Protein AF-A0A7C4PRU4-F1 (afdb_monomer)

Sequence (873 aa):
MTDSPHAFSIAVPGTLKGLVVADFNALNFTGILENNEESPAVEVLPSNFGEVMGILNDPQRPEWQARPDFAWIWTLPECVAPPFRDVLANLPCDTAAVLAAVDAYAQAITAAASRAKWMFVPSWVVAWPTGILPAWQAARGAGRLLAQMNLRLAEALEGQPNVFLLDSTPWITAAGKDAFQDKLWFQGKIPFGHAVFQAAARDLKAALRGLLGQSRKLIVVDLDDTLWGGIVGEVGWEKLQVGGHDALGEAYADFQRTLKMLSRQGILLGIVSKNDEATALTALREHPEMQLRPQDFAGWRINWGDKAQNLADLASELRLGLQSVVFIDDQPTERARIREALPEVLVPEWPENPMLFSRSLLSLKCFEIPHLSEEDRSRVASYEAERRRTELRREVPSLEDWLRRLELQVKVEKLSPANLPRATQLLNKTNQMNLTTRRMSETELSAWASVPGQAVWVFRVKDKLGDAGLTGLASLQIQGTQARIVDFLLSCRVLGRKVEQTMLHWLVQQALAAGAHEVVAEYQPTPKNKLCLEFWKKSGFQSSDDRRFLWNTGLKYPMPDYVQLVTGSGQTTVRPVIEVGQSAEINLVISGETMRQFIALTGDASALHSDPEFARRTTYGGLLVHGMCPIMFLSLLDLVQQPGRRAMFRQLKANFNRPIYPDDPLILQARITEYIREVREVEIEFQIRHRTTGQDLTDGLAAYVLEKTSQDTTLLMAPKGGTPALVTDTLESRPLTLDQIPRGMEAGFNFVITDASLLAAYELLAGAVDSMPVDYETWRWRCDTASLLATTLASTFVGQCIPGRYGTCRNVELTFHQPLEKYQPYHFHGRVNYTSASTMSVISQVAITHPQAAAGVALVAGRIHAGVLSVPS

Structure (mmCIF, N/CA/C/O backbone):
data_AF-A0A7C4PRU4-F1
#
_entry.id   AF-A0A7C4PRU4-F1
#
loop_
_atom_site.group_PDB
_atom_site.id
_atom_site.type_symbol
_atom_site.label_atom_id
_atom_site.label_alt_id
_atom_site.label_comp_id
_atom_site.label_asym_id
_atom_site.label_entity_id
_atom_site.label_seq_id
_atom_site.pdbx_PDB_ins_code
_atom_site.Cartn_x
_atom_site.Cartn_y
_atom_site.Cartn_z
_atom_site.occupancy
_atom_site.B_iso_or_equiv
_atom_site.auth_seq_id
_atom_site.auth_comp_id
_atom_site.auth_asym_id
_atom_site.auth_atom_id
_atom_site.pdbx_PDB_model_num
ATOM 1 N N . MET A 1 1 ? 12.761 3.424 -46.338 1.00 26.36 1 MET A N 1
ATOM 2 C CA . MET A 1 1 ? 11.698 4.397 -46.648 1.00 26.36 1 MET A CA 1
ATOM 3 C C . MET A 1 1 ? 11.405 5.144 -45.372 1.00 26.36 1 MET A C 1
ATOM 5 O O . MET A 1 1 ? 11.181 4.528 -44.341 1.00 26.36 1 MET A O 1
ATOM 9 N N . THR A 1 2 ? 11.634 6.441 -45.449 1.00 34.31 2 THR A N 1
ATOM 10 C CA . THR A 1 2 ? 11.807 7.398 -44.366 1.00 34.31 2 THR A CA 1
ATOM 11 C C . THR A 1 2 ? 10.584 8.293 -44.339 1.00 34.31 2 THR A C 1
ATOM 13 O O . THR A 1 2 ? 10.433 9.083 -45.258 1.00 34.31 2 THR A O 1
ATOM 16 N N . ASP A 1 3 ? 9.750 8.147 -43.318 1.00 25.44 3 ASP A N 1
ATOM 17 C CA . ASP A 1 3 ? 8.877 9.192 -42.785 1.00 25.44 3 ASP A CA 1
ATOM 18 C C . ASP A 1 3 ? 8.518 8.765 -41.359 1.00 25.44 3 ASP A C 1
ATOM 20 O O . ASP A 1 3 ? 8.124 7.626 -41.123 1.00 25.44 3 ASP A O 1
ATOM 24 N N . SER A 1 4 ? 8.758 9.640 -40.385 1.00 31.03 4 SER A N 1
ATOM 25 C CA . SER A 1 4 ? 8.462 9.411 -38.967 1.00 31.03 4 SER A CA 1
ATOM 26 C C . SER A 1 4 ? 7.229 10.247 -38.611 1.00 31.03 4 SER A C 1
ATOM 28 O O . SER A 1 4 ? 7.395 11.442 -38.375 1.00 31.03 4 SER A O 1
ATOM 30 N N . PRO A 1 5 ? 5.998 9.696 -38.579 1.00 31.03 5 PRO A N 1
ATOM 31 C CA . PRO A 1 5 ? 4.780 10.505 -38.504 1.00 31.03 5 PRO A CA 1
ATOM 32 C C . PRO A 1 5 ? 4.286 10.750 -37.064 1.00 31.03 5 PRO A C 1
ATOM 34 O O . PRO A 1 5 ? 3.088 10.877 -36.828 1.00 31.03 5 PRO A O 1
ATOM 37 N N . HIS A 1 6 ? 5.172 10.809 -36.065 1.00 40.47 6 HIS A N 1
ATOM 38 C CA . HIS A 1 6 ? 4.776 10.932 -34.651 1.00 40.47 6 HIS A CA 1
ATOM 39 C C . HIS A 1 6 ? 5.377 12.169 -33.972 1.00 40.47 6 HIS A C 1
ATOM 41 O O . HIS A 1 6 ? 5.960 12.083 -32.895 1.00 40.47 6 HIS A O 1
ATOM 47 N N . ALA A 1 7 ? 5.237 13.341 -34.597 1.00 36.19 7 ALA A N 1
ATOM 48 C CA . ALA A 1 7 ? 5.586 14.606 -33.958 1.00 36.19 7 ALA A CA 1
ATOM 49 C C . ALA A 1 7 ? 4.509 14.990 -32.925 1.00 36.19 7 ALA A C 1
ATOM 51 O O . ALA A 1 7 ? 3.416 15.443 -33.264 1.00 36.19 7 ALA A O 1
ATOM 52 N N . PHE A 1 8 ? 4.816 14.788 -31.641 1.00 40.22 8 PHE A N 1
ATOM 53 C CA . PHE A 1 8 ? 3.992 15.259 -30.529 1.00 40.22 8 PHE A CA 1
ATOM 54 C C . PHE A 1 8 ? 4.267 16.727 -30.217 1.00 40.22 8 PHE A C 1
ATOM 56 O O . PHE A 1 8 ? 5.277 17.054 -29.590 1.00 40.22 8 PHE A O 1
ATOM 63 N N . SER A 1 9 ? 3.321 17.595 -30.572 1.00 35.84 9 SER A N 1
ATOM 64 C CA . SER A 1 9 ? 3.258 18.978 -30.096 1.00 35.84 9 SER A CA 1
ATOM 65 C C . SER A 1 9 ? 2.251 19.076 -28.949 1.00 35.84 9 SER A C 1
ATOM 67 O O . SER A 1 9 ? 1.057 19.276 -29.150 1.00 35.84 9 SER A O 1
ATOM 69 N N . ILE A 1 10 ? 2.729 18.892 -27.717 1.00 40.75 10 ILE A N 1
ATOM 70 C CA . ILE A 1 10 ? 2.038 19.403 -26.529 1.00 40.75 10 ILE A CA 1
ATOM 71 C C . ILE A 1 10 ? 2.759 20.701 -26.179 1.00 40.75 10 ILE A C 1
ATOM 73 O O . ILE A 1 10 ? 3.950 20.669 -25.862 1.00 40.75 10 ILE A O 1
ATOM 77 N N . ALA A 1 11 ? 2.061 21.834 -26.262 1.00 35.03 11 ALA A N 1
ATOM 78 C CA . ALA A 1 11 ? 2.619 23.136 -25.916 1.00 35.03 11 ALA A CA 1
ATOM 79 C C . ALA A 1 11 ? 3.051 23.154 -24.437 1.00 35.03 11 ALA A C 1
ATOM 81 O O . ALA A 1 11 ? 2.226 23.029 -23.530 1.00 35.03 11 ALA A O 1
ATOM 82 N N . VAL A 1 12 ? 4.355 23.306 -24.198 1.00 46.50 12 VAL A N 1
ATOM 83 C CA . VAL A 1 12 ? 4.952 23.512 -22.870 1.00 46.50 12 VAL A CA 1
ATOM 84 C C . VAL A 1 12 ? 5.348 24.982 -22.752 1.00 46.50 12 VAL A C 1
ATOM 86 O O . VAL A 1 12 ? 5.871 25.540 -23.719 1.00 46.50 12 VAL A O 1
ATOM 89 N N . PRO A 1 13 ? 5.150 25.639 -21.598 1.00 45.81 13 PRO A N 1
ATOM 90 C CA . PRO A 1 13 ? 5.725 26.952 -21.378 1.00 45.81 13 PRO A CA 1
ATOM 91 C C . PRO A 1 13 ? 7.232 26.803 -21.105 1.00 45.81 13 PRO A C 1
ATOM 93 O O . PRO A 1 13 ? 7.629 26.508 -19.981 1.00 45.81 13 PRO A O 1
ATOM 96 N N . GLY A 1 14 ? 8.053 27.012 -22.139 1.00 66.81 14 GLY A N 1
ATOM 97 C CA . GLY A 1 14 ? 9.505 27.230 -22.044 1.00 66.81 14 GLY A CA 1
ATOM 98 C C . GLY A 1 14 ? 10.387 26.164 -22.711 1.00 66.81 14 GLY A C 1
ATOM 99 O O . GLY A 1 14 ? 10.124 24.968 -22.608 1.00 66.81 14 GLY A O 1
ATOM 100 N N . THR A 1 15 ? 11.452 26.620 -23.376 1.00 87.06 15 THR A N 1
ATOM 101 C CA . THR A 1 15 ? 12.563 25.802 -23.894 1.00 87.06 15 THR A CA 1
ATOM 102 C C . THR A 1 15 ? 13.459 25.349 -22.738 1.00 87.06 15 THR A C 1
ATOM 104 O O . THR A 1 15 ? 13.836 26.177 -21.907 1.00 87.06 15 THR A O 1
ATOM 107 N N . LEU A 1 16 ? 13.799 24.057 -22.668 1.00 92.25 16 LEU A N 1
ATOM 108 C CA . LEU A 1 16 ? 14.710 23.519 -21.650 1.00 92.25 16 LEU A CA 1
ATOM 109 C C . LEU A 1 16 ? 16.167 23.781 -22.023 1.00 92.25 16 LEU A C 1
ATOM 111 O O . LEU A 1 16 ? 16.574 23.487 -23.145 1.00 92.25 16 LEU A O 1
ATOM 115 N N . LYS A 1 17 ? 16.972 24.239 -21.064 1.00 94.31 17 LYS A N 1
ATOM 116 C CA . LYS A 1 17 ? 18.411 24.450 -21.259 1.00 94.31 17 LYS A CA 1
ATOM 117 C C . LYS A 1 17 ? 19.200 23.201 -20.886 1.00 94.31 17 LYS A C 1
ATOM 119 O O . LYS A 1 17 ? 19.193 22.784 -19.728 1.00 94.31 17 LYS A O 1
ATOM 124 N N . GLY A 1 18 ? 19.888 22.611 -21.854 1.00 95.62 18 GLY A N 1
ATOM 125 C CA . GLY A 1 18 ? 20.695 21.407 -21.683 1.00 95.62 18 GLY A CA 1
ATOM 126 C C . GLY A 1 18 ? 22.188 21.690 -21.718 1.00 95.62 18 GLY A C 1
ATOM 127 O O . GLY A 1 18 ? 22.647 22.423 -22.582 1.00 95.62 18 GLY A O 1
ATOM 128 N N . LEU A 1 19 ? 22.970 21.071 -20.839 1.00 96.19 19 LEU A N 1
ATOM 129 C CA . LEU A 1 19 ? 24.430 21.041 -20.943 1.00 96.19 19 LEU A CA 1
ATOM 130 C C . LEU A 1 19 ? 24.879 19.680 -21.483 1.00 96.19 19 LEU A C 1
ATOM 132 O O . LEU A 1 19 ? 24.571 18.656 -20.881 1.00 96.19 19 LEU A O 1
ATOM 136 N N . VAL A 1 20 ? 25.633 19.651 -22.582 1.00 96.62 20 VAL A N 1
ATOM 137 C CA . VAL A 1 20 ? 26.230 18.414 -23.113 1.00 96.62 20 VAL A CA 1
ATOM 138 C C . VAL A 1 20 ? 27.717 18.400 -22.785 1.00 96.62 20 VAL A C 1
ATOM 140 O O . VAL A 1 20 ? 28.463 19.250 -23.256 1.00 96.62 20 VAL A O 1
ATOM 143 N N . VAL A 1 21 ? 28.143 17.423 -21.986 1.00 95.88 21 VAL A N 1
ATOM 144 C CA . VAL A 1 21 ? 29.535 17.227 -21.570 1.00 95.88 21 VAL A CA 1
ATOM 145 C C . VAL A 1 21 ? 30.020 15.907 -22.153 1.00 95.88 21 VAL A C 1
ATOM 147 O O . VAL A 1 21 ? 29.537 14.842 -21.773 1.00 95.88 21 VAL A O 1
ATOM 150 N N . ALA A 1 22 ? 30.970 15.965 -23.082 1.00 96.19 22 ALA A N 1
ATOM 151 C CA . ALA A 1 22 ? 31.497 14.777 -23.744 1.00 96.19 22 ALA A CA 1
ATOM 152 C C . ALA A 1 22 ? 33.019 14.827 -23.894 1.00 96.19 22 ALA A C 1
ATOM 154 O O . ALA A 1 22 ? 33.614 15.902 -23.966 1.00 96.19 22 ALA A O 1
ATOM 155 N N . ASP A 1 23 ? 33.663 13.662 -23.956 1.00 94.56 23 ASP A N 1
ATOM 156 C CA . ASP A 1 23 ? 35.099 13.545 -24.265 1.00 94.56 23 ASP A CA 1
ATOM 157 C C . ASP A 1 23 ? 35.389 13.467 -25.776 1.00 94.56 23 ASP A C 1
ATOM 159 O O . ASP A 1 23 ? 36.543 13.411 -26.204 1.00 94.56 23 ASP A O 1
ATOM 163 N N . PHE A 1 24 ? 34.335 13.546 -26.585 1.00 94.56 24 PHE A N 1
ATOM 164 C CA . PHE A 1 24 ? 34.363 13.560 -28.037 1.00 94.56 24 PHE A CA 1
ATOM 165 C C . PHE A 1 24 ? 33.505 14.706 -28.590 1.00 94.56 24 PHE A C 1
ATOM 167 O O . PHE A 1 24 ? 32.707 15.320 -27.880 1.00 94.56 24 PHE A O 1
ATOM 174 N N . ASN A 1 25 ? 33.643 15.001 -29.881 1.00 94.25 25 ASN A N 1
ATOM 175 C CA . ASN A 1 25 ? 32.878 16.060 -30.526 1.00 94.25 25 ASN A CA 1
ATOM 176 C C . ASN A 1 25 ? 31.398 15.663 -30.680 1.00 94.25 25 ASN A C 1
ATOM 178 O O . ASN A 1 25 ? 31.041 14.842 -31.529 1.00 94.25 25 ASN A O 1
ATOM 182 N N . ALA A 1 26 ? 30.539 16.276 -29.865 1.00 92.94 26 ALA A N 1
ATOM 183 C CA . ALA A 1 26 ? 29.103 16.017 -29.826 1.00 92.94 26 ALA A CA 1
ATOM 184 C C . ALA A 1 26 ? 28.257 17.041 -30.613 1.00 92.94 26 ALA A C 1
ATOM 186 O O . ALA A 1 26 ? 27.035 17.013 -30.500 1.00 92.94 26 ALA A O 1
ATOM 187 N N . LEU A 1 27 ? 28.849 17.917 -31.439 1.00 92.00 27 LEU A N 1
ATOM 188 C CA . LEU A 1 27 ? 28.108 18.983 -32.144 1.00 92.00 27 LEU A CA 1
ATOM 189 C C . LEU A 1 27 ? 26.981 18.457 -33.050 1.00 92.00 27 LEU A C 1
ATOM 191 O O . LEU A 1 27 ? 25.921 19.068 -33.167 1.00 92.00 27 LEU A O 1
ATOM 195 N N . ASN A 1 28 ? 27.175 17.291 -33.670 1.00 92.00 28 ASN A N 1
ATOM 196 C CA . ASN A 1 28 ? 26.115 16.657 -34.457 1.00 92.00 28 ASN A CA 1
ATOM 197 C C . ASN A 1 28 ? 24.930 16.244 -33.574 1.00 92.00 28 ASN A C 1
ATOM 199 O O . ASN A 1 28 ? 23.782 16.385 -33.984 1.00 92.00 28 ASN A O 1
ATOM 203 N N . PHE A 1 29 ? 25.200 15.743 -32.367 1.00 94.88 29 PHE A N 1
ATOM 204 C CA . PHE A 1 29 ? 24.164 15.379 -31.406 1.00 94.88 29 PHE A CA 1
ATOM 205 C C . PHE A 1 29 ? 23.415 16.611 -30.899 1.00 94.88 29 PHE A C 1
ATOM 207 O O . PHE A 1 29 ? 22.187 16.593 -30.891 1.00 94.88 29 PHE A O 1
ATOM 214 N N . THR A 1 30 ? 24.127 17.688 -30.545 1.00 94.62 30 THR A N 1
ATOM 215 C CA . THR A 1 30 ? 23.493 18.934 -30.085 1.00 94.62 30 THR A CA 1
ATOM 216 C C . THR A 1 30 ? 22.582 19.511 -31.166 1.00 94.62 30 THR A C 1
ATOM 218 O O . THR A 1 30 ? 21.416 19.778 -30.895 1.00 94.62 30 THR A O 1
ATOM 221 N N . GLY A 1 31 ? 23.054 19.574 -32.417 1.00 93.75 31 GLY A N 1
ATOM 222 C CA . GLY A 1 31 ? 22.247 20.046 -33.542 1.00 93.75 31 GLY A CA 1
ATOM 223 C C . GLY A 1 31 ? 21.021 19.171 -33.822 1.00 93.75 31 GLY A C 1
ATOM 224 O O . GLY A 1 31 ? 19.954 19.693 -34.132 1.00 93.75 31 GLY A O 1
ATOM 225 N N . ILE A 1 32 ? 21.126 17.844 -33.693 1.00 94.50 32 ILE A N 1
ATOM 226 C CA . ILE A 1 32 ? 19.963 16.945 -33.820 1.00 94.50 32 ILE A CA 1
ATOM 227 C C . ILE A 1 32 ? 18.968 17.176 -32.679 1.00 94.50 32 ILE A C 1
ATOM 229 O O . ILE A 1 32 ? 17.763 17.161 -32.914 1.00 94.50 32 ILE A O 1
ATOM 233 N N . LEU A 1 33 ? 19.456 17.378 -31.454 1.00 93.06 33 LEU A N 1
ATOM 234 C CA . LEU A 1 33 ? 18.618 17.567 -30.275 1.00 93.06 33 LEU A CA 1
ATOM 235 C C . LEU A 1 33 ? 17.795 18.864 -30.355 1.00 93.06 33 LEU A C 1
ATOM 237 O O . LEU A 1 33 ? 16.600 18.832 -30.059 1.00 93.06 33 LEU A O 1
ATOM 241 N N . GLU A 1 34 ? 18.413 19.961 -30.800 1.00 92.25 34 GLU A N 1
ATOM 242 C CA . GLU A 1 34 ? 17.774 21.278 -30.962 1.00 92.25 34 GLU A CA 1
ATOM 243 C C . GLU A 1 34 ? 16.789 21.321 -32.138 1.00 92.25 34 GLU A C 1
ATOM 245 O O . GLU A 1 34 ? 15.698 21.869 -32.005 1.00 92.25 34 GLU A O 1
ATOM 250 N N . ASN A 1 35 ? 17.139 20.710 -33.277 1.00 90.62 35 ASN A N 1
ATOM 251 C CA . ASN A 1 35 ? 16.299 20.728 -34.485 1.00 90.62 35 ASN A CA 1
ATOM 252 C C . ASN A 1 35 ? 15.189 19.669 -34.487 1.00 90.62 35 ASN A C 1
ATOM 254 O O . ASN A 1 35 ? 14.367 19.627 -35.400 1.00 90.62 35 ASN A O 1
ATOM 258 N N . ASN A 1 36 ? 15.171 18.766 -33.509 1.00 85.81 36 ASN A N 1
ATOM 259 C CA . ASN A 1 36 ? 14.104 17.788 -33.395 1.00 85.81 36 ASN A CA 1
ATOM 260 C C . ASN A 1 36 ? 12.808 18.499 -32.952 1.00 85.81 36 ASN A C 1
ATOM 262 O O . ASN A 1 36 ? 12.784 19.154 -31.913 1.00 85.81 36 ASN A O 1
ATOM 266 N N . GLU A 1 37 ? 11.723 18.346 -33.711 1.00 81.62 37 GLU A N 1
ATOM 267 C CA . GLU A 1 37 ? 10.448 19.037 -33.450 1.00 81.62 37 GLU A CA 1
ATOM 268 C C . GLU A 1 37 ? 9.602 18.398 -32.333 1.00 81.62 37 GLU A C 1
ATOM 270 O O . GLU A 1 37 ? 8.617 18.984 -31.886 1.00 81.62 37 GLU A O 1
ATOM 275 N N . GLU A 1 38 ? 9.961 17.202 -31.849 1.00 80.44 38 GLU A N 1
ATOM 276 C CA . GLU A 1 38 ? 9.229 16.568 -30.751 1.00 80.44 38 GLU A CA 1
ATOM 277 C C . GLU A 1 38 ? 9.384 17.366 -29.452 1.00 80.44 38 GLU A C 1
ATOM 279 O O . GLU A 1 38 ? 10.475 17.810 -29.091 1.00 80.44 38 GLU A O 1
ATOM 284 N N . SER A 1 39 ? 8.306 17.486 -28.685 1.00 78.94 39 SER A N 1
ATOM 285 C CA . SER A 1 39 ? 8.363 18.075 -27.346 1.00 78.94 39 SER A CA 1
ATOM 286 C C . SER A 1 39 ? 9.234 17.234 -26.382 1.00 78.94 39 SER A C 1
ATOM 288 O O . SER A 1 39 ? 9.217 15.997 -26.475 1.00 78.94 39 SER A O 1
ATOM 290 N N . PRO A 1 40 ? 9.966 17.851 -25.428 1.00 87.94 40 PRO A N 1
ATOM 291 C CA . PRO A 1 40 ? 10.107 19.295 -25.219 1.00 87.94 40 PRO A CA 1
ATOM 292 C C . PRO A 1 40 ? 11.123 19.947 -26.171 1.00 87.94 40 PRO A C 1
ATOM 294 O O . PRO A 1 40 ? 12.057 19.302 -26.651 1.00 87.94 40 PRO A O 1
ATOM 297 N N . ALA A 1 41 ? 10.960 21.254 -26.395 1.00 90.31 41 ALA A N 1
ATOM 298 C CA . ALA A 1 41 ? 11.976 22.072 -27.050 1.00 90.31 41 ALA A CA 1
ATOM 299 C C . ALA A 1 41 ? 13.217 22.186 -26.151 1.00 90.31 41 ALA A C 1
ATOM 301 O O . ALA A 1 41 ? 13.094 22.391 -24.939 1.00 90.31 41 ALA A O 1
ATOM 302 N N . VAL A 1 42 ? 14.400 22.065 -26.750 1.00 92.88 42 VAL A N 1
ATOM 303 C CA . VAL A 1 42 ? 15.691 22.071 -26.054 1.00 92.88 42 VAL A CA 1
ATOM 304 C C . VAL A 1 42 ? 16.613 23.101 -26.696 1.00 92.88 42 VAL A C 1
ATOM 306 O O . VAL A 1 42 ? 16.688 23.184 -27.916 1.00 92.88 42 VAL A O 1
ATOM 309 N N . GLU A 1 43 ? 17.323 23.849 -25.859 1.00 94.12 43 GLU A N 1
ATOM 310 C CA . GLU A 1 43 ? 18.442 24.725 -26.209 1.00 94.12 43 GLU A CA 1
ATOM 311 C C . GLU A 1 43 ? 19.699 24.146 -25.554 1.00 94.12 43 GLU A C 1
ATOM 313 O O . GLU A 1 43 ? 19.713 23.931 -24.337 1.00 94.12 43 GLU A O 1
ATOM 318 N N . VAL A 1 44 ? 20.747 23.868 -26.330 1.00 94.19 44 VAL A N 1
ATOM 319 C CA . VAL A 1 44 ? 21.990 23.312 -25.789 1.00 94.19 44 VAL A CA 1
ATOM 320 C C . VAL A 1 44 ? 22.982 24.433 -25.496 1.00 94.19 44 VAL A C 1
ATOM 322 O O . VAL A 1 44 ? 23.349 25.229 -26.355 1.00 94.19 44 VAL A O 1
ATOM 325 N N . LEU A 1 45 ? 23.452 24.480 -24.253 1.00 91.25 45 LEU A N 1
ATOM 326 C CA . LEU A 1 45 ? 24.450 25.433 -23.799 1.00 91.25 45 LEU A CA 1
ATOM 327 C C . LEU A 1 45 ? 25.829 25.106 -24.398 1.00 91.25 45 LEU A C 1
ATOM 329 O O . LEU A 1 45 ? 26.199 23.929 -24.475 1.00 91.25 45 LEU A O 1
ATOM 333 N N . PRO A 1 46 ? 26.629 26.125 -24.761 1.00 83.19 46 PRO A N 1
ATOM 334 C CA . PRO A 1 46 ? 27.982 25.912 -25.263 1.00 83.19 46 PRO A CA 1
ATOM 335 C C . PRO A 1 46 ? 28.862 25.177 -24.244 1.00 83.19 46 PRO A C 1
ATOM 337 O O . PRO A 1 46 ? 28.923 25.560 -23.076 1.00 83.19 46 PRO A O 1
ATOM 340 N N . SER A 1 47 ? 29.586 24.153 -24.699 1.00 83.75 47 SER A N 1
ATOM 341 C CA . SER A 1 47 ? 30.577 23.430 -23.898 1.00 83.75 47 SER A CA 1
ATOM 342 C C . SER A 1 47 ? 31.726 22.938 -24.777 1.00 83.75 47 SER A C 1
ATOM 344 O O . SER A 1 47 ? 31.525 22.588 -25.943 1.00 83.75 47 SER A O 1
ATOM 346 N N . ASN A 1 48 ? 32.935 22.913 -24.216 1.00 80.94 48 ASN A N 1
ATOM 347 C CA . ASN A 1 48 ? 34.100 22.329 -24.872 1.00 80.94 48 ASN A CA 1
ATOM 348 C C . ASN A 1 48 ? 34.122 20.815 -24.634 1.00 80.94 48 ASN A C 1
ATOM 350 O O . ASN A 1 48 ? 33.923 20.351 -23.510 1.00 80.94 48 ASN A O 1
ATOM 354 N N . PHE A 1 49 ? 34.417 20.035 -25.675 1.00 84.50 49 PHE A N 1
ATOM 355 C CA . PHE A 1 49 ? 34.630 18.598 -25.513 1.00 84.50 49 PHE A CA 1
ATOM 356 C C . PHE A 1 49 ? 36.032 18.298 -24.959 1.00 84.50 49 PHE A C 1
ATOM 358 O O . PHE A 1 49 ? 36.970 19.069 -25.153 1.00 84.50 49 PHE A O 1
ATOM 365 N N . GLY A 1 50 ? 36.183 17.154 -24.288 1.00 83.06 50 GLY A N 1
ATOM 366 C CA . GLY A 1 50 ? 37.472 16.659 -23.784 1.00 83.06 50 GLY A CA 1
ATOM 367 C C . GLY A 1 50 ? 37.825 17.070 -22.348 1.00 83.06 50 GLY A C 1
ATOM 368 O O . GLY A 1 50 ? 38.766 16.518 -21.786 1.00 83.06 50 GLY A O 1
ATOM 369 N N . GLU A 1 51 ? 37.061 17.967 -21.715 1.00 87.38 51 GLU A N 1
ATOM 370 C CA . GLU A 1 51 ? 37.304 18.448 -20.339 1.00 87.38 51 GLU A CA 1
ATOM 371 C C . GLU A 1 51 ? 36.322 17.866 -19.304 1.00 87.38 51 GLU A C 1
ATOM 373 O O . GLU A 1 51 ? 36.030 18.502 -18.293 1.00 87.38 51 GLU A O 1
ATOM 378 N N . VAL A 1 52 ? 35.802 16.653 -19.522 1.00 93.94 52 VAL A N 1
ATOM 379 C CA . VAL A 1 52 ? 34.691 16.083 -18.729 1.00 93.94 52 VAL A CA 1
ATOM 380 C C . VAL A 1 52 ? 34.941 16.140 -17.218 1.00 93.94 52 VAL A C 1
ATOM 382 O O . VAL A 1 52 ? 34.137 16.711 -16.486 1.00 93.94 52 VAL A O 1
ATOM 385 N N . MET A 1 53 ? 36.073 15.612 -16.739 1.00 94.00 53 MET A N 1
ATOM 386 C CA . MET A 1 53 ? 36.400 15.628 -15.305 1.00 94.00 53 MET A CA 1
ATOM 387 C C . MET A 1 53 ? 36.648 17.043 -14.770 1.00 94.00 53 MET A C 1
ATOM 389 O O . MET A 1 53 ? 36.328 17.317 -13.617 1.00 94.00 53 MET A O 1
ATOM 393 N N . GLY A 1 54 ? 37.189 17.948 -15.590 1.00 92.62 54 GLY A N 1
ATOM 394 C CA . GLY A 1 54 ? 37.380 19.350 -15.213 1.00 92.62 54 GLY A CA 1
ATOM 395 C C . GLY A 1 54 ? 36.043 20.058 -15.005 1.00 92.62 54 GLY A C 1
ATOM 396 O O . GLY A 1 54 ? 35.832 20.683 -13.969 1.00 92.62 54 GLY A O 1
ATOM 397 N N . ILE A 1 55 ? 35.110 19.873 -15.941 1.00 93.81 55 ILE A N 1
ATOM 398 C CA . ILE A 1 55 ? 33.750 20.411 -15.856 1.00 93.81 55 ILE A CA 1
ATOM 399 C C . ILE A 1 55 ? 33.013 19.811 -14.652 1.00 93.81 55 ILE A C 1
ATOM 401 O O . ILE A 1 55 ? 32.416 20.550 -13.875 1.00 93.81 55 ILE A O 1
ATOM 405 N N . LEU A 1 56 ? 33.063 18.492 -14.440 1.00 95.12 56 LEU A N 1
ATOM 406 C CA . LEU A 1 56 ? 32.375 17.854 -13.309 1.00 95.12 56 LEU A CA 1
ATOM 407 C C . LEU A 1 56 ? 32.946 18.283 -11.946 1.00 95.12 56 LEU A C 1
ATOM 409 O O . LEU A 1 56 ? 32.183 18.511 -11.006 1.00 95.12 56 LEU A O 1
ATOM 413 N N . ASN A 1 57 ? 34.261 18.457 -11.818 1.00 94.44 57 ASN A N 1
ATOM 414 C CA . ASN A 1 57 ? 34.882 18.768 -10.528 1.00 94.44 57 ASN A CA 1
ATOM 415 C C . ASN A 1 57 ? 34.853 20.254 -10.159 1.00 94.44 57 ASN A C 1
ATOM 417 O O . ASN A 1 57 ? 34.842 20.566 -8.969 1.00 94.44 57 ASN A O 1
ATOM 421 N N . ASP A 1 58 ? 34.802 21.166 -11.131 1.00 93.50 58 ASP A N 1
ATOM 422 C CA . ASP A 1 58 ? 34.834 22.605 -10.866 1.00 93.50 58 ASP A CA 1
ATOM 423 C C . ASP A 1 58 ? 33.426 23.241 -10.924 1.00 93.50 58 ASP A C 1
ATOM 425 O O . ASP A 1 58 ? 32.874 23.453 -12.009 1.00 93.50 58 ASP A O 1
ATOM 429 N N . PRO A 1 59 ? 32.817 23.590 -9.772 1.00 88.75 59 PRO A N 1
ATOM 430 C CA . PRO A 1 59 ? 31.504 24.232 -9.734 1.00 88.75 59 PRO A CA 1
ATOM 431 C C . PRO A 1 59 ? 31.510 25.683 -10.242 1.00 88.75 59 PRO A C 1
ATOM 433 O O . PRO A 1 59 ? 30.435 26.232 -10.473 1.00 88.75 59 PRO A O 1
ATOM 436 N N . GLN A 1 60 ? 32.677 26.321 -10.396 1.00 90.56 60 GLN A N 1
ATOM 437 C CA . GLN A 1 60 ? 32.792 27.718 -10.838 1.00 90.56 60 GLN A CA 1
ATOM 438 C C . GLN A 1 60 ? 32.799 27.872 -12.360 1.00 90.56 60 GLN A C 1
ATOM 440 O O . GLN A 1 60 ? 32.748 28.998 -12.861 1.00 90.56 60 GLN A O 1
ATOM 445 N N . ARG A 1 61 ? 32.828 26.761 -13.100 1.00 90.50 61 ARG A N 1
ATOM 446 C CA . ARG A 1 61 ? 32.805 26.743 -14.563 1.00 90.50 61 ARG A CA 1
ATOM 447 C C . ARG A 1 61 ? 31.588 27.494 -15.137 1.00 90.50 61 ARG A C 1
ATOM 449 O O . ARG A 1 61 ? 30.475 27.298 -14.637 1.00 90.50 61 ARG A O 1
ATOM 456 N N . PRO A 1 62 ? 31.761 28.331 -16.185 1.00 87.88 62 PRO A N 1
ATOM 457 C CA . PRO A 1 62 ? 30.666 29.071 -16.827 1.00 87.88 62 PRO A CA 1
ATOM 458 C C . PRO A 1 62 ? 29.476 28.190 -17.230 1.00 87.88 62 PRO A C 1
ATOM 460 O O . PRO A 1 62 ? 28.325 28.614 -17.127 1.00 87.88 62 PRO A O 1
ATOM 463 N N . GLU A 1 63 ? 29.756 26.945 -17.618 1.00 90.75 63 GLU A N 1
ATOM 464 C CA . GLU A 1 63 ? 28.773 25.922 -17.972 1.00 90.75 63 GLU A CA 1
ATOM 465 C C . GLU A 1 63 ? 27.751 25.674 -16.846 1.00 90.75 63 GLU A C 1
ATOM 467 O O . GLU A 1 63 ? 26.553 25.559 -17.109 1.00 90.75 63 GLU A O 1
ATOM 472 N N . TRP A 1 64 ? 28.191 25.657 -15.581 1.00 91.50 64 TRP A N 1
ATOM 473 C CA . TRP A 1 64 ? 27.309 25.483 -14.419 1.00 91.50 64 TRP A CA 1
ATOM 474 C C . TRP A 1 64 ? 26.673 26.791 -13.948 1.00 91.50 64 TRP A C 1
ATOM 476 O O . TRP A 1 64 ? 25.553 26.779 -13.430 1.00 91.50 64 TRP A O 1
ATOM 486 N N . GLN A 1 65 ? 27.334 27.934 -14.161 1.00 88.69 65 GLN A N 1
ATOM 487 C CA . GLN A 1 65 ? 26.769 29.250 -13.829 1.00 88.69 65 GLN A CA 1
ATOM 488 C C . GLN A 1 65 ? 25.500 29.559 -14.635 1.00 88.69 65 GLN A C 1
ATOM 490 O O . GLN A 1 65 ? 24.605 30.244 -14.137 1.00 88.69 65 GLN A O 1
ATOM 495 N N . ALA A 1 66 ? 25.388 29.001 -15.844 1.00 85.31 66 ALA A N 1
ATOM 496 C CA . ALA A 1 66 ? 24.202 29.091 -16.691 1.00 85.31 66 ALA A CA 1
ATOM 497 C C . ALA A 1 66 ? 22.972 28.333 -16.143 1.00 85.31 66 ALA A C 1
ATOM 499 O O . ALA A 1 66 ? 21.873 28.525 -16.665 1.00 85.31 66 ALA A O 1
ATOM 500 N N . ARG A 1 67 ? 23.137 27.524 -15.080 1.00 88.44 67 ARG A N 1
ATOM 501 C CA . ARG A 1 67 ? 22.085 26.743 -14.398 1.00 88.44 67 ARG A CA 1
ATOM 502 C C . ARG A 1 67 ? 21.248 25.894 -15.369 1.00 88.44 67 ARG A C 1
ATOM 504 O O . ARG A 1 67 ? 20.054 26.164 -15.528 1.00 88.44 67 ARG A O 1
ATOM 511 N N . PRO A 1 68 ? 21.854 24.886 -16.019 1.00 93.50 68 PRO A N 1
ATOM 512 C CA . PRO A 1 68 ? 21.132 24.016 -16.940 1.00 93.50 68 PRO A CA 1
ATOM 513 C C . PRO A 1 68 ? 19.961 23.299 -16.254 1.00 93.50 68 PRO A C 1
ATOM 515 O O . PRO A 1 68 ? 20.051 22.865 -15.103 1.00 93.50 68 PRO A O 1
ATOM 518 N N . ASP A 1 69 ? 18.865 23.123 -16.990 1.00 93.88 69 ASP A N 1
ATOM 519 C CA . ASP A 1 69 ? 17.764 22.260 -16.572 1.00 93.88 69 ASP A CA 1
ATOM 520 C C . ASP A 1 69 ? 18.214 20.799 -16.548 1.00 93.88 69 ASP A C 1
ATOM 522 O O . ASP A 1 69 ? 17.914 20.081 -15.596 1.00 93.88 69 ASP A O 1
ATOM 526 N N . PHE A 1 70 ? 18.985 20.364 -17.548 1.00 96.38 70 PHE A N 1
ATOM 527 C CA . PHE A 1 70 ? 19.565 19.025 -17.564 1.00 96.38 70 PHE A CA 1
ATOM 528 C C . PHE A 1 70 ? 21.021 19.003 -18.027 1.00 96.38 70 PHE A C 1
ATOM 530 O O . PHE A 1 70 ? 21.461 19.879 -18.766 1.00 96.38 70 PHE A O 1
ATOM 537 N N . ALA A 1 71 ? 21.755 17.966 -17.632 1.00 97.00 71 ALA A N 1
ATOM 538 C CA . ALA A 1 71 ? 23.095 17.675 -18.123 1.00 97.00 71 ALA A CA 1
ATOM 539 C C . ALA A 1 71 ? 23.151 16.285 -18.776 1.00 97.00 71 ALA A C 1
ATOM 541 O O . ALA A 1 71 ? 22.576 15.332 -18.259 1.00 97.00 71 ALA A O 1
ATOM 542 N N . TRP A 1 72 ? 23.850 16.163 -19.900 1.00 97.31 72 TRP A N 1
ATOM 543 C CA . TRP A 1 72 ? 24.094 14.918 -20.627 1.00 97.31 72 TRP A CA 1
ATOM 544 C C . TRP A 1 72 ? 25.594 14.637 -20.635 1.00 97.31 72 TRP A C 1
ATOM 546 O O . TRP A 1 72 ? 26.348 15.359 -21.288 1.00 97.31 72 TRP A O 1
ATOM 556 N N . ILE A 1 73 ? 26.032 13.620 -19.892 1.00 97.38 73 ILE A N 1
ATOM 557 C CA . ILE A 1 73 ? 27.448 13.297 -19.701 1.00 97.38 73 ILE A CA 1
ATOM 558 C C . ILE A 1 73 ? 27.785 12.049 -20.515 1.00 97.38 73 ILE A C 1
ATOM 560 O O . ILE A 1 73 ? 27.493 10.938 -20.083 1.00 97.38 73 ILE A O 1
ATOM 564 N N . TRP A 1 74 ? 28.396 12.215 -21.688 1.00 96.56 74 TRP A N 1
ATOM 565 C CA . TRP A 1 74 ? 28.635 11.116 -22.627 1.00 96.56 74 TRP A CA 1
ATOM 566 C C . TRP A 1 74 ? 30.120 10.894 -22.873 1.00 96.56 74 TRP A C 1
ATOM 568 O O . TRP A 1 74 ? 30.789 11.710 -23.502 1.00 96.56 74 TRP A O 1
ATOM 578 N N . THR A 1 75 ? 30.634 9.775 -22.376 1.00 96.06 75 THR A N 1
ATOM 579 C CA . THR A 1 75 ? 32.063 9.461 -22.414 1.00 96.06 75 THR A CA 1
ATOM 580 C C . THR A 1 75 ? 32.357 8.153 -23.139 1.00 96.06 75 THR A C 1
ATOM 582 O O . THR A 1 75 ? 31.476 7.307 -23.308 1.00 96.06 75 THR A O 1
ATOM 585 N N . LEU A 1 76 ? 33.607 7.989 -23.561 1.00 93.94 76 LEU A N 1
ATOM 586 C CA . LEU A 1 76 ? 34.182 6.733 -24.030 1.00 93.94 76 LEU A CA 1
ATOM 587 C C . LEU A 1 76 ? 34.917 6.032 -22.870 1.00 93.94 76 LEU A C 1
ATOM 589 O O . LEU A 1 76 ? 35.574 6.703 -22.063 1.00 93.94 76 LEU A O 1
ATOM 593 N N . PRO A 1 77 ? 34.856 4.691 -22.771 1.00 94.00 77 PRO A N 1
ATOM 594 C CA . PRO A 1 77 ? 35.439 3.969 -21.639 1.00 94.00 77 PRO A CA 1
ATOM 595 C C . PRO A 1 77 ? 36.954 4.195 -21.511 1.00 94.00 77 PRO A C 1
ATOM 597 O O . PRO A 1 77 ? 37.463 4.362 -20.405 1.00 94.00 77 PRO A O 1
ATOM 600 N N . GLU A 1 78 ? 37.677 4.295 -22.627 1.00 91.75 78 GLU A N 1
ATOM 601 C CA . GLU A 1 78 ? 39.119 4.563 -22.674 1.00 91.75 78 GLU A CA 1
ATOM 602 C C . GLU A 1 78 ? 39.533 5.999 -22.325 1.00 91.75 78 GLU A C 1
ATOM 604 O O . GLU A 1 78 ? 40.726 6.271 -22.156 1.00 91.75 78 GLU A O 1
ATOM 609 N N . CYS A 1 79 ? 38.584 6.931 -22.277 1.00 92.31 79 CYS A N 1
ATOM 610 C CA . CYS A 1 79 ? 38.820 8.310 -21.859 1.00 92.31 79 CYS A CA 1
ATOM 611 C C . CYS A 1 79 ? 38.616 8.460 -20.348 1.00 92.31 79 CYS A C 1
ATOM 613 O O . CYS A 1 79 ? 39.372 9.181 -19.701 1.00 92.31 79 CYS A O 1
ATOM 615 N N . VAL A 1 80 ? 37.645 7.736 -19.784 1.00 94.19 80 VAL A N 1
ATOM 616 C CA . VAL A 1 80 ? 37.407 7.677 -18.333 1.00 94.19 80 VAL A CA 1
ATOM 617 C C . VAL A 1 80 ? 38.463 6.826 -17.635 1.00 94.19 80 VAL A C 1
ATOM 619 O O . VAL A 1 80 ? 39.008 7.229 -16.611 1.00 94.19 80 VAL A O 1
ATOM 622 N N . ALA A 1 81 ? 38.794 5.670 -18.209 1.00 94.06 81 ALA A N 1
ATOM 623 C CA . ALA A 1 81 ? 39.794 4.753 -17.688 1.00 94.06 81 ALA A CA 1
ATOM 624 C C . ALA A 1 81 ? 40.880 4.503 -18.749 1.00 94.06 81 ALA A C 1
ATOM 626 O O . ALA A 1 81 ? 40.780 3.541 -19.511 1.00 94.06 81 ALA A O 1
ATOM 627 N N . PRO A 1 82 ? 41.955 5.315 -18.803 1.00 92.00 82 PRO A N 1
ATOM 628 C CA . PRO A 1 82 ? 43.035 5.139 -19.776 1.00 92.00 82 PRO A CA 1
ATOM 629 C C . PRO A 1 82 ? 43.620 3.715 -19.875 1.00 92.00 82 PRO A C 1
ATOM 631 O O . PRO A 1 82 ? 43.869 3.284 -21.005 1.00 92.00 82 PRO A O 1
ATOM 634 N N . PRO A 1 83 ? 43.771 2.936 -18.775 1.00 90.88 83 PRO A N 1
ATOM 635 C CA . PRO A 1 83 ? 44.230 1.544 -18.861 1.00 90.88 83 PRO A CA 1
ATOM 636 C C . PRO A 1 83 ? 43.304 0.618 -19.669 1.00 90.88 83 PRO A C 1
ATOM 638 O O . PRO A 1 83 ? 43.732 -0.442 -20.116 1.00 90.88 83 PRO A O 1
ATOM 641 N N . PHE A 1 84 ? 42.050 1.001 -19.929 1.00 91.12 84 PHE A N 1
ATOM 642 C CA . PHE A 1 84 ? 41.143 0.239 -20.793 1.00 91.12 84 PHE A CA 1
ATOM 643 C C . PHE A 1 84 ? 41.684 0.085 -22.229 1.00 91.12 84 PHE A C 1
ATOM 645 O O . PHE A 1 84 ? 41.407 -0.914 -22.896 1.00 91.12 84 PHE A O 1
ATOM 652 N N . ARG A 1 85 ? 42.523 1.027 -22.692 1.00 89.12 85 ARG A N 1
ATOM 653 C CA . ARG A 1 85 ? 43.193 0.957 -24.006 1.00 89.12 85 ARG A CA 1
ATOM 654 C C . ARG A 1 85 ? 44.083 -0.270 -24.149 1.00 89.12 85 ARG A C 1
ATOM 656 O O . ARG A 1 85 ? 44.186 -0.804 -25.251 1.00 89.12 85 ARG A O 1
ATOM 663 N N . ASP A 1 86 ? 44.676 -0.736 -23.053 1.00 88.31 86 ASP A N 1
ATOM 664 C CA . ASP A 1 86 ? 45.528 -1.923 -23.061 1.00 88.31 86 ASP A CA 1
ATOM 665 C C . ASP A 1 86 ? 44.714 -3.148 -23.492 1.00 88.31 86 ASP A C 1
ATOM 667 O O . ASP A 1 86 ? 45.141 -3.912 -24.354 1.00 88.31 86 ASP A O 1
ATOM 671 N N . VAL A 1 87 ? 43.474 -3.272 -23.011 1.00 86.62 87 VAL A N 1
ATOM 672 C CA . VAL A 1 87 ? 42.575 -4.375 -23.383 1.00 86.62 87 VAL A CA 1
ATOM 673 C C . VAL A 1 87 ? 42.114 -4.280 -24.838 1.00 86.62 87 VAL A C 1
ATOM 675 O O . VAL A 1 87 ? 42.036 -5.302 -25.524 1.00 86.62 87 VAL A O 1
ATOM 678 N N . LEU A 1 88 ? 41.871 -3.068 -25.347 1.00 85.56 88 LEU A N 1
ATOM 679 C CA . LEU A 1 88 ? 41.580 -2.846 -26.772 1.00 85.56 88 LEU A CA 1
ATOM 680 C C . LEU A 1 88 ? 42.768 -3.230 -27.670 1.00 85.56 88 LEU A C 1
ATOM 682 O O . LEU A 1 88 ? 42.569 -3.688 -28.792 1.00 85.56 88 LEU A O 1
ATOM 686 N N . ALA A 1 89 ? 43.996 -3.112 -27.162 1.00 85.62 89 ALA A N 1
ATOM 687 C CA . ALA A 1 89 ? 45.215 -3.581 -27.817 1.00 85.62 89 ALA A CA 1
ATOM 688 C C . ALA A 1 89 ? 45.533 -5.069 -27.545 1.00 85.62 89 ALA A C 1
ATOM 690 O O . ALA A 1 89 ? 46.590 -5.554 -27.950 1.00 85.62 89 ALA A O 1
ATOM 691 N N . ASN A 1 90 ? 44.633 -5.807 -26.877 1.00 81.50 90 ASN A N 1
ATOM 692 C CA . ASN A 1 90 ? 44.823 -7.199 -26.445 1.00 81.50 90 ASN A CA 1
ATOM 693 C C . ASN A 1 90 ? 46.033 -7.406 -25.501 1.00 81.50 90 ASN A C 1
ATOM 695 O O . ASN A 1 90 ? 46.656 -8.476 -25.460 1.00 81.50 90 ASN A O 1
ATOM 699 N N . LEU A 1 91 ? 46.367 -6.376 -24.725 1.00 85.69 91 LEU A N 1
ATOM 700 C CA . LEU A 1 91 ? 47.363 -6.397 -23.661 1.00 85.69 91 LEU A CA 1
ATOM 701 C C . LEU A 1 91 ? 46.689 -6.673 -22.302 1.00 85.69 91 LEU A C 1
ATOM 703 O O . LEU A 1 91 ? 45.505 -6.377 -22.121 1.00 85.69 91 LEU A O 1
ATOM 707 N N . PRO A 1 92 ? 47.412 -7.266 -21.331 1.00 84.44 92 PRO A N 1
ATOM 708 C CA . PRO A 1 92 ? 46.931 -7.366 -19.957 1.00 84.44 92 PRO A CA 1
ATOM 709 C C . PRO A 1 92 ? 46.655 -5.982 -19.368 1.00 84.44 92 PRO A C 1
ATOM 711 O O . PRO A 1 92 ? 47.478 -5.083 -19.516 1.00 84.44 92 PRO A O 1
ATOM 714 N N . CYS A 1 93 ? 45.544 -5.843 -18.652 1.00 86.31 93 CYS A N 1
ATOM 715 C CA . CYS A 1 93 ? 45.165 -4.604 -17.980 1.00 86.31 93 CYS A CA 1
ATOM 716 C C . CYS A 1 93 ? 44.946 -4.830 -16.482 1.00 86.31 93 CYS A C 1
ATOM 718 O O . CYS A 1 93 ? 44.386 -5.854 -16.070 1.00 86.31 93 CYS A O 1
ATOM 720 N N . ASP A 1 94 ? 45.348 -3.851 -15.670 1.00 89.69 94 ASP A N 1
ATOM 721 C CA . ASP A 1 94 ? 44.986 -3.800 -14.258 1.00 89.69 94 ASP A CA 1
ATOM 722 C C . ASP A 1 94 ? 43.500 -3.436 -14.107 1.00 89.69 94 ASP A C 1
ATOM 724 O O . ASP A 1 94 ? 43.092 -2.273 -14.150 1.00 89.69 94 ASP A O 1
ATOM 728 N N . THR A 1 95 ? 42.678 -4.468 -13.916 1.00 91.31 95 THR A N 1
ATOM 729 C CA . THR A 1 95 ? 41.231 -4.323 -13.716 1.00 91.31 95 THR A CA 1
ATOM 730 C C . THR A 1 95 ? 40.905 -3.464 -12.493 1.00 91.31 95 THR A C 1
ATOM 732 O O . THR A 1 95 ? 39.928 -2.720 -12.527 1.00 91.31 95 THR A O 1
ATOM 735 N N . ALA A 1 96 ? 41.710 -3.519 -11.427 1.00 92.56 96 ALA A N 1
ATOM 736 C CA . ALA A 1 96 ? 41.453 -2.731 -10.225 1.00 92.56 96 ALA A CA 1
ATOM 737 C C . ALA A 1 96 ? 41.651 -1.234 -10.494 1.00 92.56 96 ALA A C 1
ATOM 739 O O . ALA A 1 96 ? 40.816 -0.428 -10.088 1.00 92.56 96 ALA A O 1
ATOM 740 N N . ALA A 1 97 ? 42.694 -0.868 -11.245 1.00 93.75 97 ALA A N 1
ATOM 741 C CA . ALA A 1 97 ? 42.922 0.514 -11.662 1.00 93.75 97 ALA A CA 1
ATOM 742 C C . ALA A 1 97 ? 41.786 1.053 -12.549 1.00 93.75 97 ALA A C 1
ATOM 744 O O . ALA A 1 97 ? 41.363 2.197 -12.386 1.00 93.75 97 ALA A O 1
ATOM 745 N N . VAL A 1 98 ? 41.250 0.226 -13.455 1.00 95.12 98 VAL A N 1
ATOM 746 C CA . VAL A 1 98 ? 40.099 0.603 -14.294 1.00 95.12 98 VAL A CA 1
ATOM 747 C C . VAL A 1 98 ? 38.851 0.848 -13.450 1.00 95.12 98 VAL A C 1
ATOM 749 O O . VAL A 1 98 ? 38.199 1.877 -13.613 1.00 95.12 98 VAL A O 1
ATOM 752 N N . LEU A 1 99 ? 38.531 -0.052 -12.518 1.00 96.31 99 LEU A N 1
ATOM 753 C CA . LEU A 1 99 ? 37.363 0.111 -11.647 1.00 96.31 99 LEU A CA 1
ATOM 754 C C . LEU A 1 99 ? 37.514 1.299 -10.685 1.00 96.31 99 LEU A C 1
ATOM 756 O O . LEU A 1 99 ? 36.542 2.008 -10.447 1.00 96.31 99 LEU A O 1
ATOM 760 N N . ALA A 1 100 ? 38.728 1.588 -10.210 1.00 96.69 100 ALA A N 1
ATOM 761 C CA . ALA A 1 100 ? 38.998 2.787 -9.417 1.00 96.69 100 ALA A CA 1
ATOM 762 C C . ALA A 1 100 ? 38.765 4.085 -10.215 1.00 96.69 100 ALA A C 1
ATOM 764 O O . ALA A 1 100 ? 38.268 5.069 -9.667 1.00 96.69 100 ALA A O 1
ATOM 765 N N . ALA A 1 101 ? 39.078 4.094 -11.516 1.00 96.94 101 ALA A N 1
ATOM 766 C CA . ALA A 1 101 ? 38.766 5.226 -12.388 1.00 96.94 101 ALA A CA 1
ATOM 767 C C . ALA A 1 101 ? 37.248 5.395 -12.595 1.00 96.94 101 ALA A C 1
ATOM 769 O O . ALA A 1 101 ? 36.754 6.524 -12.589 1.00 96.94 101 ALA A O 1
ATOM 770 N N . VAL A 1 102 ? 36.500 4.289 -12.706 1.00 98.06 102 VAL A N 1
ATOM 771 C CA . VAL A 1 102 ? 35.025 4.315 -12.733 1.00 98.06 102 VAL A CA 1
ATOM 772 C C . VAL A 1 102 ? 34.465 4.906 -11.437 1.00 98.06 102 VAL A C 1
ATOM 774 O O . VAL A 1 102 ? 33.589 5.767 -11.497 1.00 98.06 102 VAL A O 1
ATOM 777 N N . ASP A 1 103 ? 35.007 4.519 -10.280 1.00 97.88 103 ASP A N 1
ATOM 778 C CA . ASP A 1 103 ? 34.594 5.063 -8.981 1.00 97.88 103 ASP A CA 1
ATOM 779 C C . ASP A 1 103 ? 34.852 6.575 -8.892 1.00 97.88 103 ASP A C 1
ATOM 781 O O . ASP A 1 103 ? 33.975 7.333 -8.476 1.00 97.88 103 ASP A O 1
ATOM 785 N N . ALA A 1 104 ? 36.024 7.039 -9.335 1.00 97.56 104 ALA A N 1
ATOM 786 C CA . ALA A 1 104 ? 36.348 8.465 -9.368 1.00 97.56 104 ALA A CA 1
ATOM 787 C C . ALA A 1 104 ? 35.406 9.255 -10.297 1.00 97.56 104 ALA A C 1
ATOM 789 O O . ALA A 1 104 ? 34.976 10.362 -9.963 1.00 97.56 104 ALA A O 1
ATOM 790 N N . TYR A 1 105 ? 35.047 8.683 -11.448 1.00 97.94 105 TYR A N 1
ATOM 791 C CA . TYR A 1 105 ? 34.086 9.276 -12.376 1.00 97.94 105 TYR A CA 1
ATOM 792 C C . TYR A 1 105 ? 32.673 9.356 -11.781 1.00 97.94 105 TYR A C 1
ATOM 794 O O . TYR A 1 105 ? 32.041 10.413 -11.829 1.00 97.94 105 TYR A O 1
ATOM 802 N N . ALA A 1 106 ? 32.198 8.281 -11.145 1.00 98.00 106 ALA A N 1
ATOM 803 C CA . ALA A 1 106 ? 30.901 8.255 -10.472 1.00 98.00 106 ALA A CA 1
ATOM 804 C C . ALA A 1 106 ? 30.831 9.253 -9.302 1.00 98.00 106 ALA A C 1
ATOM 806 O O . ALA A 1 106 ? 29.813 9.926 -9.112 1.00 98.00 106 ALA A O 1
ATOM 807 N N . GLN A 1 107 ? 31.926 9.416 -8.551 1.00 97.25 107 GLN A N 1
ATOM 808 C CA . GLN A 1 107 ? 32.036 10.430 -7.498 1.00 97.25 107 GLN A CA 1
ATOM 809 C C . GLN A 1 107 ? 31.948 11.851 -8.064 1.00 97.25 107 GLN A C 1
ATOM 811 O O . GLN A 1 107 ? 31.241 12.686 -7.500 1.00 97.25 107 GLN A O 1
ATOM 816 N N . ALA A 1 108 ? 32.608 12.125 -9.193 1.00 97.56 108 ALA A N 1
ATOM 817 C CA . ALA A 1 108 ? 32.541 13.428 -9.853 1.00 97.56 108 ALA A CA 1
ATOM 818 C C . ALA A 1 108 ? 31.124 13.744 -10.368 1.00 97.56 108 ALA A C 1
ATOM 820 O O . ALA A 1 108 ? 30.631 14.854 -10.164 1.00 97.56 108 ALA A O 1
ATOM 821 N N . ILE A 1 109 ? 30.435 12.760 -10.962 1.00 97.69 109 ILE A N 1
ATOM 822 C CA . ILE A 1 109 ? 29.013 12.869 -11.335 1.00 97.69 109 ILE A CA 1
ATOM 823 C C . ILE A 1 109 ? 28.161 13.190 -10.104 1.00 97.69 109 ILE A C 1
ATOM 825 O O . ILE A 1 109 ? 27.396 14.152 -10.111 1.00 97.69 109 ILE A O 1
ATOM 829 N N . THR A 1 110 ? 28.332 12.428 -9.024 1.00 96.19 110 THR A N 1
ATOM 830 C CA . THR A 1 110 ? 27.576 12.610 -7.777 1.00 96.19 110 THR A CA 1
ATOM 831 C C . THR A 1 110 ? 27.800 14.001 -7.176 1.00 96.19 110 THR A C 1
ATOM 833 O O . THR A 1 110 ? 26.847 14.675 -6.789 1.00 96.19 110 THR A O 1
ATOM 836 N N . ALA A 1 111 ? 29.042 14.492 -7.168 1.00 95.00 111 ALA A N 1
ATOM 837 C CA . ALA A 1 111 ? 29.379 15.834 -6.693 1.00 95.00 111 ALA A CA 1
ATOM 838 C C . ALA A 1 111 ? 28.813 16.961 -7.582 1.00 95.00 111 ALA A C 1
ATOM 840 O O . ALA A 1 111 ? 28.642 18.096 -7.122 1.00 95.00 111 ALA A O 1
ATOM 841 N N . ALA A 1 112 ? 28.534 16.671 -8.855 1.00 95.00 112 ALA A N 1
ATOM 842 C CA . ALA A 1 112 ? 27.920 17.596 -9.801 1.00 95.00 112 ALA A CA 1
ATOM 843 C C . ALA A 1 112 ? 26.388 17.471 -9.880 1.00 95.00 112 ALA A C 1
ATOM 845 O O . ALA A 1 112 ? 25.746 18.354 -10.448 1.00 95.00 112 ALA A O 1
ATOM 846 N N . ALA A 1 113 ? 25.786 16.429 -9.297 1.00 92.69 113 ALA A N 1
ATOM 847 C CA . ALA A 1 113 ? 24.369 16.103 -9.462 1.00 92.69 113 ALA A CA 1
ATOM 848 C C . ALA A 1 113 ? 23.427 17.258 -9.085 1.00 92.69 113 ALA A C 1
ATOM 850 O O . ALA A 1 113 ? 22.440 17.492 -9.771 1.00 92.69 113 ALA A O 1
ATOM 851 N N . SER A 1 114 ? 23.743 18.038 -8.047 1.00 89.81 114 SER A N 1
ATOM 852 C CA . SER A 1 114 ? 22.923 19.179 -7.602 1.00 89.81 114 SER A CA 1
ATOM 853 C C . SER A 1 114 ? 22.981 20.411 -8.520 1.00 89.81 114 SER A C 1
ATOM 855 O O . SER A 1 114 ? 22.244 21.373 -8.300 1.00 89.81 114 SER A O 1
ATOM 857 N N . ARG A 1 115 ? 23.854 20.411 -9.538 1.00 92.81 115 ARG A N 1
ATOM 858 C CA . ARG A 1 115 ? 24.104 21.562 -10.426 1.00 92.81 115 ARG A CA 1
ATOM 859 C C . ARG A 1 115 ? 23.167 21.618 -11.635 1.00 92.81 115 ARG A C 1
ATOM 861 O O . ARG A 1 115 ? 23.108 22.648 -12.300 1.00 92.81 115 ARG A O 1
ATOM 868 N N . ALA A 1 116 ? 22.429 20.542 -11.896 1.00 92.00 116 ALA A N 1
ATOM 869 C CA . ALA A 1 116 ? 21.352 20.474 -12.879 1.00 92.00 116 ALA A CA 1
ATOM 870 C C . ALA A 1 116 ? 20.115 19.831 -12.237 1.00 92.00 116 ALA A C 1
ATOM 872 O O . ALA A 1 116 ? 20.231 19.090 -11.260 1.00 92.00 116 ALA A O 1
ATOM 873 N N . LYS A 1 117 ? 18.916 20.078 -12.780 1.00 90.62 117 LYS A N 1
ATOM 874 C CA . LYS A 1 117 ? 17.708 19.413 -12.257 1.00 90.62 117 LYS A CA 1
ATOM 875 C C . LYS A 1 117 ? 17.742 17.919 -12.553 1.00 90.62 117 LYS A C 1
ATOM 877 O O . LYS A 1 117 ? 17.321 17.143 -11.702 1.00 90.62 117 LYS A O 1
ATOM 882 N N . TRP A 1 118 ? 18.262 17.534 -13.719 1.00 95.19 118 TRP A N 1
ATOM 883 C CA . TRP A 1 118 ? 18.402 16.143 -14.155 1.00 95.19 118 TRP A CA 1
ATOM 884 C C . TRP A 1 118 ? 19.761 15.904 -14.809 1.00 95.19 118 TRP A C 1
ATOM 886 O O . TRP A 1 118 ? 20.257 16.756 -15.541 1.00 95.19 118 TRP A O 1
ATOM 896 N N . MET A 1 119 ? 20.354 14.739 -14.585 1.00 96.69 119 MET A N 1
ATOM 897 C CA . MET A 1 119 ? 21.611 14.344 -15.211 1.00 96.69 119 MET A CA 1
ATOM 898 C C . MET A 1 119 ? 21.456 12.982 -15.874 1.00 96.69 119 MET A C 1
ATOM 900 O O . MET A 1 119 ? 20.951 12.051 -15.259 1.00 96.69 119 MET A O 1
ATOM 904 N N . PHE A 1 120 ? 21.897 12.866 -17.119 1.00 97.50 120 PHE A N 1
ATOM 905 C CA . PHE A 1 120 ? 21.816 11.648 -17.914 1.00 97.50 120 PHE A CA 1
ATOM 906 C C . PHE A 1 120 ? 23.215 11.172 -18.267 1.00 97.50 120 PHE A C 1
ATOM 908 O O . PHE A 1 120 ? 24.039 11.958 -18.740 1.00 97.50 120 PHE A O 1
ATOM 915 N N . VAL A 1 121 ? 23.468 9.887 -18.055 1.00 97.69 121 VAL A N 1
ATOM 916 C CA . VAL A 1 121 ? 24.765 9.258 -18.295 1.00 97.69 121 VAL A CA 1
ATOM 917 C C . VAL A 1 121 ? 24.533 8.042 -19.187 1.00 97.69 121 VAL A C 1
ATOM 919 O O . VAL A 1 121 ? 23.970 7.054 -18.725 1.00 97.69 121 VAL A O 1
ATOM 922 N N . PRO A 1 122 ? 24.890 8.078 -20.478 1.00 97.25 122 PRO A N 1
ATOM 923 C CA . PRO A 1 122 ? 24.860 6.881 -21.308 1.00 97.25 122 PRO A CA 1
ATOM 924 C C . PRO A 1 122 ? 25.891 5.852 -20.840 1.00 97.25 122 PRO A C 1
ATOM 926 O O . PRO A 1 122 ? 27.029 6.206 -20.532 1.00 97.25 122 PRO A O 1
ATOM 929 N N . SER A 1 123 ? 25.516 4.574 -20.831 1.00 96.44 123 SER A N 1
ATOM 930 C CA . SER A 1 123 ? 26.430 3.465 -20.569 1.00 96.44 123 SER A CA 1
ATOM 931 C C . SER A 1 123 ? 27.520 3.397 -21.636 1.00 96.44 123 SER A C 1
ATOM 933 O O . SER A 1 123 ? 27.316 3.792 -22.791 1.00 96.44 123 SER A O 1
ATOM 935 N N . TRP A 1 124 ? 28.676 2.846 -21.282 1.00 95.94 124 TRP A N 1
ATOM 936 C CA . TRP A 1 124 ? 29.775 2.695 -22.224 1.00 95.94 124 TRP A CA 1
ATOM 937 C C . TRP A 1 124 ? 29.526 1.558 -23.211 1.00 95.94 124 TRP A C 1
ATOM 939 O O . TRP A 1 124 ? 29.068 0.472 -22.848 1.00 95.94 124 TRP A O 1
ATOM 949 N N . VAL A 1 125 ? 29.914 1.807 -24.458 1.00 92.81 125 VAL A N 1
ATOM 950 C CA . VAL A 1 125 ? 29.931 0.853 -25.571 1.00 92.81 125 VAL A CA 1
ATOM 951 C C . VAL A 1 125 ? 31.290 0.919 -26.253 1.00 92.81 125 VAL A C 1
ATOM 953 O O . VAL A 1 125 ? 31.968 1.942 -26.195 1.00 92.81 125 VAL A O 1
ATOM 956 N N . VAL A 1 126 ? 31.684 -0.164 -26.918 1.00 86.06 126 VAL A N 1
ATOM 957 C CA . VAL A 1 126 ? 32.944 -0.236 -27.670 1.00 86.06 126 VAL A CA 1
ATOM 958 C C . VAL A 1 126 ? 32.694 -0.689 -29.097 1.00 86.06 126 VAL A C 1
ATOM 960 O O . VAL A 1 126 ? 31.834 -1.537 -29.351 1.00 86.06 126 VAL A O 1
ATOM 963 N N . ALA A 1 127 ? 33.475 -0.148 -30.028 1.00 73.75 127 ALA A N 1
ATOM 964 C CA . ALA A 1 127 ? 33.535 -0.659 -31.386 1.00 73.75 127 ALA A CA 1
ATOM 965 C C . ALA A 1 127 ? 34.281 -2.002 -31.367 1.00 73.75 127 ALA A C 1
ATOM 967 O O . ALA A 1 127 ? 35.474 -2.023 -31.094 1.00 73.75 127 ALA A O 1
ATOM 968 N N . TRP A 1 128 ? 33.554 -3.097 -31.619 1.00 65.25 128 TRP A N 1
ATOM 969 C CA . TRP A 1 128 ? 34.037 -4.470 -31.861 1.00 65.25 128 TRP A CA 1
ATOM 970 C C . TRP A 1 128 ? 35.156 -4.993 -30.926 1.00 65.25 128 TRP A C 1
ATOM 972 O O . TRP A 1 128 ? 36.325 -4.662 -31.111 1.00 65.25 128 TRP A O 1
ATOM 982 N N . PRO A 1 129 ? 34.869 -5.904 -29.972 1.00 61.22 129 PRO A N 1
ATOM 983 C CA . PRO A 1 129 ? 35.929 -6.529 -29.180 1.00 61.22 129 PRO A CA 1
ATOM 984 C C . PRO A 1 129 ? 36.882 -7.357 -30.067 1.00 61.22 129 PRO A C 1
ATOM 986 O O . PRO A 1 129 ? 36.482 -7.876 -31.108 1.00 61.22 129 PRO A O 1
ATOM 989 N N . THR A 1 130 ? 38.131 -7.506 -29.613 1.00 60.84 130 THR A N 1
ATOM 990 C CA . THR A 1 130 ? 39.333 -8.086 -30.263 1.00 60.84 130 THR A CA 1
ATOM 991 C C . THR A 1 130 ? 39.254 -9.577 -30.671 1.00 60.84 130 THR A C 1
ATOM 993 O O . THR A 1 130 ? 40.268 -10.265 -30.788 1.00 60.84 130 THR A O 1
ATOM 996 N N . GLY A 1 131 ? 38.050 -10.093 -30.928 1.00 65.94 131 GLY A N 1
ATOM 997 C CA . GLY A 1 131 ? 37.731 -11.469 -31.311 1.00 65.94 131 GLY A CA 1
ATOM 998 C C . GLY A 1 131 ? 36.600 -12.054 -30.455 1.00 65.94 131 GLY A C 1
ATOM 999 O O . GLY A 1 131 ? 36.419 -11.668 -29.303 1.00 65.94 131 GLY A O 1
ATOM 1000 N N . ILE A 1 132 ? 35.853 -13.026 -30.994 1.00 73.56 132 ILE A N 1
ATOM 1001 C CA . ILE A 1 132 ? 34.692 -13.640 -30.311 1.00 73.56 132 ILE A CA 1
ATOM 1002 C C . ILE A 1 132 ? 35.116 -14.399 -29.039 1.00 73.56 132 ILE A C 1
ATOM 1004 O O . ILE A 1 132 ? 34.489 -14.259 -27.992 1.00 73.56 132 ILE A O 1
ATOM 1008 N N . LEU A 1 133 ? 36.194 -15.188 -29.113 1.00 78.00 133 LEU A N 1
ATOM 1009 C CA . LEU A 1 133 ? 36.663 -16.027 -27.999 1.00 78.00 133 LEU A CA 1
ATOM 1010 C C . LEU A 1 133 ? 37.403 -15.244 -26.891 1.00 78.00 133 LEU A C 1
ATOM 1012 O O . LEU A 1 133 ? 37.176 -15.540 -25.717 1.00 78.00 133 LEU A O 1
ATOM 1016 N N . PRO A 1 134 ? 38.267 -14.253 -27.197 1.00 79.94 134 PRO A N 1
ATOM 1017 C CA . PRO A 1 134 ? 38.994 -13.516 -26.162 1.00 79.94 134 PRO A CA 1
ATOM 1018 C C . PRO A 1 134 ? 38.143 -12.497 -25.393 1.00 79.94 134 PRO A C 1
ATOM 1020 O O . PRO A 1 134 ? 38.502 -12.145 -24.272 1.00 79.94 134 PRO A O 1
ATOM 1023 N N . ALA A 1 135 ? 37.009 -12.047 -25.949 1.00 81.81 135 ALA A N 1
ATOM 1024 C CA . ALA A 1 135 ? 36.207 -10.943 -25.408 1.00 81.81 135 ALA A CA 1
ATOM 1025 C C . ALA A 1 135 ? 35.790 -11.104 -23.932 1.00 81.81 135 ALA A C 1
ATOM 1027 O O . ALA A 1 135 ? 35.615 -10.100 -23.240 1.00 81.81 135 ALA A O 1
ATOM 1028 N N . TRP A 1 136 ? 35.663 -12.343 -23.445 1.00 85.31 136 TRP A N 1
ATOM 1029 C CA . TRP A 1 136 ? 35.233 -12.662 -22.078 1.00 85.31 136 TRP A CA 1
ATOM 1030 C C . TRP A 1 136 ? 36.343 -13.223 -21.172 1.00 85.31 136 TRP A C 1
ATOM 1032 O O . TRP A 1 136 ? 36.084 -13.593 -20.022 1.00 85.31 136 TRP A O 1
ATOM 1042 N N . GLN A 1 137 ? 37.587 -13.276 -21.655 1.00 83.31 137 GLN A N 1
ATOM 1043 C CA . GLN A 1 137 ? 38.719 -13.778 -20.875 1.00 83.31 137 GLN A CA 1
ATOM 1044 C C . GLN A 1 137 ? 39.122 -12.808 -19.756 1.00 83.31 137 GLN A C 1
ATOM 1046 O O . GLN A 1 137 ? 39.014 -11.587 -19.878 1.00 83.31 137 GLN A O 1
ATOM 1051 N N . ALA A 1 138 ? 39.614 -13.355 -18.642 1.00 73.94 138 ALA A N 1
ATOM 1052 C CA . ALA A 1 138 ? 40.137 -12.553 -17.540 1.00 73.94 138 ALA A CA 1
ATOM 1053 C C . ALA A 1 138 ? 41.392 -11.767 -17.975 1.00 73.94 138 ALA A C 1
ATOM 1055 O O . ALA A 1 138 ? 42.187 -12.256 -18.775 1.00 73.94 138 ALA A O 1
ATOM 1056 N N . ALA A 1 139 ? 41.559 -10.550 -17.448 1.00 69.25 139 ALA A N 1
ATOM 1057 C CA . ALA A 1 139 ? 42.680 -9.629 -17.693 1.00 69.25 139 ALA A CA 1
ATOM 1058 C C . ALA A 1 139 ? 42.876 -9.096 -19.133 1.00 69.25 139 ALA A C 1
ATOM 1060 O O . ALA A 1 139 ? 43.653 -8.160 -19.303 1.00 69.25 139 ALA A O 1
ATOM 1061 N N . ARG A 1 140 ? 42.201 -9.652 -20.155 1.00 76.88 140 ARG A N 1
ATOM 1062 C CA . ARG A 1 140 ? 42.340 -9.249 -21.578 1.00 76.88 140 ARG A CA 1
ATOM 1063 C C . ARG A 1 140 ? 41.024 -9.150 -22.362 1.00 76.88 140 ARG A C 1
ATOM 1065 O O . ARG A 1 140 ? 41.028 -8.748 -23.521 1.00 76.88 140 ARG A O 1
ATOM 1072 N N . GLY A 1 141 ? 39.897 -9.529 -21.764 1.00 85.81 141 GLY A N 1
ATOM 1073 C CA . GLY A 1 141 ? 38.597 -9.490 -22.426 1.00 85.81 141 GLY A CA 1
ATOM 1074 C C . GLY A 1 141 ? 37.942 -8.114 -22.347 1.00 85.81 141 GLY A C 1
ATOM 1075 O O . GLY A 1 141 ? 37.431 -7.740 -21.291 1.00 85.81 141 GLY A O 1
ATOM 1076 N N . ALA A 1 142 ? 37.900 -7.391 -23.472 1.00 87.69 142 ALA A N 1
ATOM 1077 C CA . ALA A 1 142 ? 37.258 -6.073 -23.558 1.00 87.69 142 ALA A CA 1
ATOM 1078 C C . ALA A 1 142 ? 35.764 -6.125 -23.203 1.00 87.69 142 ALA A C 1
ATOM 1080 O O . ALA A 1 142 ? 35.271 -5.245 -22.506 1.00 87.69 142 ALA A O 1
ATOM 1081 N N . GLY A 1 143 ? 35.058 -7.183 -23.621 1.00 89.38 143 GLY A N 1
ATOM 1082 C CA . GLY A 1 143 ? 33.642 -7.380 -23.302 1.00 89.38 143 GLY A CA 1
ATOM 1083 C C . GLY A 1 143 ? 33.407 -7.596 -21.807 1.00 89.38 143 GLY A C 1
ATOM 1084 O O . GLY A 1 143 ? 32.545 -6.948 -21.218 1.00 89.38 143 GLY A O 1
ATOM 1085 N N . ARG A 1 144 ? 34.228 -8.443 -21.168 1.00 89.88 144 ARG A N 1
ATOM 1086 C CA . ARG A 1 144 ? 34.169 -8.664 -19.715 1.00 89.88 144 ARG A CA 1
ATOM 1087 C C . ARG A 1 144 ? 34.448 -7.381 -18.937 1.00 89.88 144 ARG A C 1
ATOM 1089 O O . ARG A 1 144 ? 33.693 -7.064 -18.023 1.00 89.88 144 ARG A O 1
ATOM 1096 N N . LEU A 1 145 ? 35.523 -6.669 -19.273 1.00 91.50 145 LEU A N 1
ATOM 1097 C CA . LEU A 1 145 ? 35.915 -5.470 -18.536 1.00 91.50 145 LEU A CA 1
ATOM 1098 C C . LEU A 1 145 ? 34.892 -4.341 -18.714 1.00 91.50 145 LEU A C 1
ATOM 1100 O O . LEU A 1 145 ? 34.519 -3.711 -17.732 1.00 91.50 145 LEU A O 1
ATOM 1104 N N . LEU A 1 146 ? 34.367 -4.144 -19.927 1.00 93.00 146 LEU A N 1
ATOM 1105 C CA . LEU A 1 146 ? 33.299 -3.175 -20.184 1.00 93.00 146 LEU A CA 1
ATOM 1106 C C . LEU A 1 146 ? 32.033 -3.490 -19.374 1.00 93.00 146 LEU A C 1
ATOM 1108 O O . LEU A 1 146 ? 31.444 -2.589 -18.780 1.00 93.00 146 LEU A O 1
ATOM 1112 N N . ALA A 1 147 ? 31.634 -4.765 -19.305 1.00 93.50 147 ALA A N 1
ATOM 1113 C CA . ALA A 1 147 ? 30.499 -5.188 -18.485 1.00 93.50 147 ALA A CA 1
ATOM 1114 C C . ALA A 1 147 ? 30.729 -4.882 -16.994 1.00 93.50 147 ALA A C 1
ATOM 1116 O O . ALA A 1 147 ? 29.823 -4.394 -16.324 1.00 93.50 147 ALA A O 1
ATOM 1117 N N . GLN A 1 148 ? 31.949 -5.102 -16.488 1.00 95.06 148 GLN A N 1
ATOM 1118 C CA . GLN A 1 148 ? 32.318 -4.744 -15.115 1.00 95.06 148 GLN A CA 1
ATOM 1119 C C . GLN A 1 148 ? 32.288 -3.228 -14.882 1.00 95.06 148 GLN A C 1
ATOM 1121 O O . GLN A 1 148 ? 31.785 -2.794 -13.851 1.00 95.06 148 GLN A O 1
ATOM 1126 N N . MET A 1 149 ? 32.778 -2.424 -15.831 1.00 96.50 149 MET A N 1
ATOM 1127 C CA . MET A 1 149 ? 32.737 -0.961 -15.742 1.00 96.50 149 MET A CA 1
ATOM 1128 C C . MET A 1 149 ? 31.297 -0.435 -15.694 1.00 96.50 149 MET A C 1
ATOM 1130 O O . MET A 1 149 ? 30.971 0.354 -14.812 1.00 96.50 149 MET A O 1
ATOM 1134 N N . ASN A 1 150 ? 30.427 -0.894 -16.600 1.00 97.50 150 ASN A N 1
ATOM 1135 C CA . ASN A 1 150 ? 29.025 -0.469 -16.641 1.00 97.50 150 ASN A CA 1
ATOM 1136 C C . ASN A 1 150 ? 28.256 -0.887 -15.380 1.00 97.50 150 ASN A C 1
ATOM 1138 O O . ASN A 1 150 ? 27.506 -0.078 -14.837 1.00 97.50 150 ASN A O 1
ATOM 1142 N N . LEU A 1 151 ? 28.469 -2.113 -14.885 1.00 97.38 151 LEU A N 1
ATOM 1143 C CA . LEU A 1 151 ? 27.866 -2.565 -13.628 1.00 97.38 151 LEU A CA 1
ATOM 1144 C C . LEU A 1 151 ? 28.340 -1.708 -12.449 1.00 97.38 151 LEU A C 1
ATOM 1146 O O . LEU A 1 151 ? 27.520 -1.220 -11.678 1.00 97.38 151 LEU A O 1
ATOM 1150 N N . ARG A 1 152 ? 29.651 -1.464 -12.351 1.00 97.75 152 ARG A N 1
ATOM 1151 C CA . ARG A 1 152 ? 30.231 -0.658 -11.275 1.00 97.75 152 ARG A CA 1
ATOM 1152 C C . ARG A 1 152 ? 29.714 0.781 -11.286 1.00 97.75 152 ARG A C 1
ATOM 1154 O O . ARG A 1 152 ? 29.431 1.329 -10.227 1.00 97.75 152 ARG A O 1
ATOM 1161 N N . LEU A 1 153 ? 29.557 1.376 -12.470 1.00 97.69 153 LEU A N 1
ATOM 1162 C CA . LEU A 1 153 ? 28.962 2.703 -12.625 1.00 97.69 153 LEU A CA 1
ATOM 1163 C C . LEU A 1 153 ? 27.496 2.721 -12.172 1.00 97.69 153 LEU A C 1
ATOM 1165 O O . LEU A 1 153 ? 27.095 3.645 -11.470 1.00 97.69 153 LEU A O 1
ATOM 1169 N N . ALA A 1 154 ? 26.708 1.710 -12.548 1.00 96.81 154 ALA A N 1
ATOM 1170 C CA . ALA A 1 154 ? 25.309 1.600 -12.140 1.00 96.81 154 ALA A CA 1
ATOM 1171 C C . ALA A 1 154 ? 25.164 1.505 -10.614 1.00 96.81 154 ALA A C 1
ATOM 1173 O O . ALA A 1 154 ? 24.386 2.257 -10.035 1.00 96.81 154 ALA A O 1
ATOM 1174 N N . GLU A 1 155 ? 25.958 0.646 -9.969 1.00 96.81 155 GLU A N 1
ATOM 1175 C CA . GLU A 1 155 ? 25.993 0.505 -8.507 1.00 96.81 155 GLU A CA 1
ATOM 1176 C C . GLU A 1 155 ? 26.425 1.808 -7.818 1.00 96.81 155 GLU A C 1
ATOM 1178 O O . GLU A 1 155 ? 25.838 2.217 -6.821 1.00 96.81 155 GLU A O 1
ATOM 1183 N N . ALA A 1 156 ? 27.438 2.497 -8.354 1.00 96.06 156 ALA A N 1
ATOM 1184 C CA . ALA A 1 156 ? 27.962 3.721 -7.751 1.00 96.06 156 ALA A CA 1
ATOM 1185 C C . ALA A 1 156 ? 27.006 4.924 -7.864 1.00 96.06 156 ALA A C 1
ATOM 1187 O O . ALA A 1 156 ? 27.079 5.839 -7.044 1.00 96.06 156 ALA A O 1
ATOM 1188 N N . LEU A 1 157 ? 26.129 4.939 -8.873 1.00 94.69 157 LEU A N 1
ATOM 1189 C CA . LEU A 1 157 ? 25.119 5.984 -9.069 1.00 94.69 157 LEU A CA 1
ATOM 1190 C C . LEU A 1 157 ? 23.754 5.625 -8.455 1.00 94.69 157 LEU A C 1
ATOM 1192 O O . LEU A 1 157 ? 22.833 6.446 -8.492 1.00 94.69 157 LEU A O 1
ATOM 1196 N N . GLU A 1 158 ? 23.609 4.429 -7.879 1.00 89.50 158 GLU A N 1
ATOM 1197 C CA . GLU A 1 158 ? 22.369 3.985 -7.247 1.00 89.50 158 GLU A CA 1
ATOM 1198 C C . GLU A 1 158 ? 21.972 4.914 -6.082 1.00 89.50 158 GLU A C 1
ATOM 1200 O O . GLU A 1 158 ? 22.798 5.374 -5.294 1.00 89.50 158 GLU A O 1
ATOM 1205 N N . GLY A 1 159 ? 20.678 5.231 -5.978 1.00 80.62 159 GLY A N 1
ATOM 1206 C CA . GLY A 1 159 ? 20.138 6.102 -4.928 1.00 80.62 159 GLY A CA 1
ATOM 1207 C C . GLY A 1 159 ? 20.232 7.607 -5.205 1.00 80.62 159 GLY A C 1
ATOM 1208 O O . GLY A 1 159 ? 19.643 8.385 -4.453 1.00 80.62 159 GLY A O 1
ATOM 1209 N N . GLN A 1 160 ? 20.890 8.042 -6.288 1.00 87.19 160 GLN A N 1
ATOM 1210 C CA . GLN A 1 160 ? 20.861 9.446 -6.711 1.00 87.19 160 GLN A CA 1
ATOM 1211 C C . GLN A 1 160 ? 19.514 9.777 -7.383 1.00 87.19 160 GLN A C 1
ATOM 1213 O O . GLN A 1 160 ? 19.214 9.252 -8.455 1.00 87.19 160 GLN A O 1
ATOM 1218 N N . PRO A 1 161 ? 18.673 10.659 -6.807 1.00 83.06 161 PRO A N 1
ATOM 1219 C CA . PRO A 1 161 ? 17.289 10.828 -7.261 1.00 83.06 161 PRO A CA 1
ATOM 1220 C C . PRO A 1 161 ? 17.164 11.513 -8.629 1.00 83.06 161 PRO A C 1
ATOM 1222 O O . PRO A 1 161 ? 16.118 11.404 -9.276 1.00 83.06 161 PRO A O 1
ATOM 1225 N N . ASN A 1 162 ? 18.203 12.233 -9.061 1.00 90.50 162 ASN A N 1
ATOM 1226 C CA . ASN A 1 162 ? 18.210 13.039 -10.276 1.00 90.50 162 ASN A CA 1
ATOM 1227 C C . ASN A 1 162 ? 19.310 12.665 -11.285 1.00 90.50 162 ASN A C 1
ATOM 1229 O O . ASN A 1 162 ? 19.521 13.418 -12.237 1.00 90.50 162 ASN A O 1
ATOM 1233 N N . VAL A 1 163 ? 19.984 11.526 -11.098 1.00 95.06 163 VAL A N 1
ATOM 1234 C CA . VAL A 1 163 ? 20.973 10.982 -12.040 1.00 95.06 163 VAL A CA 1
ATOM 1235 C C . VAL A 1 163 ? 20.404 9.712 -12.673 1.00 95.06 163 VAL A C 1
ATOM 1237 O O . VAL A 1 163 ? 19.961 8.811 -11.969 1.00 95.06 163 VAL A O 1
ATOM 1240 N N . PHE A 1 164 ? 20.416 9.639 -14.002 1.00 94.00 164 PHE A N 1
ATOM 1241 C CA . PHE A 1 164 ? 19.809 8.565 -14.784 1.00 94.00 164 PHE A CA 1
ATOM 1242 C C . PHE A 1 164 ? 20.855 7.924 -15.699 1.00 94.00 164 PHE A C 1
ATOM 1244 O O . PHE A 1 164 ? 21.354 8.566 -16.626 1.00 94.00 164 PHE A O 1
ATOM 1251 N N . LEU A 1 165 ? 21.175 6.652 -15.451 1.00 94.31 165 LEU A N 1
ATOM 1252 C CA . LEU A 1 165 ? 22.006 5.848 -16.347 1.00 94.31 165 LEU A CA 1
ATOM 1253 C C . LEU A 1 165 ? 21.143 5.319 -17.505 1.00 94.31 165 LEU A C 1
ATOM 1255 O O . LEU A 1 165 ? 20.089 4.730 -17.268 1.00 94.31 165 LEU A O 1
ATOM 1259 N N . LEU A 1 166 ? 21.580 5.523 -18.748 1.00 92.94 166 LEU A N 1
ATOM 1260 C CA . LEU A 1 166 ? 20.857 5.117 -19.958 1.00 92.94 166 LEU A CA 1
ATOM 1261 C C . LEU A 1 166 ? 21.598 3.987 -20.673 1.00 92.94 166 LEU A C 1
ATOM 1263 O O . LEU A 1 166 ? 22.786 4.123 -20.949 1.00 92.94 166 LEU A O 1
ATOM 1267 N N . ASP A 1 167 ? 20.904 2.906 -21.031 1.00 91.50 167 ASP A N 1
ATOM 1268 C CA . ASP A 1 167 ? 21.498 1.845 -21.851 1.00 91.50 167 ASP A CA 1
ATOM 1269 C C . ASP A 1 167 ? 21.651 2.317 -23.303 1.00 91.50 167 ASP A C 1
ATOM 1271 O O . ASP A 1 167 ? 20.669 2.552 -24.010 1.00 91.50 167 ASP A O 1
ATOM 1275 N N . SER A 1 168 ? 22.898 2.456 -23.745 1.00 94.00 168 SER A N 1
ATOM 1276 C CA . SER A 1 168 ? 23.255 2.896 -25.096 1.00 94.00 168 SER A CA 1
ATOM 1277 C C . SER A 1 168 ? 23.375 1.742 -26.104 1.00 94.00 168 SER A C 1
ATOM 1279 O O . SER A 1 168 ? 23.445 1.976 -27.316 1.00 94.00 168 SER A O 1
ATOM 1281 N N . THR A 1 169 ? 23.341 0.484 -25.647 1.00 92.44 169 THR A N 1
ATOM 1282 C CA . THR A 1 169 ? 23.422 -0.720 -26.497 1.00 92.44 169 THR A CA 1
ATOM 1283 C C . THR A 1 169 ? 22.323 -0.779 -27.571 1.00 92.44 169 THR A C 1
ATOM 1285 O O . THR A 1 169 ? 22.627 -1.125 -28.724 1.00 92.44 169 THR A O 1
ATOM 1288 N N . PRO A 1 170 ? 21.057 -0.409 -27.278 1.00 90.88 170 PRO A N 1
ATOM 1289 C CA . PRO A 1 170 ? 20.002 -0.361 -28.284 1.00 90.88 170 PRO A CA 1
ATOM 1290 C C . PRO A 1 170 ? 20.298 0.622 -29.420 1.00 90.88 170 PRO A C 1
ATOM 1292 O O . PRO A 1 170 ? 19.943 0.341 -30.563 1.00 90.88 170 PRO A O 1
ATOM 1295 N N . TRP A 1 171 ? 20.982 1.740 -29.150 1.00 93.50 171 TRP A N 1
ATOM 1296 C CA . TRP A 1 171 ? 21.328 2.726 -30.183 1.00 93.50 171 TRP A CA 1
ATOM 1297 C C . TRP A 1 171 ? 22.325 2.148 -31.186 1.00 93.50 171 TRP A C 1
ATOM 1299 O O . TRP A 1 171 ? 22.157 2.309 -32.395 1.00 93.50 171 TRP A O 1
ATOM 1309 N N . ILE A 1 172 ? 23.325 1.419 -30.685 1.00 92.94 172 ILE A N 1
ATOM 1310 C CA . ILE A 1 172 ? 24.316 0.723 -31.512 1.00 92.94 172 ILE A CA 1
ATOM 1311 C C . ILE A 1 172 ? 23.644 -0.381 -32.330 1.00 92.94 172 ILE A C 1
ATOM 1313 O O . ILE A 1 172 ? 23.855 -0.476 -33.537 1.00 92.94 172 ILE A O 1
ATOM 1317 N N . THR A 1 173 ? 22.773 -1.168 -31.696 1.00 89.56 173 THR A N 1
ATOM 1318 C CA . THR A 1 173 ? 22.037 -2.254 -32.360 1.00 89.56 173 THR A CA 1
ATOM 1319 C C . THR A 1 173 ? 21.130 -1.725 -33.473 1.00 89.56 173 THR A C 1
ATOM 1321 O O . THR A 1 173 ? 21.096 -2.295 -34.562 1.00 89.56 173 THR A O 1
ATOM 1324 N N . ALA A 1 174 ? 20.428 -0.612 -33.233 1.00 87.00 174 ALA A N 1
ATOM 1325 C CA . ALA A 1 174 ? 19.541 0.004 -34.216 1.00 87.00 174 ALA A CA 1
ATOM 1326 C C . ALA A 1 174 ? 20.303 0.615 -35.403 1.00 87.00 174 ALA A C 1
ATOM 1328 O O . ALA A 1 174 ? 19.831 0.543 -36.537 1.00 87.00 174 ALA A O 1
ATOM 1329 N N . ALA A 1 175 ? 21.479 1.200 -35.156 1.00 91.06 175 ALA A N 1
ATOM 1330 C CA . ALA A 1 175 ? 22.337 1.765 -36.197 1.00 91.06 175 ALA A CA 1
ATOM 1331 C C . ALA A 1 175 ? 23.127 0.695 -36.979 1.00 91.06 175 ALA A C 1
ATOM 1333 O O . ALA A 1 175 ? 23.555 0.937 -38.110 1.00 91.06 175 ALA A O 1
ATOM 1334 N N . GLY A 1 176 ? 23.311 -0.496 -36.402 1.00 89.44 176 GLY A N 1
ATOM 1335 C CA . GLY A 1 176 ? 23.979 -1.624 -37.042 1.00 89.44 176 GLY A CA 1
ATOM 1336 C C . GLY A 1 176 ? 25.430 -1.312 -37.415 1.00 89.44 176 GLY A C 1
ATOM 1337 O O . GLY A 1 176 ? 26.192 -0.760 -36.625 1.00 89.44 176 GLY A O 1
ATOM 1338 N N . LYS A 1 177 ? 25.828 -1.665 -38.643 1.00 86.31 177 LYS A N 1
ATOM 1339 C CA . LYS A 1 177 ? 27.209 -1.487 -39.133 1.00 86.31 177 LYS A CA 1
ATOM 1340 C C . LYS A 1 177 ? 27.676 -0.027 -39.170 1.00 86.31 177 LYS A C 1
ATOM 1342 O O . LYS A 1 177 ? 28.874 0.217 -39.125 1.00 86.31 177 LYS A O 1
ATOM 1347 N N . ASP A 1 178 ? 26.741 0.919 -39.244 1.00 87.00 178 ASP A N 1
ATOM 1348 C CA . ASP A 1 178 ? 27.029 2.348 -39.370 1.00 87.00 178 ASP A CA 1
ATOM 1349 C C . ASP A 1 178 ? 27.074 3.055 -38.002 1.00 87.00 178 ASP A C 1
ATOM 1351 O O . ASP A 1 178 ? 27.183 4.284 -37.944 1.00 87.00 178 ASP A O 1
ATOM 1355 N N . ALA A 1 179 ? 26.993 2.289 -36.904 1.00 92.25 179 ALA A N 1
ATOM 1356 C CA . ALA A 1 179 ? 26.983 2.806 -35.541 1.00 92.25 179 ALA A CA 1
ATOM 1357 C C . ALA A 1 179 ? 28.264 3.564 -35.172 1.00 92.25 179 ALA A C 1
ATOM 1359 O O . ALA A 1 179 ? 28.175 4.633 -34.572 1.00 92.25 179 ALA A O 1
ATOM 1360 N N . PHE A 1 180 ? 29.432 3.050 -35.566 1.00 92.44 180 PHE A N 1
ATOM 1361 C CA . PHE A 1 180 ? 30.736 3.685 -35.358 1.00 92.44 180 PHE A CA 1
ATOM 1362 C C . PHE A 1 180 ? 31.299 4.195 -36.691 1.00 92.44 180 PHE A C 1
ATOM 1364 O O . PHE A 1 180 ? 31.142 3.535 -37.717 1.00 92.44 180 PHE A O 1
ATOM 1371 N N . GLN A 1 181 ? 31.925 5.377 -36.695 1.00 89.25 181 GLN A N 1
ATOM 1372 C CA . GLN A 1 181 ? 32.367 6.056 -37.923 1.00 89.25 181 GLN A CA 1
ATOM 1373 C C . GLN A 1 181 ? 33.837 6.492 -37.857 1.00 89.25 181 GLN A C 1
ATOM 1375 O O . GLN A 1 181 ? 34.143 7.651 -37.575 1.00 89.25 181 GLN A O 1
ATOM 1380 N N . ASP A 1 182 ? 34.755 5.592 -38.216 1.00 88.44 182 ASP A N 1
ATOM 1381 C CA . ASP A 1 182 ? 36.208 5.836 -38.199 1.00 88.44 182 ASP A CA 1
ATOM 1382 C C . ASP A 1 182 ? 36.615 7.105 -38.958 1.00 88.44 182 ASP A C 1
ATOM 1384 O O . ASP A 1 182 ? 37.430 7.902 -38.490 1.00 88.44 182 ASP A O 1
ATOM 1388 N N . LYS A 1 183 ? 36.005 7.345 -40.126 1.00 90.56 183 LYS A N 1
ATOM 1389 C CA . LYS A 1 183 ? 36.272 8.547 -40.926 1.00 90.56 183 LYS A CA 1
ATOM 1390 C C . LYS A 1 183 ? 35.970 9.824 -40.137 1.00 90.56 183 LYS A C 1
ATOM 1392 O O . LYS A 1 183 ? 36.790 10.740 -40.125 1.00 90.56 183 LYS A O 1
ATOM 1397 N N . LEU A 1 184 ? 34.810 9.885 -39.483 1.00 91.25 184 LEU A N 1
ATOM 1398 C CA . LEU A 1 184 ? 34.404 11.049 -38.695 1.00 91.25 184 LEU A CA 1
ATOM 1399 C C . LEU A 1 184 ? 35.233 11.168 -37.409 1.00 91.25 184 LEU A C 1
ATOM 1401 O O . LEU A 1 184 ? 35.568 12.279 -36.989 1.00 91.25 184 LEU A O 1
ATOM 1405 N N . TRP A 1 185 ? 35.647 10.039 -36.830 1.00 91.19 185 TRP A N 1
ATOM 1406 C CA . TRP A 1 185 ? 36.563 10.011 -35.697 1.00 91.19 185 TRP A CA 1
ATOM 1407 C C . TRP A 1 185 ? 37.917 10.643 -36.037 1.00 91.19 185 TRP A C 1
ATOM 1409 O O . TRP A 1 185 ? 38.385 11.532 -35.322 1.00 91.19 185 TRP A O 1
ATOM 1419 N N . PHE A 1 186 ? 38.543 10.252 -37.149 1.00 91.12 186 PHE A N 1
ATOM 1420 C CA . PHE A 1 186 ? 39.844 10.801 -37.538 1.00 91.12 186 PHE A CA 1
ATOM 1421 C C . PHE A 1 186 ? 39.769 12.262 -37.991 1.00 91.12 186 PHE A C 1
ATOM 1423 O O . PHE A 1 186 ? 40.700 13.019 -37.723 1.00 91.12 186 PHE A O 1
ATOM 1430 N N . GLN A 1 187 ? 38.672 12.670 -38.634 1.00 92.00 187 GLN A N 1
ATOM 1431 C CA . GLN A 1 187 ? 38.501 14.037 -39.136 1.00 92.00 187 GLN A CA 1
ATOM 1432 C C . GLN A 1 187 ? 38.088 15.040 -38.055 1.00 92.00 187 GLN A C 1
ATOM 1434 O O . GLN A 1 187 ? 38.474 16.202 -38.134 1.00 92.00 187 GLN A O 1
ATOM 1439 N N . GLY A 1 188 ? 37.305 14.615 -37.061 1.00 91.12 188 GLY A N 1
ATOM 1440 C CA . GLY A 1 188 ? 36.671 15.550 -36.129 1.00 91.12 188 GLY A CA 1
ATOM 1441 C C . GLY A 1 188 ? 36.382 15.005 -34.738 1.00 91.12 188 GLY A C 1
ATOM 1442 O O . GLY A 1 188 ? 35.667 15.673 -33.998 1.00 91.12 188 GLY A O 1
ATOM 1443 N N . LYS A 1 189 ? 36.915 13.828 -34.375 1.00 93.75 189 LYS A N 1
ATOM 1444 C CA . LYS A 1 189 ? 36.677 13.156 -33.083 1.00 93.75 189 LYS A CA 1
ATOM 1445 C C . LYS A 1 189 ? 35.199 12.870 -32.820 1.00 93.75 189 LYS A C 1
ATOM 1447 O O . LYS A 1 189 ? 34.722 13.050 -31.709 1.00 93.75 189 LYS A O 1
ATOM 1452 N N . ILE A 1 190 ? 34.476 12.425 -33.846 1.00 94.44 190 ILE A N 1
ATOM 1453 C CA . ILE A 1 190 ? 33.064 12.031 -33.757 1.00 94.44 190 ILE A CA 1
ATOM 1454 C C . ILE A 1 190 ? 32.993 10.495 -33.846 1.00 94.44 190 ILE A C 1
ATOM 1456 O O . ILE A 1 190 ? 33.231 9.957 -34.927 1.00 94.44 190 ILE A O 1
ATOM 1460 N N . PRO A 1 191 ? 32.716 9.774 -32.744 1.00 92.38 191 PRO A N 1
ATOM 1461 C CA . PRO A 1 191 ? 32.817 8.314 -32.709 1.00 92.38 191 PRO A CA 1
ATOM 1462 C C . PRO A 1 191 ? 31.609 7.612 -33.339 1.00 92.38 191 PRO A C 1
ATOM 1464 O O . PRO A 1 191 ? 31.756 6.526 -33.897 1.00 92.38 191 PRO A O 1
ATOM 1467 N N . PHE A 1 192 ? 30.426 8.231 -33.276 1.00 95.19 192 PHE A N 1
ATOM 1468 C CA . PHE A 1 192 ? 29.167 7.603 -33.669 1.00 95.19 192 PHE A CA 1
ATOM 1469 C C . PHE A 1 192 ? 28.609 8.123 -34.997 1.00 95.19 192 PHE A C 1
ATOM 1471 O O . PHE A 1 192 ? 28.795 9.282 -35.377 1.00 95.19 192 PHE A O 1
ATOM 1478 N N . GLY A 1 193 ? 27.873 7.256 -35.692 1.00 93.81 193 GLY A N 1
ATOM 1479 C CA . GLY A 1 193 ? 27.089 7.611 -36.869 1.00 93.81 193 GLY A CA 1
ATOM 1480 C C . GLY A 1 193 ? 25.807 8.375 -36.538 1.00 93.81 193 GLY A C 1
ATOM 1481 O O . GLY A 1 193 ? 25.316 8.381 -35.409 1.00 93.81 193 GLY A O 1
ATOM 1482 N N . HIS A 1 194 ? 25.221 8.996 -37.563 1.00 92.81 194 HIS A N 1
ATOM 1483 C CA . HIS A 1 194 ? 24.029 9.841 -37.428 1.00 92.81 194 HIS A CA 1
ATOM 1484 C C . HIS A 1 194 ? 22.841 9.119 -36.767 1.00 92.81 194 HIS A C 1
ATOM 1486 O O . HIS A 1 194 ? 22.156 9.701 -35.930 1.00 92.81 194 HIS A O 1
ATOM 1492 N N . ALA A 1 195 ? 22.629 7.838 -37.090 1.00 93.44 195 ALA A N 1
ATOM 1493 C CA . ALA A 1 195 ? 21.536 7.037 -36.538 1.00 93.44 195 ALA A CA 1
ATOM 1494 C C . ALA A 1 195 ? 21.635 6.845 -35.012 1.00 93.44 195 ALA A C 1
ATOM 1496 O O . ALA A 1 195 ? 20.610 6.861 -34.332 1.00 93.44 195 ALA A O 1
ATOM 1497 N N . VAL A 1 196 ? 22.851 6.730 -34.462 1.00 95.62 196 VAL A N 1
ATOM 1498 C CA . VAL A 1 196 ? 23.068 6.625 -33.008 1.00 95.62 196 VAL A CA 1
ATOM 1499 C C . VAL A 1 196 ? 22.674 7.930 -32.325 1.00 95.62 196 VAL A C 1
ATOM 1501 O O . VAL A 1 196 ? 21.935 7.909 -31.346 1.00 95.62 196 VAL A O 1
ATOM 1504 N N . PHE A 1 197 ? 23.100 9.075 -32.870 1.00 95.56 197 PHE A N 1
ATOM 1505 C CA . PHE A 1 197 ? 22.731 10.380 -32.318 1.00 95.56 197 PHE A CA 1
ATOM 1506 C C . PHE A 1 197 ? 21.227 10.658 -32.409 1.00 95.56 197 PHE A C 1
ATOM 1508 O O . PHE A 1 197 ? 20.658 11.197 -31.464 1.00 95.56 197 PHE A O 1
ATOM 1515 N N . GLN A 1 198 ? 20.565 10.252 -33.498 1.00 93.00 198 GLN A N 1
ATOM 1516 C CA . GLN A 1 198 ? 19.106 10.344 -33.610 1.00 93.00 198 GLN A CA 1
ATOM 1517 C C . GLN A 1 198 ? 18.391 9.490 -32.556 1.00 93.00 198 GLN A C 1
ATOM 1519 O O . GLN A 1 198 ? 17.449 9.969 -31.925 1.00 93.00 198 GLN A O 1
ATOM 1524 N N . ALA A 1 199 ? 18.829 8.244 -32.353 1.00 91.56 199 ALA A N 1
ATOM 1525 C CA . ALA A 1 199 ? 18.251 7.358 -31.345 1.00 91.56 199 ALA A CA 1
ATOM 1526 C C . ALA A 1 199 ? 18.452 7.913 -29.924 1.00 91.56 199 ALA A C 1
ATOM 1528 O O . ALA A 1 199 ? 17.487 8.018 -29.171 1.00 91.56 199 ALA A O 1
ATOM 1529 N N . ALA A 1 200 ? 19.669 8.363 -29.602 1.00 94.31 200 ALA A N 1
ATOM 1530 C CA . ALA A 1 200 ? 19.987 8.981 -28.318 1.00 94.31 200 ALA A CA 1
ATOM 1531 C C . ALA A 1 200 ? 19.158 10.251 -28.061 1.00 94.31 200 ALA A C 1
ATOM 1533 O O . ALA A 1 200 ? 18.641 10.441 -26.963 1.00 94.31 200 ALA A O 1
ATOM 1534 N N . ALA A 1 201 ? 18.978 11.107 -29.075 1.00 93.69 201 ALA A N 1
ATOM 1535 C CA . ALA A 1 201 ? 18.184 12.329 -28.942 1.00 93.69 201 ALA A CA 1
ATOM 1536 C C . ALA A 1 201 ? 16.700 12.022 -28.687 1.00 93.69 201 ALA A C 1
ATOM 1538 O O . ALA A 1 201 ? 16.074 12.673 -27.849 1.00 93.69 201 ALA A O 1
ATOM 1539 N N . ARG A 1 202 ? 16.142 11.008 -29.364 1.00 90.38 202 ARG A N 1
ATOM 1540 C CA . ARG A 1 202 ? 14.764 10.547 -29.124 1.00 90.38 202 ARG A CA 1
ATOM 1541 C C . ARG A 1 202 ? 14.586 10.005 -27.708 1.00 90.38 202 ARG A C 1
ATOM 1543 O O . ARG A 1 202 ? 13.624 10.383 -27.044 1.00 90.38 202 ARG A O 1
ATOM 1550 N N . ASP A 1 203 ? 15.514 9.175 -27.235 1.00 90.88 203 ASP A N 1
ATOM 1551 C CA . ASP A 1 203 ? 15.449 8.603 -25.885 1.00 90.88 203 ASP A CA 1
ATOM 1552 C C . ASP A 1 203 ? 15.629 9.678 -24.800 1.00 90.88 203 ASP A C 1
ATOM 1554 O O . ASP A 1 203 ? 14.888 9.684 -23.817 1.00 90.88 203 ASP A O 1
ATOM 1558 N N . LEU A 1 204 ? 16.518 10.659 -25.005 1.00 92.94 204 LEU A N 1
ATOM 1559 C CA . LEU A 1 204 ? 16.640 11.814 -24.109 1.00 92.94 204 LEU A CA 1
ATOM 1560 C C . LEU A 1 204 ? 15.329 12.606 -24.033 1.00 92.94 204 LEU A C 1
ATOM 1562 O O . LEU A 1 204 ? 14.852 12.916 -22.941 1.00 92.94 204 LEU A O 1
ATOM 1566 N N . LYS A 1 205 ? 14.706 12.916 -25.175 1.00 90.88 205 LYS A N 1
ATOM 1567 C CA . LYS A 1 205 ? 13.419 13.624 -25.182 1.00 90.88 205 LYS A CA 1
ATOM 1568 C C . LYS A 1 205 ? 12.312 12.811 -24.522 1.00 90.88 205 LYS A C 1
ATOM 1570 O O . LYS A 1 205 ? 11.522 13.377 -23.769 1.00 90.88 205 LYS A O 1
ATOM 1575 N N . ALA A 1 206 ? 12.273 11.500 -24.741 1.00 89.00 206 ALA A N 1
ATOM 1576 C CA . ALA A 1 206 ? 11.341 10.607 -24.064 1.00 89.00 206 ALA A CA 1
ATOM 1577 C C . ALA A 1 206 ? 11.520 10.646 -22.537 1.00 89.00 206 ALA A C 1
ATOM 1579 O O . ALA A 1 206 ? 10.539 10.840 -21.813 1.00 89.00 206 ALA A O 1
ATOM 1580 N N . ALA A 1 207 ? 12.762 10.574 -22.054 1.00 89.88 207 ALA A N 1
ATOM 1581 C CA . ALA A 1 207 ? 13.079 10.677 -20.634 1.00 89.88 207 ALA A CA 1
ATOM 1582 C C . ALA A 1 207 ? 12.679 12.045 -20.049 1.00 89.88 207 ALA A C 1
ATOM 1584 O O . ALA A 1 207 ? 12.037 12.112 -18.998 1.00 89.88 207 ALA A O 1
ATOM 1585 N N . LEU A 1 208 ? 12.972 13.142 -20.757 1.00 89.94 208 LEU A N 1
ATOM 1586 C CA . LEU A 1 208 ? 12.567 14.495 -20.359 1.00 89.94 208 LEU A CA 1
ATOM 1587 C C . LEU A 1 208 ? 11.040 14.645 -20.296 1.00 89.94 208 LEU A C 1
ATOM 1589 O O . LEU A 1 208 ? 10.528 15.202 -19.325 1.00 89.94 208 LEU A O 1
ATOM 1593 N N . ARG A 1 209 ? 10.286 14.104 -21.265 1.00 87.50 209 ARG A N 1
ATOM 1594 C CA . ARG A 1 209 ? 8.810 14.064 -21.207 1.00 87.50 209 ARG A CA 1
ATOM 1595 C C . ARG A 1 209 ? 8.325 13.319 -19.963 1.00 87.50 209 ARG A C 1
ATOM 1597 O O . ARG A 1 209 ? 7.420 13.799 -19.277 1.00 87.50 209 ARG A O 1
ATOM 1604 N N . GLY A 1 210 ? 8.942 12.180 -19.643 1.00 84.75 210 GLY A N 1
ATOM 1605 C CA . GLY A 1 210 ? 8.662 11.426 -18.420 1.00 84.75 210 GLY A CA 1
ATOM 1606 C C . GLY A 1 210 ? 8.864 12.269 -17.155 1.00 84.75 210 GLY A C 1
ATOM 1607 O O . GLY A 1 210 ? 7.971 12.347 -16.308 1.00 84.75 210 GLY A O 1
ATOM 1608 N N . LEU A 1 211 ? 9.991 12.979 -17.063 1.00 84.31 211 LEU A N 1
ATOM 1609 C CA . LEU A 1 211 ? 10.347 13.851 -15.933 1.00 84.31 211 LEU A CA 1
ATOM 1610 C C . LEU A 1 211 ? 9.457 15.093 -15.807 1.00 84.31 211 LEU A C 1
ATOM 1612 O O . LEU A 1 211 ? 9.141 15.518 -14.695 1.00 84.31 211 LEU A O 1
ATOM 1616 N N . LEU A 1 212 ? 8.986 15.636 -16.930 1.00 83.50 212 LEU A N 1
ATOM 1617 C CA . LEU A 1 212 ? 7.998 16.717 -16.977 1.00 83.50 212 LEU A CA 1
ATOM 1618 C C . LEU A 1 212 ? 6.569 16.243 -16.650 1.00 83.50 212 LEU A C 1
ATOM 1620 O O . LEU A 1 212 ? 5.639 17.050 -16.614 1.00 83.50 212 LEU A O 1
ATOM 1624 N N . GLY A 1 213 ? 6.369 14.943 -16.403 1.00 78.38 213 GLY A N 1
ATOM 1625 C CA . GLY A 1 213 ? 5.066 14.357 -16.090 1.00 78.38 213 GLY A CA 1
ATOM 1626 C C . GLY A 1 213 ? 4.135 14.221 -17.298 1.00 78.38 213 GLY A C 1
ATOM 1627 O O . GLY A 1 213 ? 2.922 14.090 -17.115 1.00 78.38 213 GLY A O 1
ATOM 1628 N N . GLN A 1 214 ? 4.700 14.249 -18.506 1.00 81.38 214 GLN A N 1
ATOM 1629 C CA . GLN A 1 214 ? 4.005 14.170 -19.794 1.00 81.38 214 GLN A CA 1
ATOM 1630 C C . GLN A 1 214 ? 3.980 12.750 -20.375 1.00 81.38 214 GLN A C 1
ATOM 1632 O O . GLN A 1 214 ? 3.595 12.561 -21.528 1.00 81.38 214 GLN A O 1
ATOM 1637 N N . SER A 1 215 ? 4.387 11.744 -19.600 1.00 84.88 215 SER A N 1
ATOM 1638 C CA . SER A 1 215 ? 4.254 10.351 -20.009 1.00 84.88 215 SER A CA 1
ATOM 1639 C C . SER A 1 215 ? 2.789 9.949 -20.170 1.00 84.88 215 SER A C 1
ATOM 1641 O O . SER A 1 215 ? 1.893 10.408 -19.445 1.00 84.88 215 SER A O 1
ATOM 1643 N N . ARG A 1 216 ? 2.552 9.068 -21.143 1.00 89.31 216 ARG A N 1
ATOM 1644 C CA . ARG A 1 216 ? 1.266 8.408 -21.348 1.00 89.31 216 ARG A CA 1
ATOM 1645 C C . ARG A 1 216 ? 1.055 7.394 -20.230 1.00 89.31 216 ARG A C 1
ATOM 1647 O O . ARG A 1 216 ? 1.998 6.773 -19.748 1.00 89.31 216 ARG A O 1
ATOM 1654 N N . LYS A 1 217 ? -0.189 7.268 -19.782 1.00 89.94 217 LYS A N 1
ATOM 1655 C CA . LYS A 1 217 ? -0.568 6.517 -18.575 1.00 89.94 217 LYS A CA 1
ATOM 1656 C C . LYS A 1 217 ? -1.658 5.491 -18.832 1.00 89.94 217 LYS A C 1
ATOM 1658 O O . LYS A 1 217 ? -1.895 4.674 -17.950 1.00 89.94 217 LYS A O 1
ATOM 1663 N N . LEU A 1 218 ? -2.312 5.549 -19.989 1.00 94.06 218 LEU A N 1
ATOM 1664 C CA . LEU A 1 218 ? -3.382 4.644 -20.382 1.00 94.06 218 LEU A CA 1
ATOM 1665 C C . LEU A 1 218 ? -3.174 4.215 -21.834 1.00 94.06 218 LEU A C 1
ATOM 1667 O O . LEU A 1 218 ? -3.031 5.068 -22.709 1.00 94.06 218 LEU A O 1
ATOM 1671 N N . ILE A 1 219 ? -3.186 2.909 -22.073 1.00 97.94 219 ILE A N 1
ATOM 1672 C CA . ILE A 1 219 ? -3.299 2.311 -23.401 1.00 97.94 219 ILE A CA 1
ATOM 1673 C C . ILE A 1 219 ? -4.718 1.773 -23.521 1.00 97.94 219 ILE A C 1
ATOM 1675 O O . ILE A 1 219 ? -5.138 0.947 -22.716 1.00 97.94 219 ILE A O 1
ATOM 1679 N N . VAL A 1 220 ? -5.455 2.247 -24.513 1.00 98.44 220 VAL A N 1
ATOM 1680 C CA . VAL A 1 220 ? -6.775 1.738 -24.862 1.00 98.44 220 VAL A CA 1
ATOM 1681 C C . VAL A 1 220 ? -6.662 0.960 -26.158 1.00 98.44 220 VAL A C 1
ATOM 1683 O O . VAL A 1 220 ? -6.103 1.466 -27.128 1.00 98.44 220 VAL A O 1
ATOM 1686 N N . VAL A 1 221 ? -7.166 -0.266 -26.152 1.00 98.38 221 VAL A N 1
ATOM 1687 C CA . VAL A 1 221 ? -7.099 -1.182 -27.292 1.00 98.38 221 VAL A CA 1
ATOM 1688 C C . VAL A 1 221 ? -8.497 -1.520 -27.798 1.00 98.38 221 VAL A C 1
ATOM 1690 O O . VAL A 1 221 ? -9.450 -1.575 -27.010 1.00 98.38 221 VAL A O 1
ATOM 1693 N N . ASP A 1 222 ? -8.604 -1.759 -29.100 1.00 98.00 222 ASP A N 1
ATOM 1694 C CA . ASP A 1 222 ? -9.696 -2.546 -29.669 1.00 98.00 222 ASP A CA 1
ATOM 1695 C C . ASP A 1 222 ? -9.538 -4.046 -29.340 1.00 98.00 222 ASP A C 1
ATOM 1697 O O . ASP A 1 222 ? -8.553 -4.450 -28.716 1.00 98.00 222 ASP A O 1
ATOM 1701 N N . LEU A 1 223 ? -10.520 -4.870 -29.714 1.00 97.44 223 LEU A N 1
ATOM 1702 C CA . LEU A 1 223 ? -10.538 -6.311 -29.451 1.00 97.44 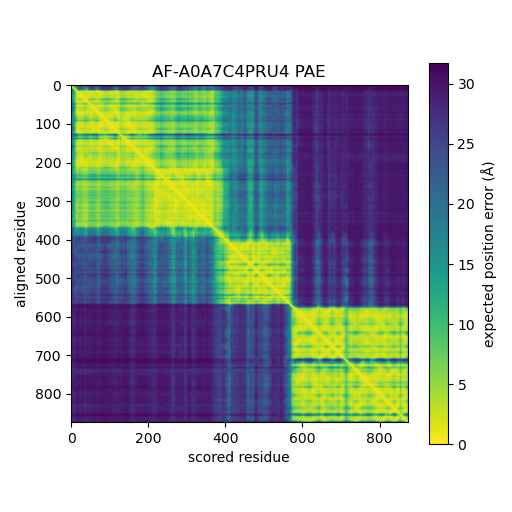223 LEU A CA 1
ATOM 1703 C C . LEU A 1 223 ? -10.283 -7.150 -30.704 1.00 97.44 223 LEU A C 1
ATOM 1705 O O . LEU A 1 223 ? -9.197 -7.719 -30.825 1.00 97.44 223 LEU A O 1
ATOM 1709 N N . ASP A 1 224 ? -11.271 -7.238 -31.595 1.00 96.06 224 ASP A N 1
ATOM 1710 C CA . ASP A 1 224 ? -11.185 -8.036 -32.820 1.00 96.06 224 ASP A CA 1
ATOM 1711 C C . ASP A 1 224 ? -10.043 -7.523 -33.707 1.00 96.06 224 ASP A C 1
ATOM 1713 O O . ASP A 1 224 ? -9.806 -6.323 -33.786 1.00 96.06 224 ASP A O 1
ATOM 1717 N N . ASP A 1 225 ? -9.268 -8.449 -34.269 1.00 95.75 225 ASP A N 1
ATOM 1718 C CA . ASP A 1 225 ? -8.045 -8.225 -35.060 1.00 95.75 225 ASP A CA 1
ATOM 1719 C C . ASP A 1 225 ? -6.946 -7.357 -34.403 1.00 95.75 225 ASP A C 1
ATOM 1721 O O . ASP A 1 225 ? -5.875 -7.148 -34.983 1.00 95.75 225 ASP A O 1
ATOM 1725 N N . THR A 1 226 ? -7.129 -6.974 -33.135 1.00 96.44 226 THR A N 1
ATOM 1726 C CA . THR A 1 226 ? -6.184 -6.190 -32.331 1.00 96.44 226 THR A CA 1
ATOM 1727 C C . THR A 1 226 ? -5.601 -6.996 -31.161 1.00 96.44 226 THR A C 1
ATOM 1729 O O . THR A 1 226 ? -4.378 -7.108 -31.040 1.00 96.44 226 THR A O 1
ATOM 1732 N N . LEU A 1 227 ? -6.436 -7.574 -30.288 1.00 96.81 227 LEU A N 1
ATOM 1733 C CA . LEU A 1 227 ? -5.993 -8.450 -29.190 1.00 96.81 227 LEU A CA 1
ATOM 1734 C C . LEU A 1 227 ? -5.985 -9.933 -29.564 1.00 96.81 227 LEU A C 1
ATOM 1736 O O . LEU A 1 227 ? -5.237 -10.699 -28.954 1.00 96.81 227 LEU A O 1
ATOM 1740 N N . TRP A 1 228 ? -6.799 -10.328 -30.532 1.00 96.44 228 TRP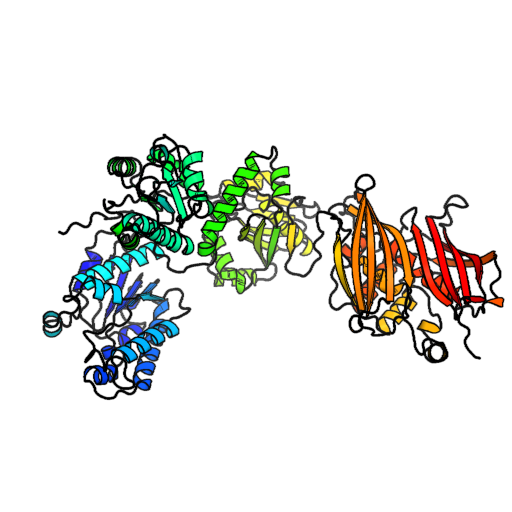 A N 1
ATOM 1741 C CA . TRP A 1 228 ? -6.884 -11.672 -31.100 1.00 96.44 228 TRP A CA 1
ATOM 1742 C C . TRP A 1 228 ? -7.222 -11.562 -32.585 1.00 96.44 228 TRP A C 1
ATOM 1744 O O . TRP A 1 228 ? -7.714 -10.525 -33.015 1.00 96.44 228 TRP A O 1
ATOM 1754 N N . GLY A 1 229 ? -6.996 -12.623 -33.356 1.00 95.00 229 GLY A N 1
ATOM 1755 C CA . GLY A 1 229 ? -7.434 -12.677 -34.751 1.00 95.00 229 GLY A CA 1
ATOM 1756 C C . GLY A 1 229 ? -8.859 -13.213 -34.887 1.00 95.00 229 GLY A C 1
ATOM 1757 O O . GLY A 1 229 ? -9.213 -14.225 -34.268 1.00 95.00 229 GLY A O 1
ATOM 1758 N N . GLY A 1 230 ? -9.653 -12.556 -35.731 1.00 91.69 230 GLY A N 1
ATOM 1759 C CA . GLY A 1 230 ? -11.037 -12.905 -36.038 1.00 91.69 230 GLY A CA 1
ATOM 1760 C C . GLY A 1 230 ? -12.080 -12.122 -35.237 1.00 91.69 230 GLY A C 1
ATOM 1761 O O . GLY A 1 230 ? -11.793 -11.534 -34.196 1.00 91.69 230 GLY A O 1
ATOM 1762 N N . ILE A 1 231 ? -13.319 -12.153 -35.737 1.00 93.19 231 ILE A N 1
ATOM 1763 C CA . ILE A 1 231 ? -14.461 -11.412 -35.188 1.00 93.19 231 ILE A CA 1
ATOM 1764 C C . ILE A 1 231 ? -15.233 -12.306 -34.218 1.00 93.19 231 ILE A C 1
ATOM 1766 O O . ILE A 1 231 ? -15.922 -13.242 -34.639 1.00 93.19 231 ILE A O 1
ATOM 1770 N N . VAL A 1 232 ? -15.170 -12.015 -32.915 1.00 89.19 232 VAL A N 1
ATOM 1771 C CA . VAL A 1 232 ? -15.735 -12.895 -31.871 1.00 89.19 232 VAL A CA 1
ATOM 1772 C C . VAL A 1 232 ? -17.236 -13.164 -32.041 1.00 89.19 232 VAL A C 1
ATOM 1774 O O . VAL A 1 232 ? -17.706 -14.264 -31.750 1.00 89.19 232 VAL A O 1
ATOM 1777 N N . GLY A 1 233 ? -17.990 -12.189 -32.560 1.00 81.06 233 GLY A N 1
ATOM 1778 C CA . GLY A 1 233 ? -19.429 -12.326 -32.812 1.00 81.06 233 GLY A CA 1
ATOM 1779 C C . GLY A 1 233 ? -19.785 -13.291 -33.950 1.00 81.06 233 GLY A C 1
ATOM 1780 O O . GLY A 1 233 ? -20.916 -13.767 -34.003 1.00 81.06 233 GLY A O 1
ATOM 1781 N N . GLU A 1 234 ? -18.839 -13.596 -34.842 1.00 86.81 234 GLU A N 1
ATOM 1782 C CA . GLU A 1 234 ? -19.054 -14.471 -36.000 1.00 86.81 234 GLU A CA 1
ATOM 1783 C C . GLU A 1 234 ? -18.514 -15.881 -35.764 1.00 86.81 234 GLU A C 1
ATOM 1785 O O . GLU A 1 234 ? -19.192 -16.870 -36.053 1.00 86.81 234 GLU A O 1
ATOM 1790 N N . VAL A 1 235 ? -17.287 -15.986 -35.243 1.00 84.44 235 VAL A N 1
ATOM 1791 C CA . VAL A 1 235 ? -16.596 -17.279 -35.116 1.00 84.44 235 VAL A CA 1
ATOM 1792 C C . VAL A 1 235 ? -16.824 -17.962 -33.766 1.00 84.44 235 VAL A C 1
ATOM 1794 O O . VAL A 1 235 ? -16.639 -19.179 -33.673 1.00 84.44 235 VAL A O 1
ATOM 1797 N N . GLY A 1 236 ? -17.276 -17.216 -32.754 1.00 79.69 236 GLY A N 1
ATOM 1798 C CA . GLY A 1 236 ? -17.344 -17.669 -31.364 1.00 79.69 236 GLY A CA 1
ATOM 1799 C C . GLY A 1 236 ? -15.990 -17.569 -30.659 1.00 79.69 236 GLY A C 1
ATOM 1800 O O . GLY A 1 236 ? -14.934 -17.572 -31.294 1.00 79.69 236 GLY A O 1
ATOM 1801 N N . TRP A 1 237 ? -16.005 -17.470 -29.330 1.00 89.69 237 TRP A N 1
ATOM 1802 C CA . TRP A 1 237 ? -14.785 -17.222 -28.561 1.00 89.69 237 TRP A CA 1
ATOM 1803 C C . TRP A 1 237 ? -13.788 -18.384 -28.633 1.00 89.69 237 TRP A C 1
ATOM 1805 O O . TRP A 1 237 ? -12.589 -18.144 -28.573 1.00 89.69 237 TRP A O 1
ATOM 1815 N N . GLU A 1 238 ? -14.256 -19.621 -28.817 1.00 85.88 238 GLU A N 1
ATOM 1816 C CA . GLU A 1 238 ? -13.440 -20.841 -28.864 1.00 85.88 238 GLU A CA 1
ATOM 1817 C C . GLU A 1 238 ? -12.548 -20.935 -30.108 1.00 85.88 238 GLU A C 1
ATOM 1819 O O . GLU A 1 238 ? -11.617 -21.739 -30.139 1.00 85.88 238 GLU A O 1
ATOM 1824 N N . LYS A 1 239 ? -12.867 -20.171 -31.160 1.00 85.75 239 LYS A N 1
ATOM 1825 C CA . LYS A 1 239 ? -12.188 -20.228 -32.465 1.00 85.75 239 LYS A CA 1
ATOM 1826 C C . LYS A 1 239 ? -11.339 -18.997 -32.765 1.00 85.75 239 LYS A C 1
ATOM 1828 O O . LYS A 1 239 ? -10.836 -18.875 -33.881 1.00 85.75 239 LYS A O 1
ATOM 1833 N N . LEU A 1 240 ? -11.202 -18.087 -31.804 1.00 90.31 240 LEU A N 1
ATOM 1834 C CA . LEU A 1 240 ? -10.346 -16.917 -31.947 1.00 90.31 240 LEU A CA 1
ATOM 1835 C C . LEU A 1 240 ? -8.883 -17.334 -32.113 1.00 90.31 240 LEU A C 1
ATOM 1837 O O . LEU A 1 240 ? -8.406 -18.277 -31.483 1.00 90.31 240 LEU A O 1
ATOM 1841 N N . GLN A 1 241 ? -8.152 -16.607 -32.953 1.00 90.69 241 GLN A N 1
ATOM 1842 C CA . GLN A 1 241 ? -6.730 -16.852 -33.166 1.00 90.69 241 GLN A CA 1
ATOM 1843 C C . GLN A 1 241 ? -5.917 -16.143 -32.084 1.00 90.69 241 GLN A C 1
ATOM 1845 O O . GLN A 1 241 ? -5.628 -14.949 -32.173 1.00 90.69 241 GLN A O 1
ATOM 1850 N N . VAL A 1 242 ? -5.547 -16.883 -31.041 1.00 91.19 242 VAL A N 1
ATOM 1851 C CA . VAL A 1 242 ? -4.638 -16.417 -29.989 1.00 91.19 242 VAL A CA 1
ATOM 1852 C C . VAL A 1 242 ? -3.913 -17.610 -29.361 1.00 91.19 242 VAL A C 1
ATOM 1854 O O . VAL A 1 242 ? -4.538 -18.596 -28.983 1.00 91.19 242 VAL A O 1
ATOM 1857 N N . GLY A 1 243 ? -2.586 -17.510 -29.257 1.00 86.56 243 GLY A N 1
ATOM 1858 C CA . GLY A 1 243 ? -1.682 -18.568 -28.793 1.00 86.56 243 GLY A CA 1
ATOM 1859 C C . GLY A 1 243 ? -1.689 -19.842 -29.645 1.00 86.56 243 GLY A C 1
ATOM 1860 O O . GLY A 1 243 ? -1.944 -19.801 -30.849 1.00 86.56 243 GLY A O 1
ATOM 1861 N N . GLY A 1 244 ? -1.379 -20.976 -29.008 1.00 76.62 244 GLY A N 1
ATOM 1862 C CA . GLY A 1 244 ? -1.304 -22.287 -29.665 1.00 76.62 244 GLY A CA 1
ATOM 1863 C C . GLY A 1 244 ? -0.134 -22.454 -30.651 1.00 76.62 244 GLY A C 1
ATOM 1864 O O . GLY A 1 244 ? 0.854 -21.736 -30.588 1.00 76.62 244 GLY A O 1
ATOM 1865 N N . HIS A 1 245 ? -0.241 -23.436 -31.558 1.00 75.62 245 HIS A N 1
ATOM 1866 C CA . HIS A 1 245 ? 0.752 -23.735 -32.609 1.00 75.62 245 HIS A CA 1
ATOM 1867 C C . HIS A 1 245 ? 0.477 -22.978 -33.924 1.00 75.62 245 HIS A C 1
ATOM 1869 O O . HIS A 1 245 ? 0.635 -23.537 -35.012 1.00 75.62 245 HIS A O 1
ATOM 1875 N N . ASP A 1 246 ? 0.011 -21.733 -33.830 1.00 83.88 246 ASP A N 1
ATOM 1876 C CA . ASP A 1 246 ? -0.272 -20.861 -34.970 1.00 83.88 246 ASP A CA 1
ATOM 1877 C C . ASP A 1 246 ? 0.556 -19.575 -34.873 1.00 83.88 246 ASP A C 1
ATOM 1879 O O . ASP A 1 246 ? 0.563 -18.907 -33.843 1.00 83.88 246 ASP A O 1
ATOM 1883 N N . ALA A 1 247 ? 1.239 -19.202 -35.956 1.00 87.38 247 ALA A N 1
ATOM 1884 C CA . ALA A 1 247 ? 2.160 -18.066 -35.952 1.00 87.38 247 ALA A CA 1
ATOM 1885 C C . ALA A 1 247 ? 1.446 -16.722 -35.720 1.00 87.38 247 ALA A C 1
ATOM 1887 O O . ALA A 1 247 ? 2.017 -15.820 -35.102 1.00 87.38 247 ALA A O 1
ATOM 1888 N N . LEU A 1 248 ? 0.208 -16.578 -36.209 1.00 90.62 248 LEU A N 1
ATOM 1889 C CA . LEU A 1 248 ? -0.596 -15.376 -35.979 1.00 90.62 248 LEU A CA 1
ATOM 1890 C C . LEU A 1 248 ? -1.147 -15.355 -34.550 1.00 90.62 248 LEU A C 1
ATOM 1892 O O . LEU A 1 248 ? -1.007 -14.344 -33.861 1.00 90.62 248 LEU A O 1
ATOM 1896 N N . GLY A 1 249 ? -1.682 -16.479 -34.067 1.00 89.62 249 GLY A N 1
ATOM 1897 C CA . GLY A 1 249 ? -2.086 -16.634 -32.671 1.00 89.62 249 GLY A CA 1
ATOM 1898 C C . GLY A 1 249 ? -0.959 -16.313 -31.679 1.00 89.62 249 GLY A C 1
ATOM 1899 O O . GLY A 1 249 ? -1.168 -15.550 -30.730 1.00 89.62 249 GLY A O 1
ATOM 1900 N N . GLU A 1 250 ? 0.253 -16.829 -31.906 1.00 92.62 250 GLU A N 1
ATOM 1901 C CA . GLU A 1 250 ? 1.439 -16.528 -31.093 1.00 92.62 250 GLU A CA 1
ATOM 1902 C C . GLU A 1 250 ? 1.789 -15.031 -31.100 1.00 92.62 250 GLU A C 1
ATOM 1904 O O . GLU A 1 250 ? 2.159 -14.486 -30.056 1.00 92.62 250 GLU A O 1
ATOM 1909 N N . ALA A 1 251 ? 1.632 -14.348 -32.238 1.00 95.62 251 ALA A N 1
ATOM 1910 C CA . ALA A 1 251 ? 1.876 -12.911 -32.347 1.00 95.62 251 ALA A CA 1
ATOM 1911 C C . ALA A 1 251 ? 0.892 -12.081 -31.503 1.00 95.62 251 ALA A C 1
ATOM 1913 O O . ALA A 1 251 ? 1.317 -11.183 -30.772 1.00 95.62 251 ALA A O 1
ATOM 1914 N N . TYR A 1 252 ? -0.403 -12.412 -31.529 1.00 96.94 252 TYR A N 1
ATOM 1915 C CA . TYR A 1 252 ? -1.399 -11.773 -30.659 1.00 96.94 252 TYR A CA 1
ATOM 1916 C C . TYR A 1 252 ? -1.114 -12.031 -29.175 1.00 96.94 252 TYR A C 1
ATOM 1918 O O . TYR A 1 252 ? -1.160 -11.109 -28.354 1.00 96.94 252 TYR A O 1
ATOM 1926 N N . ALA A 1 253 ? -0.741 -13.263 -28.814 1.00 94.31 253 ALA A N 1
ATOM 1927 C CA . ALA A 1 253 ? -0.342 -13.587 -27.447 1.00 94.31 253 ALA A CA 1
ATOM 1928 C C . ALA A 1 253 ? 0.907 -12.796 -27.011 1.00 94.31 253 ALA A C 1
ATOM 1930 O O . ALA A 1 253 ? 0.977 -12.319 -25.875 1.00 94.31 253 ALA A O 1
ATOM 1931 N N . ASP A 1 254 ? 1.878 -12.602 -27.905 1.00 96.19 254 ASP A N 1
ATOM 1932 C CA . ASP A 1 254 ? 3.064 -11.789 -27.639 1.00 96.19 254 ASP A CA 1
ATOM 1933 C C . ASP A 1 254 ? 2.733 -10.306 -27.417 1.00 96.19 254 ASP A C 1
ATOM 1935 O O . ASP A 1 254 ? 3.220 -9.687 -26.461 1.00 96.19 254 ASP A O 1
ATOM 1939 N N . PHE A 1 255 ? 1.826 -9.758 -28.226 1.00 97.88 255 PHE A N 1
ATOM 1940 C CA . PHE A 1 255 ? 1.327 -8.399 -28.046 1.00 97.88 255 PHE A CA 1
ATOM 1941 C C . PHE A 1 255 ? 0.648 -8.224 -26.682 1.00 97.88 255 PHE A C 1
ATOM 1943 O O . PHE A 1 255 ? 0.959 -7.288 -25.939 1.00 97.88 255 PHE A O 1
ATOM 1950 N N . GLN A 1 256 ? -0.196 -9.179 -26.285 1.00 98.12 256 GLN A N 1
ATOM 1951 C CA . GLN A 1 256 ? -0.819 -9.184 -24.963 1.00 98.12 256 GLN A CA 1
ATOM 1952 C C . GLN A 1 256 ? 0.204 -9.287 -23.820 1.00 98.12 256 GLN A C 1
ATOM 1954 O O . GLN A 1 256 ? 0.058 -8.598 -22.807 1.00 98.12 256 GLN A O 1
ATOM 1959 N N . ARG A 1 257 ? 1.265 -10.099 -23.958 1.00 97.50 257 ARG A N 1
ATOM 1960 C CA . ARG A 1 257 ? 2.359 -10.150 -22.965 1.00 97.50 257 ARG A CA 1
ATOM 1961 C C . ARG A 1 257 ? 3.071 -8.807 -22.845 1.00 97.50 257 ARG A C 1
ATOM 1963 O O . ARG A 1 257 ? 3.387 -8.393 -21.730 1.00 97.50 257 ARG A O 1
ATOM 1970 N N . THR A 1 258 ? 3.272 -8.112 -23.962 1.00 97.06 258 THR A N 1
ATOM 1971 C CA . THR A 1 258 ? 3.889 -6.780 -23.993 1.00 97.06 258 THR A CA 1
ATOM 1972 C C . THR A 1 258 ? 3.009 -5.740 -23.291 1.00 97.06 258 THR A C 1
ATOM 1974 O O . THR A 1 258 ? 3.491 -5.008 -22.426 1.00 97.06 258 THR A O 1
ATOM 1977 N N . LEU A 1 259 ? 1.700 -5.728 -23.564 1.00 96.94 259 LEU A N 1
ATOM 1978 C CA . LEU A 1 259 ? 0.730 -4.897 -22.836 1.00 96.94 259 LEU A CA 1
ATOM 1979 C C . LEU A 1 259 ? 0.730 -5.208 -21.333 1.00 96.94 259 LEU A C 1
ATOM 1981 O O . LEU A 1 259 ? 0.762 -4.299 -20.503 1.00 96.94 259 LEU A O 1
ATOM 1985 N N . LYS A 1 260 ? 0.766 -6.493 -20.963 1.00 95.25 260 LYS A N 1
ATOM 1986 C CA . LYS A 1 260 ? 0.823 -6.934 -19.563 1.00 95.25 260 LYS A CA 1
ATOM 1987 C C . LYS A 1 260 ? 2.116 -6.511 -18.863 1.00 95.25 260 LYS A C 1
ATOM 1989 O O . LYS A 1 260 ? 2.091 -6.149 -17.688 1.00 95.25 260 LYS A O 1
ATOM 1994 N N . MET A 1 261 ? 3.246 -6.536 -19.567 1.00 93.94 261 MET A N 1
ATOM 1995 C CA . MET A 1 261 ? 4.524 -6.029 -19.065 1.00 93.94 261 MET A CA 1
ATOM 1996 C C . MET A 1 261 ? 4.441 -4.527 -18.759 1.00 93.94 261 MET A C 1
ATOM 1998 O O . MET A 1 261 ? 4.801 -4.128 -17.652 1.00 93.94 261 MET A O 1
ATOM 2002 N N . LEU A 1 262 ? 3.916 -3.714 -19.684 1.00 91.62 262 LEU A N 1
ATOM 2003 C CA . LEU A 1 262 ? 3.704 -2.276 -19.454 1.00 91.62 262 LEU A CA 1
ATOM 2004 C C . LEU A 1 262 ? 2.713 -2.029 -18.305 1.00 91.62 262 LEU A C 1
ATOM 2006 O O . LEU A 1 262 ? 2.912 -1.133 -17.485 1.00 91.62 262 LEU A O 1
ATOM 2010 N N . SER A 1 263 ? 1.691 -2.877 -18.184 1.00 90.75 263 SER A N 1
ATOM 2011 C CA . SER A 1 263 ? 0.729 -2.827 -17.082 1.00 90.75 263 SER A CA 1
ATOM 2012 C C . SER A 1 263 ? 1.383 -3.019 -15.712 1.00 90.75 263 SER A C 1
ATOM 2014 O O . SER A 1 263 ? 1.167 -2.234 -14.788 1.00 90.75 263 SER A O 1
ATOM 2016 N N . ARG A 1 264 ? 2.322 -3.966 -15.600 1.00 85.75 264 ARG A N 1
ATOM 2017 C CA . ARG A 1 264 ? 3.139 -4.175 -14.387 1.00 85.75 264 ARG A CA 1
ATOM 2018 C C . ARG A 1 264 ? 4.085 -3.011 -14.066 1.00 85.75 264 ARG A C 1
ATOM 2020 O O . ARG A 1 264 ? 4.538 -2.901 -12.928 1.00 85.75 264 ARG A O 1
ATOM 2027 N N . GLN A 1 265 ? 4.368 -2.145 -15.037 1.00 82.56 265 GLN A N 1
ATOM 2028 C CA . GLN A 1 265 ? 5.111 -0.892 -14.856 1.00 82.56 265 GLN A CA 1
ATOM 2029 C C . GLN A 1 265 ? 4.193 0.295 -14.495 1.00 82.56 265 GLN A C 1
ATOM 2031 O O . GLN A 1 265 ? 4.662 1.422 -14.366 1.00 82.56 265 GLN A O 1
ATOM 2036 N N . GLY A 1 266 ? 2.890 0.062 -14.297 1.00 82.06 266 GLY A N 1
ATOM 2037 C CA . GLY A 1 266 ? 1.924 1.076 -13.865 1.00 82.06 266 GLY A CA 1
ATOM 2038 C C . GLY A 1 266 ? 1.207 1.821 -14.992 1.00 82.06 266 GLY A C 1
ATOM 2039 O O . GLY A 1 266 ? 0.531 2.826 -14.725 1.00 82.06 266 GLY A O 1
ATOM 2040 N N . ILE A 1 267 ? 1.331 1.345 -16.236 1.00 90.00 267 ILE A N 1
ATOM 2041 C CA . ILE A 1 267 ? 0.525 1.810 -17.370 1.00 90.00 267 ILE A CA 1
ATOM 2042 C C . ILE A 1 267 ? -0.844 1.136 -17.316 1.00 90.00 267 ILE A C 1
ATOM 2044 O O . ILE A 1 267 ? -0.961 -0.075 -17.226 1.00 90.00 267 ILE A O 1
ATOM 2048 N N . LEU A 1 268 ? -1.916 1.910 -17.356 1.00 92.06 268 LEU A N 1
ATOM 2049 C CA . LEU A 1 268 ? -3.262 1.351 -17.322 1.00 92.06 268 LEU A CA 1
ATOM 2050 C C . LEU A 1 268 ? -3.632 0.794 -18.692 1.00 92.06 268 LEU A C 1
ATOM 2052 O O . LEU A 1 268 ? -3.229 1.348 -19.714 1.00 92.06 268 LEU A O 1
ATOM 2056 N N . LEU A 1 269 ? -4.439 -0.262 -18.701 1.00 96.56 269 LEU A N 1
ATOM 2057 C CA . LEU A 1 269 ? -5.052 -0.794 -19.913 1.00 96.56 269 LEU A CA 1
ATOM 2058 C C . LEU A 1 269 ? -6.551 -0.489 -19.897 1.00 96.56 269 LEU A C 1
ATOM 2060 O O . LEU A 1 269 ? -7.190 -0.583 -18.851 1.00 96.56 269 LEU A O 1
ATOM 2064 N N . GLY A 1 270 ? -7.118 -0.139 -21.042 1.00 97.00 270 GLY A N 1
ATOM 2065 C CA . GLY A 1 270 ? -8.558 -0.000 -21.239 1.00 97.00 270 GLY A CA 1
ATOM 2066 C C . GLY A 1 270 ? -8.997 -0.639 -22.550 1.00 97.00 270 GLY A C 1
ATOM 2067 O O . GLY A 1 270 ? -8.166 -0.888 -23.419 1.00 97.00 270 GLY A O 1
ATOM 2068 N N . ILE A 1 271 ? -10.295 -0.897 -22.698 1.00 98.31 271 ILE A N 1
ATOM 2069 C CA . ILE A 1 271 ? -10.864 -1.429 -23.946 1.00 98.31 271 ILE A CA 1
ATOM 2070 C C . ILE A 1 271 ? -11.895 -0.444 -24.482 1.00 98.31 271 ILE A C 1
ATOM 2072 O O . ILE A 1 271 ? -12.782 -0.018 -23.741 1.00 98.31 271 ILE A O 1
ATOM 2076 N N . VAL A 1 272 ? -11.813 -0.109 -25.765 1.00 98.38 272 VAL A N 1
ATOM 2077 C CA . VAL A 1 272 ? -12.893 0.570 -26.488 1.00 98.38 272 VAL A CA 1
ATOM 2078 C C . VAL A 1 272 ? -13.114 -0.191 -27.781 1.00 98.38 272 VAL A C 1
ATOM 2080 O O . VAL A 1 272 ? -12.269 -0.157 -28.668 1.00 98.38 272 VAL A O 1
ATOM 2083 N N . SER A 1 273 ? -14.244 -0.888 -27.862 1.00 97.44 273 SER A N 1
ATOM 2084 C CA . SER A 1 273 ? -14.486 -1.855 -28.927 1.00 97.44 273 SER A CA 1
ATOM 2085 C C . SER A 1 273 ? -15.961 -1.973 -29.300 1.00 97.44 273 SER A C 1
ATOM 2087 O O . SER A 1 273 ? -16.845 -1.697 -28.483 1.00 97.44 273 SER A O 1
ATOM 2089 N N . LYS A 1 274 ? -16.226 -2.375 -30.548 1.00 95.44 274 LYS A N 1
ATOM 2090 C CA . LYS A 1 274 ? -17.571 -2.534 -31.115 1.00 95.44 274 LYS A CA 1
ATOM 2091 C C . LYS A 1 274 ? -17.986 -4.004 -31.112 1.00 95.44 274 LYS A C 1
ATOM 2093 O O . LYS A 1 274 ? -17.989 -4.660 -32.146 1.00 95.44 274 LYS A O 1
ATOM 2098 N N . ASN A 1 275 ? -18.382 -4.500 -29.943 1.00 94.88 275 ASN A N 1
ATOM 2099 C CA . ASN A 1 275 ? -18.879 -5.865 -29.767 1.00 94.88 275 ASN A CA 1
ATOM 2100 C C . ASN A 1 275 ? -20.083 -5.916 -28.820 1.00 94.88 275 ASN A C 1
ATOM 2102 O O . ASN A 1 275 ? -20.427 -4.936 -28.155 1.00 94.88 275 ASN A O 1
ATOM 2106 N N . ASP A 1 276 ? -20.688 -7.101 -28.724 1.00 92.38 276 ASP A N 1
ATOM 2107 C CA . ASP A 1 276 ? -21.497 -7.470 -27.565 1.00 92.38 276 ASP A CA 1
ATOM 2108 C C . ASP A 1 276 ? -20.598 -7.653 -26.329 1.00 92.38 276 ASP A C 1
ATOM 2110 O O . ASP A 1 276 ? -19.641 -8.434 -26.344 1.00 92.38 276 ASP A O 1
ATOM 2114 N N . GLU A 1 277 ? -20.907 -6.926 -25.253 1.00 93.50 277 GLU A N 1
ATOM 2115 C CA . GLU A 1 277 ? -20.083 -6.888 -24.041 1.00 93.50 277 GLU A CA 1
ATOM 2116 C C . GLU A 1 277 ? -19.959 -8.264 -23.378 1.00 93.50 277 GLU A C 1
ATOM 2118 O O . GLU A 1 277 ? -18.862 -8.668 -22.981 1.00 93.50 277 GLU A O 1
ATOM 2123 N N . ALA A 1 278 ? -21.063 -9.008 -23.266 1.00 90.31 278 ALA A N 1
ATOM 2124 C CA . ALA A 1 278 ? -21.060 -10.307 -22.602 1.00 90.31 278 ALA A CA 1
ATOM 2125 C C . ALA A 1 278 ? -20.180 -11.311 -23.357 1.00 90.31 278 ALA A C 1
ATOM 2127 O O . ALA A 1 278 ? -19.394 -12.034 -22.737 1.00 90.31 278 ALA A O 1
ATOM 2128 N N . THR A 1 279 ? -20.268 -11.309 -24.685 1.00 89.44 279 THR A N 1
ATOM 2129 C CA . THR A 1 279 ? -19.498 -12.183 -25.574 1.00 89.44 279 THR A CA 1
ATOM 2130 C C . THR A 1 279 ? -18.001 -11.873 -25.505 1.00 89.44 279 THR A C 1
ATOM 2132 O O . THR A 1 279 ? -17.198 -12.761 -25.209 1.00 89.44 279 THR A O 1
ATOM 2135 N N . ALA A 1 280 ? -17.619 -10.605 -25.673 1.00 93.25 280 ALA A N 1
ATOM 2136 C CA . ALA A 1 280 ? -16.225 -10.167 -25.607 1.00 93.25 280 ALA A CA 1
ATOM 2137 C C . ALA A 1 280 ? -15.570 -10.464 -24.245 1.00 93.25 280 ALA A C 1
ATOM 2139 O O . ALA A 1 280 ? -14.439 -10.950 -24.169 1.00 93.25 280 ALA A O 1
ATOM 2140 N N . LEU A 1 281 ? -16.290 -10.218 -23.144 1.00 94.44 281 LEU A N 1
ATOM 2141 C CA . LEU A 1 281 ? -15.785 -10.516 -21.802 1.00 94.44 281 LEU A CA 1
ATOM 2142 C C . LEU A 1 281 ? -15.689 -12.015 -21.523 1.00 94.44 281 LEU A C 1
ATOM 2144 O O . LEU A 1 281 ? -14.851 -12.427 -20.723 1.00 94.44 281 LEU A O 1
ATOM 2148 N N . THR A 1 282 ? -16.532 -12.829 -22.154 1.00 92.81 282 THR A N 1
ATOM 2149 C CA . THR A 1 282 ? -16.449 -14.290 -22.053 1.00 92.81 282 THR A CA 1
ATOM 2150 C C . THR A 1 282 ? -15.193 -14.797 -22.750 1.00 92.81 282 THR A C 1
ATOM 2152 O O . THR A 1 282 ? -14.430 -15.522 -22.119 1.00 92.81 282 THR A O 1
ATOM 2155 N N . ALA A 1 283 ? -14.875 -14.295 -23.948 1.00 92.94 283 ALA A N 1
ATOM 2156 C CA . ALA A 1 283 ? -13.609 -14.597 -24.621 1.00 92.94 283 ALA A CA 1
ATOM 2157 C C . ALA A 1 283 ? -12.384 -14.256 -23.753 1.00 92.94 283 ALA A C 1
ATOM 2159 O O . ALA A 1 283 ? -11.506 -15.094 -23.551 1.00 92.94 283 ALA A O 1
ATOM 2160 N N . LEU A 1 284 ? -12.369 -13.063 -23.147 1.00 95.31 284 LEU A N 1
ATOM 2161 C CA . LEU A 1 284 ? -11.304 -12.634 -22.229 1.00 95.31 284 LEU A CA 1
ATOM 2162 C C . LEU A 1 284 ? -11.172 -13.515 -20.975 1.00 95.31 284 LEU A C 1
ATOM 2164 O O . LEU A 1 284 ? -10.086 -13.587 -20.398 1.00 95.31 284 LEU A O 1
ATOM 2168 N N . ARG A 1 285 ? -12.261 -14.132 -20.499 1.00 94.00 285 ARG A N 1
ATOM 2169 C CA . ARG A 1 285 ? -12.266 -14.973 -19.288 1.00 94.00 285 ARG A CA 1
ATOM 2170 C C . ARG A 1 285 ? -11.914 -16.425 -19.576 1.00 94.00 285 ARG A C 1
ATOM 2172 O O . ARG A 1 285 ? -11.139 -17.009 -18.821 1.00 94.00 285 ARG A O 1
ATOM 2179 N N . GLU A 1 286 ? -12.533 -16.992 -20.602 1.00 91.94 286 GLU A N 1
ATOM 2180 C CA . GLU A 1 286 ? -12.613 -18.438 -20.805 1.00 91.94 286 GLU A CA 1
ATOM 2181 C C . GLU A 1 286 ? -11.566 -18.957 -21.787 1.00 91.94 286 GLU A C 1
ATOM 2183 O O . GLU A 1 286 ? -11.134 -20.101 -21.653 1.00 91.94 286 GLU A O 1
ATOM 2188 N N . HIS A 1 287 ? -11.092 -18.129 -22.726 1.00 91.88 287 HIS A N 1
ATOM 2189 C CA . HIS A 1 287 ? -10.117 -18.592 -23.704 1.00 91.88 287 HIS A CA 1
ATOM 2190 C C . HIS A 1 287 ? -8.754 -18.881 -23.038 1.00 91.88 287 HIS A C 1
ATOM 2192 O O . HIS A 1 287 ? -8.136 -17.974 -22.464 1.00 91.88 287 HIS A O 1
ATOM 2198 N N . PRO A 1 288 ? -8.245 -20.127 -23.103 1.00 86.62 288 PRO A N 1
ATOM 2199 C CA . PRO A 1 288 ? -7.104 -20.566 -22.295 1.00 86.62 288 PRO A CA 1
ATOM 2200 C C . PRO A 1 288 ? -5.801 -19.849 -22.664 1.00 86.62 288 PRO A C 1
ATOM 2202 O O . PRO A 1 288 ? -5.018 -19.498 -21.782 1.00 86.62 288 PRO A O 1
ATOM 2205 N N . GLU A 1 289 ? -5.612 -19.564 -23.952 1.00 91.69 289 GLU A N 1
ATOM 2206 C CA . GLU A 1 289 ? -4.400 -18.937 -24.491 1.00 91.69 289 GLU A CA 1
ATOM 2207 C C . GLU A 1 289 ? -4.352 -17.413 -24.304 1.00 91.69 289 GLU A C 1
ATOM 2209 O O . GLU A 1 289 ? -3.328 -16.780 -24.579 1.00 91.69 289 GLU A O 1
ATOM 2214 N N . MET A 1 290 ? -5.437 -16.796 -23.817 1.00 94.75 290 MET A N 1
ATOM 2215 C CA . MET A 1 290 ? -5.418 -15.370 -23.500 1.00 94.75 290 MET A CA 1
ATOM 2216 C C . MET A 1 290 ? -4.360 -15.098 -22.432 1.00 94.75 290 MET A C 1
ATOM 2218 O O . MET A 1 290 ? -4.259 -15.821 -21.438 1.00 94.75 290 MET A O 1
ATOM 2222 N N . GLN A 1 291 ? -3.604 -14.018 -22.591 1.00 96.12 291 GLN A N 1
ATOM 2223 C CA . GLN A 1 291 ? -2.584 -13.597 -21.625 1.00 96.12 291 GLN A CA 1
ATOM 2224 C C . GLN A 1 291 ? -3.113 -12.484 -20.716 1.00 96.12 291 GLN A C 1
ATOM 2226 O O . GLN A 1 291 ? -2.716 -12.387 -19.549 1.00 96.12 291 GLN A O 1
ATOM 2231 N N . LEU A 1 292 ? -4.032 -11.669 -21.237 1.00 96.12 292 LEU A N 1
ATOM 2232 C CA . LEU A 1 292 ? -4.790 -10.678 -20.480 1.00 96.12 292 LEU A CA 1
ATOM 2233 C C . LEU A 1 292 ? -6.108 -11.277 -19.967 1.00 96.12 292 LEU A C 1
ATOM 2235 O O . LEU A 1 292 ? -6.703 -12.161 -20.582 1.00 96.12 292 LEU A O 1
ATOM 2239 N N . ARG A 1 293 ? -6.554 -10.809 -18.806 1.00 93.69 293 ARG A N 1
ATOM 2240 C CA . ARG A 1 293 ? -7.856 -11.106 -18.193 1.00 93.69 293 ARG A CA 1
ATOM 2241 C C . ARG A 1 293 ? -8.602 -9.795 -17.945 1.00 93.69 293 ARG A C 1
ATOM 2243 O O . ARG A 1 293 ? -7.958 -8.751 -17.893 1.00 93.69 293 ARG A O 1
ATOM 2250 N N . PRO A 1 294 ? -9.929 -9.809 -17.714 1.00 91.38 294 PRO A N 1
ATOM 2251 C CA . PRO A 1 294 ? -10.680 -8.577 -17.456 1.00 91.38 294 PRO A CA 1
ATOM 2252 C C . PRO A 1 294 ? -10.096 -7.712 -16.326 1.00 91.38 294 PRO A C 1
ATOM 2254 O O . PRO A 1 294 ? -10.105 -6.492 -16.420 1.00 91.38 294 PRO A O 1
ATOM 2257 N N . GLN A 1 295 ? -9.527 -8.339 -15.294 1.00 86.44 295 GLN A N 1
ATOM 2258 C CA . GLN A 1 295 ? -8.858 -7.669 -14.170 1.00 86.44 295 GLN A CA 1
ATOM 2259 C C . GLN A 1 295 ? -7.566 -6.914 -14.546 1.00 86.44 295 GLN A C 1
ATOM 2261 O O . GLN A 1 295 ? -7.137 -6.037 -13.804 1.00 86.44 295 GLN A O 1
ATOM 2266 N N . ASP A 1 296 ? -6.950 -7.215 -15.695 1.00 90.94 296 ASP A N 1
ATOM 2267 C CA . ASP A 1 296 ? -5.779 -6.479 -16.187 1.00 90.94 296 ASP A CA 1
ATOM 2268 C C . ASP A 1 296 ? -6.170 -5.101 -16.781 1.00 90.94 296 ASP A C 1
ATOM 2270 O O . ASP A 1 296 ? -5.291 -4.273 -17.037 1.00 90.94 296 ASP A O 1
ATOM 2274 N N . PHE A 1 297 ? -7.471 -4.833 -16.984 1.00 93.06 297 PHE A N 1
ATOM 2275 C CA . PHE A 1 297 ? -8.001 -3.587 -17.547 1.00 93.06 297 PHE A CA 1
ATOM 2276 C C . PHE A 1 297 ? -8.653 -2.704 -16.475 1.00 93.06 297 PHE A C 1
ATOM 2278 O O . PHE A 1 297 ? -9.512 -3.136 -15.710 1.00 93.06 297 PHE A O 1
ATOM 2285 N N . ALA A 1 298 ? -8.302 -1.418 -16.473 1.00 89.38 298 ALA A N 1
ATOM 2286 C CA . ALA A 1 298 ? -8.848 -0.410 -15.566 1.00 89.38 298 ALA A CA 1
ATOM 2287 C C . ALA A 1 298 ? -10.322 -0.073 -15.857 1.00 89.38 298 ALA A C 1
ATOM 2289 O O . ALA A 1 298 ? -11.039 0.386 -14.971 1.00 89.38 298 ALA A O 1
ATOM 2290 N N . GLY A 1 299 ? -10.781 -0.303 -17.087 1.00 90.94 299 GLY A N 1
ATOM 2291 C CA . GLY A 1 299 ? -12.162 -0.094 -17.506 1.00 90.94 299 GLY A CA 1
ATOM 2292 C C . GLY A 1 299 ? -12.348 -0.374 -18.995 1.00 90.94 299 GLY A C 1
ATOM 2293 O O . GLY A 1 299 ? -11.374 -0.547 -19.731 1.00 90.94 299 GLY A O 1
ATOM 2294 N N . TRP A 1 300 ? -13.600 -0.426 -19.443 1.00 95.56 300 TRP A N 1
ATOM 2295 C CA . TRP A 1 300 ? -13.917 -0.667 -20.847 1.00 95.56 300 TRP A CA 1
ATOM 2296 C C . TRP A 1 300 ? -15.215 -0.004 -21.306 1.00 95.56 300 TRP A C 1
ATOM 2298 O O . TRP A 1 300 ? -16.083 0.353 -20.504 1.00 95.56 300 TRP A O 1
ATOM 2308 N N . ARG A 1 301 ? -15.339 0.147 -22.624 1.00 96.94 301 ARG A N 1
ATOM 2309 C CA . ARG A 1 301 ? -16.564 0.466 -23.355 1.00 96.94 301 ARG A CA 1
ATOM 2310 C C . ARG A 1 301 ? -16.679 -0.504 -24.521 1.00 96.94 301 ARG A C 1
ATOM 2312 O O . ARG A 1 301 ? -16.015 -0.334 -25.538 1.00 96.94 301 ARG A O 1
ATOM 2319 N N . ILE A 1 302 ? -17.491 -1.537 -24.330 1.00 96.81 302 ILE A N 1
ATOM 2320 C CA . ILE A 1 302 ? -17.752 -2.553 -25.347 1.00 96.81 302 ILE A CA 1
ATOM 2321 C C . ILE A 1 302 ? -19.211 -2.397 -25.751 1.00 96.81 302 ILE A C 1
ATOM 2323 O O . ILE A 1 302 ? -20.108 -2.805 -25.019 1.00 96.81 302 ILE A O 1
ATOM 2327 N N . ASN A 1 303 ? -19.448 -1.664 -26.835 1.00 95.25 303 ASN A N 1
ATOM 2328 C CA . ASN A 1 303 ? -20.784 -1.364 -27.340 1.00 95.25 303 ASN A CA 1
ATOM 2329 C C . ASN A 1 303 ? -20.705 -0.824 -28.777 1.00 95.25 303 ASN A C 1
ATOM 2331 O O . ASN A 1 303 ? -19.636 -0.498 -29.279 1.00 95.25 303 ASN A O 1
ATOM 2335 N N . TRP A 1 304 ? -21.856 -0.660 -29.424 1.00 93.12 304 TRP A N 1
ATOM 2336 C CA . TRP A 1 304 ? -21.956 -0.176 -30.807 1.00 93.12 304 TRP A CA 1
ATOM 2337 C C . TRP A 1 304 ? -21.921 1.358 -30.956 1.00 93.12 304 TRP A C 1
ATOM 2339 O O . TRP A 1 304 ? -22.249 1.884 -32.019 1.00 93.12 304 TRP A O 1
ATOM 2349 N N . GLY A 1 305 ? -21.567 2.088 -29.895 1.00 93.12 305 GLY A N 1
ATOM 2350 C CA . GLY A 1 305 ? -21.433 3.544 -29.901 1.00 93.12 305 GLY A CA 1
ATOM 2351 C C . GLY A 1 305 ? -20.173 4.042 -30.619 1.00 93.12 305 GLY A C 1
ATOM 2352 O O . GLY A 1 305 ? -19.317 3.269 -31.053 1.00 93.12 305 GLY A O 1
ATOM 2353 N N . ASP A 1 306 ? -20.050 5.364 -30.741 1.00 94.50 306 ASP A N 1
ATOM 2354 C CA . ASP A 1 306 ? -18.871 6.014 -31.324 1.00 94.50 306 ASP A CA 1
ATOM 2355 C C . ASP A 1 306 ? -17.633 5.815 -30.427 1.00 94.50 306 ASP A C 1
ATOM 2357 O O . ASP A 1 306 ? -17.663 6.127 -29.231 1.00 94.50 306 ASP A O 1
ATOM 2361 N N . LYS A 1 307 ? -16.533 5.292 -30.996 1.00 97.12 307 LYS A N 1
ATOM 2362 C CA . LYS A 1 307 ? -15.316 4.978 -30.229 1.00 97.12 307 LYS A CA 1
ATOM 2363 C C . LYS A 1 307 ? -14.671 6.234 -29.631 1.00 97.12 307 LYS A C 1
ATOM 2365 O O . LYS A 1 307 ? -14.137 6.153 -28.528 1.00 97.12 307 LYS A O 1
ATOM 2370 N N . ALA A 1 308 ? -14.766 7.400 -30.281 1.00 96.62 308 ALA A N 1
ATOM 2371 C CA . ALA A 1 308 ? -14.215 8.638 -29.729 1.00 96.62 308 ALA A CA 1
ATOM 2372 C C . ALA A 1 308 ? -14.978 9.086 -28.473 1.00 96.62 308 ALA A C 1
ATOM 2374 O O . ALA A 1 308 ? -14.353 9.362 -27.448 1.00 96.62 308 ALA A O 1
ATOM 2375 N N . GLN A 1 309 ? -16.315 9.071 -28.496 1.00 96.31 309 GLN A N 1
ATOM 2376 C CA . GLN A 1 309 ? -17.102 9.356 -27.290 1.00 96.31 309 GLN A CA 1
ATOM 2377 C C . GLN A 1 309 ? -16.820 8.338 -26.174 1.00 96.31 309 GLN A C 1
ATOM 2379 O O . GLN A 1 309 ? -16.550 8.725 -25.038 1.00 96.31 309 GLN A O 1
ATOM 2384 N N . ASN A 1 310 ? -16.801 7.043 -26.503 1.00 97.31 310 ASN A N 1
ATOM 2385 C CA . ASN A 1 310 ? -16.482 5.979 -25.550 1.00 97.31 310 ASN A CA 1
ATOM 2386 C C . ASN A 1 310 ? -15.093 6.166 -24.909 1.00 97.31 310 ASN A C 1
ATOM 2388 O O . ASN A 1 310 ? -14.933 5.976 -23.702 1.00 97.31 310 ASN A O 1
ATOM 2392 N N . LEU A 1 311 ? -14.094 6.567 -25.699 1.00 97.38 311 LEU A N 1
ATOM 2393 C CA . LEU A 1 311 ? -12.744 6.846 -25.218 1.00 97.38 311 LEU A CA 1
ATOM 2394 C C . LEU A 1 311 ? -12.714 8.046 -24.265 1.00 97.38 311 LEU A C 1
ATOM 2396 O O . LEU A 1 311 ? -12.078 7.975 -23.212 1.00 97.38 311 LEU A O 1
ATOM 2400 N N . ALA A 1 312 ? -13.417 9.127 -24.610 1.00 94.06 312 ALA A N 1
ATOM 2401 C CA . ALA A 1 312 ? -13.528 10.311 -23.764 1.00 94.06 312 ALA A CA 1
ATOM 2402 C C . ALA A 1 312 ? -14.229 9.997 -22.433 1.00 94.06 312 ALA A C 1
ATOM 2404 O O . ALA A 1 312 ? -13.754 10.401 -21.368 1.00 94.06 312 ALA A O 1
ATOM 2405 N N . ASP A 1 313 ? -15.307 9.214 -22.479 1.00 92.56 313 ASP A N 1
ATOM 2406 C CA . ASP A 1 313 ? -16.045 8.781 -21.295 1.00 92.56 313 ASP A CA 1
ATOM 2407 C C . ASP A 1 313 ? -15.189 7.889 -20.393 1.00 92.56 313 ASP A C 1
ATOM 2409 O O . ASP A 1 313 ? -15.190 8.065 -19.173 1.00 92.56 313 ASP A O 1
ATOM 2413 N N . LEU A 1 314 ? -14.434 6.954 -20.978 1.00 92.69 314 LEU A N 1
ATOM 2414 C CA . LEU A 1 314 ? -13.521 6.085 -20.238 1.00 92.69 314 LEU A CA 1
ATOM 2415 C C . LEU A 1 314 ? -12.388 6.891 -19.588 1.00 92.69 314 LEU A C 1
ATOM 2417 O O . LEU A 1 314 ? -12.098 6.709 -18.407 1.00 92.69 314 LEU A O 1
ATOM 2421 N N . ALA A 1 315 ? -11.766 7.818 -20.320 1.00 88.44 315 ALA A N 1
ATOM 2422 C CA . ALA A 1 315 ? -10.720 8.678 -19.769 1.00 88.44 315 ALA A CA 1
ATOM 2423 C C . ALA A 1 315 ? -11.247 9.555 -18.616 1.00 88.44 315 ALA A C 1
ATOM 2425 O O . ALA A 1 315 ? -10.587 9.679 -17.580 1.00 88.44 315 ALA A O 1
ATOM 2426 N N . SER A 1 316 ? -12.459 10.103 -18.761 1.00 86.38 316 SER A N 1
ATOM 2427 C CA . SER A 1 316 ? -13.148 10.883 -17.727 1.00 86.38 316 SER A CA 1
ATOM 2428 C C . SER A 1 316 ? -13.457 10.049 -16.478 1.00 86.38 316 SER A C 1
ATOM 2430 O O . SER A 1 316 ? -13.147 10.477 -15.362 1.00 86.38 316 SER A O 1
ATOM 2432 N N . GLU A 1 317 ? -13.982 8.829 -16.650 1.00 84.00 317 GLU A N 1
ATOM 2433 C CA . GLU A 1 317 ? -14.225 7.874 -15.559 1.00 84.00 317 GLU A CA 1
ATOM 2434 C C . GLU A 1 317 ? -12.939 7.587 -14.773 1.00 84.00 317 GLU A C 1
ATOM 2436 O O . GLU A 1 317 ? -12.925 7.652 -13.540 1.00 84.00 317 GLU A O 1
ATOM 2441 N N . LEU A 1 318 ? -11.835 7.364 -15.488 1.00 81.62 318 LEU A N 1
ATOM 2442 C CA . LEU A 1 318 ? -10.515 7.122 -14.906 1.00 81.62 318 LEU A CA 1
ATOM 2443 C C . LEU A 1 318 ? -9.837 8.402 -14.382 1.00 81.62 318 LEU A C 1
ATOM 2445 O O . LEU A 1 318 ? -8.754 8.332 -13.802 1.00 81.62 318 LEU A O 1
ATOM 2449 N N . ARG A 1 319 ? -10.463 9.577 -14.541 1.00 81.31 319 ARG A N 1
ATOM 2450 C CA . ARG A 1 319 ? -9.929 10.900 -14.164 1.00 81.31 319 ARG A CA 1
ATOM 2451 C C . ARG A 1 319 ? -8.565 11.193 -14.797 1.00 81.31 319 ARG A C 1
ATOM 2453 O O . ARG A 1 319 ? -7.691 11.802 -14.170 1.00 81.31 319 ARG A O 1
ATOM 2460 N N . LEU A 1 320 ? -8.385 10.762 -16.040 1.00 83.62 320 LEU A N 1
ATOM 2461 C CA . LEU A 1 320 ? -7.189 10.988 -16.840 1.00 83.62 320 LEU A CA 1
ATOM 2462 C C . LEU A 1 320 ? -7.473 12.012 -17.935 1.00 83.62 320 LEU A C 1
ATOM 2464 O O . LEU A 1 320 ? -8.527 12.003 -18.561 1.00 83.62 320 LEU A O 1
ATOM 2468 N N . GLY A 1 321 ? -6.507 12.896 -18.177 1.00 85.19 321 GLY A N 1
ATOM 2469 C CA . GLY A 1 321 ? -6.552 13.769 -19.347 1.00 85.19 321 GLY A CA 1
ATOM 2470 C C . GLY A 1 321 ? -6.250 12.985 -20.626 1.00 85.19 321 GLY A C 1
ATOM 2471 O O . GLY A 1 321 ? -5.429 12.060 -20.606 1.00 85.19 321 GLY A O 1
ATOM 2472 N N . LEU A 1 322 ? -6.874 13.370 -21.738 1.00 90.75 322 LEU A N 1
ATOM 2473 C CA . LEU A 1 322 ? -6.746 12.706 -23.042 1.00 90.75 322 LEU A CA 1
ATOM 2474 C C . LEU A 1 322 ? -5.302 12.686 -23.567 1.00 90.75 322 LEU A C 1
ATOM 2476 O O . LEU A 1 322 ? -4.870 11.705 -24.167 1.00 90.75 322 LEU A O 1
ATOM 2480 N N . GLN A 1 323 ? -4.502 13.697 -23.223 1.00 87.62 323 GLN A N 1
ATOM 2481 C CA . GLN A 1 323 ? -3.067 13.768 -23.513 1.00 87.62 323 GLN A CA 1
ATOM 2482 C C . GLN A 1 323 ? -2.237 12.651 -22.868 1.00 87.62 323 GLN A C 1
ATOM 2484 O O . GLN A 1 323 ? -1.063 12.493 -23.185 1.00 87.62 323 GLN A O 1
ATOM 2489 N N . SER A 1 324 ? -2.814 11.885 -21.938 1.00 89.75 324 SER A N 1
ATOM 2490 C CA . SER A 1 324 ? -2.163 10.727 -21.320 1.00 89.75 324 SER A CA 1
ATOM 2491 C C . SER A 1 324 ? -2.566 9.391 -21.954 1.00 89.75 324 SER A C 1
ATOM 2493 O O . SER A 1 324 ? -2.075 8.350 -21.520 1.00 89.75 324 SER A O 1
ATOM 2495 N N . VAL A 1 325 ? -3.428 9.409 -22.974 1.00 95.56 325 VAL A N 1
ATOM 2496 C CA . VAL A 1 325 ? -4.030 8.213 -23.575 1.00 95.56 325 VAL A CA 1
ATOM 2497 C C . VAL A 1 325 ? -3.339 7.853 -24.889 1.00 95.56 325 VAL A C 1
ATOM 2499 O O . VAL A 1 325 ? -3.017 8.735 -25.687 1.00 95.56 325 VAL A O 1
ATOM 2502 N N . VAL A 1 326 ? -3.114 6.561 -25.104 1.00 97.75 326 VAL A N 1
ATOM 2503 C CA . VAL A 1 326 ? -2.746 5.953 -26.388 1.00 97.75 326 VAL A CA 1
ATOM 2504 C C . VAL A 1 326 ? -3.911 5.081 -26.829 1.00 97.75 326 VAL A C 1
ATOM 2506 O O . VAL A 1 326 ? -4.407 4.312 -26.013 1.00 97.75 326 VAL A O 1
ATOM 2509 N N . PHE A 1 327 ? -4.350 5.194 -28.077 1.00 98.31 327 PHE A N 1
ATOM 2510 C CA . PHE A 1 327 ? -5.418 4.366 -28.632 1.00 98.31 327 PHE A CA 1
ATOM 2511 C C . PHE A 1 327 ? -4.883 3.499 -29.775 1.00 98.31 327 PHE A C 1
ATOM 2513 O O . PHE A 1 327 ? -4.266 4.030 -30.695 1.00 98.31 327 PHE A O 1
ATOM 2520 N N . ILE A 1 328 ? -5.097 2.186 -29.699 1.00 98.12 328 ILE A N 1
ATOM 2521 C CA . ILE A 1 328 ? -4.601 1.188 -30.653 1.00 98.12 328 ILE A CA 1
ATOM 2522 C C . ILE A 1 328 ? -5.786 0.423 -31.235 1.00 98.12 328 ILE A C 1
ATOM 2524 O O . ILE A 1 328 ? -6.601 -0.114 -30.488 1.00 98.12 328 ILE A O 1
ATOM 2528 N N . ASP A 1 329 ? -5.841 0.371 -32.561 1.00 97.12 329 ASP A N 1
ATOM 2529 C CA . ASP A 1 329 ? -6.933 -0.214 -33.336 1.00 97.12 329 ASP A CA 1
ATOM 2530 C C . ASP A 1 329 ? -6.393 -0.573 -34.726 1.00 97.12 329 ASP A C 1
ATOM 2532 O O . ASP A 1 329 ? -5.666 0.228 -35.337 1.00 97.12 329 ASP A O 1
ATOM 2536 N N . ASP A 1 330 ? -6.691 -1.774 -35.212 1.00 94.12 330 ASP A N 1
ATOM 2537 C CA . ASP A 1 330 ? -6.264 -2.250 -36.528 1.00 94.12 330 ASP A CA 1
ATOM 2538 C C . ASP A 1 330 ? -6.944 -1.465 -37.662 1.00 94.12 330 ASP A C 1
ATOM 2540 O O . ASP A 1 330 ? -6.329 -1.230 -38.710 1.00 94.12 330 ASP A O 1
ATOM 2544 N N . GLN A 1 331 ? -8.147 -0.934 -37.426 1.00 94.44 331 GLN A N 1
ATOM 2545 C CA . GLN A 1 331 ? -8.975 -0.331 -38.454 1.00 94.44 331 GLN A CA 1
ATOM 2546 C C . GLN A 1 331 ? -8.611 1.150 -38.707 1.00 94.44 331 GLN A C 1
ATOM 2548 O O . GLN A 1 331 ? -8.821 2.023 -37.853 1.00 94.44 331 GLN A O 1
ATOM 2553 N N . PRO A 1 332 ? -8.121 1.512 -39.915 1.00 94.94 332 PRO A N 1
ATOM 2554 C CA . PRO A 1 332 ? -7.662 2.876 -40.201 1.00 94.94 332 PRO A CA 1
ATOM 2555 C C . PRO A 1 332 ? -8.747 3.953 -40.062 1.00 94.94 332 PRO A C 1
ATOM 2557 O O . PRO A 1 332 ? -8.447 5.095 -39.710 1.00 94.94 332 PRO A O 1
ATOM 2560 N N . THR A 1 333 ? -10.009 3.604 -40.325 1.00 94.88 333 THR A N 1
ATOM 2561 C CA . THR A 1 333 ? -11.150 4.525 -40.229 1.00 94.88 333 THR A CA 1
ATOM 2562 C C . THR A 1 333 ? -11.451 4.930 -38.789 1.00 94.88 333 THR A C 1
ATOM 2564 O O . THR A 1 333 ? -11.678 6.112 -38.532 1.00 94.88 333 THR A O 1
ATOM 2567 N N . GLU A 1 334 ? -11.390 3.993 -37.839 1.00 95.25 334 GLU A N 1
ATOM 2568 C CA . GLU A 1 334 ? -11.585 4.279 -36.410 1.00 95.25 334 GLU A CA 1
ATOM 2569 C C . GLU A 1 334 ? -10.426 5.124 -35.862 1.00 95.25 334 GLU A C 1
ATOM 2571 O O . GLU A 1 334 ? -10.648 6.128 -35.175 1.00 95.25 334 GLU A O 1
ATOM 2576 N N . ARG A 1 335 ? -9.184 4.808 -36.265 1.00 96.81 335 ARG A N 1
ATOM 2577 C CA . ARG A 1 335 ? -8.005 5.628 -35.936 1.00 96.81 335 ARG A CA 1
ATOM 2578 C C . ARG A 1 335 ? -8.142 7.068 -36.433 1.00 96.81 335 ARG A C 1
ATOM 2580 O O . ARG A 1 335 ? -7.902 8.012 -35.676 1.00 96.81 335 ARG A O 1
ATOM 2587 N N . ALA A 1 336 ? -8.539 7.254 -37.693 1.00 95.12 336 ALA A N 1
ATOM 2588 C CA . ALA A 1 336 ? -8.736 8.580 -38.274 1.00 95.12 336 ALA A CA 1
ATOM 2589 C C . ALA A 1 336 ? -9.830 9.365 -37.537 1.00 95.12 336 ALA A C 1
ATOM 2591 O O . ALA A 1 336 ? -9.637 10.543 -37.224 1.00 95.12 336 ALA A O 1
ATOM 2592 N N . ARG A 1 337 ? -10.939 8.699 -37.192 1.00 95.69 337 ARG A N 1
ATOM 2593 C CA . ARG A 1 337 ? -12.057 9.311 -36.472 1.00 95.69 337 ARG A CA 1
ATOM 2594 C C . ARG A 1 337 ? -11.654 9.817 -35.087 1.00 95.69 337 ARG A C 1
ATOM 2596 O O . ARG A 1 337 ? -11.999 10.943 -34.729 1.00 95.69 337 ARG A O 1
ATOM 2603 N N . ILE A 1 338 ? -10.902 9.026 -34.319 1.00 96.06 338 ILE A N 1
ATOM 2604 C CA . ILE A 1 338 ? -10.420 9.442 -32.991 1.00 96.06 338 ILE A CA 1
ATOM 2605 C C . ILE A 1 338 ? -9.406 10.576 -33.102 1.00 96.06 338 ILE A C 1
ATOM 2607 O O . ILE A 1 338 ? -9.463 11.506 -32.304 1.00 96.06 338 ILE A O 1
ATOM 2611 N N . ARG A 1 339 ? -8.520 10.549 -34.102 1.00 95.81 339 ARG A N 1
ATOM 2612 C CA . ARG A 1 339 ? -7.536 11.619 -34.318 1.00 95.81 339 ARG A CA 1
ATOM 2613 C C . ARG A 1 339 ? -8.192 12.968 -34.619 1.00 95.81 339 ARG A C 1
ATOM 2615 O O . ARG A 1 339 ? -7.713 13.993 -34.145 1.00 95.81 339 ARG A O 1
ATOM 2622 N N . GLU A 1 340 ? -9.278 12.961 -35.388 1.00 94.88 340 GLU A N 1
ATOM 2623 C CA . GLU A 1 340 ? -10.067 14.160 -35.683 1.00 94.88 340 GLU A CA 1
ATOM 2624 C C . GLU A 1 340 ? -10.836 14.653 -34.448 1.00 94.88 340 GLU A C 1
ATOM 2626 O O . GLU A 1 340 ? -10.800 15.838 -34.122 1.00 94.88 340 GLU A O 1
ATOM 2631 N N . ALA A 1 341 ? -11.529 13.748 -33.750 1.00 95.56 341 ALA A N 1
ATOM 2632 C CA . ALA A 1 341 ? -12.400 14.107 -32.634 1.00 95.56 341 ALA A CA 1
ATOM 2633 C C . ALA A 1 341 ? -11.634 14.453 -31.344 1.00 95.56 341 ALA A C 1
ATOM 2635 O O . ALA A 1 341 ? -12.077 15.314 -30.585 1.00 95.56 341 ALA A O 1
ATOM 2636 N N . LEU A 1 342 ? -10.501 13.789 -31.087 1.00 95.69 342 LEU A N 1
ATOM 2637 C CA . LEU A 1 342 ? -9.702 13.902 -29.862 1.00 95.69 342 LEU A CA 1
ATOM 2638 C C . LEU A 1 342 ? -8.201 14.085 -30.183 1.00 95.69 342 LEU A C 1
ATOM 2640 O O . LEU A 1 342 ? -7.405 13.176 -29.930 1.00 95.69 342 LEU A O 1
ATOM 2644 N N . PRO A 1 343 ? -7.768 15.265 -30.673 1.00 92.06 343 PRO A N 1
ATOM 2645 C CA . PRO A 1 343 ? -6.384 15.502 -31.118 1.00 92.06 343 PRO A CA 1
ATOM 2646 C C . PRO A 1 343 ? -5.295 15.290 -30.049 1.00 92.06 343 PRO A C 1
ATOM 2648 O O . PRO A 1 343 ? -4.116 15.152 -30.361 1.00 92.06 343 PRO A O 1
ATOM 2651 N N . GLU A 1 344 ? -5.672 15.292 -28.771 1.00 90.25 344 GLU A N 1
ATOM 2652 C CA . GLU A 1 344 ? -4.771 15.104 -27.629 1.00 90.25 344 GLU A CA 1
ATOM 2653 C C . GLU A 1 344 ? -4.364 13.626 -27.432 1.00 90.25 344 GLU A C 1
ATOM 2655 O O . GLU A 1 344 ? -3.293 13.319 -26.884 1.00 90.25 344 GLU A O 1
ATOM 2660 N N . VAL A 1 345 ? -5.203 12.692 -27.894 1.00 94.50 345 VAL A N 1
ATOM 2661 C CA . VAL A 1 345 ? -4.954 11.247 -27.815 1.00 94.50 345 VAL A CA 1
ATOM 2662 C C . VAL A 1 345 ? -3.864 10.858 -28.813 1.00 94.50 345 VAL A C 1
ATOM 2664 O O . VAL A 1 345 ? -3.890 11.250 -29.977 1.00 94.50 345 VAL A O 1
ATOM 2667 N N . LEU A 1 346 ? -2.900 10.044 -28.375 1.00 94.31 346 LEU A N 1
ATOM 2668 C CA . LEU A 1 346 ? -1.934 9.444 -29.290 1.00 94.31 346 LEU A CA 1
ATOM 2669 C C . LEU A 1 346 ? -2.611 8.292 -30.027 1.00 94.31 346 LEU A C 1
ATOM 2671 O O . LEU A 1 346 ? -2.867 7.247 -29.437 1.00 94.31 346 LEU A O 1
ATOM 2675 N N . VAL A 1 347 ? -2.841 8.484 -31.321 1.00 96.62 347 VAL A N 1
ATOM 2676 C CA . VAL A 1 347 ? -3.288 7.435 -32.239 1.00 96.62 347 VAL A CA 1
ATOM 2677 C C . VAL A 1 347 ? -2.146 7.119 -33.213 1.00 96.62 347 VAL A C 1
ATOM 2679 O O . VAL A 1 347 ? -2.003 7.830 -34.219 1.00 96.62 347 VAL A O 1
ATOM 2682 N N . PRO A 1 348 ? -1.280 6.131 -32.909 1.00 94.31 348 PRO A N 1
ATOM 2683 C CA . PRO A 1 348 ? -0.193 5.749 -33.799 1.00 94.31 348 PRO A CA 1
ATOM 2684 C C . PRO A 1 348 ? -0.750 5.135 -35.083 1.00 94.31 348 PRO A C 1
ATOM 2686 O O . PRO A 1 348 ? -1.860 4.603 -35.103 1.00 94.31 348 PRO A O 1
ATOM 2689 N N . GLU A 1 349 ? 0.035 5.183 -36.156 1.00 92.94 349 GLU A N 1
ATOM 2690 C CA . GLU A 1 349 ? -0.254 4.308 -37.286 1.00 92.94 349 GLU A CA 1
ATOM 2691 C C . GLU A 1 349 ? 0.103 2.888 -36.880 1.00 92.94 349 GLU A C 1
ATOM 2693 O O . GLU A 1 349 ? 1.188 2.632 -36.352 1.00 92.94 349 GLU A O 1
ATOM 2698 N N . TRP A 1 350 ? -0.849 1.983 -37.074 1.00 94.88 350 TRP A N 1
ATOM 2699 C CA . TRP A 1 350 ? -0.725 0.611 -36.621 1.00 94.88 350 TRP A CA 1
ATOM 2700 C C . TRP A 1 350 ? -0.423 -0.299 -37.813 1.00 94.88 350 TRP A C 1
ATOM 2702 O O . TRP A 1 350 ? -1.057 -0.137 -38.859 1.00 94.88 350 TRP A O 1
ATOM 2712 N N . PRO A 1 351 ? 0.572 -1.201 -37.716 1.00 94.62 351 PRO A N 1
ATOM 2713 C CA . PRO A 1 351 ? 0.890 -2.103 -38.816 1.00 94.62 351 PRO A CA 1
ATOM 2714 C C . PRO A 1 351 ? -0.276 -3.063 -39.074 1.00 94.62 351 PRO A C 1
ATOM 2716 O O . PRO A 1 351 ? -0.981 -3.438 -38.149 1.00 94.62 351 PRO A O 1
ATOM 2719 N N . GLU A 1 352 ? -0.433 -3.519 -40.316 1.00 92.12 352 GLU A N 1
ATOM 2720 C CA . GLU A 1 352 ? -1.439 -4.539 -40.657 1.00 92.12 352 GLU A CA 1
ATOM 2721 C C . GLU A 1 352 ? -1.036 -5.940 -40.171 1.00 92.12 352 GLU A C 1
ATOM 2723 O O . GLU A 1 352 ? -1.885 -6.793 -39.959 1.00 92.12 352 GLU A O 1
ATOM 2728 N N . ASN A 1 353 ? 0.267 -6.198 -39.999 1.00 94.75 353 ASN A N 1
ATOM 2729 C CA . ASN A 1 353 ? 0.778 -7.504 -39.585 1.00 94.75 353 ASN A CA 1
ATOM 2730 C C . ASN A 1 353 ? 0.901 -7.601 -38.045 1.00 94.75 353 ASN A C 1
ATOM 2732 O O . ASN A 1 353 ? 1.772 -6.916 -37.483 1.00 94.75 353 ASN A O 1
ATOM 2736 N N . PRO A 1 354 ? 0.148 -8.504 -37.375 1.00 93.88 354 PRO A N 1
ATOM 2737 C CA . PRO A 1 354 ? 0.204 -8.721 -35.924 1.00 93.88 354 PRO A CA 1
ATOM 2738 C C . PRO A 1 354 ? 1.599 -9.037 -35.381 1.00 93.88 354 PRO A C 1
ATOM 2740 O O . PRO A 1 354 ? 1.945 -8.640 -34.270 1.00 93.88 354 PRO A O 1
ATOM 2743 N N . MET A 1 355 ? 2.461 -9.668 -36.186 1.00 95.00 355 MET A N 1
ATOM 2744 C CA . MET A 1 355 ? 3.839 -10.011 -35.802 1.00 95.00 355 MET A CA 1
ATOM 2745 C C . MET A 1 355 ? 4.706 -8.782 -35.485 1.00 95.00 355 MET A C 1
ATOM 2747 O O . MET A 1 355 ? 5.782 -8.908 -34.901 1.00 95.00 355 MET A O 1
ATOM 2751 N N . LEU A 1 356 ? 4.266 -7.584 -35.882 1.00 95.62 356 LEU A N 1
ATOM 2752 C CA . LEU A 1 356 ? 4.963 -6.328 -35.618 1.00 95.62 356 LEU A CA 1
ATOM 2753 C C . LEU A 1 356 ? 4.390 -5.556 -34.421 1.00 95.62 356 LEU A C 1
ATOM 2755 O O . LEU A 1 356 ? 5.010 -4.578 -34.006 1.00 95.62 356 LEU A O 1
ATOM 2759 N N . PHE A 1 357 ? 3.260 -5.973 -33.839 1.00 96.50 357 PHE A N 1
ATOM 2760 C CA . PHE A 1 357 ? 2.528 -5.191 -32.831 1.00 96.50 357 PHE A CA 1
ATOM 2761 C C . PHE A 1 357 ? 3.370 -4.904 -31.585 1.00 96.50 357 PHE A C 1
ATOM 2763 O O . PHE A 1 357 ? 3.520 -3.741 -31.202 1.00 96.50 357 PHE A O 1
ATOM 2770 N N . SER A 1 358 ? 3.990 -5.930 -30.990 1.00 94.88 358 SER A N 1
ATOM 2771 C CA . SER A 1 358 ? 4.857 -5.776 -29.809 1.00 94.88 358 SER A CA 1
ATOM 2772 C C . SER A 1 358 ? 5.999 -4.791 -30.066 1.00 94.88 358 SER A C 1
ATOM 2774 O O . SER A 1 358 ? 6.259 -3.891 -29.265 1.00 94.88 358 SER A O 1
ATOM 2776 N N . ARG A 1 359 ? 6.663 -4.913 -31.223 1.00 91.69 359 ARG A N 1
ATOM 2777 C CA . ARG A 1 359 ? 7.772 -4.032 -31.607 1.00 91.69 359 ARG A CA 1
ATOM 2778 C C . ARG A 1 359 ? 7.300 -2.594 -31.822 1.00 91.69 359 ARG A C 1
ATOM 2780 O O . ARG A 1 359 ? 7.961 -1.670 -31.348 1.00 91.69 359 ARG A O 1
ATOM 2787 N N . SER A 1 360 ? 6.178 -2.406 -32.514 1.00 94.44 360 SER A N 1
ATOM 2788 C CA . SER A 1 360 ? 5.586 -1.090 -32.758 1.00 94.44 360 SER A CA 1
ATOM 2789 C C . SER A 1 360 ? 5.200 -0.406 -31.450 1.00 94.44 360 SER A C 1
ATOM 2791 O O . SER A 1 360 ? 5.575 0.747 -31.244 1.00 94.44 360 SER A O 1
ATOM 2793 N N . LEU A 1 361 ? 4.574 -1.133 -30.517 1.00 94.81 361 LEU A N 1
ATOM 2794 C CA . LEU A 1 361 ? 4.213 -0.621 -29.194 1.00 94.81 361 LEU A CA 1
ATOM 2795 C C . LEU A 1 361 ? 5.430 -0.099 -28.416 1.00 94.81 361 LEU A C 1
ATOM 2797 O O . LEU A 1 361 ? 5.415 1.027 -27.916 1.00 94.81 361 LEU A O 1
ATOM 2801 N N . LEU A 1 362 ? 6.503 -0.892 -28.343 1.00 90.00 362 LEU A N 1
ATOM 2802 C CA . LEU A 1 362 ? 7.727 -0.517 -27.624 1.00 90.00 362 LEU A CA 1
ATOM 2803 C C . LEU A 1 362 ? 8.486 0.638 -28.299 1.00 90.00 362 LEU A C 1
ATOM 2805 O O . LEU A 1 362 ? 9.241 1.356 -27.641 1.00 90.00 362 LEU A O 1
ATOM 2809 N N . SER A 1 363 ? 8.270 0.856 -29.599 1.00 88.38 363 SER A N 1
ATOM 2810 C CA . SER A 1 363 ? 8.899 1.949 -30.348 1.00 88.38 363 SER A CA 1
ATOM 2811 C C . SER A 1 363 ? 8.271 3.327 -30.108 1.00 88.38 363 SER A C 1
ATOM 2813 O O . SER A 1 363 ? 8.890 4.330 -30.455 1.00 88.38 363 SER A O 1
ATOM 2815 N N . LEU A 1 364 ? 7.087 3.404 -29.481 1.00 88.62 364 LEU A N 1
ATOM 2816 C CA . LEU A 1 364 ? 6.372 4.672 -29.273 1.00 88.62 364 LEU A CA 1
ATOM 2817 C C . LEU A 1 364 ? 7.074 5.631 -28.297 1.00 88.62 364 LEU A C 1
ATOM 2819 O O . LEU A 1 364 ? 6.803 6.830 -28.336 1.00 88.62 364 LEU A O 1
ATOM 2823 N N . LYS A 1 365 ? 7.950 5.126 -27.410 1.00 84.19 365 LYS A N 1
ATOM 2824 C CA . LYS A 1 365 ? 8.791 5.929 -26.489 1.00 84.19 365 LYS A CA 1
ATOM 2825 C C . LYS A 1 365 ? 8.019 7.029 -25.739 1.00 84.19 365 LYS A C 1
ATOM 2827 O O . LYS A 1 365 ? 8.486 8.155 -25.543 1.00 84.19 365 LYS A O 1
ATOM 2832 N N . CYS A 1 366 ? 6.796 6.696 -25.330 1.00 87.31 366 CYS A N 1
ATOM 2833 C CA . CYS A 1 366 ? 5.862 7.612 -24.676 1.00 87.31 366 CYS A CA 1
ATOM 2834 C C . CYS A 1 366 ? 5.465 7.173 -23.257 1.00 87.31 366 CYS A C 1
ATOM 2836 O O . CYS A 1 366 ? 4.656 7.845 -22.618 1.00 87.31 366 CYS A O 1
ATOM 2838 N N . PHE A 1 367 ? 6.033 6.071 -22.762 1.00 87.69 367 PHE A N 1
ATOM 2839 C CA . PHE A 1 367 ? 5.724 5.469 -21.459 1.00 87.69 367 PHE A CA 1
ATOM 2840 C C . PHE A 1 367 ? 6.872 5.592 -20.449 1.00 87.69 367 PHE A C 1
ATOM 2842 O O . PHE A 1 367 ? 6.855 4.905 -19.437 1.00 87.69 367 PHE A O 1
ATOM 2849 N N . GLU A 1 368 ? 7.866 6.447 -20.709 1.00 81.50 368 GLU A N 1
ATOM 2850 C CA . GLU A 1 368 ? 9.012 6.624 -19.810 1.00 81.50 368 GLU A CA 1
ATOM 2851 C C . GLU A 1 368 ? 8.564 7.140 -18.435 1.00 81.50 368 GLU A C 1
ATOM 2853 O O . GLU A 1 368 ? 7.839 8.137 -18.323 1.00 81.50 368 GLU A O 1
ATOM 2858 N N . ILE A 1 369 ? 9.006 6.462 -17.375 1.00 73.56 369 ILE A N 1
ATOM 2859 C CA . ILE A 1 369 ? 8.738 6.833 -15.983 1.00 73.56 369 ILE A CA 1
ATOM 2860 C C . ILE A 1 369 ? 10.093 6.946 -15.276 1.00 73.56 369 ILE A C 1
ATOM 2862 O O . ILE A 1 369 ? 10.850 5.980 -15.284 1.00 73.56 369 ILE A O 1
ATOM 2866 N N . PRO A 1 370 ? 10.413 8.092 -14.649 1.00 64.44 370 PRO A N 1
ATOM 2867 C CA . PRO A 1 370 ? 11.742 8.324 -14.085 1.00 64.44 370 PRO A CA 1
ATOM 2868 C C . PRO A 1 370 ? 12.076 7.423 -12.892 1.00 64.44 370 PRO A C 1
ATOM 2870 O O . PRO A 1 370 ? 13.231 7.068 -12.714 1.00 64.44 370 PRO A O 1
ATOM 2873 N N . HIS A 1 371 ? 11.074 7.040 -12.096 1.00 63.91 371 HIS A N 1
ATOM 2874 C CA . HIS A 1 371 ? 11.209 6.082 -10.998 1.00 63.91 371 HIS A CA 1
ATOM 2875 C C . HIS A 1 371 ? 9.916 5.278 -10.879 1.00 63.91 371 HIS A C 1
ATOM 2877 O O . HIS A 1 371 ? 8.841 5.869 -10.765 1.00 63.91 371 HIS A O 1
ATOM 2883 N N . LEU A 1 372 ? 10.006 3.946 -10.894 1.00 59.50 372 LEU A N 1
ATOM 2884 C CA . LEU A 1 372 ? 8.847 3.074 -10.694 1.00 59.50 372 LEU A CA 1
ATOM 2885 C C . LEU A 1 372 ? 8.507 3.015 -9.201 1.00 59.50 372 LEU A C 1
ATOM 2887 O O . LEU A 1 372 ? 9.135 2.273 -8.445 1.00 59.50 372 LEU A O 1
ATOM 2891 N N . SER A 1 373 ? 7.511 3.787 -8.770 1.00 56.50 373 SER A N 1
ATOM 2892 C CA . SER A 1 373 ? 7.074 3.767 -7.373 1.00 56.50 373 SER A CA 1
ATOM 2893 C C . SER A 1 373 ? 6.206 2.540 -7.059 1.00 56.50 373 SER A C 1
ATOM 2895 O O . SER A 1 373 ? 5.576 1.956 -7.943 1.00 56.50 373 SE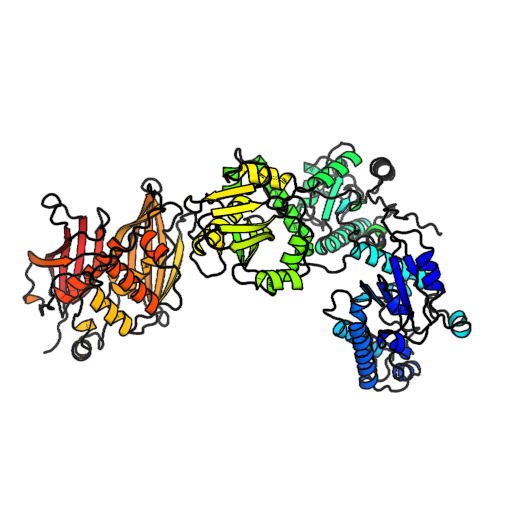R A O 1
ATOM 2897 N N . GLU A 1 374 ? 6.106 2.157 -5.781 1.00 53.47 374 GLU A N 1
ATOM 2898 C CA . GLU A 1 374 ? 5.121 1.153 -5.337 1.00 53.47 374 GLU A CA 1
ATOM 2899 C C . GLU A 1 374 ? 3.678 1.558 -5.689 1.00 53.47 374 GLU A C 1
ATOM 2901 O O . GLU A 1 374 ? 2.832 0.703 -5.952 1.00 53.47 374 GLU A O 1
ATOM 2906 N N . GLU A 1 375 ? 3.395 2.862 -5.755 1.00 54.19 375 GLU A N 1
ATOM 2907 C CA . GLU A 1 375 ? 2.100 3.397 -6.188 1.00 54.19 375 GLU A CA 1
ATOM 2908 C C . GLU A 1 375 ? 1.840 3.134 -7.678 1.00 54.19 375 GLU A C 1
ATOM 2910 O O . GLU A 1 375 ? 0.709 2.850 -8.065 1.00 54.19 375 GLU A O 1
ATOM 2915 N N . ASP A 1 376 ? 2.876 3.189 -8.517 1.00 59.81 376 ASP A N 1
ATOM 2916 C CA . ASP A 1 376 ? 2.762 2.851 -9.937 1.00 59.81 376 ASP A CA 1
ATOM 2917 C C . ASP A 1 376 ? 2.527 1.347 -10.113 1.00 59.81 376 ASP A C 1
ATOM 2919 O O . ASP A 1 376 ? 1.626 0.953 -10.852 1.00 59.81 376 ASP A O 1
ATOM 2923 N N . ARG A 1 377 ? 3.232 0.505 -9.343 1.00 62.25 377 ARG A N 1
ATOM 2924 C CA . ARG A 1 377 ? 3.029 -0.959 -9.340 1.00 62.25 377 ARG A CA 1
ATOM 2925 C C . ARG A 1 377 ? 1.638 -1.375 -8.853 1.00 62.25 377 ARG A C 1
ATOM 2927 O O . ARG A 1 377 ? 1.088 -2.359 -9.337 1.00 62.25 377 ARG A O 1
ATOM 2934 N N . SER A 1 378 ? 1.061 -0.634 -7.908 1.00 62.31 378 SER A N 1
ATOM 2935 C CA . SER A 1 378 ? -0.270 -0.901 -7.338 1.00 62.31 378 SER A CA 1
ATOM 2936 C C . SER A 1 378 ? -1.408 -0.163 -8.055 1.00 62.31 378 SER A C 1
ATOM 2938 O O . SER A 1 378 ? -2.577 -0.300 -7.676 1.00 62.31 378 SER A O 1
ATOM 2940 N N . ARG A 1 379 ? -1.104 0.604 -9.113 1.00 68.69 379 ARG A N 1
ATOM 2941 C CA . ARG A 1 379 ? -2.082 1.454 -9.802 1.00 68.69 379 ARG A CA 1
ATOM 2942 C C . ARG A 1 379 ? -3.195 0.637 -10.453 1.00 68.69 379 ARG A C 1
ATOM 2944 O O . ARG A 1 379 ? -4.359 0.973 -10.274 1.00 68.69 379 ARG A O 1
ATOM 2951 N N . VAL A 1 380 ? -2.852 -0.447 -11.146 1.00 64.56 380 VAL A N 1
ATOM 2952 C CA . VAL A 1 380 ? -3.821 -1.335 -11.819 1.00 64.56 380 VAL A CA 1
ATOM 2953 C C . VAL A 1 380 ? -4.783 -1.957 -10.802 1.00 64.56 380 VAL A C 1
ATOM 2955 O O . VAL A 1 380 ? -5.994 -1.791 -10.927 1.00 64.56 380 VAL A O 1
ATOM 2958 N N . ALA A 1 381 ? -4.248 -2.541 -9.722 1.00 65.44 381 ALA A N 1
ATOM 2959 C CA . ALA A 1 381 ? -5.042 -3.099 -8.623 1.00 65.44 381 ALA A CA 1
ATOM 2960 C C . ALA A 1 381 ? -5.948 -2.048 -7.953 1.00 65.44 381 ALA A C 1
ATOM 2962 O O . ALA A 1 381 ? -7.067 -2.347 -7.545 1.00 65.44 381 ALA A O 1
ATOM 2963 N N . SER A 1 382 ? -5.499 -0.790 -7.877 1.00 65.00 382 SER A N 1
ATOM 2964 C CA . SER A 1 382 ? -6.304 0.309 -7.333 1.00 65.00 382 SER A CA 1
ATOM 2965 C C . SER A 1 382 ? -7.525 0.640 -8.199 1.00 65.00 382 SER A C 1
ATOM 2967 O O . SER A 1 382 ? -8.579 0.957 -7.645 1.00 65.00 382 SER A O 1
ATOM 2969 N N . TYR A 1 383 ? -7.408 0.574 -9.532 1.00 66.56 383 TYR A N 1
ATOM 2970 C CA . TYR A 1 383 ? -8.540 0.790 -10.444 1.00 66.56 383 TYR A CA 1
ATOM 2971 C C . TYR A 1 383 ? -9.488 -0.405 -10.477 1.00 66.56 383 TYR A C 1
ATOM 2973 O O . TYR A 1 383 ? -10.699 -0.197 -10.446 1.00 66.56 383 TYR A O 1
ATOM 2981 N N . GLU A 1 384 ? -8.967 -1.635 -10.444 1.00 66.81 384 GLU A N 1
ATOM 2982 C CA . GLU A 1 384 ? -9.796 -2.834 -10.268 1.00 66.81 384 GLU A CA 1
ATOM 2983 C C . GLU A 1 384 ? -10.626 -2.721 -8.979 1.00 66.81 384 GLU A C 1
ATOM 2985 O O . GLU A 1 384 ? -11.850 -2.872 -8.999 1.00 66.81 384 GLU A O 1
ATOM 2990 N N . ALA A 1 385 ? -9.977 -2.358 -7.867 1.00 65.94 385 ALA A N 1
ATOM 2991 C CA . ALA A 1 385 ? -10.642 -2.128 -6.594 1.00 65.94 385 ALA A CA 1
ATOM 2992 C C . ALA A 1 385 ? -11.706 -1.026 -6.697 1.00 65.94 385 ALA A C 1
ATOM 2994 O O . ALA A 1 385 ? -12.828 -1.221 -6.236 1.00 65.94 385 ALA A O 1
ATOM 2995 N N . GLU A 1 386 ? -11.402 0.119 -7.318 1.00 68.81 386 GLU A N 1
ATOM 2996 C CA . GLU A 1 386 ? -12.356 1.228 -7.467 1.00 68.81 386 GLU A CA 1
ATOM 2997 C C . GLU A 1 386 ? -13.567 0.866 -8.326 1.00 68.81 386 GLU A C 1
ATOM 2999 O O . GLU A 1 386 ? -14.705 1.250 -8.031 1.00 68.81 386 GLU A O 1
ATOM 3004 N N . ARG A 1 387 ? -13.345 0.075 -9.366 1.00 69.62 387 ARG A N 1
ATOM 3005 C CA . ARG A 1 387 ? -14.423 -0.414 -10.201 1.00 69.62 387 ARG A CA 1
ATOM 3006 C C . ARG A 1 387 ? -15.320 -1.381 -9.433 1.00 69.62 387 ARG A C 1
ATOM 3008 O O . ARG A 1 387 ? -16.535 -1.192 -9.411 1.00 69.62 387 ARG A O 1
ATOM 3015 N N . ARG A 1 388 ? -14.731 -2.334 -8.710 1.00 67.00 388 ARG A N 1
ATOM 3016 C CA . ARG A 1 388 ? -15.463 -3.263 -7.836 1.00 67.00 388 ARG A CA 1
ATOM 3017 C C . ARG A 1 388 ? -16.221 -2.513 -6.733 1.00 67.00 388 ARG A C 1
ATOM 3019 O O . ARG A 1 388 ? -17.354 -2.866 -6.414 1.00 67.00 388 ARG A O 1
ATOM 3026 N N . ARG A 1 389 ? -15.654 -1.414 -6.205 1.00 69.56 389 ARG A N 1
ATOM 3027 C CA . ARG A 1 389 ? -16.336 -0.482 -5.279 1.00 69.56 389 ARG A CA 1
ATOM 3028 C C . ARG A 1 389 ? -17.557 0.174 -5.922 1.00 69.56 389 ARG A C 1
ATOM 3030 O O . ARG A 1 389 ? -18.566 0.348 -5.242 1.00 69.56 389 ARG A O 1
ATOM 3037 N N . THR A 1 390 ? -17.463 0.554 -7.195 1.00 64.50 390 THR A N 1
ATOM 3038 C CA . THR A 1 390 ? -18.548 1.200 -7.950 1.00 64.50 390 THR A CA 1
ATOM 3039 C C . THR A 1 390 ? -19.665 0.214 -8.289 1.00 64.50 390 THR A C 1
ATOM 3041 O O . THR A 1 390 ? -20.836 0.560 -8.146 1.00 64.50 390 THR A O 1
ATOM 3044 N N . GLU A 1 391 ? -19.327 -1.022 -8.658 1.00 68.31 391 GLU A N 1
ATOM 3045 C CA . GLU A 1 391 ? -20.287 -2.115 -8.866 1.00 68.31 391 GLU A CA 1
ATOM 3046 C C . GLU A 1 391 ? -21.044 -2.425 -7.564 1.00 68.31 391 GLU A C 1
ATOM 3048 O O . GLU A 1 391 ? -22.269 -2.317 -7.526 1.00 68.31 391 GLU A O 1
ATOM 3053 N N . LEU A 1 392 ? -20.326 -2.630 -6.454 1.00 64.62 392 LEU A N 1
ATOM 3054 C CA . LEU A 1 392 ? -20.933 -2.816 -5.128 1.00 64.62 392 LEU A CA 1
ATOM 3055 C C . LEU A 1 392 ? -21.758 -1.609 -4.663 1.00 64.62 392 LEU A C 1
ATOM 3057 O O . LEU A 1 392 ? -22.702 -1.774 -3.896 1.00 64.62 392 LEU A O 1
ATOM 3061 N N . ARG A 1 393 ? -21.421 -0.385 -5.094 1.00 63.41 393 ARG A N 1
ATOM 3062 C CA . ARG A 1 393 ? -22.224 0.811 -4.794 1.00 63.41 393 ARG A CA 1
ATOM 3063 C C . ARG A 1 393 ? -23.578 0.779 -5.498 1.00 63.41 393 ARG A C 1
ATOM 3065 O O . ARG A 1 393 ? -24.547 1.253 -4.920 1.00 63.41 393 ARG A O 1
ATOM 3072 N N . ARG A 1 394 ? -23.659 0.244 -6.721 1.00 65.44 394 ARG A N 1
ATOM 3073 C CA . ARG A 1 394 ? -24.929 0.131 -7.464 1.00 65.44 394 ARG A CA 1
ATOM 3074 C C . ARG A 1 394 ? -25.901 -0.852 -6.806 1.00 65.44 394 ARG A C 1
ATOM 3076 O O . ARG A 1 394 ? -27.105 -0.693 -6.954 1.00 65.44 394 ARG A O 1
ATOM 3083 N N . GLU A 1 395 ? -25.386 -1.818 -6.049 1.00 61.19 395 GLU A N 1
ATOM 3084 C CA . GLU A 1 395 ? -26.178 -2.827 -5.333 1.00 61.19 395 GLU A CA 1
ATOM 3085 C C . GLU A 1 395 ? -26.738 -2.347 -3.982 1.00 61.19 395 GLU A C 1
ATOM 3087 O O . GLU A 1 395 ? -27.504 -3.071 -3.345 1.00 61.19 395 GLU A O 1
ATOM 3092 N N . VAL A 1 396 ? -26.349 -1.157 -3.504 1.00 60.16 396 VAL A N 1
ATOM 3093 C CA . VAL A 1 396 ? -26.667 -0.688 -2.147 1.00 60.16 396 VAL A CA 1
ATOM 3094 C C . VAL A 1 396 ? -27.444 0.639 -2.192 1.00 60.16 396 VAL A C 1
ATOM 3096 O O . VAL A 1 396 ? -26.988 1.592 -2.823 1.00 60.16 396 VAL A O 1
ATOM 3099 N N . PRO A 1 397 ? -28.598 0.750 -1.503 1.00 57.88 397 PRO A N 1
ATOM 3100 C CA . PRO A 1 397 ? -29.482 1.913 -1.615 1.00 57.88 397 PRO A CA 1
ATOM 3101 C C . PRO A 1 397 ? -29.008 3.166 -0.857 1.00 57.88 397 PRO A C 1
ATOM 3103 O O . PRO A 1 397 ? -29.461 4.264 -1.180 1.00 57.88 397 PRO A O 1
ATOM 3106 N N . SER A 1 398 ? -28.111 3.048 0.135 1.00 74.44 398 SER A N 1
ATOM 3107 C CA . SER A 1 398 ? -27.632 4.184 0.940 1.00 74.44 398 SER A CA 1
ATOM 3108 C C . SER A 1 398 ? -26.099 4.279 1.006 1.00 74.44 398 SER A C 1
ATOM 3110 O O . SER A 1 398 ? -25.383 3.277 0.956 1.00 74.44 398 SER A O 1
ATOM 3112 N N . LEU A 1 399 ? -25.576 5.508 1.140 1.00 67.81 399 LEU A N 1
ATOM 3113 C CA . LEU A 1 399 ? -24.135 5.767 1.294 1.00 67.81 399 LEU A CA 1
ATOM 3114 C C . LEU A 1 399 ? -23.573 5.122 2.570 1.00 67.81 399 LEU A C 1
ATOM 3116 O O . LEU A 1 399 ? -22.435 4.663 2.576 1.00 67.81 399 LEU A O 1
ATOM 3120 N N . GLU A 1 400 ? -24.360 5.086 3.644 1.00 69.81 400 GLU A N 1
ATOM 3121 C CA . GLU A 1 400 ? -23.936 4.542 4.936 1.00 69.81 400 GLU A CA 1
ATOM 3122 C C . GLU A 1 400 ? -23.838 3.016 4.904 1.00 69.81 400 GLU A C 1
ATOM 3124 O O . GLU A 1 400 ? -22.853 2.463 5.391 1.00 69.81 400 GLU A O 1
ATOM 3129 N N . ASP A 1 401 ? -24.790 2.335 4.264 1.00 70.69 401 ASP A N 1
ATOM 3130 C CA . ASP A 1 401 ? -24.735 0.881 4.070 1.00 70.69 401 ASP A CA 1
ATOM 3131 C C . ASP A 1 401 ? -23.561 0.479 3.169 1.00 70.69 401 ASP A C 1
ATOM 3133 O O . ASP A 1 401 ? -22.913 -0.548 3.387 1.00 70.69 401 ASP A O 1
ATOM 3137 N N . TRP A 1 402 ? -23.242 1.318 2.178 1.00 68.56 402 TRP A N 1
ATOM 3138 C CA . TRP A 1 402 ? -22.078 1.122 1.318 1.00 68.56 402 TRP A CA 1
ATOM 3139 C C . TRP A 1 402 ? -20.767 1.279 2.099 1.00 68.56 402 TRP A C 1
ATOM 3141 O O . TRP A 1 402 ? -19.902 0.408 2.011 1.00 68.56 402 TRP A O 1
ATOM 3151 N N . LEU A 1 403 ? -20.631 2.329 2.918 1.00 70.12 403 LEU A N 1
ATOM 3152 C CA . LEU A 1 403 ? -19.437 2.538 3.747 1.00 70.12 403 LEU A CA 1
ATOM 3153 C C . LEU A 1 403 ? -19.266 1.442 4.810 1.00 70.12 403 LEU A C 1
ATOM 3155 O O . LEU A 1 403 ? -18.144 0.981 5.011 1.00 70.12 403 LEU A O 1
ATOM 3159 N N . ARG A 1 404 ? -20.360 0.948 5.412 1.00 75.19 404 ARG A N 1
ATOM 3160 C CA . ARG A 1 404 ? -20.337 -0.216 6.323 1.00 75.19 404 ARG A CA 1
ATOM 3161 C C . ARG A 1 404 ? -19.786 -1.464 5.640 1.00 75.19 404 ARG A C 1
ATOM 3163 O O . ARG A 1 404 ? -18.983 -2.176 6.229 1.00 75.19 404 ARG A O 1
ATOM 3170 N N . ARG A 1 405 ? -20.186 -1.716 4.390 1.00 74.62 405 ARG A N 1
ATOM 3171 C CA . ARG A 1 405 ? -19.702 -2.860 3.605 1.00 74.62 405 ARG A CA 1
ATOM 3172 C C . ARG A 1 405 ? -18.254 -2.723 3.156 1.00 74.62 405 ARG A C 1
ATOM 3174 O O . ARG A 1 405 ? -17.671 -3.748 2.822 1.00 74.62 405 ARG A O 1
ATOM 3181 N N . LEU A 1 406 ? -17.700 -1.515 3.059 1.00 74.75 406 LEU A N 1
ATOM 3182 C CA . LEU A 1 406 ? -16.319 -1.312 2.612 1.00 74.75 406 LEU A CA 1
ATOM 3183 C C . LEU A 1 406 ? -15.278 -1.644 3.681 1.00 74.75 406 LEU A C 1
ATOM 3185 O O . LEU A 1 406 ? -14.142 -1.922 3.308 1.00 74.75 406 LEU A O 1
ATOM 3189 N N . GLU A 1 407 ? -15.658 -1.642 4.962 1.00 80.75 407 GLU A N 1
ATOM 3190 C CA . GLU A 1 407 ? -14.745 -1.888 6.090 1.00 80.75 407 GLU A CA 1
ATOM 3191 C C . GLU A 1 407 ? -13.545 -0.926 6.058 1.00 80.75 407 GLU A C 1
ATOM 3193 O O . GLU A 1 407 ? -12.380 -1.320 6.004 1.00 80.75 407 GLU A O 1
ATOM 3198 N N . LEU A 1 408 ? -13.846 0.375 6.018 1.00 82.12 408 LEU A N 1
ATOM 3199 C CA . LEU A 1 408 ? -12.838 1.415 5.845 1.00 82.12 408 LEU A CA 1
ATOM 3200 C C . LEU A 1 408 ? -11.951 1.535 7.097 1.00 82.12 408 LEU A C 1
ATOM 3202 O O . LEU A 1 408 ? -12.436 1.831 8.186 1.00 82.12 408 LEU A O 1
ATOM 3206 N N . GLN A 1 409 ? -10.643 1.382 6.925 1.00 86.62 409 GLN A N 1
ATOM 3207 C CA . GLN A 1 409 ? -9.611 1.601 7.932 1.00 86.62 409 GLN A CA 1
ATOM 3208 C C . GLN A 1 409 ? -8.839 2.886 7.625 1.00 86.62 409 GLN A C 1
ATOM 3210 O O . GLN A 1 409 ? -8.295 3.056 6.535 1.00 86.62 409 GLN A O 1
ATOM 3215 N N . VAL A 1 410 ? -8.748 3.787 8.597 1.00 90.75 410 VAL A N 1
ATOM 3216 C CA . VAL A 1 410 ? -7.944 5.010 8.531 1.00 90.75 410 VAL A CA 1
ATOM 3217 C C . VAL A 1 410 ? -6.846 4.898 9.577 1.00 90.75 410 VAL A C 1
ATOM 3219 O O . VAL A 1 410 ? -7.107 5.019 10.767 1.00 90.75 410 VAL A O 1
ATOM 3222 N N . LYS A 1 411 ? -5.604 4.670 9.157 1.00 90.38 411 LYS A N 1
ATOM 3223 C CA . LYS A 1 411 ? -4.443 4.689 10.048 1.00 90.38 411 LYS A CA 1
ATOM 3224 C C . LYS A 1 411 ? -3.868 6.098 10.125 1.00 90.38 411 LYS A C 1
ATOM 3226 O O . LYS A 1 411 ? -3.581 6.697 9.091 1.00 90.38 411 LYS A O 1
ATOM 3231 N N . VAL A 1 412 ? -3.656 6.611 11.331 1.00 91.44 412 VAL A N 1
ATOM 3232 C CA . VAL A 1 412 ? -3.016 7.908 11.572 1.00 91.44 412 VAL A CA 1
ATOM 3233 C C . VAL A 1 412 ? -1.615 7.725 12.152 1.00 91.44 412 VAL A C 1
ATOM 3235 O O . VAL A 1 412 ? -1.396 6.957 13.090 1.00 91.44 412 VAL A O 1
ATOM 3238 N N . GLU A 1 413 ? -0.648 8.440 11.582 1.00 90.56 413 GLU A N 1
ATOM 3239 C CA . GLU A 1 413 ? 0.762 8.404 11.976 1.00 90.56 413 GLU A CA 1
ATOM 3240 C C . GLU A 1 413 ? 1.285 9.839 12.121 1.00 90.56 413 GLU A C 1
ATOM 3242 O O . GLU A 1 413 ? 0.885 10.729 11.368 1.00 90.56 413 GLU A O 1
ATOM 3247 N N . LYS A 1 414 ? 2.188 10.091 13.076 1.00 91.12 414 LYS A N 1
ATOM 3248 C CA . LYS A 1 414 ? 2.919 11.369 13.115 1.00 91.12 414 LYS A CA 1
ATOM 3249 C C . LYS A 1 414 ? 3.899 11.449 11.939 1.00 91.12 414 LYS A C 1
ATOM 3251 O O . LYS A 1 414 ? 4.360 10.423 11.426 1.00 91.12 414 LYS A O 1
ATOM 3256 N N . LEU A 1 415 ? 4.223 12.669 11.514 1.00 90.62 415 LEU A N 1
ATOM 3257 C CA . LEU A 1 415 ? 5.284 12.894 10.536 1.00 90.62 415 LEU A CA 1
ATOM 3258 C C . LEU A 1 415 ? 6.609 12.326 11.069 1.00 90.62 415 LEU A C 1
ATOM 3260 O O . LEU A 1 415 ? 6.974 12.542 12.222 1.00 90.62 415 LEU A O 1
ATOM 3264 N N . SER A 1 416 ? 7.303 11.571 10.229 1.00 84.94 416 SER A N 1
ATOM 3265 C CA . SER A 1 416 ? 8.563 10.898 10.534 1.00 84.94 416 SER A CA 1
ATOM 3266 C C . SER A 1 416 ? 9.450 10.884 9.286 1.00 84.94 416 SER A C 1
ATOM 3268 O O . SER A 1 416 ? 8.929 11.037 8.177 1.00 84.94 416 SER A O 1
ATOM 3270 N N . PRO A 1 417 ? 10.766 10.633 9.412 1.00 78.00 417 PRO A N 1
ATOM 3271 C CA . PRO A 1 417 ? 11.648 10.524 8.248 1.00 78.00 417 PRO A CA 1
ATOM 3272 C C . PRO A 1 417 ? 11.153 9.508 7.204 1.00 78.00 417 PRO A C 1
ATOM 3274 O O . PRO A 1 417 ? 11.261 9.751 6.008 1.00 78.00 417 PRO A O 1
ATOM 3277 N N . ALA A 1 418 ? 10.521 8.414 7.645 1.00 73.12 418 ALA A N 1
ATOM 3278 C CA . ALA A 1 418 ? 10.013 7.362 6.765 1.00 73.12 418 ALA A CA 1
ATOM 3279 C C . ALA A 1 418 ? 8.817 7.792 5.893 1.00 73.12 418 ALA A C 1
ATOM 3281 O O . ALA A 1 418 ? 8.602 7.231 4.821 1.00 73.12 418 ALA A O 1
ATOM 3282 N N . ASN A 1 419 ? 8.008 8.761 6.339 1.00 82.81 419 ASN A N 1
ATOM 3283 C CA . ASN A 1 419 ? 6.817 9.215 5.607 1.00 82.81 419 ASN A CA 1
ATOM 3284 C C . ASN A 1 419 ? 6.943 10.645 5.043 1.00 82.81 419 ASN A C 1
ATOM 3286 O O . ASN A 1 419 ? 6.062 11.079 4.295 1.00 82.81 419 ASN A O 1
ATOM 3290 N N . LEU A 1 420 ? 8.050 11.341 5.331 1.00 80.88 420 LEU A N 1
ATOM 3291 C CA . LEU A 1 420 ? 8.316 12.724 4.931 1.00 80.88 420 LEU A CA 1
ATOM 3292 C C . LEU A 1 420 ? 8.290 12.965 3.408 1.00 80.88 420 LEU A C 1
ATOM 3294 O O . LEU A 1 420 ? 7.608 13.913 2.997 1.00 80.88 420 LEU A O 1
ATOM 3298 N N . PRO A 1 421 ? 8.913 12.130 2.547 1.00 75.50 421 PRO A N 1
ATOM 3299 C CA . PRO A 1 421 ? 8.894 12.378 1.102 1.00 75.50 421 PRO A CA 1
ATOM 3300 C C . PRO A 1 421 ? 7.471 12.354 0.537 1.00 75.50 421 PRO A C 1
ATOM 3302 O O . PRO A 1 421 ? 7.049 13.235 -0.218 1.00 75.50 421 PRO A O 1
ATOM 3305 N N . ARG A 1 422 ? 6.663 11.378 0.977 1.00 79.81 422 ARG A N 1
ATOM 3306 C CA . ARG A 1 422 ? 5.273 11.234 0.532 1.00 79.81 422 ARG A CA 1
ATOM 3307 C C . ARG A 1 422 ? 4.364 12.325 1.097 1.00 79.81 422 ARG A C 1
ATOM 3309 O O . ARG A 1 422 ? 3.523 12.841 0.363 1.00 79.81 422 ARG A O 1
ATOM 3316 N N . ALA A 1 423 ? 4.537 12.695 2.364 1.00 85.31 423 ALA A N 1
ATOM 3317 C CA . ALA A 1 423 ? 3.817 13.801 2.993 1.00 85.31 423 ALA A CA 1
ATOM 3318 C C . ALA A 1 423 ? 4.043 15.120 2.234 1.00 85.31 423 ALA A C 1
ATOM 3320 O O . ALA A 1 423 ? 3.087 15.810 1.873 1.00 85.31 423 ALA A O 1
ATOM 3321 N N . THR A 1 424 ? 5.303 15.414 1.910 1.00 79.88 424 THR A N 1
ATOM 3322 C CA . THR A 1 424 ? 5.716 16.605 1.155 1.00 79.88 424 THR A CA 1
ATOM 3323 C C . THR A 1 424 ? 5.157 16.587 -0.267 1.00 79.88 424 THR A C 1
ATOM 3325 O O . THR A 1 424 ? 4.598 17.577 -0.745 1.00 79.88 424 THR A O 1
ATOM 3328 N N . GLN A 1 425 ? 5.222 15.437 -0.943 1.00 77.25 425 GLN A N 1
ATOM 3329 C CA . GLN A 1 425 ? 4.623 15.269 -2.264 1.00 77.25 425 GLN A CA 1
ATOM 3330 C C . GLN A 1 425 ? 3.107 15.532 -2.241 1.00 77.25 425 GLN A C 1
ATOM 3332 O O . GLN A 1 425 ? 2.590 16.222 -3.124 1.00 77.25 425 GLN A O 1
ATOM 3337 N N . LEU A 1 426 ? 2.395 15.008 -1.237 1.00 83.12 426 LEU A N 1
ATOM 3338 C CA . LEU A 1 426 ? 0.952 15.185 -1.088 1.00 83.12 426 LEU A CA 1
ATOM 3339 C C . LEU A 1 426 ? 0.589 16.655 -0.812 1.00 83.12 426 LEU A C 1
ATOM 3341 O O . LEU A 1 426 ? -0.323 17.180 -1.458 1.00 83.12 426 LEU A O 1
ATOM 3345 N N . LEU A 1 427 ? 1.337 17.333 0.067 1.00 85.50 427 LEU A N 1
ATOM 3346 C CA . LEU A 1 427 ? 1.205 18.768 0.349 1.00 85.50 427 LEU A CA 1
ATOM 3347 C C . LEU A 1 427 ? 1.376 19.620 -0.918 1.00 85.50 427 LEU A C 1
ATOM 3349 O O . LEU A 1 427 ? 0.627 20.576 -1.147 1.00 85.50 427 LEU A O 1
ATOM 3353 N N . ASN A 1 428 ? 2.323 19.242 -1.780 1.00 77.00 428 ASN A N 1
ATOM 3354 C CA . ASN A 1 428 ? 2.666 20.020 -2.966 1.00 77.00 428 ASN A CA 1
ATOM 3355 C C . ASN A 1 428 ? 1.785 19.739 -4.191 1.00 77.00 428 ASN A C 1
ATOM 3357 O O . ASN A 1 428 ? 1.589 20.630 -5.021 1.00 77.00 428 ASN A O 1
ATOM 3361 N N . LYS A 1 429 ? 1.226 18.529 -4.317 1.00 78.75 429 LYS A N 1
ATOM 3362 C CA . LYS A 1 429 ? 0.403 18.137 -5.477 1.00 78.75 429 LYS A CA 1
ATOM 3363 C C . LYS A 1 429 ? -1.106 18.303 -5.259 1.00 78.75 429 LYS A C 1
ATOM 3365 O O . LYS A 1 429 ? -1.850 18.397 -6.238 1.00 78.75 429 LYS A O 1
ATOM 3370 N N . THR A 1 430 ? -1.580 18.371 -4.014 1.00 77.31 430 THR A N 1
ATOM 3371 C CA . THR A 1 430 ? -3.022 18.436 -3.718 1.00 77.31 430 THR A CA 1
ATOM 3372 C C . THR A 1 430 ? -3.550 19.868 -3.791 1.00 77.31 430 THR A C 1
ATOM 3374 O O . THR A 1 430 ? -3.153 20.730 -3.008 1.00 77.31 430 THR A O 1
ATOM 3377 N N . ASN A 1 431 ? -4.480 20.117 -4.721 1.00 76.38 431 ASN A N 1
ATOM 3378 C CA . ASN A 1 431 ? -5.048 21.450 -4.965 1.00 76.38 431 ASN A CA 1
ATOM 3379 C C . ASN A 1 431 ? -6.555 21.569 -4.673 1.00 76.38 431 ASN A C 1
ATOM 3381 O O . ASN A 1 431 ? -7.011 22.664 -4.383 1.00 76.38 431 ASN A O 1
ATOM 3385 N N . GLN A 1 432 ? -7.340 20.489 -4.779 1.00 76.56 432 GLN A N 1
ATOM 3386 C CA . GLN A 1 432 ? -8.810 20.573 -4.682 1.00 76.56 432 GLN A CA 1
ATOM 3387 C C . GLN A 1 432 ? -9.321 20.512 -3.239 1.00 76.56 432 GLN A C 1
ATOM 3389 O O . GLN A 1 432 ? -10.130 21.336 -2.820 1.00 76.56 432 GLN A O 1
ATOM 3394 N N . MET A 1 433 ? -8.820 19.549 -2.468 1.00 89.75 433 MET A N 1
ATOM 3395 C CA . MET A 1 433 ? -9.143 19.372 -1.057 1.00 89.75 433 MET A CA 1
ATOM 3396 C C . MET A 1 433 ? -7.926 19.802 -0.238 1.00 89.75 433 MET A C 1
ATOM 3398 O O . MET A 1 433 ? -7.146 18.963 0.196 1.00 89.75 433 MET A O 1
ATOM 3402 N N . ASN A 1 434 ? -7.696 21.116 -0.152 1.00 91.12 434 ASN A N 1
ATOM 3403 C CA . ASN A 1 434 ? -6.565 21.721 0.555 1.00 91.12 434 ASN A CA 1
ATOM 3404 C C . ASN A 1 434 ? -6.985 23.064 1.184 1.00 91.12 434 ASN A C 1
ATOM 3406 O O . ASN A 1 434 ? -7.506 23.938 0.486 1.00 91.12 434 ASN A O 1
ATOM 3410 N N . LEU A 1 435 ? -6.792 23.204 2.498 1.00 94.44 435 LEU A N 1
ATOM 3411 C CA . LEU A 1 435 ? -7.220 24.362 3.294 1.00 94.44 435 LEU A CA 1
ATOM 3412 C C . LEU A 1 435 ? -6.445 25.653 2.983 1.00 94.44 435 LEU A C 1
ATOM 3414 O O . LEU A 1 435 ? -7.060 26.712 2.871 1.00 94.44 435 LEU A O 1
ATOM 3418 N N . THR A 1 436 ? -5.120 25.567 2.828 1.00 89.50 436 THR A N 1
ATOM 3419 C CA . THR A 1 436 ? -4.231 26.741 2.697 1.00 89.50 436 THR A CA 1
ATOM 3420 C C . THR A 1 436 ? -3.372 26.728 1.435 1.00 89.50 436 THR A C 1
ATOM 3422 O O . THR A 1 436 ? -2.843 27.759 1.036 1.00 89.50 436 THR A O 1
ATOM 3425 N N . THR A 1 437 ? -3.233 25.582 0.760 1.00 87.06 437 THR A N 1
ATOM 3426 C CA . THR A 1 437 ? -2.432 25.400 -0.468 1.00 87.06 437 THR A CA 1
ATOM 3427 C C . THR A 1 437 ? -0.957 25.803 -0.369 1.00 87.06 437 THR A C 1
ATOM 3429 O O . THR A 1 437 ? -0.284 25.914 -1.398 1.00 87.06 437 THR A O 1
ATOM 3432 N N . ARG A 1 438 ? -0.396 25.923 0.840 1.00 88.44 438 ARG A N 1
ATOM 3433 C CA . ARG A 1 438 ? 1.037 26.199 1.016 1.00 88.44 438 ARG A CA 1
ATOM 3434 C C . ARG A 1 438 ? 1.910 25.091 0.415 1.00 88.44 438 ARG A C 1
ATOM 3436 O O . ARG A 1 438 ? 1.478 23.945 0.276 1.00 88.44 438 ARG A O 1
ATOM 3443 N N . ARG A 1 439 ? 3.121 25.459 0.001 1.00 85.69 439 ARG A N 1
ATOM 3444 C CA . ARG A 1 439 ? 4.110 24.569 -0.619 1.00 85.69 439 ARG A CA 1
ATOM 3445 C C . ARG A 1 439 ? 5.382 24.602 0.205 1.00 85.69 439 ARG A C 1
ATOM 3447 O O . ARG A 1 439 ? 5.796 25.681 0.613 1.00 85.69 439 ARG A O 1
ATOM 3454 N N . MET A 1 440 ? 5.946 23.432 0.471 1.00 84.69 440 MET A N 1
ATOM 3455 C CA . MET A 1 440 ? 7.143 23.281 1.298 1.00 84.69 440 MET A CA 1
ATOM 3456 C C . MET A 1 440 ? 8.030 22.188 0.714 1.00 84.69 440 MET A C 1
ATOM 3458 O O . MET A 1 440 ? 7.534 21.193 0.185 1.00 84.69 440 MET A O 1
ATOM 3462 N N . SER A 1 441 ? 9.337 22.367 0.813 1.00 83.31 441 SER A N 1
ATOM 3463 C CA . SER A 1 441 ? 10.325 21.299 0.684 1.00 83.31 441 SER A CA 1
ATOM 3464 C C . SER A 1 441 ? 10.270 20.354 1.891 1.00 83.31 441 SER A C 1
ATOM 3466 O O . SER A 1 441 ? 9.675 20.671 2.925 1.00 83.31 441 SER A O 1
ATOM 3468 N N . GLU A 1 442 ? 10.916 19.191 1.776 1.00 82.69 442 GLU A N 1
ATOM 3469 C CA . GLU A 1 442 ? 11.009 18.219 2.876 1.00 82.69 442 GLU A CA 1
ATOM 3470 C C . GLU A 1 442 ? 11.665 18.843 4.116 1.00 82.69 442 GLU A C 1
ATOM 3472 O O . GLU A 1 442 ? 11.169 18.692 5.235 1.00 82.69 442 GLU A O 1
ATOM 3477 N N . THR A 1 443 ? 12.727 19.626 3.905 1.00 83.50 443 THR A N 1
ATOM 3478 C CA . THR A 1 443 ? 13.451 20.340 4.961 1.00 83.50 443 THR A CA 1
ATOM 3479 C C . THR A 1 443 ? 12.563 21.360 5.669 1.00 83.50 443 THR A C 1
ATOM 3481 O O . THR A 1 443 ? 12.543 21.414 6.896 1.00 83.50 443 THR A O 1
ATOM 3484 N N . GLU A 1 444 ? 11.786 22.147 4.920 1.00 87.69 444 GLU A N 1
ATOM 3485 C CA . GLU A 1 444 ? 10.882 23.150 5.493 1.00 87.69 444 GLU A CA 1
ATOM 3486 C C . GLU A 1 444 ? 9.738 22.503 6.284 1.00 87.69 444 GLU A C 1
ATOM 3488 O O . GLU A 1 444 ? 9.414 22.966 7.380 1.00 87.69 444 GLU A O 1
ATOM 3493 N N . LEU A 1 445 ? 9.135 21.425 5.767 1.00 91.12 445 LEU A N 1
ATOM 3494 C CA . LEU A 1 445 ? 8.052 20.718 6.456 1.00 91.12 445 LEU A CA 1
ATOM 3495 C C . LEU A 1 445 ? 8.550 20.052 7.748 1.00 91.12 445 LEU A C 1
ATOM 3497 O O . LEU A 1 445 ? 7.887 20.141 8.783 1.00 91.12 445 LEU A O 1
ATOM 3501 N N . SER A 1 446 ? 9.735 19.435 7.711 1.00 90.88 446 SER A N 1
ATOM 3502 C CA . SER A 1 446 ? 10.365 18.842 8.895 1.00 90.88 446 SER A CA 1
ATOM 3503 C C . SER A 1 446 ? 10.766 19.892 9.935 1.00 90.88 446 SER A C 1
ATOM 3505 O O . SER A 1 446 ? 10.620 19.650 11.136 1.00 90.88 446 SER A O 1
ATOM 3507 N N . ALA A 1 447 ? 11.254 21.058 9.500 1.00 89.12 447 ALA A N 1
ATOM 3508 C CA . ALA A 1 447 ? 11.587 22.162 10.396 1.00 89.12 447 ALA A CA 1
ATOM 3509 C C . ALA A 1 447 ? 10.328 22.727 11.071 1.00 89.12 447 ALA A C 1
ATOM 3511 O O . ALA A 1 447 ? 10.327 22.949 12.279 1.00 89.12 447 ALA A O 1
ATOM 3512 N N . TRP A 1 448 ? 9.236 22.883 10.316 1.00 93.25 448 TRP A N 1
ATOM 3513 C CA . TRP A 1 448 ? 7.942 23.324 10.841 1.00 93.25 448 TRP A CA 1
ATOM 3514 C C . TRP A 1 448 ? 7.397 22.344 11.890 1.00 93.25 448 TRP A C 1
ATOM 3516 O O . TRP A 1 448 ? 7.067 22.739 13.003 1.00 93.25 448 TRP A O 1
ATOM 3526 N N . ALA A 1 449 ? 7.395 21.043 11.585 1.00 91.19 449 ALA A N 1
ATOM 3527 C CA . ALA A 1 449 ? 6.904 20.012 12.503 1.00 91.19 449 ALA A CA 1
ATOM 3528 C C . ALA A 1 449 ? 7.727 19.880 13.801 1.00 91.19 449 ALA A C 1
ATOM 3530 O O . ALA A 1 449 ? 7.227 19.329 14.777 1.00 91.19 449 ALA A O 1
ATOM 3531 N N . SER A 1 450 ? 8.970 20.373 13.818 1.00 88.88 450 SER A N 1
ATOM 3532 C CA . SER A 1 450 ? 9.848 20.351 14.996 1.00 88.88 450 SER A CA 1
ATOM 3533 C C . SER A 1 450 ? 9.582 21.491 15.989 1.00 88.88 450 SER A C 1
ATOM 3535 O O . SER A 1 450 ? 10.125 21.473 17.094 1.00 88.88 450 SER A O 1
ATOM 3537 N N . VAL A 1 451 ? 8.779 22.499 15.629 1.00 91.06 451 VAL A N 1
ATOM 3538 C CA . VAL A 1 451 ? 8.495 23.637 16.516 1.00 91.06 451 VAL A CA 1
ATOM 3539 C C . VAL A 1 451 ? 7.548 23.203 17.648 1.00 91.06 451 VAL A C 1
ATOM 3541 O O . VAL A 1 451 ? 6.493 22.628 17.369 1.00 91.06 451 VAL A O 1
ATOM 3544 N N . PRO A 1 452 ? 7.848 23.507 18.927 1.00 86.62 452 PRO A N 1
ATOM 3545 C CA . PRO A 1 452 ? 6.950 23.200 20.037 1.00 86.62 452 PRO A CA 1
ATOM 3546 C C . PRO A 1 452 ? 5.541 23.768 19.829 1.00 86.62 452 PRO A C 1
ATOM 3548 O O . PRO A 1 452 ? 5.367 24.916 19.421 1.00 86.62 452 PRO A O 1
ATOM 3551 N N . GLY A 1 453 ? 4.528 22.948 20.108 1.00 84.81 453 GLY A N 1
ATOM 3552 C CA . GLY A 1 453 ? 3.126 23.292 19.862 1.00 84.81 453 GLY A CA 1
ATOM 3553 C C . GLY A 1 453 ? 2.670 23.087 18.415 1.00 84.81 453 GLY A C 1
ATOM 3554 O O . GLY A 1 453 ? 1.500 23.320 18.131 1.00 84.81 453 GLY A O 1
ATOM 3555 N N . GLN A 1 454 ? 3.535 22.634 17.503 1.00 93.56 454 GLN A N 1
ATOM 3556 C CA . GLN A 1 454 ? 3.156 22.238 16.145 1.00 93.56 454 GLN A CA 1
ATOM 3557 C C . GLN A 1 454 ? 3.210 20.719 15.999 1.00 93.56 454 GLN A C 1
ATOM 3559 O O . GLN A 1 454 ? 4.069 20.046 16.566 1.00 93.56 454 GLN A O 1
ATOM 3564 N N . ALA A 1 455 ? 2.266 20.165 15.247 1.00 91.38 455 ALA A N 1
ATOM 3565 C CA . ALA A 1 455 ? 2.227 18.742 14.952 1.00 91.38 455 ALA A CA 1
ATOM 3566 C C . ALA A 1 455 ? 1.676 18.503 13.548 1.00 91.38 455 ALA A C 1
ATOM 3568 O O . ALA A 1 455 ? 0.750 19.183 13.103 1.00 91.38 455 ALA A O 1
ATOM 3569 N N . VAL A 1 456 ? 2.248 17.517 12.859 1.00 95.38 456 VAL A N 1
ATOM 3570 C CA . VAL A 1 456 ? 1.812 17.067 11.535 1.00 95.38 456 VAL A CA 1
ATOM 3571 C C . VAL A 1 456 ? 1.484 15.582 11.619 1.00 95.38 456 VAL A C 1
ATOM 3573 O O . VAL A 1 456 ? 2.291 14.787 12.110 1.00 95.38 456 VAL A O 1
ATOM 3576 N N . TRP A 1 457 ? 0.314 15.212 11.109 1.00 96.38 457 TRP A N 1
ATOM 3577 C CA . TRP A 1 457 ? -0.117 13.829 10.958 1.00 96.38 457 TRP A CA 1
ATOM 3578 C C . TRP A 1 457 ? -0.370 13.500 9.498 1.00 96.38 457 TRP A C 1
ATOM 3580 O O . TRP A 1 457 ? -0.849 14.325 8.717 1.00 96.38 457 TRP A O 1
ATOM 3590 N N . VAL A 1 458 ? -0.087 12.251 9.160 1.00 94.75 458 VAL A N 1
ATOM 3591 C CA . VAL A 1 458 ? -0.423 11.647 7.879 1.00 94.75 458 VAL A CA 1
ATOM 3592 C C . VAL A 1 458 ? -1.460 10.553 8.093 1.00 94.75 458 VAL A C 1
ATOM 3594 O O . VAL A 1 458 ? -1.460 9.869 9.118 1.00 94.75 458 VAL A O 1
ATOM 3597 N N . PHE A 1 459 ? -2.349 10.396 7.120 1.00 93.25 459 PHE A N 1
ATOM 3598 C CA . PHE A 1 459 ? -3.458 9.453 7.170 1.00 93.25 459 PHE A CA 1
ATOM 3599 C C . PHE A 1 459 ? -3.329 8.467 6.017 1.00 93.25 459 PHE A C 1
ATOM 3601 O O . PHE A 1 459 ? -3.310 8.865 4.845 1.00 93.25 459 PHE A O 1
ATOM 3608 N N . ARG A 1 460 ? -3.240 7.182 6.358 1.00 90.50 460 ARG A N 1
ATOM 3609 C CA . ARG A 1 460 ? -3.313 6.072 5.411 1.00 90.50 460 ARG A CA 1
ATOM 3610 C C . ARG A 1 460 ? -4.704 5.479 5.431 1.00 90.50 460 ARG A C 1
ATOM 3612 O O . ARG A 1 460 ? -5.281 5.325 6.501 1.00 90.50 460 ARG A O 1
ATOM 3619 N N . VAL A 1 461 ? -5.236 5.152 4.266 1.00 88.12 461 VAL A N 1
ATOM 3620 C CA . VAL A 1 461 ? -6.596 4.627 4.154 1.00 88.12 461 VAL A CA 1
ATOM 3621 C C . VAL A 1 461 ? -6.553 3.292 3.440 1.00 88.12 461 VAL A C 1
ATOM 3623 O O . VAL A 1 461 ? -5.998 3.192 2.353 1.00 88.12 461 VAL A O 1
ATOM 3626 N N . LYS A 1 462 ? -7.177 2.286 4.038 1.00 84.75 462 LYS A N 1
ATOM 3627 C CA . LYS A 1 462 ? -7.350 0.952 3.473 1.00 84.75 462 LYS A CA 1
ATOM 3628 C C . LYS A 1 462 ? -8.821 0.570 3.562 1.00 84.75 462 LYS A C 1
ATOM 3630 O O . LYS A 1 462 ? -9.510 0.989 4.480 1.00 84.75 462 LYS A O 1
ATOM 3635 N N . ASP A 1 463 ? -9.312 -0.208 2.616 1.00 84.25 463 ASP A N 1
ATOM 3636 C CA . ASP A 1 463 ? -10.615 -0.863 2.708 1.00 84.25 463 ASP A CA 1
ATOM 3637 C C . ASP A 1 463 ? -10.493 -2.327 2.276 1.00 84.25 463 ASP A C 1
ATOM 3639 O O . ASP A 1 463 ? -9.407 -2.777 1.891 1.00 84.25 463 ASP A O 1
ATOM 3643 N N . LYS A 1 464 ? -11.586 -3.094 2.347 1.00 78.69 464 LYS A N 1
ATOM 3644 C CA . LYS A 1 464 ? -11.553 -4.528 2.014 1.00 78.69 464 LYS A CA 1
ATOM 3645 C C . LYS A 1 464 ? -11.151 -4.830 0.566 1.00 78.69 464 LYS A C 1
ATOM 3647 O O . LYS A 1 464 ? -10.811 -5.967 0.255 1.00 78.69 464 LYS A O 1
ATOM 3652 N N . LEU A 1 465 ? -11.244 -3.843 -0.329 1.00 68.75 465 LEU A N 1
ATOM 3653 C CA . LEU A 1 465 ? -10.953 -3.999 -1.754 1.00 68.75 465 LEU A CA 1
ATOM 3654 C C . LEU A 1 465 ? -9.551 -3.520 -2.122 1.00 68.75 465 LEU A C 1
ATOM 3656 O O . LEU A 1 465 ? -9.067 -3.860 -3.196 1.00 68.75 465 LEU A O 1
ATOM 3660 N N . GLY A 1 466 ? -8.880 -2.758 -1.258 1.00 67.50 466 GLY A N 1
ATOM 3661 C CA . GLY A 1 466 ? -7.497 -2.367 -1.489 1.00 67.50 466 GLY A CA 1
ATOM 3662 C C . GLY A 1 466 ? -6.979 -1.303 -0.530 1.00 67.50 466 GLY A C 1
ATOM 3663 O O . GLY A 1 466 ? -7.730 -0.635 0.181 1.00 67.50 466 GLY A O 1
ATOM 3664 N N . ASP A 1 467 ? -5.661 -1.127 -0.543 1.00 77.44 467 ASP A N 1
ATOM 3665 C CA . ASP A 1 467 ? -4.961 -0.093 0.216 1.00 77.44 467 ASP A CA 1
ATOM 3666 C C . ASP A 1 467 ? -4.799 1.166 -0.649 1.00 77.44 467 ASP A C 1
ATOM 3668 O O . ASP A 1 467 ? -4.187 1.123 -1.715 1.00 77.44 467 ASP A O 1
ATOM 3672 N N . ALA A 1 468 ? -5.376 2.290 -0.220 1.00 71.12 468 ALA A N 1
ATOM 3673 C CA . ALA A 1 468 ? -5.238 3.572 -0.909 1.00 71.12 468 ALA A CA 1
ATOM 3674 C C . ALA A 1 468 ? -3.923 4.293 -0.547 1.00 71.12 468 ALA A C 1
ATOM 3676 O O . ALA A 1 468 ? -3.588 5.314 -1.160 1.00 71.12 468 ALA A O 1
ATOM 3677 N N . GLY A 1 469 ? -3.171 3.768 0.423 1.00 81.12 469 GLY A N 1
ATOM 3678 C CA . GLY A 1 469 ? -1.900 4.296 0.891 1.00 81.12 469 GLY A CA 1
ATOM 3679 C C . GLY A 1 469 ? -2.055 5.591 1.685 1.00 81.12 469 GLY A C 1
ATOM 3680 O O . GLY A 1 469 ? -3.110 5.887 2.243 1.00 81.12 469 GLY A O 1
ATOM 3681 N N . LEU A 1 470 ? -0.976 6.380 1.749 1.00 84.06 470 LEU A N 1
ATOM 3682 C CA . LEU A 1 470 ? -0.963 7.692 2.407 1.00 84.06 470 LEU A CA 1
ATOM 3683 C C . LEU A 1 470 ? -1.704 8.709 1.534 1.00 84.06 470 LEU A C 1
ATOM 3685 O O . LEU A 1 470 ? -1.185 9.166 0.509 1.00 84.06 470 LEU A O 1
ATOM 3689 N N . THR A 1 471 ? -2.921 9.049 1.954 1.00 87.06 471 THR A N 1
ATOM 3690 C CA . THR A 1 471 ? -3.858 9.878 1.190 1.00 87.06 471 THR A CA 1
ATOM 3691 C C . THR A 1 471 ? -4.219 11.187 1.868 1.00 87.06 471 THR A C 1
ATOM 3693 O O . THR A 1 471 ? -4.728 12.065 1.178 1.00 87.06 471 THR A O 1
ATOM 3696 N N . GLY A 1 472 ? -3.994 11.339 3.174 1.00 92.25 472 GLY A N 1
ATOM 3697 C CA . GLY A 1 472 ? -4.322 12.561 3.913 1.00 92.25 472 GLY A CA 1
ATOM 3698 C C . GLY A 1 472 ? -3.133 13.135 4.673 1.00 92.25 472 GLY A C 1
ATOM 3699 O O . GLY A 1 472 ? -2.246 12.398 5.104 1.00 92.25 472 GLY A O 1
ATOM 3700 N N . LEU A 1 473 ? -3.140 14.452 4.859 1.00 95.62 473 LEU A N 1
ATOM 3701 C CA . LEU A 1 473 ? -2.229 15.167 5.747 1.00 95.62 473 LEU A CA 1
ATOM 3702 C C . LEU A 1 473 ? -3.010 16.254 6.476 1.00 95.62 473 LEU A C 1
ATOM 3704 O O . LEU A 1 473 ? -3.811 16.971 5.872 1.00 95.62 473 LEU A O 1
ATOM 3708 N N . ALA A 1 474 ? -2.762 16.384 7.772 1.00 97.06 474 ALA A N 1
ATOM 3709 C CA . ALA A 1 474 ? -3.252 17.518 8.528 1.00 97.06 474 ALA A CA 1
ATOM 3710 C C . ALA A 1 474 ? -2.226 17.990 9.548 1.00 97.06 474 ALA A C 1
ATOM 3712 O O . ALA A 1 474 ? -1.432 17.200 10.061 1.00 97.06 474 ALA A O 1
ATOM 3713 N N . SER A 1 475 ? -2.258 19.280 9.850 1.00 96.19 475 SER A N 1
ATOM 3714 C CA . SER A 1 475 ? -1.362 19.882 10.823 1.00 96.19 475 SER A CA 1
ATOM 3715 C C . SER A 1 475 ? -2.098 20.828 11.758 1.00 96.19 475 SER A C 1
ATOM 3717 O O . SER A 1 475 ? -3.090 21.464 11.392 1.00 96.19 475 SER A O 1
ATOM 3719 N N . LEU A 1 476 ? -1.600 20.895 12.987 1.00 95.75 476 LEU A N 1
ATOM 3720 C CA . LEU A 1 476 ? -2.177 21.674 14.070 1.00 95.75 476 LEU A CA 1
ATOM 3721 C C . LEU A 1 476 ? -1.088 22.532 14.715 1.00 95.75 476 LEU A C 1
ATOM 3723 O O . LEU A 1 476 ? 0.044 22.078 14.885 1.00 95.75 476 LEU A O 1
ATOM 3727 N N . GLN A 1 477 ? -1.443 23.757 15.080 1.00 96.25 477 GLN A N 1
ATOM 3728 C CA . GLN A 1 477 ? -0.610 24.693 15.823 1.00 96.25 477 GLN A CA 1
ATOM 3729 C C . GLN A 1 477 ? -1.355 25.137 17.086 1.00 96.25 477 GLN A C 1
ATOM 3731 O O . GLN A 1 477 ? -2.417 25.745 16.995 1.00 96.25 477 GLN A O 1
ATOM 3736 N N . ILE A 1 478 ? -0.798 24.857 18.260 1.00 91.62 478 ILE A N 1
ATOM 3737 C CA . ILE A 1 478 ? -1.335 25.259 19.562 1.00 91.62 478 ILE A CA 1
ATOM 3738 C C . ILE A 1 478 ? -0.806 26.647 19.930 1.00 91.62 478 ILE A C 1
ATOM 3740 O O . ILE A 1 478 ? 0.400 26.891 19.903 1.00 91.62 478 ILE A O 1
ATOM 3744 N N . GLN A 1 479 ? -1.713 27.553 20.290 1.00 86.56 479 GLN A N 1
ATOM 3745 C CA . GLN A 1 479 ? -1.424 28.907 20.756 1.00 86.56 479 GLN A CA 1
ATOM 3746 C C . GLN A 1 479 ? -2.275 29.206 21.996 1.00 86.56 479 GLN A C 1
ATOM 3748 O O . GLN A 1 479 ? -3.436 29.602 21.899 1.00 86.56 479 GLN A O 1
ATOM 3753 N N . GLY A 1 480 ? -1.699 28.998 23.183 1.00 83.81 480 GLY A N 1
ATOM 3754 C CA . GLY A 1 480 ? -2.424 29.158 24.446 1.00 83.81 480 GLY A CA 1
ATOM 3755 C C . GLY A 1 480 ? -3.621 28.208 24.522 1.00 83.81 480 GLY A C 1
ATOM 3756 O O . GLY A 1 480 ? -3.456 26.997 24.437 1.00 83.81 480 GLY A O 1
ATOM 3757 N N . THR A 1 481 ? -4.825 28.762 24.656 1.00 87.06 481 THR A N 1
ATOM 3758 C CA . THR A 1 481 ? -6.088 28.011 24.738 1.00 87.06 481 THR A CA 1
ATOM 3759 C C . THR A 1 481 ? -6.734 27.730 23.379 1.00 87.06 481 THR A C 1
ATOM 3761 O O . THR A 1 481 ? -7.829 27.168 23.334 1.00 87.06 481 THR A O 1
ATOM 3764 N N . GLN A 1 482 ? -6.095 28.102 22.268 1.00 92.19 482 GLN A N 1
ATOM 3765 C CA . GLN A 1 482 ? -6.629 27.911 20.921 1.00 92.19 482 GLN A CA 1
ATOM 3766 C C . GLN A 1 482 ? -5.709 27.016 20.086 1.00 92.19 482 GLN A C 1
ATOM 3768 O O . GLN A 1 482 ? -4.490 27.176 20.078 1.00 92.19 482 GLN A O 1
ATOM 3773 N N . ALA A 1 483 ? -6.301 26.087 19.343 1.00 95.00 483 ALA A N 1
ATOM 3774 C CA . ALA A 1 483 ? -5.622 25.260 18.359 1.00 95.00 483 ALA A CA 1
ATOM 3775 C C . ALA A 1 483 ? -6.009 25.703 16.947 1.00 95.00 483 ALA A C 1
ATOM 3777 O O . ALA A 1 483 ? -7.188 25.830 16.629 1.00 95.00 483 ALA A O 1
ATOM 3778 N N . ARG A 1 484 ? -5.032 25.905 16.067 1.00 96.81 484 ARG A N 1
ATOM 3779 C CA . ARG A 1 484 ? -5.255 26.259 14.664 1.00 96.81 484 ARG A CA 1
ATOM 3780 C C . ARG A 1 484 ? -4.937 25.079 13.756 1.00 96.81 484 ARG A C 1
ATOM 3782 O O . ARG A 1 484 ? -3.832 24.547 13.811 1.00 96.81 484 ARG A O 1
ATOM 3789 N N . ILE A 1 485 ? -5.870 24.707 12.886 1.00 97.12 485 ILE A N 1
ATOM 3790 C CA . ILE A 1 485 ? -5.625 23.778 11.779 1.00 97.12 485 ILE A CA 1
ATOM 3791 C C . ILE A 1 485 ? -4.941 24.567 10.661 1.00 97.12 485 ILE A C 1
ATOM 3793 O O . ILE A 1 485 ? -5.522 25.504 10.112 1.00 97.12 485 ILE A O 1
ATOM 3797 N N . VAL A 1 486 ? -3.694 24.209 10.354 1.00 95.44 486 VAL A N 1
ATOM 3798 C CA . VAL A 1 486 ? -2.860 24.927 9.373 1.00 95.44 486 VAL A CA 1
ATOM 3799 C C . VAL A 1 486 ? -2.905 24.240 8.012 1.00 95.44 486 VAL A C 1
ATOM 3801 O O . VAL A 1 486 ? -3.103 24.895 6.989 1.00 95.44 486 VAL A O 1
ATOM 3804 N N . ASP A 1 487 ? -2.788 22.915 7.995 1.00 95.00 487 ASP A N 1
ATOM 3805 C CA . ASP A 1 487 ? -3.019 22.094 6.814 1.00 95.00 487 ASP A CA 1
ATOM 3806 C C . ASP A 1 487 ? -4.175 21.148 7.075 1.00 95.00 487 ASP A C 1
ATOM 3808 O O . ASP A 1 487 ? -4.255 20.491 8.112 1.00 95.00 487 ASP A O 1
ATOM 3812 N N . PHE A 1 488 ? -5.044 21.037 6.082 1.00 96.25 488 PHE A N 1
ATOM 3813 C CA . PHE A 1 488 ? -6.028 19.976 5.996 1.00 96.25 488 PHE A CA 1
ATOM 3814 C C . PHE A 1 488 ? -6.167 19.633 4.526 1.00 96.25 488 PHE A C 1
ATOM 3816 O O . PHE A 1 488 ? -6.688 20.434 3.740 1.00 96.25 488 PHE A O 1
ATOM 3823 N N . LEU A 1 489 ? -5.623 18.483 4.141 1.00 93.38 489 LEU A N 1
ATOM 3824 C CA . LEU A 1 489 ? -5.639 18.055 2.758 1.00 93.38 489 LEU A CA 1
ATOM 3825 C C . LEU A 1 489 ? -5.841 16.555 2.613 1.00 93.38 489 LEU A C 1
ATOM 3827 O O . LEU A 1 489 ? -5.377 15.755 3.426 1.00 93.38 489 LEU A O 1
ATOM 3831 N N . LEU A 1 490 ? -6.546 16.188 1.549 1.00 89.94 490 LEU A N 1
ATOM 3832 C CA . LEU A 1 490 ? -6.922 14.812 1.268 1.00 89.94 490 LEU A CA 1
ATOM 3833 C C . LEU A 1 490 ? -6.883 14.550 -0.238 1.00 89.94 490 LEU A C 1
ATOM 3835 O O . LEU A 1 490 ? -7.320 15.364 -1.050 1.00 89.94 490 LEU A O 1
ATOM 3839 N N . SER A 1 491 ? -6.366 13.392 -0.626 1.00 81.88 491 SER A N 1
ATOM 3840 C CA . SER A 1 491 ? -6.392 12.927 -2.007 1.00 81.88 491 SER A CA 1
ATOM 3841 C C . SER A 1 491 ? -7.826 12.648 -2.466 1.00 81.88 491 SER A C 1
ATOM 3843 O O . SER A 1 491 ? -8.647 12.102 -1.729 1.00 81.88 491 SER A O 1
ATOM 3845 N N . CYS A 1 492 ? -8.118 12.937 -3.735 1.00 68.31 492 CYS A N 1
ATOM 3846 C CA . CYS A 1 492 ? -9.430 12.715 -4.348 1.00 68.31 492 CYS A CA 1
ATOM 3847 C C . CYS A 1 492 ? -9.856 11.233 -4.424 1.00 68.31 492 CYS A C 1
ATOM 3849 O O . CYS A 1 492 ? -11.002 10.957 -4.781 1.00 68.31 492 CYS A O 1
ATOM 3851 N N . ARG A 1 493 ? -8.953 10.288 -4.113 1.00 67.69 493 ARG A N 1
ATOM 3852 C CA . ARG A 1 493 ? -9.210 8.835 -4.118 1.00 67.69 493 ARG A CA 1
ATOM 3853 C C . ARG A 1 493 ? -10.062 8.354 -2.945 1.00 67.69 493 ARG A C 1
ATOM 3855 O O . ARG A 1 493 ? -10.743 7.348 -3.070 1.00 67.69 493 ARG A O 1
ATOM 3862 N N . VAL A 1 494 ? -10.032 9.060 -1.818 1.00 75.88 494 VAL A N 1
ATOM 3863 C CA . VAL A 1 494 ? -10.749 8.667 -0.587 1.00 75.88 494 VAL A CA 1
ATOM 3864 C C . VAL A 1 494 ? -11.795 9.698 -0.159 1.00 75.88 494 VAL A C 1
ATOM 3866 O O . VAL A 1 494 ? -12.450 9.543 0.870 1.00 75.88 494 VAL A O 1
ATOM 3869 N N . LEU A 1 495 ? -11.963 10.743 -0.971 1.00 78.81 495 LEU A N 1
ATOM 3870 C CA . LEU A 1 495 ? -12.922 11.814 -0.750 1.00 78.81 495 LEU A CA 1
ATOM 3871 C C . LEU A 1 495 ? -14.364 11.281 -0.782 1.00 78.81 495 LEU A C 1
ATOM 3873 O O . LEU A 1 495 ? -14.715 10.444 -1.616 1.00 78.81 495 LEU A O 1
ATOM 3877 N N . GLY A 1 496 ? -15.206 11.788 0.113 1.00 76.12 496 GLY A N 1
ATOM 3878 C CA . GLY A 1 496 ? -16.610 11.413 0.248 1.00 76.12 496 GLY A CA 1
ATOM 3879 C C . GLY A 1 496 ? -16.836 10.112 1.019 1.00 76.12 496 GLY A C 1
ATOM 3880 O O . GLY A 1 496 ? -17.983 9.683 1.141 1.00 76.12 496 GLY A O 1
ATOM 3881 N N . ARG A 1 497 ? -15.777 9.493 1.564 1.00 82.44 497 ARG A N 1
ATOM 3882 C CA . ARG A 1 497 ? -15.844 8.232 2.332 1.00 82.44 497 ARG A CA 1
ATOM 3883 C C . ARG A 1 497 ? -15.831 8.430 3.846 1.00 82.44 497 ARG A C 1
ATOM 3885 O O . ARG A 1 497 ? -15.620 7.484 4.594 1.00 82.44 497 ARG A O 1
ATOM 3892 N N . LYS A 1 498 ? -16.045 9.669 4.290 1.00 87.19 498 LYS A N 1
ATOM 3893 C CA . LYS A 1 498 ? -15.981 10.105 5.691 1.00 87.19 498 LYS A CA 1
ATOM 3894 C C . LYS A 1 498 ? -14.588 10.057 6.330 1.00 87.19 498 LYS A C 1
ATOM 3896 O O . LYS A 1 498 ? -14.453 10.144 7.554 1.00 87.19 498 LYS A O 1
ATOM 3901 N N . VAL A 1 499 ? -13.541 9.989 5.507 1.00 89.38 499 VAL A N 1
ATOM 3902 C CA . VAL A 1 499 ? -12.148 10.130 5.960 1.00 89.38 499 VAL A CA 1
ATOM 3903 C C . VAL A 1 499 ? -11.900 11.554 6.448 1.00 89.38 499 VAL A C 1
ATOM 3905 O O . VAL A 1 499 ? -11.221 11.756 7.446 1.00 89.38 499 VAL A O 1
ATOM 3908 N N . GLU A 1 500 ? -12.511 12.541 5.802 1.00 92.12 500 GLU A N 1
ATOM 3909 C CA . GLU A 1 500 ? -12.425 13.952 6.160 1.00 92.12 500 GLU A CA 1
ATOM 3910 C C . GLU A 1 500 ? -12.949 14.204 7.582 1.00 92.12 500 GLU A C 1
ATOM 3912 O O . GLU A 1 500 ? -12.283 14.837 8.399 1.00 92.12 500 GLU A O 1
ATOM 3917 N N . GLN A 1 501 ? -14.126 13.659 7.906 1.00 92.31 501 GLN A N 1
ATOM 3918 C CA . GLN A 1 501 ? -14.707 13.731 9.248 1.00 92.31 501 GLN A CA 1
ATOM 3919 C C . GLN A 1 501 ? -13.843 12.979 10.266 1.00 92.31 501 GLN A C 1
ATOM 3921 O O . GLN A 1 501 ? -13.658 13.462 11.378 1.00 92.31 501 GLN A O 1
ATOM 3926 N N . THR A 1 502 ? -13.262 11.841 9.877 1.00 92.00 502 THR A N 1
ATOM 3927 C CA . THR A 1 502 ? -12.331 11.080 10.726 1.00 92.00 502 THR A CA 1
ATOM 3928 C C . THR A 1 502 ? -11.062 11.884 11.040 1.00 92.00 502 THR A C 1
ATOM 3930 O O . THR A 1 502 ? -10.599 11.905 12.180 1.00 92.00 502 THR A O 1
ATOM 3933 N N . MET A 1 503 ? -10.518 12.608 10.057 1.00 95.06 503 MET A N 1
ATOM 3934 C CA . MET A 1 503 ? -9.383 13.513 10.256 1.00 95.06 503 MET A CA 1
ATOM 3935 C C . MET A 1 503 ? -9.741 14.672 11.193 1.00 95.06 503 MET A C 1
ATOM 3937 O O . MET A 1 503 ? -8.959 14.985 12.087 1.00 95.06 503 MET A O 1
ATOM 3941 N N . LEU A 1 504 ? -10.915 15.296 11.028 1.00 94.69 504 LEU A N 1
ATOM 3942 C CA . LEU A 1 504 ? -11.376 16.350 11.941 1.00 94.69 504 LEU A CA 1
ATOM 3943 C C . LEU A 1 504 ? -11.585 15.827 13.362 1.00 94.69 504 LEU A C 1
ATOM 3945 O O . LEU A 1 504 ? -11.146 16.477 14.308 1.00 94.69 504 LEU A O 1
ATOM 3949 N N . HIS A 1 505 ? -12.180 14.641 13.512 1.00 92.62 505 HIS A N 1
ATOM 3950 C CA . HIS A 1 505 ? -12.321 13.974 14.803 1.00 92.62 505 HIS A CA 1
ATOM 3951 C C . HIS A 1 505 ? -10.963 13.833 15.502 1.00 92.62 505 HIS A C 1
ATOM 3953 O O . HIS A 1 505 ? -10.816 14.248 16.652 1.00 92.62 505 HIS A O 1
ATOM 3959 N N . TRP A 1 506 ? -9.952 13.333 14.781 1.00 92.88 506 TRP A N 1
ATOM 3960 C CA . TRP A 1 506 ? -8.589 13.229 15.296 1.00 92.88 506 TRP A CA 1
ATOM 3961 C C . TRP A 1 506 ? -8.023 14.592 15.711 1.00 92.88 506 TRP A C 1
ATOM 3963 O O . TRP A 1 506 ? -7.573 14.743 16.842 1.00 92.88 506 TRP A O 1
ATOM 3973 N N . LEU A 1 507 ? -8.078 15.606 14.841 1.00 93.69 507 LEU A N 1
ATOM 3974 C CA . LEU A 1 507 ? -7.519 16.935 15.127 1.00 93.69 507 LEU A CA 1
ATOM 3975 C C . LEU A 1 507 ? -8.174 17.604 16.339 1.00 93.69 507 LEU A C 1
ATOM 3977 O O . LEU A 1 507 ? -7.468 18.184 17.162 1.00 93.69 507 LEU A O 1
ATOM 3981 N N . VAL A 1 508 ? -9.499 17.499 16.476 1.00 91.75 508 VAL A N 1
ATOM 3982 C CA . VAL A 1 508 ? -10.231 18.036 17.633 1.00 91.75 508 VAL A CA 1
ATOM 3983 C C . VAL A 1 508 ? -9.823 17.312 18.918 1.00 91.75 508 VAL A C 1
ATOM 3985 O O . VAL A 1 508 ? -9.595 17.969 19.933 1.00 91.75 508 VAL A O 1
ATOM 3988 N N . GLN A 1 509 ? -9.649 15.986 18.881 1.00 88.12 509 GLN A N 1
ATOM 3989 C CA . GLN A 1 509 ? -9.140 15.236 20.034 1.00 88.12 509 GLN A CA 1
ATOM 3990 C C . GLN A 1 509 ? -7.709 15.632 20.410 1.00 88.12 509 GLN A C 1
ATOM 3992 O O . GLN A 1 509 ? -7.417 15.808 21.590 1.00 88.12 509 GLN A O 1
ATOM 3997 N N . GLN A 1 510 ? -6.821 15.810 19.428 1.00 89.88 510 GLN A N 1
ATOM 3998 C CA . GLN A 1 510 ? -5.441 16.229 19.688 1.00 89.88 510 GLN A CA 1
ATOM 3999 C C . GLN A 1 510 ? -5.374 17.656 20.250 1.00 89.88 510 GLN A C 1
ATOM 4001 O O . GLN A 1 510 ? -4.578 17.923 21.147 1.00 89.88 510 GLN A O 1
ATOM 4006 N N . ALA A 1 511 ? -6.230 18.561 19.771 1.00 86.62 511 ALA A N 1
ATOM 4007 C CA . ALA A 1 511 ? -6.349 19.908 20.319 1.00 86.62 511 ALA A CA 1
ATOM 4008 C C . ALA A 1 511 ? -6.824 19.900 21.781 1.00 86.62 511 ALA A C 1
ATOM 4010 O O . ALA A 1 511 ? -6.232 20.582 22.617 1.00 86.62 511 ALA A O 1
ATOM 4011 N N . LEU A 1 512 ? -7.841 19.092 22.102 1.00 85.50 512 LEU A N 1
ATOM 4012 C CA . LEU A 1 512 ? -8.336 18.929 23.470 1.00 85.50 512 LEU A CA 1
ATOM 4013 C C . LEU A 1 512 ? -7.260 18.342 24.398 1.00 85.50 512 LEU A C 1
ATOM 4015 O O . LEU A 1 512 ? -7.045 18.862 25.490 1.00 85.50 512 LEU A O 1
ATOM 4019 N N . ALA A 1 513 ? -6.545 17.303 23.953 1.00 82.50 513 ALA A N 1
ATOM 4020 C CA . ALA A 1 513 ? -5.453 16.689 24.714 1.00 82.50 513 ALA A CA 1
ATOM 4021 C C . ALA A 1 513 ? -4.286 17.661 24.971 1.00 82.50 513 ALA A C 1
ATOM 4023 O O . ALA A 1 513 ? -3.592 17.544 25.978 1.00 82.50 513 ALA A O 1
ATOM 4024 N N . ALA A 1 514 ? -4.091 18.640 24.085 1.00 81.31 514 ALA A N 1
ATOM 4025 C CA . ALA A 1 514 ? -3.122 19.720 24.247 1.00 81.31 514 ALA A CA 1
ATOM 4026 C C . ALA A 1 514 ? -3.641 20.902 25.096 1.00 81.31 514 ALA A C 1
ATOM 4028 O O . ALA A 1 514 ? -2.930 21.895 25.244 1.00 81.31 514 ALA A O 1
ATOM 4029 N N . GLY A 1 515 ? -4.857 20.815 25.648 1.00 83.56 515 GLY A N 1
ATOM 4030 C CA . GLY A 1 515 ? -5.444 21.835 26.522 1.00 83.56 515 GLY A CA 1
ATOM 4031 C C . GLY A 1 515 ? -6.131 23.000 25.801 1.00 83.56 515 GLY A C 1
ATOM 4032 O O . GLY A 1 515 ? -6.432 24.008 26.438 1.00 83.56 515 GLY A O 1
ATOM 4033 N N . ALA A 1 516 ? -6.392 22.900 24.493 1.00 86.94 516 ALA A N 1
ATOM 4034 C CA . ALA A 1 516 ? -7.123 23.936 23.767 1.00 86.94 516 ALA A CA 1
ATOM 4035 C C . ALA A 1 516 ? -8.642 23.832 24.004 1.00 86.94 516 ALA A C 1
ATOM 4037 O O . ALA A 1 516 ? -9.215 22.743 23.974 1.00 86.94 516 ALA A O 1
ATOM 4038 N N . HIS A 1 517 ? -9.300 24.979 24.182 1.00 88.81 517 HIS A N 1
ATOM 4039 C CA . HIS A 1 517 ? -10.754 25.127 24.328 1.00 88.81 517 HIS A CA 1
ATOM 4040 C C . HIS A 1 517 ? -11.468 25.383 22.988 1.00 88.81 517 HIS A C 1
ATOM 4042 O O . HIS A 1 517 ? -12.667 25.137 22.853 1.00 88.81 517 HIS A O 1
ATOM 4048 N N . GLU A 1 518 ? -10.729 25.845 21.979 1.00 92.94 518 GLU A N 1
ATOM 4049 C CA . GLU A 1 518 ? -11.241 26.079 20.628 1.00 92.94 518 GLU A CA 1
ATOM 4050 C C . GLU A 1 518 ? -10.292 25.542 19.560 1.00 92.94 518 GLU A C 1
ATOM 4052 O O . GLU A 1 518 ? -9.071 25.663 19.676 1.00 92.94 518 GLU A O 1
ATOM 4057 N N . VAL A 1 519 ? -10.873 25.018 18.480 1.00 95.50 519 VAL A N 1
ATOM 4058 C CA . VAL A 1 519 ? -10.181 24.681 17.234 1.00 95.50 519 VAL A CA 1
ATOM 4059 C C . VAL A 1 519 ? -10.638 25.630 16.138 1.00 95.50 519 VAL A C 1
ATOM 4061 O O . VAL A 1 519 ? -11.833 25.751 15.878 1.00 95.50 519 VAL A O 1
ATOM 4064 N N . VAL A 1 520 ? -9.687 26.271 15.466 1.00 95.50 520 VAL A N 1
ATOM 4065 C CA . VAL A 1 520 ? -9.935 27.220 14.379 1.00 95.50 520 VAL A CA 1
ATOM 4066 C C . VAL A 1 520 ? -9.319 26.703 13.087 1.00 95.50 520 VAL A C 1
ATOM 4068 O O . VAL A 1 520 ? -8.148 26.329 13.059 1.00 95.50 520 VAL A O 1
ATOM 4071 N N . ALA A 1 521 ? -10.080 26.731 12.000 1.00 96.06 521 ALA A N 1
ATOM 4072 C CA . ALA A 1 521 ? -9.573 26.526 10.649 1.00 96.06 521 ALA A CA 1
ATOM 4073 C C . ALA A 1 521 ? -9.815 27.781 9.807 1.00 96.06 521 ALA A C 1
ATOM 4075 O O . ALA A 1 521 ? -10.913 28.341 9.804 1.00 96.06 521 ALA A O 1
ATOM 4076 N N . GLU A 1 522 ? -8.781 28.214 9.089 1.00 93.88 522 GLU A N 1
ATOM 4077 C CA . GLU A 1 522 ? -8.841 29.380 8.209 1.00 93.88 522 GLU A CA 1
ATOM 4078 C C . GLU A 1 522 ? -8.638 28.951 6.759 1.00 93.88 522 GLU A C 1
ATOM 4080 O O . GLU A 1 522 ? -7.559 28.510 6.362 1.00 93.88 522 GLU A O 1
ATOM 4085 N N . TYR A 1 523 ? -9.695 29.075 5.967 1.00 94.75 523 TYR A N 1
ATOM 4086 C CA . TYR A 1 523 ? -9.698 28.732 4.556 1.00 94.75 523 TYR A CA 1
ATOM 4087 C C . TYR A 1 523 ? -9.070 29.850 3.717 1.00 94.75 523 TYR A C 1
ATOM 4089 O O . TYR A 1 523 ? -9.497 31.006 3.777 1.00 94.75 523 TYR A O 1
ATOM 4097 N N . GLN A 1 524 ? -8.084 29.497 2.886 1.00 92.62 524 GLN A N 1
ATOM 4098 C CA . GLN A 1 524 ? -7.489 30.407 1.905 1.00 92.62 524 GLN A CA 1
ATOM 4099 C C . GLN A 1 524 ? -8.050 30.115 0.504 1.00 92.62 524 GLN A C 1
ATOM 4101 O O . GLN A 1 524 ? -7.775 29.050 -0.057 1.00 92.62 524 GLN A O 1
ATOM 4106 N N . PRO A 1 525 ? -8.839 31.030 -0.093 1.00 89.50 525 PRO A N 1
ATOM 4107 C CA . PRO A 1 525 ? -9.469 30.783 -1.385 1.00 89.50 525 PRO A CA 1
ATOM 4108 C C . PRO A 1 525 ? -8.468 30.722 -2.542 1.00 89.50 525 PRO A C 1
ATOM 4110 O O . PRO A 1 525 ? -7.637 31.611 -2.713 1.00 89.50 525 PRO A O 1
ATOM 4113 N N . THR A 1 526 ? -8.628 29.726 -3.411 1.00 84.94 526 THR A N 1
ATOM 4114 C CA . THR A 1 526 ? -7.944 29.612 -4.708 1.00 84.94 526 THR A CA 1
ATOM 4115 C C . THR A 1 526 ? -8.944 29.204 -5.799 1.00 84.94 526 THR A C 1
ATOM 4117 O O . THR A 1 526 ? -10.035 28.712 -5.491 1.00 84.94 526 THR A O 1
ATOM 4120 N N . PRO A 1 527 ? -8.596 29.316 -7.096 1.00 79.31 527 PRO A N 1
ATOM 4121 C CA . PRO A 1 527 ? -9.471 28.850 -8.173 1.00 79.31 527 PRO A CA 1
ATOM 4122 C C . PRO A 1 527 ? -9.814 27.352 -8.104 1.00 79.31 527 PRO A C 1
ATOM 4124 O O . PRO A 1 527 ? -10.845 26.943 -8.636 1.00 79.31 527 PRO A O 1
ATOM 4127 N N . LYS A 1 528 ? -8.962 26.529 -7.468 1.00 77.00 528 LYS A N 1
ATOM 4128 C CA . LYS A 1 528 ? -9.046 25.059 -7.519 1.00 77.00 528 LYS A CA 1
ATOM 4129 C C . LYS A 1 528 ? -9.574 24.402 -6.238 1.00 77.00 528 LYS A C 1
ATOM 4131 O O . LYS A 1 528 ? -10.034 23.269 -6.334 1.00 77.00 528 LYS A O 1
ATOM 4136 N N . ASN A 1 529 ? -9.566 25.073 -5.081 1.00 85.81 529 ASN A N 1
ATOM 4137 C CA . ASN A 1 529 ? -9.905 24.459 -3.783 1.00 85.81 529 ASN A CA 1
ATOM 4138 C C . ASN A 1 529 ? -11.352 24.678 -3.299 1.00 85.81 529 ASN A C 1
ATOM 4140 O O . ASN A 1 529 ? -11.644 24.478 -2.123 1.00 85.81 529 ASN A O 1
ATOM 4144 N N . LYS A 1 530 ? -12.287 25.017 -4.197 1.00 87.25 530 LYS A N 1
ATOM 4145 C CA . LYS A 1 530 ? -13.717 25.189 -3.860 1.00 87.25 530 LYS A CA 1
ATOM 4146 C C . LYS A 1 530 ? -14.332 23.966 -3.166 1.00 87.25 530 LYS A C 1
ATOM 4148 O O . LYS A 1 530 ? -15.175 24.112 -2.292 1.00 87.25 530 LYS A O 1
ATOM 4153 N N . LEU A 1 531 ? -13.879 22.766 -3.525 1.00 85.56 531 LEU A N 1
ATOM 4154 C CA . LEU A 1 531 ? -14.332 21.512 -2.920 1.00 85.56 531 LEU A CA 1
ATOM 4155 C C . LEU A 1 531 ? -14.025 21.440 -1.415 1.00 85.56 531 LEU A C 1
ATOM 4157 O O . LEU A 1 531 ? -14.833 20.929 -0.646 1.00 85.56 531 LEU A O 1
ATOM 4161 N N . CYS A 1 532 ? -12.887 22.005 -0.998 1.00 90.56 532 CYS A N 1
ATOM 4162 C CA . CYS A 1 532 ? -12.514 22.137 0.407 1.00 90.56 532 CYS A CA 1
ATOM 4163 C C . CYS A 1 532 ? -13.518 23.006 1.171 1.00 90.56 532 CYS A C 1
ATOM 4165 O O . CYS A 1 532 ? -14.003 22.600 2.224 1.00 90.56 532 CYS A O 1
ATOM 4167 N N . LEU A 1 533 ? -13.885 24.162 0.611 1.00 91.00 533 LEU A N 1
ATOM 4168 C CA . LEU A 1 533 ? -14.864 25.064 1.219 1.00 91.00 533 LEU A CA 1
ATOM 4169 C C . LEU A 1 533 ? -16.226 24.383 1.421 1.00 91.00 533 LEU A C 1
ATOM 4171 O O . LEU A 1 533 ? -16.807 24.477 2.499 1.00 91.00 533 LEU A O 1
ATOM 4175 N N . GLU A 1 534 ? -16.712 23.656 0.412 1.00 89.50 534 GLU A N 1
ATOM 4176 C CA . GLU A 1 534 ? -17.982 22.921 0.493 1.00 89.50 534 GLU A CA 1
ATOM 4177 C C . GLU A 1 534 ? -17.985 21.858 1.598 1.00 89.50 534 GLU A C 1
ATOM 4179 O O . GLU A 1 534 ? -19.007 21.645 2.255 1.00 89.50 534 GLU A O 1
ATOM 4184 N N . PHE A 1 535 ? -16.843 21.205 1.830 1.00 92.75 535 PHE A N 1
ATOM 4185 C CA . PHE A 1 535 ? -16.680 20.297 2.960 1.00 92.75 535 PHE A CA 1
ATOM 4186 C C . PHE A 1 535 ? -16.744 21.047 4.296 1.00 92.75 535 PHE A C 1
ATOM 4188 O O . PHE A 1 535 ? -17.518 20.654 5.168 1.00 92.75 535 PHE A O 1
ATOM 4195 N N . TRP A 1 536 ? -15.987 22.137 4.455 1.00 93.44 536 TRP A N 1
ATOM 4196 C CA . TRP A 1 536 ? -15.945 22.894 5.711 1.00 93.44 536 TRP A CA 1
ATOM 4197 C C . TRP A 1 536 ? -17.309 23.467 6.101 1.00 93.44 536 TRP A C 1
ATOM 4199 O O . TRP A 1 536 ? -17.700 23.345 7.262 1.00 93.44 536 TRP A O 1
ATOM 4209 N N . LYS A 1 537 ? -18.100 23.949 5.135 1.00 91.19 537 LYS A N 1
ATOM 4210 C CA . LYS A 1 537 ? -19.498 24.368 5.356 1.00 91.19 537 LYS A CA 1
ATOM 4211 C C . LYS A 1 537 ? -20.391 23.256 5.911 1.00 91.19 537 LYS A C 1
ATOM 4213 O O . LYS A 1 537 ? -21.330 23.528 6.650 1.00 91.19 537 LYS A O 1
ATOM 4218 N N . LYS A 1 538 ? -20.105 22.000 5.562 1.00 90.19 538 LYS A N 1
ATOM 4219 C CA . LYS A 1 538 ? -20.860 20.807 5.984 1.00 90.19 538 LYS A CA 1
ATOM 4220 C C . LYS A 1 538 ? -20.190 20.052 7.135 1.00 90.19 538 LYS A C 1
ATOM 4222 O O . LYS A 1 538 ? -20.678 18.999 7.536 1.00 90.19 538 LYS A O 1
ATOM 4227 N N . SER A 1 539 ? -19.071 20.560 7.653 1.00 89.56 539 SER A N 1
ATOM 4228 C CA . SER A 1 539 ? -18.272 19.889 8.683 1.00 89.56 539 SER A CA 1
ATOM 4229 C C . SER A 1 539 ? -18.909 19.944 10.072 1.00 89.56 539 SER A C 1
ATOM 4231 O O . SER A 1 539 ? -18.527 19.164 10.936 1.00 89.56 539 SER A O 1
ATOM 4233 N N . GLY A 1 540 ? -19.855 20.859 10.300 1.00 89.19 540 GLY A N 1
ATOM 4234 C CA . GLY A 1 540 ? -20.432 21.137 11.616 1.00 89.19 540 GLY A CA 1
ATOM 4235 C C . GLY A 1 540 ? -19.678 22.202 12.420 1.00 89.19 540 GLY A C 1
ATOM 4236 O O . GLY A 1 540 ? -20.191 22.637 13.447 1.00 89.19 540 GLY A O 1
ATOM 4237 N N . PHE A 1 541 ? -18.504 22.658 11.965 1.00 92.56 541 PHE A N 1
ATOM 4238 C CA . PHE A 1 541 ? -17.852 23.835 12.544 1.00 92.56 541 PHE A CA 1
ATOM 4239 C C . PHE A 1 541 ? -18.743 25.068 12.371 1.00 92.56 541 PHE A C 1
ATOM 4241 O O . PHE A 1 541 ? -19.328 25.286 11.309 1.00 92.56 541 PHE A O 1
ATOM 4248 N N . GLN A 1 542 ? -18.822 25.884 13.418 1.00 90.81 542 GLN A N 1
ATOM 4249 C CA . GLN A 1 542 ? -19.514 27.164 13.373 1.00 90.81 542 GLN A CA 1
ATOM 4250 C C . GLN A 1 542 ? -18.707 28.134 12.517 1.00 90.81 542 GLN A C 1
ATOM 4252 O O . GLN A 1 542 ? -17.483 28.187 12.599 1.00 90.81 542 GLN A O 1
ATOM 4257 N N . SER A 1 543 ? -19.382 28.913 11.688 1.00 89.94 543 SER A N 1
ATOM 4258 C CA . SER A 1 543 ? -18.735 29.889 10.821 1.00 89.94 543 SER A CA 1
ATOM 4259 C C . SER A 1 543 ? -19.617 31.130 10.737 1.00 89.94 543 SER A C 1
ATOM 4261 O O . SER A 1 543 ? -20.842 31.032 10.661 1.00 89.94 543 SER A O 1
ATOM 4263 N N . SER A 1 544 ? -18.981 32.300 10.799 1.00 75.94 544 SER A N 1
ATOM 4264 C CA . SER A 1 544 ? -19.615 33.592 10.520 1.00 75.94 544 SER A CA 1
ATOM 4265 C C . SER A 1 544 ? -19.428 34.024 9.062 1.00 75.94 544 SER A C 1
ATOM 4267 O O . SER A 1 544 ? -20.164 34.881 8.581 1.00 75.94 544 SER A O 1
ATOM 4269 N N . ASP A 1 545 ? -18.438 33.451 8.369 1.00 86.12 545 ASP A N 1
ATOM 4270 C CA . ASP A 1 545 ? -18.104 33.707 6.968 1.00 86.12 545 ASP A CA 1
ATOM 4271 C C . ASP A 1 545 ? -17.446 32.485 6.289 1.00 86.12 545 ASP A C 1
ATOM 4273 O O . ASP A 1 545 ? -17.047 31.515 6.933 1.00 86.12 545 ASP A O 1
ATOM 4277 N N . ASP A 1 546 ? -17.264 32.548 4.969 1.00 88.50 546 ASP A N 1
ATOM 4278 C CA . ASP A 1 546 ? -16.639 31.482 4.167 1.00 88.50 546 ASP A CA 1
ATOM 4279 C C . ASP A 1 546 ? -15.111 31.345 4.377 1.00 88.50 546 ASP A C 1
ATOM 4281 O O . ASP A 1 546 ? -14.433 30.693 3.579 1.00 88.50 546 ASP A O 1
ATOM 4285 N N . ARG A 1 547 ? -14.531 31.975 5.406 1.00 89.44 547 ARG A N 1
ATOM 4286 C CA . ARG A 1 547 ? -13.083 31.981 5.662 1.00 89.44 547 ARG A CA 1
ATOM 4287 C C . ARG A 1 547 ? -12.703 31.376 6.999 1.00 89.44 547 ARG A C 1
ATOM 4289 O O . ARG A 1 547 ? -11.636 30.772 7.068 1.00 89.44 547 ARG A O 1
ATOM 4296 N N . ARG A 1 548 ? -13.518 31.516 8.042 1.00 93.56 548 ARG A N 1
ATOM 4297 C CA . ARG A 1 548 ? -13.162 31.063 9.391 1.00 93.56 548 ARG A CA 1
ATOM 4298 C C . ARG A 1 548 ? -14.191 30.093 9.958 1.00 93.56 548 ARG A C 1
ATOM 4300 O O . ARG A 1 548 ? -15.373 30.408 10.064 1.00 93.56 548 ARG A O 1
ATOM 4307 N N . PHE A 1 549 ? -13.699 28.934 10.381 1.00 95.44 549 PHE A N 1
ATOM 4308 C CA . PHE A 1 549 ? -14.480 27.848 10.964 1.00 95.44 549 PHE A CA 1
ATOM 4309 C C . PHE A 1 549 ? -13.992 27.585 12.389 1.00 95.44 549 PHE A C 1
ATOM 4311 O O . PHE A 1 549 ? -12.790 27.430 12.607 1.00 95.44 549 PHE A O 1
ATOM 4318 N N . LEU A 1 550 ? -14.911 27.530 13.350 1.00 93.50 550 LEU A N 1
ATOM 4319 C CA . LEU A 1 550 ? -14.632 27.342 14.770 1.00 93.50 550 LEU A CA 1
ATOM 4320 C C . LEU A 1 550 ? -15.355 26.119 15.330 1.00 93.50 550 LEU A C 1
ATOM 4322 O O . LEU A 1 550 ? -16.519 25.855 15.025 1.00 93.50 550 LEU A O 1
ATOM 4326 N N . TRP A 1 551 ? -14.660 25.393 16.197 1.00 94.06 551 TRP A N 1
ATOM 4327 C CA . TRP A 1 551 ? -15.222 24.302 16.977 1.00 94.06 551 TRP A CA 1
ATOM 4328 C C . TRP A 1 551 ? -14.832 24.448 18.440 1.00 94.06 551 TRP A C 1
ATOM 4330 O O . TRP A 1 551 ? -13.656 24.603 18.767 1.00 94.06 551 TRP A O 1
ATOM 4340 N N . ASN A 1 552 ? -15.819 24.361 19.326 1.00 88.81 552 ASN A N 1
ATOM 4341 C CA . ASN A 1 552 ? -15.595 24.333 20.765 1.00 88.81 552 ASN A CA 1
ATOM 4342 C C . ASN A 1 552 ? -15.198 22.908 21.177 1.00 88.81 552 ASN A C 1
ATOM 4344 O O . ASN A 1 552 ? -15.981 21.979 20.983 1.00 88.81 552 ASN A O 1
ATOM 4348 N N . THR A 1 553 ? -14.004 22.716 21.743 1.00 78.75 553 THR A N 1
ATOM 4349 C CA . THR A 1 553 ? -13.505 21.375 22.112 1.00 78.75 553 THR A CA 1
ATOM 4350 C C . THR A 1 553 ? -14.264 20.744 23.280 1.00 78.75 553 THR A C 1
ATOM 4352 O O . THR A 1 553 ? -14.159 19.536 23.484 1.00 78.75 553 THR A O 1
ATOM 4355 N N . GLY A 1 554 ? -15.082 21.518 24.002 1.00 70.94 554 GLY A N 1
ATOM 4356 C CA . GLY A 1 554 ? -16.068 20.998 24.951 1.00 70.94 554 GLY A CA 1
ATOM 4357 C C . GLY A 1 554 ? -17.205 20.212 24.283 1.00 70.94 554 GLY A C 1
ATOM 4358 O O . GLY A 1 554 ? -17.901 19.458 24.958 1.00 70.94 554 GLY A O 1
ATOM 4359 N N . LEU A 1 555 ? -17.385 20.344 22.963 1.00 72.88 555 LEU A N 1
ATOM 4360 C CA . LEU A 1 555 ? -18.286 19.517 22.161 1.00 72.88 555 LEU A CA 1
ATOM 4361 C C . LEU A 1 555 ? -17.493 18.400 21.473 1.00 72.88 555 LEU A C 1
ATOM 4363 O O . LEU A 1 555 ? -16.485 18.643 20.805 1.00 72.88 555 LEU A O 1
ATOM 4367 N N . LYS A 1 556 ? -17.971 17.158 21.580 1.00 75.88 556 LYS A N 1
ATOM 4368 C CA . LYS A 1 556 ? -17.352 16.013 20.900 1.00 75.88 556 LYS A CA 1
ATOM 4369 C C . LYS A 1 556 ? -17.619 16.091 19.395 1.00 75.88 556 LYS A C 1
ATOM 4371 O O . LYS A 1 556 ? -18.772 16.078 18.972 1.00 75.88 556 LYS A O 1
ATOM 4376 N N . TYR A 1 557 ? -16.563 16.122 18.580 1.00 83.44 557 TYR A N 1
ATOM 4377 C CA . TYR A 1 557 ? -16.712 15.996 17.128 1.00 83.44 557 TYR A CA 1
ATOM 4378 C C . TYR A 1 557 ? -17.081 14.543 16.767 1.00 83.44 557 TYR A C 1
ATOM 4380 O O . TYR A 1 557 ? -16.411 13.622 17.251 1.00 83.44 557 TYR A O 1
ATOM 4388 N N . PRO A 1 558 ? -18.127 14.293 15.958 1.00 80.94 558 PRO A N 1
ATOM 4389 C CA . PRO A 1 558 ? -18.618 12.941 15.693 1.00 80.94 558 PRO A CA 1
ATOM 4390 C C . PRO A 1 558 ? -17.589 12.091 14.934 1.00 80.94 558 PRO A C 1
ATOM 4392 O O . PRO A 1 558 ? -17.010 12.535 13.942 1.00 80.94 558 PRO A O 1
ATOM 4395 N N . MET A 1 559 ? -17.389 10.852 15.390 1.00 83.19 559 MET A N 1
ATOM 4396 C CA . MET A 1 559 ? -16.624 9.830 14.668 1.00 83.19 559 MET A CA 1
ATOM 4397 C C . MET A 1 559 ? -17.599 9.002 13.819 1.00 83.19 559 MET A C 1
ATOM 4399 O O . MET A 1 559 ? -18.606 8.558 14.365 1.00 83.19 559 MET A O 1
ATOM 4403 N N . PRO A 1 560 ? -17.349 8.778 12.519 1.00 78.44 560 PRO A N 1
ATOM 4404 C CA . PRO A 1 560 ? -18.204 7.910 11.713 1.00 78.44 560 PRO A CA 1
ATOM 4405 C C . PRO A 1 560 ? -18.181 6.452 12.211 1.00 78.44 560 PRO A C 1
ATOM 4407 O O . PRO A 1 560 ? -17.124 5.827 12.231 1.00 78.44 560 PRO A O 1
ATOM 4410 N N . ASP A 1 561 ? -19.349 5.886 12.533 1.00 72.62 561 ASP A N 1
ATOM 4411 C CA . ASP A 1 561 ? -19.510 4.546 13.144 1.00 72.62 561 ASP A CA 1
ATOM 4412 C C . ASP A 1 561 ? -19.006 3.361 12.291 1.00 72.62 561 ASP A C 1
ATOM 4414 O O . ASP A 1 561 ? -18.961 2.224 12.756 1.00 72.62 561 ASP A O 1
ATOM 4418 N N . TYR A 1 562 ? -18.681 3.605 11.023 1.00 76.56 562 TYR A N 1
ATOM 4419 C CA . TYR A 1 562 ? -18.257 2.608 10.034 1.00 76.56 562 TYR A CA 1
ATOM 4420 C C . TYR A 1 562 ? -16.824 2.828 9.527 1.00 76.56 562 TYR A C 1
ATOM 4422 O O . TYR A 1 562 ? -16.409 2.179 8.569 1.00 76.56 562 TYR A O 1
ATOM 4430 N N . VAL A 1 563 ? -16.072 3.747 10.144 1.00 78.94 563 VAL A N 1
ATOM 4431 C CA . VAL A 1 563 ? -14.644 3.944 9.873 1.00 78.94 563 VAL A CA 1
ATOM 4432 C C . VAL A 1 563 ? -13.832 3.483 11.079 1.00 78.94 563 VAL A C 1
ATOM 4434 O O . VAL A 1 563 ? -14.014 3.971 12.191 1.00 78.94 563 VAL A O 1
ATOM 4437 N N . GLN A 1 564 ? -12.894 2.569 10.858 1.00 81.62 564 GLN A N 1
ATOM 4438 C CA . GLN A 1 564 ? -11.956 2.116 11.876 1.00 81.62 564 GLN A CA 1
ATOM 4439 C C . GLN A 1 564 ? -10.724 3.031 11.894 1.00 81.62 564 GLN A C 1
ATOM 4441 O O . GLN A 1 564 ? -9.891 2.971 10.993 1.00 81.62 564 GLN A O 1
ATOM 4446 N N . LEU A 1 565 ? -10.583 3.871 12.921 1.00 81.62 565 LEU A N 1
ATOM 4447 C CA . LEU A 1 565 ? -9.382 4.687 13.133 1.00 81.62 565 LEU A CA 1
ATOM 4448 C C . LEU A 1 565 ? -8.301 3.867 13.861 1.00 81.62 565 LEU A C 1
ATOM 4450 O O . LEU A 1 565 ? -8.546 3.356 14.949 1.00 81.62 565 LEU A O 1
ATOM 4454 N N . VAL A 1 566 ? -7.109 3.750 13.274 1.00 80.38 566 VAL A N 1
ATOM 4455 C CA . VAL A 1 566 ? -5.962 2.996 13.814 1.00 80.38 566 VAL A CA 1
ATOM 4456 C C . VAL A 1 566 ? -4.837 3.967 14.180 1.00 80.38 566 VAL A C 1
ATOM 4458 O O . VAL A 1 566 ? -4.379 4.725 13.326 1.00 80.38 566 VAL A O 1
ATOM 4461 N N . THR A 1 567 ? -4.355 3.950 15.423 1.00 74.94 567 THR A N 1
ATOM 4462 C CA . THR A 1 567 ? -3.273 4.830 15.908 1.00 74.94 567 THR A CA 1
ATOM 4463 C C . THR A 1 567 ? -1.969 4.048 16.106 1.00 74.94 567 THR A C 1
ATOM 4465 O O . THR A 1 567 ? -1.974 2.869 16.449 1.00 74.94 567 THR A O 1
ATOM 4468 N N . GLY A 1 568 ? -0.821 4.690 15.857 1.00 46.75 568 GLY A N 1
ATOM 4469 C CA . GLY A 1 568 ? 0.517 4.070 15.847 1.00 46.75 568 GLY A CA 1
ATOM 4470 C C . GLY A 1 568 ? 1.087 3.583 17.190 1.00 46.75 568 GLY A C 1
ATOM 4471 O O . GLY A 1 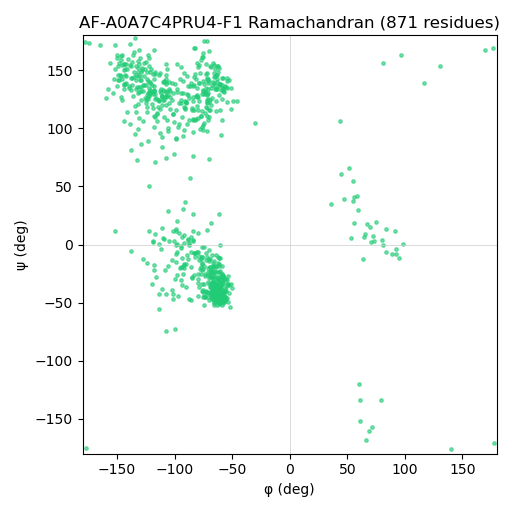568 ? 2.292 3.380 17.282 1.00 46.75 568 GLY A O 1
ATOM 4472 N N . SER A 1 569 ? 0.269 3.389 18.222 1.00 35.38 569 SER A N 1
ATOM 4473 C CA . SER A 1 569 ? 0.699 2.899 19.535 1.00 35.38 569 SER A CA 1
ATOM 4474 C C . SER A 1 569 ? -0.304 1.881 20.066 1.00 35.38 569 SER A C 1
ATOM 4476 O O . SER A 1 569 ? -1.181 2.257 20.831 1.00 35.38 569 SER A O 1
ATOM 4478 N N . GLY A 1 570 ? -0.196 0.625 19.615 1.00 39.91 570 GLY A N 1
ATOM 4479 C CA . GLY A 1 570 ? -0.681 -0.587 20.301 1.00 39.91 570 GLY A CA 1
ATOM 4480 C C . GLY A 1 570 ? -1.990 -0.520 21.102 1.00 39.91 570 GLY A C 1
ATOM 4481 O O . GLY A 1 570 ? -2.078 -1.186 22.125 1.00 39.91 570 GLY A O 1
ATOM 4482 N N . GLN A 1 571 ? -2.988 0.261 20.682 1.00 37.53 571 GLN A N 1
ATOM 4483 C CA . GLN A 1 571 ? -4.254 0.397 21.397 1.00 37.53 571 GLN A CA 1
ATOM 4484 C C . GLN A 1 571 ? -5.324 -0.451 20.723 1.00 37.53 571 GLN A C 1
ATOM 4486 O O . GLN A 1 571 ? -5.498 -0.432 19.503 1.00 37.53 571 GLN A O 1
ATOM 4491 N N . THR A 1 572 ? -5.993 -1.231 21.566 1.00 36.94 572 THR A N 1
ATOM 4492 C CA . THR A 1 572 ? -6.894 -2.328 21.238 1.00 36.94 572 THR A CA 1
ATOM 4493 C C . THR A 1 572 ? -7.885 -1.975 20.136 1.00 36.94 572 THR A C 1
ATOM 4495 O O . THR A 1 572 ? -8.702 -1.062 20.262 1.00 36.94 572 THR A O 1
ATOM 4498 N N . THR A 1 573 ? -7.872 -2.774 19.076 1.00 40.53 573 THR A N 1
ATOM 4499 C CA . THR A 1 573 ? -8.961 -2.864 18.111 1.00 40.53 573 THR A CA 1
ATOM 4500 C C . THR A 1 573 ? -10.243 -3.283 18.828 1.00 40.53 573 THR A C 1
ATOM 4502 O O . THR A 1 573 ? -10.389 -4.442 19.204 1.00 40.53 573 THR A O 1
ATOM 4505 N N . VAL A 1 574 ? -11.199 -2.368 19.003 1.00 45.47 574 VAL A N 1
ATOM 4506 C CA . VAL A 1 574 ? -12.586 -2.777 19.258 1.00 45.47 574 VAL A CA 1
ATOM 4507 C C . VAL A 1 574 ? -13.101 -3.367 17.950 1.00 45.47 574 VAL A C 1
ATOM 4509 O O . VAL A 1 574 ? -13.243 -2.656 16.953 1.00 45.47 574 VAL A O 1
ATOM 4512 N N . ARG A 1 575 ? -13.301 -4.685 17.926 1.00 51.22 575 ARG A N 1
ATOM 4513 C CA . ARG A 1 575 ? -13.754 -5.398 16.731 1.00 51.22 575 ARG A CA 1
ATOM 4514 C C . ARG A 1 575 ? -15.253 -5.126 16.520 1.00 51.22 575 ARG A C 1
ATOM 4516 O O . ARG A 1 575 ? -16.025 -5.206 17.470 1.00 51.22 575 ARG A O 1
ATOM 4523 N N . PRO A 1 576 ? -15.695 -4.766 15.303 1.00 51.53 576 PRO A N 1
ATOM 4524 C CA . PRO A 1 576 ? -17.073 -4.323 15.081 1.00 51.53 576 PRO A CA 1
ATOM 4525 C C . PRO A 1 576 ? -18.106 -5.462 15.073 1.00 51.53 576 PRO A C 1
ATOM 4527 O O . PRO A 1 576 ? -19.300 -5.187 15.194 1.00 51.53 576 PRO A O 1
ATOM 4530 N N . VAL A 1 577 ? -17.682 -6.723 14.937 1.00 65.00 577 VAL A N 1
ATOM 4531 C CA . VAL A 1 577 ? -18.577 -7.881 14.796 1.00 65.00 577 VAL A CA 1
ATOM 4532 C C . VAL A 1 577 ? -18.117 -9.007 15.718 1.00 65.00 577 VAL A C 1
ATOM 4534 O O . VAL A 1 577 ? -16.931 -9.315 15.767 1.00 65.00 577 VAL A O 1
ATOM 4537 N N . ILE A 1 578 ? -19.067 -9.601 16.447 1.00 78.62 578 ILE A N 1
ATOM 4538 C CA . ILE A 1 578 ? -18.854 -10.839 17.203 1.00 78.62 578 ILE A CA 1
ATOM 4539 C C . ILE A 1 578 ? -19.190 -12.021 16.303 1.00 78.62 578 ILE A C 1
ATOM 4541 O O . ILE A 1 578 ? -20.315 -12.123 15.804 1.00 78.62 578 ILE A O 1
ATOM 4545 N N . GLU A 1 579 ? -18.217 -12.909 16.129 1.00 82.88 579 GLU A N 1
ATOM 4546 C CA . GLU A 1 579 ? -18.344 -14.117 15.323 1.00 82.88 579 GLU A CA 1
ATOM 4547 C C . GLU A 1 579 ? -18.077 -15.359 16.173 1.00 82.88 579 GLU A C 1
ATOM 4549 O O . GLU A 1 579 ? -17.086 -15.446 16.901 1.00 82.88 579 GLU A O 1
ATOM 4554 N N . VAL A 1 580 ? -18.971 -16.343 16.073 1.00 90.00 580 VAL A N 1
ATOM 4555 C CA . VAL A 1 580 ? -18.779 -17.646 16.719 1.00 90.00 580 VAL A CA 1
ATOM 4556 C C . VAL A 1 580 ? -17.541 -18.318 16.122 1.00 90.00 580 VAL A C 1
ATOM 4558 O O . VAL A 1 580 ? -17.362 -18.342 14.906 1.00 90.00 580 VAL A O 1
ATOM 4561 N N . GLY A 1 581 ? -16.684 -18.861 16.982 1.00 86.81 581 GLY A N 1
ATOM 4562 C CA . GLY A 1 581 ? -15.399 -19.455 16.616 1.00 86.81 581 GLY A CA 1
ATOM 4563 C C . GLY A 1 581 ? -14.208 -18.501 16.728 1.00 86.81 581 GLY A C 1
ATOM 4564 O O . GLY A 1 581 ? -13.070 -18.968 16.707 1.00 86.81 581 GLY A O 1
ATOM 4565 N N . GLN A 1 582 ? -14.435 -17.198 16.908 1.00 86.44 582 GLN A N 1
ATOM 4566 C CA . GLN A 1 582 ? -13.367 -16.222 17.105 1.00 86.44 582 GLN A CA 1
ATOM 4567 C C . GLN A 1 582 ? -12.593 -16.496 18.401 1.00 86.44 582 GLN A C 1
ATOM 4569 O O . GLN A 1 582 ? -13.201 -16.684 19.454 1.00 86.44 582 GLN A O 1
ATOM 4574 N N . SER A 1 583 ? -11.259 -16.464 18.341 1.00 91.44 583 SER A N 1
ATOM 4575 C CA . SER A 1 583 ? -10.375 -16.704 19.487 1.00 91.44 583 SER A CA 1
ATOM 4576 C C . SER A 1 583 ? -9.427 -15.539 19.779 1.00 91.44 583 SER A C 1
ATOM 4578 O O . SER A 1 583 ? -9.079 -14.760 18.888 1.00 91.44 583 SER A O 1
ATOM 4580 N N . ALA A 1 584 ? -9.006 -15.428 21.037 1.00 90.56 584 ALA A N 1
ATOM 4581 C CA . ALA A 1 584 ? -7.981 -14.501 21.507 1.00 90.56 584 ALA A CA 1
ATOM 4582 C C . ALA A 1 584 ? -7.122 -15.180 22.576 1.00 90.56 584 ALA A C 1
ATOM 4584 O O . ALA A 1 584 ? -7.576 -16.103 23.255 1.00 90.56 584 ALA A O 1
ATOM 4585 N N . GLU A 1 585 ? -5.892 -14.707 22.735 1.00 94.31 585 GLU A N 1
ATOM 4586 C CA . GLU A 1 585 ? -4.962 -15.246 23.717 1.00 94.31 585 GLU A CA 1
ATOM 4587 C C . GLU A 1 585 ? -4.090 -14.163 24.343 1.00 94.31 585 GLU A C 1
ATOM 4589 O O . GLU A 1 585 ? -3.868 -13.106 23.751 1.00 94.31 585 GLU A O 1
ATOM 4594 N N . ILE A 1 586 ? -3.602 -14.436 25.550 1.00 93.31 586 ILE A N 1
ATOM 4595 C CA . ILE A 1 586 ? -2.661 -13.580 26.261 1.00 93.31 586 ILE A CA 1
ATOM 4596 C C . ILE A 1 586 ? -1.663 -14.425 27.053 1.00 93.31 586 ILE A C 1
ATOM 4598 O O . ILE A 1 586 ? -2.026 -15.385 27.736 1.00 93.31 586 ILE A O 1
ATOM 4602 N N . ASN A 1 587 ? -0.389 -14.059 26.945 1.00 95.44 587 ASN A N 1
ATOM 4603 C CA . ASN A 1 587 ? 0.686 -14.643 27.737 1.00 95.44 587 ASN A CA 1
ATOM 4604 C C . ASN A 1 587 ? 0.796 -13.896 29.063 1.00 95.44 587 ASN A C 1
ATOM 4606 O O . ASN A 1 587 ? 0.765 -12.666 29.074 1.00 95.44 587 ASN A O 1
ATOM 4610 N N . LEU A 1 588 ? 0.954 -14.635 30.160 1.00 95.50 588 LEU A N 1
ATOM 4611 C CA . LEU A 1 588 ? 1.134 -14.049 31.483 1.00 95.50 588 LEU A CA 1
ATOM 4612 C C . LEU A 1 588 ? 2.109 -14.866 32.339 1.00 95.50 588 LEU A C 1
ATOM 4614 O O . LEU A 1 588 ? 2.296 -16.066 32.119 1.00 95.50 588 LEU A O 1
ATOM 4618 N N . VAL A 1 589 ? 2.726 -14.200 33.311 1.00 97.00 589 VAL A N 1
ATOM 4619 C CA . VAL A 1 589 ? 3.575 -14.794 34.351 1.00 97.00 589 VAL A CA 1
ATOM 4620 C C . VAL A 1 589 ? 3.166 -14.179 35.682 1.00 97.00 589 VAL A C 1
ATOM 4622 O O . VAL A 1 589 ? 3.237 -12.964 35.858 1.00 97.00 589 VAL A O 1
ATOM 4625 N N . ILE A 1 590 ? 2.713 -15.006 36.623 1.00 96.62 590 ILE A N 1
ATOM 4626 C CA . ILE A 1 590 ? 2.267 -14.531 37.937 1.00 96.62 590 ILE A CA 1
ATOM 4627 C C . ILE A 1 590 ? 3.423 -14.685 38.915 1.00 96.62 590 ILE A C 1
ATOM 4629 O O . ILE A 1 590 ? 3.726 -15.786 39.371 1.00 96.62 590 ILE A O 1
ATOM 4633 N N . SER A 1 591 ? 4.065 -13.563 39.222 1.00 95.56 591 SER A N 1
ATOM 4634 C CA . SER A 1 591 ? 5.207 -13.523 40.132 1.00 95.56 591 SER A CA 1
ATOM 4635 C C . SER A 1 591 ? 4.780 -13.486 41.599 1.00 95.56 591 SER A C 1
ATOM 4637 O O . SER A 1 591 ? 3.627 -13.198 41.939 1.00 95.56 591 SER A O 1
ATOM 4639 N N . GLY A 1 592 ? 5.746 -13.671 42.502 1.00 93.50 592 GLY A N 1
ATOM 4640 C CA . GLY A 1 592 ? 5.527 -13.443 43.932 1.00 93.50 592 GLY A CA 1
ATOM 4641 C C . GLY A 1 592 ? 5.069 -12.013 44.275 1.00 93.50 592 GLY A C 1
ATOM 4642 O O . GLY A 1 592 ? 4.376 -11.827 45.273 1.00 93.50 592 GLY A O 1
ATOM 4643 N N . GLU A 1 593 ? 5.410 -11.002 43.464 1.00 94.12 593 GLU A N 1
ATOM 4644 C CA . GLU A 1 593 ? 4.896 -9.633 43.640 1.00 94.12 593 GLU A CA 1
ATOM 4645 C C . GLU A 1 593 ? 3.428 -9.531 43.224 1.00 94.12 593 GLU A C 1
ATOM 4647 O O . GLU A 1 593 ? 2.610 -9.020 43.987 1.00 94.12 593 GLU A O 1
ATOM 4652 N N . THR A 1 594 ? 3.068 -10.111 42.076 1.00 95.06 594 THR A N 1
ATOM 4653 C CA . THR A 1 594 ? 1.676 -10.191 41.608 1.00 95.06 594 THR A CA 1
ATOM 4654 C C . THR A 1 594 ? 0.787 -10.874 42.652 1.00 95.06 594 THR A C 1
ATOM 4656 O O . THR A 1 594 ? -0.324 -10.423 42.927 1.00 95.06 594 THR A O 1
ATOM 4659 N N . MET A 1 595 ? 1.288 -11.930 43.301 1.00 96.19 595 MET A N 1
ATOM 4660 C CA . MET A 1 595 ? 0.584 -12.594 44.401 1.00 96.19 595 MET A CA 1
ATOM 4661 C C . MET A 1 595 ? 0.400 -11.683 45.619 1.00 96.19 595 MET A C 1
ATOM 4663 O O . MET A 1 595 ? -0.694 -11.633 46.174 1.00 96.19 595 MET A O 1
ATOM 4667 N N . ARG A 1 596 ? 1.428 -10.927 46.031 1.00 95.19 596 ARG A N 1
ATOM 4668 C CA . ARG A 1 596 ? 1.305 -9.956 47.136 1.00 95.19 596 ARG A CA 1
ATOM 4669 C C . ARG A 1 596 ? 0.274 -8.871 46.833 1.00 95.19 596 ARG A C 1
ATOM 4671 O O . ARG A 1 596 ? -0.533 -8.546 47.702 1.00 95.19 596 ARG A O 1
ATOM 4678 N N . GLN A 1 597 ? 0.263 -8.357 45.606 1.00 95.81 597 GLN A N 1
ATOM 4679 C CA . GLN A 1 597 ? -0.738 -7.394 45.146 1.00 95.81 597 GLN A CA 1
ATOM 4680 C C . GLN A 1 597 ? -2.147 -7.998 45.177 1.00 95.81 597 GLN A C 1
ATOM 4682 O O . GLN A 1 597 ? -3.085 -7.347 45.636 1.00 95.81 597 GLN A O 1
ATOM 4687 N N . PHE A 1 598 ? -2.300 -9.264 44.774 1.00 96.19 598 PHE A N 1
ATOM 4688 C CA . PHE A 1 598 ? -3.581 -9.968 44.845 1.00 96.19 598 PHE A CA 1
ATOM 4689 C C . PHE A 1 598 ? -4.069 -10.140 46.291 1.00 96.19 598 PHE A C 1
ATOM 4691 O O . PHE A 1 598 ? -5.252 -9.940 46.566 1.00 96.19 598 PHE A O 1
ATOM 4698 N N . ILE A 1 599 ? -3.169 -10.449 47.233 1.00 95.06 599 ILE A N 1
ATOM 4699 C CA . ILE A 1 599 ? -3.482 -10.515 48.671 1.00 95.06 599 ILE A CA 1
ATOM 4700 C C . ILE A 1 599 ? -3.945 -9.144 49.177 1.00 95.06 599 ILE A C 1
ATOM 4702 O O . ILE A 1 599 ? -4.972 -9.057 49.846 1.00 95.06 599 ILE A O 1
ATOM 4706 N N . ALA A 1 600 ? -3.233 -8.070 48.827 1.00 94.50 600 ALA A N 1
ATOM 4707 C CA . ALA A 1 600 ? -3.600 -6.709 49.222 1.00 94.50 600 ALA A CA 1
ATOM 4708 C C . ALA A 1 600 ? -4.961 -6.270 48.646 1.00 94.50 600 ALA A C 1
ATOM 4710 O O . ALA A 1 600 ? -5.714 -5.559 49.310 1.00 94.50 600 ALA A O 1
ATOM 4711 N N . LEU A 1 601 ? -5.292 -6.718 47.431 1.00 95.25 601 LEU A N 1
ATOM 4712 C CA . LEU A 1 601 ? -6.564 -6.438 46.766 1.00 95.25 601 LEU A CA 1
ATOM 4713 C C . LEU A 1 601 ? -7.729 -7.235 47.372 1.00 95.25 601 LEU A C 1
ATOM 4715 O O . LEU A 1 601 ? -8.802 -6.685 47.598 1.00 95.25 601 LEU A O 1
ATOM 4719 N N . THR A 1 602 ? -7.545 -8.531 47.622 1.00 95.19 602 THR A N 1
ATOM 4720 C CA . THR A 1 602 ? -8.643 -9.462 47.957 1.00 95.19 602 THR A CA 1
ATOM 4721 C C . THR A 1 602 ? -8.757 -9.809 49.438 1.00 95.19 602 THR A C 1
ATOM 4723 O O . THR A 1 602 ? -9.756 -10.402 49.845 1.00 95.19 602 THR A O 1
ATOM 4726 N N . GLY A 1 603 ? -7.737 -9.492 50.238 1.00 92.00 603 GLY A N 1
ATOM 4727 C CA . GLY A 1 603 ? -7.617 -9.925 51.630 1.00 92.00 603 GLY A CA 1
ATOM 4728 C C . GLY A 1 603 ? -7.273 -11.410 51.799 1.00 92.00 603 GLY A C 1
ATOM 4729 O O . GLY A 1 603 ? -7.214 -11.891 52.929 1.00 92.00 603 GLY A O 1
ATOM 4730 N N . ASP A 1 604 ? -7.045 -12.162 50.716 1.00 92.81 604 ASP A N 1
ATOM 4731 C CA . ASP A 1 604 ? -6.802 -13.602 50.798 1.00 92.81 604 ASP A CA 1
ATOM 4732 C C . ASP A 1 604 ? -5.337 -13.946 51.109 1.00 92.81 604 ASP A C 1
ATOM 4734 O O . ASP A 1 604 ? -4.577 -14.391 50.251 1.00 92.81 604 ASP A O 1
ATOM 4738 N N . ALA A 1 605 ? -4.943 -13.781 52.368 1.00 91.56 605 ALA A N 1
ATOM 4739 C CA . ALA A 1 605 ? -3.623 -14.141 52.882 1.00 91.56 605 ALA A CA 1
ATOM 4740 C C . ALA A 1 605 ? -3.479 -15.628 53.288 1.00 91.56 605 ALA A C 1
ATOM 4742 O O . ALA A 1 605 ? -2.685 -15.937 54.180 1.00 91.56 605 ALA A O 1
ATOM 4743 N N . SER A 1 606 ? -4.250 -16.554 52.698 1.00 91.50 606 SER A N 1
ATOM 4744 C CA . SER A 1 606 ? -4.242 -17.974 53.088 1.00 91.50 606 SER A CA 1
ATOM 4745 C C . SER A 1 606 ? -2.830 -18.558 53.037 1.00 91.50 606 SER A C 1
ATOM 4747 O O . SER A 1 606 ? -2.047 -18.240 52.141 1.00 91.50 606 SER A O 1
ATOM 4749 N N . ALA A 1 607 ? -2.506 -19.442 53.985 1.00 90.69 607 ALA A N 1
ATOM 4750 C CA . ALA A 1 607 ? -1.158 -19.982 54.160 1.00 90.69 607 ALA A CA 1
ATOM 4751 C C . ALA A 1 607 ? -0.619 -20.710 52.910 1.00 90.69 607 ALA A C 1
ATOM 4753 O O . ALA A 1 607 ? 0.588 -20.748 52.701 1.00 90.69 607 ALA A O 1
ATOM 4754 N N . LEU A 1 608 ? -1.489 -21.235 52.038 1.00 90.94 608 LEU A N 1
ATOM 4755 C CA . LEU A 1 608 ? -1.083 -21.822 50.749 1.00 90.94 608 LEU A CA 1
ATOM 4756 C C . LEU A 1 608 ? -0.464 -20.810 49.772 1.00 90.94 608 LEU A C 1
ATOM 4758 O O . LEU A 1 608 ? 0.287 -21.198 48.877 1.00 90.94 608 LEU A O 1
ATOM 4762 N N . HIS A 1 609 ? -0.785 -19.530 49.941 1.00 92.69 609 HIS A N 1
ATOM 4763 C CA . HIS A 1 609 ? -0.356 -18.436 49.075 1.00 92.69 609 HIS 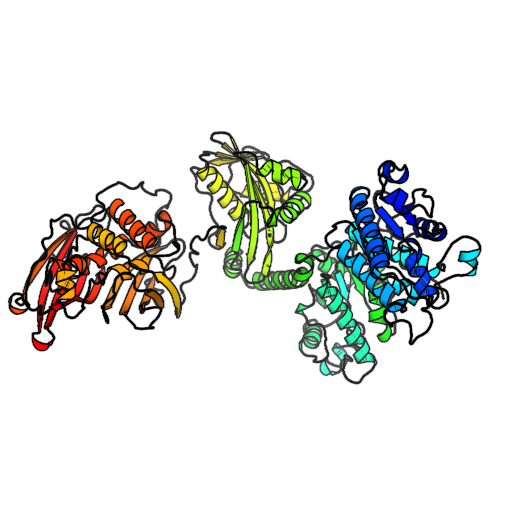A CA 1
ATOM 4764 C C . HIS A 1 609 ? 0.696 -17.538 49.744 1.00 92.69 609 HIS A C 1
ATOM 4766 O O . HIS A 1 609 ? 1.444 -16.856 49.047 1.00 92.69 609 HIS A O 1
ATOM 4772 N N . SER A 1 610 ? 0.767 -17.536 51.080 1.00 91.69 610 SER A N 1
ATOM 4773 C CA . SER A 1 610 ? 1.587 -16.600 51.862 1.00 91.69 610 SER A CA 1
ATOM 4774 C C . SER A 1 610 ? 2.688 -17.246 52.715 1.00 91.69 610 SER A C 1
ATOM 4776 O O . SER A 1 610 ? 3.658 -16.562 53.039 1.00 91.69 610 SER A O 1
ATOM 4778 N N . ASP A 1 611 ? 2.586 -18.536 53.060 1.00 92.19 611 ASP A N 1
ATOM 4779 C CA . ASP A 1 611 ? 3.517 -19.230 53.961 1.00 92.19 611 ASP A CA 1
ATOM 4780 C C . ASP A 1 611 ? 4.244 -20.383 53.233 1.00 92.19 611 ASP A C 1
ATOM 4782 O O . ASP A 1 611 ? 3.692 -21.479 53.074 1.00 92.19 611 ASP A O 1
ATOM 4786 N N . PRO A 1 612 ? 5.509 -20.178 52.809 1.00 92.06 612 PRO A N 1
ATOM 4787 C CA . PRO A 1 612 ? 6.299 -21.207 52.137 1.00 92.06 612 PRO A CA 1
ATOM 4788 C C . PRO A 1 612 ? 6.517 -22.485 52.959 1.00 92.06 612 PRO A C 1
ATOM 4790 O O . PRO A 1 612 ? 6.647 -23.557 52.369 1.00 92.06 612 PRO A O 1
ATOM 4793 N N . GLU A 1 613 ? 6.589 -22.396 54.292 1.00 91.12 613 GLU A N 1
ATOM 4794 C CA . GLU A 1 613 ? 6.804 -23.551 55.177 1.00 91.12 613 GLU A CA 1
ATOM 4795 C C . GLU A 1 613 ? 5.528 -24.384 55.304 1.00 91.12 613 GLU A C 1
ATOM 4797 O O . GLU A 1 613 ? 5.558 -25.616 55.268 1.00 91.12 613 GLU A O 1
ATOM 4802 N N . PHE A 1 614 ? 4.372 -23.728 55.414 1.00 90.50 614 PHE A N 1
ATOM 4803 C CA . PHE A 1 614 ? 3.092 -24.423 55.348 1.00 90.50 614 PHE A CA 1
ATOM 4804 C C . PHE A 1 614 ? 2.875 -25.068 53.980 1.00 90.50 614 PHE A C 1
ATOM 4806 O O . PHE A 1 614 ? 2.561 -26.256 53.912 1.00 90.50 614 PHE A O 1
ATOM 4813 N N . ALA A 1 615 ? 3.095 -24.322 52.897 1.00 91.19 615 ALA A N 1
ATOM 4814 C CA . ALA A 1 615 ? 2.865 -24.803 51.543 1.00 91.19 615 ALA A CA 1
ATOM 4815 C C . ALA A 1 615 ? 3.761 -26.009 51.187 1.00 91.19 615 ALA A C 1
ATOM 4817 O O . ALA A 1 615 ? 3.266 -26.987 50.620 1.00 91.19 615 ALA A O 1
ATOM 4818 N N . ARG A 1 616 ? 5.032 -26.013 51.630 1.00 92.00 616 ARG A N 1
ATOM 4819 C CA . ARG A 1 616 ? 5.959 -27.158 51.502 1.00 92.00 616 ARG A CA 1
ATOM 4820 C C . ARG A 1 616 ? 5.487 -28.431 52.211 1.00 92.00 616 ARG A C 1
ATOM 4822 O O . ARG A 1 616 ? 5.790 -29.521 51.736 1.00 92.00 616 ARG A O 1
ATOM 4829 N N . ARG A 1 617 ? 4.749 -28.315 53.321 1.00 90.12 617 ARG A N 1
ATOM 4830 C CA . ARG A 1 617 ? 4.188 -29.467 54.060 1.00 90.12 617 ARG A CA 1
ATOM 4831 C C . ARG A 1 617 ? 2.928 -30.048 53.425 1.00 90.12 617 ARG A C 1
ATOM 4833 O O . ARG A 1 617 ? 2.484 -31.127 53.814 1.00 90.12 617 ARG A O 1
ATOM 4840 N N . THR A 1 618 ? 2.324 -29.336 52.481 1.00 90.38 618 THR A N 1
ATOM 4841 C CA . THR A 1 618 ? 1.150 -29.829 51.761 1.00 90.38 618 THR A CA 1
ATOM 4842 C C . THR A 1 618 ? 1.552 -30.733 50.599 1.00 90.38 618 THR A C 1
ATOM 4844 O O . THR A 1 618 ? 2.709 -30.772 50.186 1.00 90.38 618 THR A O 1
ATOM 4847 N N . THR A 1 619 ? 0.575 -31.417 50.001 1.00 88.31 619 THR A N 1
ATOM 4848 C CA . THR A 1 619 ? 0.781 -32.244 48.801 1.00 88.31 619 THR A CA 1
ATOM 4849 C C . THR A 1 619 ? 1.283 -31.460 47.583 1.00 88.31 619 THR A C 1
ATOM 4851 O O . THR A 1 619 ? 1.678 -32.076 46.600 1.00 88.31 619 THR A O 1
ATOM 4854 N N . TYR A 1 620 ? 1.258 -30.124 47.623 1.00 90.44 620 TYR A N 1
ATOM 4855 C CA . TYR A 1 620 ? 1.685 -29.262 46.521 1.00 90.44 620 TYR A CA 1
ATOM 4856 C C . TYR A 1 620 ? 3.166 -28.874 46.569 1.00 90.44 620 TYR A C 1
ATOM 4858 O O . TYR A 1 620 ? 3.694 -28.425 45.555 1.00 90.44 620 TYR A O 1
ATOM 4866 N N . GLY A 1 621 ? 3.843 -29.040 47.712 1.00 89.88 621 GLY A N 1
ATOM 4867 C CA . GLY A 1 621 ? 5.295 -28.862 47.836 1.00 89.88 621 GLY A CA 1
ATOM 4868 C C . GLY A 1 621 ? 5.827 -27.424 47.729 1.00 89.88 621 GLY A C 1
ATOM 4869 O O . GLY A 1 621 ? 7.035 -27.225 47.830 1.00 89.88 621 GLY A O 1
ATOM 4870 N N . GLY A 1 622 ? 4.972 -26.413 47.568 1.00 92.94 622 GLY A N 1
ATOM 4871 C CA . GLY A 1 622 ? 5.377 -25.015 47.421 1.00 92.94 622 GLY A CA 1
ATOM 4872 C C . GLY A 1 622 ? 4.184 -24.066 47.382 1.00 92.94 622 GLY A C 1
ATOM 4873 O O . GLY A 1 622 ? 3.038 -24.519 47.382 1.00 92.94 622 GLY A O 1
ATOM 4874 N N . LEU A 1 623 ? 4.463 -22.757 47.381 1.00 95.06 623 LEU A N 1
ATOM 4875 C CA . LEU A 1 623 ? 3.428 -21.727 47.269 1.00 95.06 623 LEU A CA 1
ATOM 4876 C C . LEU A 1 623 ? 2.623 -21.917 45.984 1.00 95.06 623 LEU A C 1
ATOM 4878 O O . LEU A 1 623 ? 3.185 -22.254 44.944 1.00 95.06 623 LEU A O 1
ATOM 4882 N N . LEU A 1 624 ? 1.324 -21.651 46.068 1.00 94.69 624 LEU A N 1
ATOM 4883 C CA . LEU A 1 624 ? 0.418 -21.691 44.927 1.00 94.69 624 LEU A CA 1
ATOM 4884 C C . LEU A 1 624 ? -0.084 -20.297 44.587 1.00 94.69 624 LEU A C 1
ATOM 4886 O O . LEU A 1 624 ? -0.335 -19.490 45.479 1.00 94.69 624 LEU A O 1
ATOM 4890 N N . VAL A 1 625 ? -0.325 -20.046 43.308 1.00 95.81 625 VAL A N 1
ATOM 4891 C CA . VAL A 1 625 ? -1.102 -18.891 42.853 1.00 95.81 625 VAL A CA 1
ATOM 4892 C C . VAL A 1 625 ? -2.576 -19.086 43.231 1.00 95.81 625 VAL A C 1
ATOM 4894 O O . VAL A 1 625 ? -3.117 -20.190 43.130 1.00 95.81 625 VAL A O 1
ATOM 4897 N N . HIS A 1 626 ? -3.256 -18.018 43.662 1.00 94.19 626 HIS A N 1
ATOM 4898 C CA . HIS A 1 626 ? -4.703 -18.036 43.901 1.00 94.19 626 HIS A CA 1
ATOM 4899 C C . HIS A 1 626 ? -5.448 -18.414 42.619 1.00 94.19 626 HIS A C 1
ATOM 4901 O O . HIS A 1 626 ? -5.304 -17.732 41.607 1.00 94.19 626 HIS A O 1
ATOM 4907 N N . GLY A 1 627 ? -6.293 -19.448 42.655 1.00 90.56 627 GLY A N 1
ATOM 4908 C CA . GLY A 1 627 ? -6.954 -19.963 41.444 1.00 90.56 627 GLY A CA 1
ATOM 4909 C C . GLY A 1 627 ? -7.735 -18.900 40.657 1.00 90.56 627 GLY A C 1
ATOM 4910 O O . GLY A 1 627 ? -7.713 -18.890 39.431 1.00 90.56 627 GLY A O 1
ATOM 4911 N N . MET A 1 628 ? -8.357 -17.943 41.349 1.00 94.44 628 MET A N 1
ATOM 4912 C CA . MET A 1 628 ? -9.111 -16.857 40.713 1.00 94.44 628 MET A CA 1
ATOM 4913 C C . MET A 1 628 ? -8.243 -15.744 40.097 1.00 94.44 628 MET A C 1
ATOM 4915 O O . MET A 1 628 ? -8.751 -14.975 39.284 1.00 94.44 628 MET A O 1
ATOM 4919 N N . CYS A 1 629 ? -6.957 -15.639 40.449 1.00 95.19 629 CYS A N 1
ATOM 4920 C CA . CYS A 1 629 ? -6.074 -14.572 39.964 1.00 95.19 629 CYS A CA 1
ATOM 4921 C C . CYS A 1 629 ? -5.872 -14.621 38.430 1.00 95.19 629 CYS A C 1
ATOM 4923 O O . CYS A 1 629 ? -6.193 -13.634 37.765 1.00 95.19 629 CYS A O 1
ATOM 4925 N N . PRO A 1 630 ? -5.483 -15.760 37.817 1.00 95.00 630 PRO A N 1
ATOM 4926 C CA . PRO A 1 630 ? -5.396 -15.892 36.358 1.00 95.00 630 PRO A CA 1
ATOM 4927 C C . PRO A 1 630 ? -6.697 -15.587 35.594 1.00 95.00 630 PRO A C 1
ATOM 4929 O O . PRO A 1 630 ? -6.655 -15.142 34.450 1.00 95.00 630 PRO A O 1
ATOM 4932 N N . ILE A 1 631 ? -7.865 -15.809 36.206 1.00 94.38 631 ILE A N 1
ATOM 4933 C CA . ILE A 1 631 ? -9.170 -15.601 35.556 1.00 94.38 631 ILE A CA 1
ATOM 4934 C C . ILE A 1 631 ? -9.445 -14.106 35.325 1.00 94.38 631 ILE A C 1
ATOM 4936 O O . ILE A 1 631 ? -10.111 -13.745 34.353 1.00 94.38 631 ILE A O 1
ATOM 4940 N N . MET A 1 632 ? -8.871 -13.209 36.138 1.00 93.00 632 MET A N 1
ATOM 4941 C CA . MET A 1 632 ? -9.013 -11.756 35.949 1.00 93.00 632 MET A CA 1
ATOM 4942 C C . MET A 1 632 ? -8.520 -11.278 34.574 1.00 93.00 632 MET A C 1
ATOM 4944 O O . MET A 1 632 ? -9.017 -10.276 34.049 1.00 93.00 632 MET A O 1
ATOM 4948 N N . PHE A 1 633 ? -7.581 -12.004 33.964 1.00 94.50 633 PHE A N 1
ATOM 4949 C CA . PHE A 1 633 ? -6.989 -11.667 32.670 1.00 94.50 633 PHE A CA 1
ATOM 4950 C C . PHE A 1 633 ? -7.978 -11.838 31.508 1.00 94.50 633 PHE A C 1
ATOM 4952 O O . PHE A 1 633 ? -7.750 -11.270 30.441 1.00 94.50 633 PHE A O 1
ATOM 4959 N N . LEU A 1 634 ? -9.132 -12.492 31.717 1.00 93.19 634 LEU A N 1
ATOM 4960 C CA . LEU A 1 634 ? -10.247 -12.465 30.759 1.00 93.19 634 LEU A CA 1
ATOM 4961 C C . LEU A 1 634 ? -10.678 -11.029 30.424 1.00 93.19 634 LEU A C 1
ATOM 4963 O O . LEU A 1 634 ? -11.071 -10.754 29.293 1.00 93.19 634 LEU A O 1
ATOM 4967 N N . SER A 1 635 ? -10.539 -10.086 31.366 1.00 91.12 635 SER A N 1
ATOM 4968 C CA . SER A 1 635 ? -10.831 -8.663 31.121 1.00 91.12 635 SER A CA 1
ATOM 4969 C C . SER A 1 635 ? -9.920 -7.999 30.090 1.00 91.12 635 SER A C 1
ATOM 4971 O O . SER A 1 635 ? -10.264 -6.932 29.572 1.00 91.12 635 SER A O 1
ATOM 4973 N N . LEU A 1 636 ? -8.761 -8.592 29.794 1.00 91.19 636 LEU A N 1
ATOM 4974 C CA . LEU A 1 636 ? -7.793 -8.070 28.832 1.00 91.19 636 LEU A CA 1
ATOM 4975 C C . LEU A 1 636 ? -8.100 -8.500 27.393 1.00 91.19 636 LEU A C 1
ATOM 4977 O O . LEU A 1 636 ? -7.680 -7.806 26.464 1.00 91.19 636 LEU A O 1
ATOM 4981 N N . LEU A 1 637 ? -8.900 -9.552 27.201 1.00 89.31 637 LEU A N 1
ATOM 4982 C CA . LEU A 1 637 ? -9.275 -10.052 25.879 1.00 89.31 637 LEU A CA 1
ATOM 4983 C C . LEU A 1 637 ? -10.265 -9.111 25.168 1.00 89.31 637 LEU A C 1
ATOM 4985 O O . LEU A 1 637 ? -11.180 -8.546 25.773 1.00 89.31 637 LEU A O 1
ATOM 4989 N N . ASP A 1 638 ? -10.093 -8.953 23.854 1.00 85.12 638 ASP A N 1
ATOM 4990 C CA . ASP A 1 638 ? -10.904 -8.078 22.995 1.00 85.12 638 ASP A CA 1
ATOM 4991 C C . ASP A 1 638 ? -12.120 -8.786 22.358 1.00 85.12 638 ASP A C 1
ATOM 4993 O O . ASP A 1 638 ? -12.807 -8.196 21.527 1.00 85.12 638 ASP A O 1
ATOM 4997 N N . LEU A 1 639 ? -12.421 -10.028 22.765 1.00 85.44 639 LEU A N 1
ATOM 4998 C CA . LEU A 1 639 ? -13.435 -10.895 22.140 1.00 85.44 639 LEU A CA 1
ATOM 4999 C C . LEU A 1 639 ? -14.865 -10.359 22.214 1.00 85.44 639 LEU A C 1
ATOM 5001 O O . LEU A 1 639 ? -15.611 -10.444 21.244 1.00 85.44 639 LEU A O 1
ATOM 5005 N N . VAL A 1 640 ? -15.254 -9.829 23.372 1.00 83.75 640 VAL A N 1
ATOM 5006 C CA . VAL A 1 640 ? -16.644 -9.431 23.659 1.00 83.75 640 VAL A CA 1
ATOM 5007 C C . VAL A 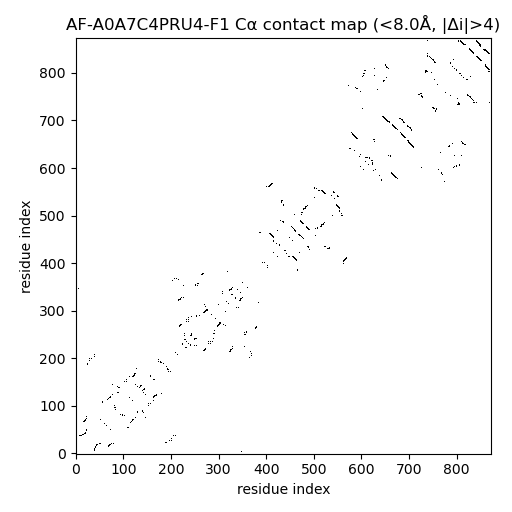1 640 ? -16.867 -7.922 23.528 1.00 83.75 640 VAL A C 1
ATOM 5009 O O . VAL A 1 640 ? -17.892 -7.398 23.958 1.00 83.75 640 VAL A O 1
ATOM 5012 N N . GLN A 1 641 ? -15.902 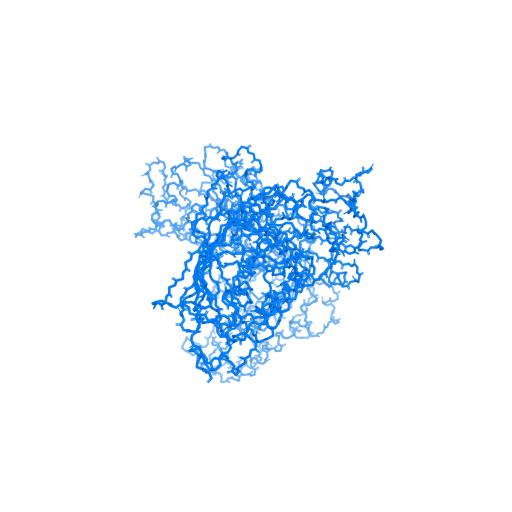-7.200 22.952 1.00 81.75 641 GLN A N 1
ATOM 5013 C CA . GLN A 1 641 ? -15.943 -5.744 22.840 1.00 81.75 641 GLN A CA 1
ATOM 5014 C C . GLN A 1 641 ? -16.686 -5.329 21.568 1.00 81.75 641 GLN A C 1
ATOM 5016 O O . GLN A 1 641 ? -16.315 -5.750 20.478 1.00 81.75 641 GLN A O 1
ATOM 5021 N N . GLN A 1 642 ? -17.705 -4.473 21.693 1.00 71.12 642 GLN A N 1
ATOM 5022 C CA . GLN A 1 642 ? -18.429 -3.900 20.552 1.00 71.12 642 GLN A CA 1
ATOM 5023 C C . GLN A 1 642 ? -18.526 -2.371 20.668 1.00 71.12 642 GLN A C 1
ATOM 5025 O O . GLN A 1 642 ? -18.784 -1.859 21.761 1.00 71.12 642 GLN A O 1
ATOM 5030 N N . PRO A 1 643 ? -18.394 -1.617 19.558 1.00 67.69 643 PRO A N 1
ATOM 5031 C CA . PRO A 1 643 ? -18.557 -0.167 19.583 1.00 67.69 643 PRO A CA 1
ATOM 5032 C C . PRO A 1 643 ? -19.940 0.248 20.110 1.00 67.69 643 PRO A C 1
ATOM 5034 O O . PRO A 1 643 ? -20.966 -0.313 19.721 1.00 67.69 643 PRO A O 1
ATOM 5037 N N . GLY A 1 644 ? -19.973 1.243 21.002 1.00 70.75 644 GLY A N 1
ATOM 5038 C CA . GLY A 1 644 ? -21.218 1.770 21.581 1.00 70.75 644 GLY A CA 1
ATOM 5039 C C . GLY A 1 644 ? -21.931 0.816 22.549 1.00 70.75 644 GLY A C 1
ATOM 5040 O O . GLY A 1 644 ? -23.113 1.011 22.854 1.00 70.75 644 GLY A O 1
ATOM 5041 N N . ARG A 1 645 ? -21.240 -0.231 23.009 1.00 79.94 645 ARG A N 1
ATOM 5042 C CA . ARG A 1 645 ? -21.767 -1.206 23.961 1.00 79.94 645 ARG A CA 1
ATOM 5043 C C . ARG A 1 645 ? -20.779 -1.486 25.074 1.00 79.94 645 ARG A C 1
ATOM 5045 O O . ARG A 1 645 ? -19.571 -1.383 24.886 1.00 79.94 645 ARG A O 1
ATOM 5052 N N . ARG A 1 646 ? -21.320 -1.886 26.217 1.00 85.38 646 ARG A N 1
ATOM 5053 C CA . ARG A 1 646 ? -20.554 -2.368 27.364 1.00 85.38 646 ARG A CA 1
ATOM 5054 C C . ARG A 1 646 ? -20.822 -3.856 27.554 1.00 85.38 646 ARG A C 1
ATOM 5056 O O . ARG A 1 646 ? -21.978 -4.277 27.500 1.00 85.38 646 ARG A O 1
ATOM 5063 N N . ALA A 1 647 ? -19.766 -4.642 27.754 1.00 89.69 647 ALA A N 1
ATOM 5064 C CA . ALA A 1 647 ? -19.887 -6.065 28.050 1.00 89.69 647 ALA A CA 1
ATOM 5065 C C . ALA A 1 647 ? -20.186 -6.264 29.542 1.00 89.69 647 ALA A C 1
ATOM 5067 O O . ALA A 1 647 ? -19.322 -6.048 30.390 1.00 89.69 647 ALA A O 1
ATOM 5068 N N . MET A 1 648 ? -21.414 -6.657 29.862 1.00 90.56 648 MET A N 1
ATOM 5069 C CA . MET A 1 648 ? -21.883 -6.880 31.228 1.00 90.56 648 MET A CA 1
ATOM 5070 C C . MET A 1 648 ? -21.631 -8.332 31.624 1.00 90.56 648 MET A C 1
ATOM 5072 O O . MET A 1 648 ? -22.081 -9.242 30.934 1.00 90.56 648 MET A O 1
ATOM 5076 N N . PHE A 1 649 ? -20.891 -8.560 32.707 1.00 91.62 649 PHE A N 1
ATOM 5077 C CA . PHE A 1 649 ? -20.487 -9.902 33.127 1.00 91.62 649 PHE A CA 1
ATOM 5078 C C . PHE A 1 649 ? -21.694 -10.667 33.685 1.00 91.62 649 PHE A C 1
ATOM 5080 O O . PHE A 1 649 ? -22.353 -10.184 34.603 1.00 91.62 649 PHE A O 1
ATOM 5087 N N . ARG A 1 650 ? -22.007 -11.846 33.134 1.00 93.56 650 ARG A N 1
ATOM 5088 C CA . ARG A 1 650 ? -23.245 -12.581 33.448 1.00 93.56 650 ARG A CA 1
ATOM 5089 C C . ARG A 1 650 ? -23.002 -13.890 34.180 1.00 93.56 650 ARG A C 1
ATOM 5091 O O . ARG A 1 650 ? -23.737 -14.207 35.117 1.00 93.56 650 ARG A O 1
ATOM 5098 N N . GLN A 1 651 ? -21.998 -14.653 33.764 1.00 95.19 651 GLN A N 1
ATOM 5099 C CA . GLN A 1 651 ? -21.705 -15.957 34.349 1.00 95.19 651 GLN A CA 1
ATOM 5100 C C . GLN A 1 651 ? -20.212 -16.261 34.294 1.00 95.19 651 GLN A C 1
ATOM 5102 O O . GLN A 1 651 ? -19.540 -15.905 33.331 1.00 95.19 651 GLN A O 1
ATOM 5107 N N . LEU A 1 652 ? -19.727 -16.967 35.314 1.00 97.06 652 LEU A N 1
ATOM 5108 C CA . LEU A 1 652 ? -18.433 -17.633 35.328 1.00 97.06 652 LEU A CA 1
ATOM 5109 C C . LEU A 1 652 ? -18.624 -19.082 35.772 1.00 97.06 652 LEU A C 1
ATOM 5111 O O . LEU A 1 652 ? -19.243 -19.328 36.807 1.00 97.06 652 LEU A O 1
ATOM 5115 N N . LYS A 1 653 ? -18.038 -20.020 35.033 1.00 97.62 653 LYS A N 1
ATOM 5116 C CA . LYS A 1 653 ? -17.796 -21.399 35.460 1.00 97.62 653 LYS A CA 1
ATOM 5117 C C . LYS A 1 653 ? -16.313 -21.679 35.277 1.00 97.62 653 LYS A C 1
ATOM 5119 O O . LYS A 1 653 ? -15.803 -21.456 34.187 1.00 97.62 653 LYS A O 1
ATOM 5124 N N . ALA A 1 654 ? -15.626 -22.138 36.313 1.00 97.62 654 ALA A N 1
ATOM 5125 C CA . ALA A 1 654 ? -14.197 -22.426 36.253 1.00 97.62 654 ALA A CA 1
ATOM 5126 C C . ALA A 1 654 ? -13.869 -23.730 36.982 1.00 97.62 654 ALA A C 1
ATOM 5128 O O . ALA A 1 654 ? -14.304 -23.931 38.119 1.00 97.62 654 ALA A O 1
ATOM 5129 N N . ASN A 1 655 ? -13.081 -24.585 36.335 1.00 97.56 655 ASN A N 1
ATOM 5130 C CA . ASN A 1 655 ? -12.535 -25.830 36.860 1.00 97.56 655 ASN A CA 1
ATOM 5131 C C . ASN A 1 655 ? -11.028 -25.674 37.068 1.00 97.56 655 ASN A C 1
ATOM 5133 O O . ASN A 1 655 ? -10.295 -25.350 36.135 1.00 97.56 655 ASN A O 1
ATOM 5137 N N . PHE A 1 656 ? -10.556 -25.928 38.286 1.00 96.50 656 PHE A N 1
ATOM 5138 C CA . PHE A 1 656 ? -9.141 -25.847 38.650 1.00 96.50 656 PHE A CA 1
ATOM 5139 C C . PHE A 1 656 ? -8.538 -27.251 38.625 1.00 96.50 656 PHE A C 1
ATOM 5141 O O . PHE A 1 656 ? -8.599 -27.996 39.605 1.00 96.50 656 PHE A O 1
ATOM 5148 N N . ASN A 1 657 ? -7.988 -27.627 37.473 1.00 95.06 657 ASN A N 1
ATOM 5149 C CA . ASN A 1 657 ? -7.539 -28.992 37.205 1.00 95.06 657 ASN A CA 1
ATOM 5150 C C . ASN A 1 657 ? -6.188 -29.304 37.844 1.00 95.06 657 ASN A C 1
ATOM 5152 O O . ASN A 1 657 ? -5.945 -30.436 38.268 1.00 95.06 657 ASN A O 1
ATOM 5156 N N . ARG A 1 658 ? -5.288 -28.316 37.870 1.00 95.19 658 ARG A N 1
ATOM 5157 C CA . ARG A 1 658 ? -3.919 -28.449 38.381 1.00 95.19 658 ARG A CA 1
ATOM 5158 C C . ARG A 1 658 ? -3.487 -27.174 39.110 1.00 95.19 658 ARG A C 1
ATOM 5160 O O . ARG A 1 658 ? -3.976 -26.096 38.773 1.00 95.19 658 ARG A O 1
ATOM 5167 N N . PRO A 1 659 ? -2.582 -27.286 40.098 1.00 93.69 659 PRO A N 1
ATOM 5168 C CA . PRO A 1 659 ? -2.001 -26.119 40.751 1.00 93.69 659 PRO A CA 1
ATOM 5169 C C . PRO A 1 659 ? -1.200 -25.271 39.757 1.00 93.69 659 PRO A C 1
ATOM 5171 O O . PRO A 1 659 ? -0.600 -25.801 38.824 1.00 93.69 659 PRO A O 1
ATOM 5174 N N . ILE A 1 660 ? -1.179 -23.963 40.003 1.00 96.31 660 ILE A N 1
ATOM 5175 C CA . ILE A 1 660 ? -0.332 -22.995 39.304 1.00 96.31 660 ILE A CA 1
ATOM 5176 C C . ILE A 1 660 ? 0.712 -22.513 40.308 1.00 96.31 660 ILE A C 1
ATOM 5178 O O . ILE A 1 660 ? 0.345 -22.091 41.411 1.00 96.31 660 ILE A O 1
ATOM 5182 N N . TYR A 1 661 ? 1.987 -22.582 39.939 1.00 95.94 661 TYR A N 1
ATOM 5183 C CA . TYR A 1 661 ? 3.093 -22.139 40.779 1.00 95.94 661 TYR A CA 1
ATOM 5184 C C . TYR A 1 661 ? 3.541 -20.718 40.397 1.00 95.94 661 TYR A C 1
ATOM 5186 O O . TYR A 1 661 ? 3.311 -20.273 39.268 1.00 95.94 661 TYR A O 1
ATOM 5194 N N . PRO A 1 662 ? 4.152 -19.971 41.336 1.00 96.44 662 PRO A N 1
ATOM 5195 C CA . PRO A 1 662 ? 4.757 -18.683 41.031 1.00 96.44 662 PRO A CA 1
ATOM 5196 C C . PRO A 1 662 ? 5.760 -18.804 39.883 1.00 96.44 662 PRO A C 1
ATOM 5198 O O . PRO A 1 662 ? 6.518 -19.770 39.818 1.00 96.44 662 PRO A O 1
ATOM 5201 N N . ASP A 1 663 ? 5.763 -17.802 39.009 1.00 95.50 663 ASP A N 1
ATOM 5202 C CA . ASP A 1 663 ? 6.648 -17.689 37.847 1.00 95.50 663 ASP A CA 1
ATOM 5203 C C . ASP A 1 663 ? 6.440 -18.757 36.749 1.00 95.50 663 ASP A C 1
ATOM 5205 O O . ASP A 1 663 ? 7.193 -18.789 35.769 1.00 95.50 663 ASP A O 1
ATOM 5209 N N . ASP A 1 664 ? 5.383 -19.577 36.838 1.00 96.25 664 ASP A N 1
ATOM 5210 C CA . ASP A 1 664 ? 4.980 -20.457 35.739 1.00 96.25 664 ASP A CA 1
ATOM 5211 C C . ASP A 1 664 ? 4.682 -19.625 34.472 1.00 96.25 664 ASP A C 1
ATOM 5213 O O . ASP A 1 664 ? 3.948 -18.629 34.528 1.00 96.25 664 ASP A O 1
ATOM 5217 N N . PRO A 1 665 ? 5.201 -20.019 33.293 1.00 96.75 665 PRO A N 1
ATOM 5218 C CA . PRO A 1 665 ? 4.860 -19.369 32.039 1.00 96.75 665 PRO A CA 1
ATOM 5219 C C . PRO A 1 665 ? 3.477 -19.836 31.583 1.00 96.75 665 PRO A C 1
ATOM 5221 O O . PRO A 1 665 ? 3.311 -20.979 31.150 1.00 96.75 665 PRO A O 1
ATOM 5224 N N . LEU A 1 666 ? 2.486 -18.950 31.627 1.00 97.75 666 LEU A N 1
ATOM 5225 C CA . LEU A 1 666 ? 1.101 -19.279 31.298 1.00 97.75 666 LEU A CA 1
ATOM 5226 C C . LEU A 1 666 ? 0.674 -18.676 29.957 1.00 97.75 666 LEU A C 1
ATOM 5228 O O . LEU A 1 666 ? 1.203 -17.658 29.496 1.00 97.75 666 LEU A O 1
ATOM 5232 N N . ILE A 1 667 ? -0.327 -19.311 29.353 1.00 97.06 667 ILE A N 1
ATOM 5233 C CA . ILE A 1 667 ? -1.119 -18.760 28.255 1.00 97.06 667 ILE A CA 1
ATOM 5234 C C . ILE A 1 667 ? -2.605 -18.916 28.591 1.00 97.06 667 ILE A C 1
ATOM 5236 O O . ILE A 1 667 ? -3.067 -20.021 28.880 1.00 97.06 667 ILE A O 1
ATOM 5240 N N . LEU A 1 668 ? -3.341 -17.805 28.580 1.00 97.56 668 LEU A N 1
ATOM 5241 C CA . LEU A 1 668 ? -4.800 -17.781 28.647 1.00 97.56 668 LEU A CA 1
ATOM 5242 C C . LEU A 1 668 ? -5.328 -17.674 27.221 1.00 97.56 668 LEU A C 1
ATOM 5244 O O . LEU A 1 668 ? -5.017 -16.716 26.520 1.00 97.56 668 LEU A O 1
ATOM 5248 N N . GLN A 1 669 ? -6.145 -18.632 26.809 1.00 96.56 669 GLN A N 1
ATOM 5249 C CA . GLN A 1 669 ? -6.804 -18.644 25.509 1.00 96.56 669 GLN A CA 1
ATOM 5250 C C . GLN A 1 669 ? -8.305 -18.681 25.716 1.00 96.56 669 GLN A C 1
ATOM 5252 O O . GLN A 1 669 ? -8.787 -19.391 26.594 1.00 96.56 669 GLN A O 1
ATOM 5257 N N . ALA A 1 670 ? -9.046 -17.942 24.902 1.00 96.62 670 ALA A N 1
ATOM 5258 C CA . ALA A 1 670 ? -10.495 -18.008 24.906 1.00 96.62 670 ALA A CA 1
ATOM 5259 C C . ALA A 1 670 ? -11.056 -17.977 23.490 1.00 96.62 670 ALA A C 1
ATOM 5261 O O . ALA A 1 670 ? -10.426 -17.454 22.566 1.00 96.62 670 ALA A O 1
ATOM 5262 N N . ARG A 1 671 ? -12.252 -18.537 23.326 1.00 96.56 671 ARG A N 1
ATOM 5263 C CA . ARG A 1 671 ? -12.963 -18.606 22.054 1.00 96.56 671 ARG A CA 1
ATOM 5264 C C . ARG A 1 671 ? -14.455 -18.405 22.263 1.00 96.56 671 ARG A C 1
ATOM 5266 O O . ARG A 1 671 ? -15.026 -18.976 23.183 1.00 96.56 671 ARG A O 1
ATOM 5273 N N . ILE A 1 672 ? -15.078 -17.641 21.373 1.00 96.12 672 ILE A N 1
ATOM 5274 C CA . ILE A 1 672 ? -16.527 -17.436 21.346 1.00 96.12 672 ILE A CA 1
ATOM 5275 C C . ILE A 1 672 ? -17.202 -18.733 20.898 1.00 96.12 672 ILE A C 1
ATOM 5277 O O . ILE A 1 672 ? -16.995 -19.177 19.766 1.00 96.12 672 ILE A O 1
ATOM 5281 N N . THR A 1 673 ? -17.992 -19.343 21.776 1.00 95.31 673 THR A N 1
ATOM 5282 C CA . THR A 1 673 ? -18.740 -20.579 21.500 1.00 95.31 673 THR A CA 1
ATOM 5283 C C . THR A 1 673 ? -20.149 -20.302 21.024 1.00 95.31 673 THR A C 1
ATOM 5285 O O . THR A 1 673 ? -20.648 -21.002 20.144 1.00 95.31 673 THR A O 1
ATOM 5288 N N . GLU A 1 674 ? -20.767 -19.249 21.549 1.00 94.44 674 GLU A N 1
ATOM 5289 C CA . GLU A 1 674 ? -22.147 -18.908 21.245 1.00 94.44 674 GLU A CA 1
ATOM 5290 C C . GLU A 1 674 ? -22.355 -17.391 21.246 1.00 94.44 674 GLU A C 1
ATOM 5292 O O . GLU A 1 674 ? -21.744 -16.647 22.016 1.00 94.44 674 GLU A O 1
ATOM 5297 N N . TYR A 1 675 ? -23.233 -16.921 20.357 1.00 93.62 675 TYR A N 1
ATOM 5298 C CA . TYR A 1 675 ? -23.720 -15.547 20.365 1.00 93.62 675 TYR A CA 1
ATOM 5299 C C . TYR A 1 675 ? -25.220 -15.510 20.067 1.00 93.62 675 TYR A C 1
ATOM 5301 O O . TYR A 1 675 ? -25.643 -15.643 18.914 1.00 93.62 675 TYR A O 1
ATOM 5309 N N . ILE A 1 676 ? -26.024 -15.292 21.108 1.00 89.12 676 ILE A N 1
ATOM 5310 C CA . ILE A 1 676 ? -27.485 -15.222 21.025 1.00 89.12 676 ILE A CA 1
ATOM 5311 C C . ILE A 1 676 ? -27.878 -13.772 20.740 1.00 89.12 676 ILE A C 1
ATOM 5313 O O . ILE A 1 676 ? -27.825 -12.905 21.616 1.00 89.12 676 ILE A O 1
ATOM 5317 N N . ARG A 1 677 ? -28.255 -13.474 19.494 1.00 83.75 677 ARG A N 1
ATOM 5318 C CA . ARG A 1 677 ? -28.439 -12.095 19.002 1.00 83.75 677 ARG A CA 1
ATOM 5319 C C . ARG A 1 677 ? -29.620 -11.370 19.647 1.00 83.75 677 ARG A C 1
ATOM 5321 O O . ARG A 1 677 ? -29.555 -10.152 19.824 1.00 83.75 677 ARG A O 1
ATOM 5328 N N . GLU A 1 678 ? -30.675 -12.099 19.994 1.00 82.62 678 GLU A N 1
ATOM 5329 C CA . GLU A 1 678 ? -31.934 -11.589 20.545 1.00 82.62 678 GLU A CA 1
ATOM 5330 C C . GLU A 1 678 ? -31.712 -10.937 21.911 1.00 82.62 678 GLU A C 1
ATOM 5332 O O . GLU A 1 678 ? -32.160 -9.814 22.150 1.00 82.62 678 GLU A O 1
ATOM 5337 N N . VAL A 1 679 ? -30.960 -11.621 22.775 1.00 84.75 679 VAL A N 1
ATOM 5338 C CA . VAL A 1 679 ? -30.593 -11.149 24.120 1.00 84.75 679 VAL A CA 1
ATOM 5339 C C . VAL A 1 679 ? -29.194 -10.531 24.174 1.00 84.75 679 VAL A C 1
ATOM 5341 O O . VAL A 1 679 ? -28.824 -9.924 25.174 1.00 84.75 679 VAL A O 1
ATOM 5344 N N . ARG A 1 680 ? -28.441 -10.606 23.067 1.00 89.19 680 ARG A N 1
ATOM 5345 C CA . ARG A 1 680 ? -27.059 -10.121 22.913 1.00 89.19 680 ARG A CA 1
ATOM 5346 C C . ARG A 1 680 ? -26.113 -10.715 23.94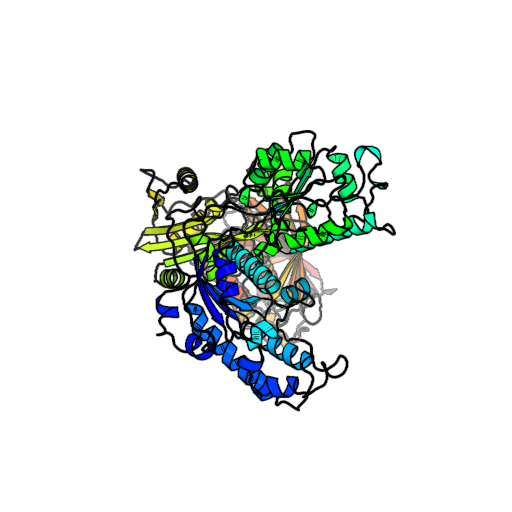5 1.00 89.19 680 ARG A C 1
ATOM 5348 O O . ARG A 1 680 ? -25.250 -10.016 24.476 1.00 89.19 680 ARG A O 1
ATOM 5355 N N . GLU A 1 681 ? -26.298 -11.997 24.199 1.00 93.31 681 GLU A N 1
ATOM 5356 C CA . GLU A 1 681 ? -25.481 -12.770 25.117 1.00 93.31 681 GLU A CA 1
ATOM 5357 C C . GLU A 1 681 ? -24.374 -13.473 24.336 1.00 93.31 681 GLU A C 1
ATOM 5359 O O . GLU A 1 681 ? -24.630 -14.067 23.289 1.00 93.31 681 GLU A O 1
ATOM 5364 N N . VAL A 1 682 ? -23.143 -13.337 24.814 1.00 94.75 682 VAL A N 1
ATOM 5365 C CA . VAL A 1 682 ? -21.936 -13.913 24.227 1.00 94.75 682 VAL A CA 1
ATOM 5366 C C . VAL A 1 682 ? -21.355 -14.878 25.236 1.00 94.75 682 VAL A C 1
ATOM 5368 O O . VAL A 1 682 ? -21.063 -14.483 26.366 1.00 94.75 682 VAL A O 1
ATOM 5371 N N . GLU A 1 683 ? -21.146 -16.110 24.810 1.00 96.44 683 GLU A N 1
ATOM 5372 C CA . GLU A 1 683 ? -20.475 -17.126 25.598 1.00 96.44 683 GLU A CA 1
ATOM 5373 C C . GLU A 1 683 ? -19.059 -17.337 25.066 1.00 96.44 683 GLU A C 1
ATOM 5375 O O . GLU A 1 683 ? -18.839 -17.437 23.854 1.00 96.44 683 GLU A O 1
ATOM 5380 N N . ILE A 1 684 ? -18.090 -17.376 25.980 1.00 97.06 684 ILE A N 1
ATOM 5381 C CA . ILE A 1 684 ? -16.711 -17.734 25.676 1.00 97.06 684 ILE A CA 1
ATOM 5382 C C . ILE A 1 684 ? -16.290 -18.937 26.515 1.00 97.06 684 ILE A C 1
ATOM 5384 O O . ILE A 1 684 ? -16.466 -18.950 27.732 1.00 97.06 684 ILE A O 1
ATOM 5388 N N . GLU A 1 685 ? -15.669 -19.916 25.872 1.00 98.12 685 GLU A N 1
ATOM 5389 C CA . GLU A 1 685 ? -14.861 -20.931 26.548 1.00 98.12 685 GLU A CA 1
ATOM 5390 C C . GLU A 1 685 ? -13.448 -20.389 26.727 1.00 98.12 685 GLU A C 1
ATOM 5392 O O . GLU A 1 685 ? -12.903 -19.772 25.807 1.00 98.12 685 GLU A O 1
ATOM 5397 N N . PHE A 1 686 ? -12.834 -20.633 27.883 1.00 98.12 686 PHE A N 1
ATOM 5398 C CA . PHE A 1 686 ? -11.450 -20.261 28.142 1.00 98.12 686 PHE A CA 1
ATOM 5399 C C . PHE A 1 686 ? -10.643 -21.404 28.754 1.00 98.12 686 PHE A C 1
ATOM 5401 O O . PHE A 1 686 ? -11.170 -22.271 29.448 1.00 98.12 686 PHE A O 1
ATOM 5408 N N . GLN A 1 687 ? -9.338 -21.381 28.498 1.00 97.88 687 GLN A N 1
ATOM 5409 C CA . GLN A 1 687 ? -8.360 -22.333 29.005 1.00 97.88 687 GLN A CA 1
ATOM 5410 C C . GLN A 1 687 ? -7.081 -21.597 29.397 1.00 97.88 687 GLN A C 1
ATOM 5412 O O . GLN A 1 687 ? -6.576 -20.759 28.652 1.00 97.88 687 GLN A O 1
ATOM 5417 N N . ILE A 1 688 ? -6.538 -21.935 30.561 1.00 98.12 688 ILE A N 1
ATOM 5418 C CA . ILE A 1 688 ? -5.233 -21.492 31.044 1.00 98.12 688 ILE A CA 1
ATOM 5419 C C . ILE A 1 688 ? -4.318 -22.705 31.041 1.00 98.12 688 ILE A C 1
ATOM 5421 O O . ILE A 1 688 ? -4.585 -23.705 31.716 1.00 98.12 688 ILE A O 1
ATOM 5425 N N . ARG A 1 689 ? -3.237 -22.607 30.272 1.00 97.94 689 ARG A N 1
ATOM 5426 C CA . ARG A 1 689 ? -2.302 -23.709 30.048 1.00 97.94 689 ARG A CA 1
ATOM 5427 C C . ARG A 1 689 ? -0.891 -23.299 30.420 1.00 97.94 689 ARG A C 1
ATOM 5429 O O . ARG A 1 689 ? -0.499 -22.145 30.243 1.00 97.94 689 ARG A O 1
ATOM 5436 N N . HIS A 1 690 ? -0.108 -24.261 30.888 1.00 97.38 690 HIS A N 1
ATOM 5437 C CA . HIS A 1 690 ? 1.324 -24.060 31.053 1.00 97.38 690 HIS A CA 1
ATOM 5438 C C . HIS A 1 690 ? 1.977 -24.018 29.663 1.00 97.38 690 HIS A C 1
ATOM 5440 O O . HIS A 1 690 ? 1.971 -25.011 28.937 1.00 97.38 690 HIS A O 1
ATOM 5446 N N . ARG A 1 691 ? 2.593 -22.894 29.288 1.00 95.38 691 ARG A N 1
ATOM 5447 C CA . ARG A 1 691 ? 3.095 -22.634 27.926 1.00 95.38 691 ARG A CA 1
ATOM 5448 C C . ARG A 1 691 ? 4.170 -23.626 27.477 1.00 95.38 691 ARG A C 1
ATOM 5450 O O . ARG A 1 691 ? 4.187 -24.022 26.319 1.00 95.38 691 ARG A O 1
ATOM 5457 N N . THR A 1 692 ? 5.043 -24.052 28.391 1.00 92.81 692 THR A N 1
ATOM 5458 C CA . THR A 1 692 ? 6.116 -25.014 28.076 1.00 92.81 692 THR A CA 1
ATOM 5459 C C . THR A 1 692 ? 5.644 -26.469 28.017 1.00 92.81 692 THR A C 1
ATOM 5461 O O . THR A 1 692 ? 6.042 -27.197 27.115 1.00 92.81 692 THR A O 1
ATOM 5464 N N . THR A 1 693 ? 4.829 -26.927 28.974 1.00 93.69 693 THR A N 1
ATOM 5465 C CA . THR A 1 693 ? 4.421 -28.341 29.071 1.00 93.69 693 THR A CA 1
ATOM 5466 C C . THR A 1 693 ? 3.122 -28.649 28.324 1.00 93.69 693 THR A C 1
ATOM 5468 O O . THR A 1 693 ? 2.822 -29.816 28.089 1.00 93.69 693 THR A O 1
ATOM 5471 N N . GLY A 1 694 ? 2.337 -27.625 27.973 1.00 92.50 694 GLY A N 1
ATOM 5472 C CA . GLY A 1 694 ? 1.026 -27.756 27.338 1.00 92.50 694 GLY A CA 1
ATOM 5473 C C . GLY A 1 694 ? -0.079 -28.271 28.264 1.00 92.50 694 GLY A C 1
ATOM 5474 O O . GLY A 1 694 ? -1.167 -28.567 27.784 1.00 92.50 694 GLY A O 1
ATOM 5475 N N . GLN A 1 695 ? 0.179 -28.411 29.569 1.00 94.31 695 GLN A N 1
ATOM 5476 C CA . GLN A 1 695 ? -0.804 -28.936 30.517 1.00 94.31 695 GLN A CA 1
ATOM 5477 C C . GLN A 1 695 ? -1.944 -27.943 30.759 1.00 94.31 695 GLN A C 1
ATOM 5479 O O . GLN A 1 695 ? -1.692 -26.775 31.058 1.00 94.31 695 GLN A O 1
ATOM 5484 N N . ASP A 1 696 ? -3.182 -28.437 30.720 1.00 95.00 696 ASP A N 1
ATOM 5485 C CA . ASP A 1 696 ? -4.368 -27.670 31.105 1.00 95.00 696 ASP A CA 1
ATOM 5486 C C . ASP A 1 696 ? -4.409 -27.498 32.628 1.00 95.00 696 ASP A C 1
ATOM 5488 O O . ASP A 1 696 ? -4.455 -28.480 33.381 1.00 95.00 696 ASP A O 1
ATOM 5492 N N . LEU A 1 697 ? -4.366 -26.246 33.083 1.00 97.12 697 LEU A N 1
ATOM 5493 C CA . LEU A 1 697 ? -4.331 -25.890 34.503 1.00 97.12 697 LEU A CA 1
ATOM 5494 C C . LEU A 1 697 ? -5.708 -25.448 34.990 1.00 97.12 697 LEU A C 1
ATOM 5496 O O . LEU A 1 697 ? -6.151 -25.841 36.069 1.00 97.12 697 LEU A O 1
ATOM 5500 N N . THR A 1 698 ? -6.406 -24.652 34.184 1.00 97.31 698 THR A N 1
ATOM 5501 C CA . THR A 1 698 ? -7.773 -24.194 34.453 1.00 97.31 698 THR A CA 1
ATOM 5502 C C . THR A 1 698 ? -8.542 -24.129 33.144 1.00 97.31 698 THR A C 1
ATOM 5504 O O . THR A 1 698 ? -8.008 -23.650 32.149 1.00 97.31 698 THR A O 1
ATOM 5507 N N . ASP A 1 699 ? -9.787 -24.583 33.139 1.00 97.31 699 ASP A N 1
ATOM 5508 C CA . ASP A 1 699 ? -10.716 -24.385 32.025 1.00 97.31 699 ASP A CA 1
ATOM 5509 C C . ASP A 1 699 ? -12.042 -23.848 32.539 1.00 97.31 699 ASP A C 1
ATOM 5511 O O . ASP A 1 699 ? -12.346 -23.921 33.734 1.00 97.31 699 ASP A O 1
ATOM 5515 N N . GLY A 1 700 ? -12.820 -23.258 31.647 1.00 97.00 700 GLY A N 1
ATOM 5516 C CA . GLY A 1 700 ? -14.091 -22.705 32.042 1.00 97.00 700 GLY A CA 1
ATOM 5517 C C . GLY A 1 700 ? -14.839 -22.008 30.931 1.00 97.00 700 GLY A C 1
ATOM 5518 O O . GLY A 1 700 ? -14.478 -22.047 29.756 1.00 97.00 700 GLY A O 1
ATOM 5519 N N . LEU A 1 701 ? -15.904 -21.347 31.357 1.00 97.38 701 LEU A N 1
ATOM 5520 C CA . LEU A 1 701 ? -16.836 -20.621 30.521 1.00 97.38 701 LEU A CA 1
ATOM 5521 C C . LEU A 1 701 ? -17.168 -19.294 31.191 1.00 97.38 701 LEU A C 1
ATOM 5523 O O . LEU A 1 701 ? -17.400 -19.236 32.402 1.00 97.38 701 LEU A O 1
ATOM 5527 N N . ALA A 1 702 ? -17.200 -18.230 30.399 1.00 96.31 702 ALA A N 1
ATOM 5528 C CA . ALA A 1 702 ? -17.684 -16.927 30.822 1.00 96.31 702 ALA A CA 1
ATOM 5529 C C . ALA A 1 702 ? -18.762 -16.432 29.854 1.00 96.31 702 ALA A C 1
ATOM 5531 O O . ALA A 1 702 ? -18.615 -16.555 28.640 1.00 96.31 702 ALA A O 1
ATOM 5532 N N . ALA A 1 703 ? -19.837 -15.861 30.391 1.00 95.12 703 ALA A N 1
ATOM 5533 C CA . ALA A 1 703 ? -20.916 -15.286 29.594 1.00 95.12 703 ALA A CA 1
ATOM 5534 C C . ALA A 1 703 ? -21.043 -13.786 29.859 1.00 95.12 703 ALA A C 1
ATOM 5536 O O . ALA A 1 703 ? -20.900 -13.327 30.999 1.00 95.12 703 ALA A O 1
ATOM 5537 N N . TYR A 1 704 ? -21.346 -13.033 28.805 1.00 94.50 704 TYR A N 1
ATOM 5538 C CA . TYR A 1 704 ? -21.467 -11.580 28.820 1.00 94.50 704 TYR A CA 1
ATOM 5539 C C . TYR A 1 704 ? -22.735 -11.142 28.096 1.00 94.50 704 TYR A C 1
ATOM 5541 O O . TYR A 1 704 ? -23.051 -11.671 27.038 1.00 94.50 704 TYR A O 1
ATOM 5549 N N . VAL A 1 705 ? -23.421 -10.118 28.599 1.00 92.56 705 VAL A N 1
ATOM 5550 C CA . VAL A 1 705 ? -24.540 -9.466 27.903 1.00 92.56 705 VAL A CA 1
ATOM 5551 C C . VAL A 1 705 ? -24.082 -8.109 27.376 1.00 92.56 705 VAL A C 1
ATOM 5553 O O . VAL A 1 705 ? -23.520 -7.303 28.114 1.00 92.56 705 VAL A O 1
ATOM 5556 N N . LEU A 1 706 ? -24.304 -7.833 26.090 1.00 90.25 706 LEU A N 1
ATOM 5557 C CA . LEU A 1 706 ? -23.856 -6.590 25.457 1.00 90.25 706 LEU A CA 1
ATOM 5558 C C . LEU A 1 706 ? -24.931 -5.502 25.503 1.00 90.25 706 LEU A C 1
ATOM 5560 O O . LEU A 1 706 ? -25.765 -5.360 24.590 1.00 90.25 706 LEU A O 1
ATOM 5564 N N . GLU A 1 707 ? -24.865 -4.666 26.530 1.00 85.62 707 GLU A N 1
ATOM 5565 C CA . GLU A 1 707 ? -25.807 -3.570 26.731 1.00 85.62 707 GLU A CA 1
ATOM 5566 C C . GLU A 1 707 ? -25.446 -2.345 25.887 1.00 85.62 707 GLU A C 1
ATOM 5568 O O . GLU A 1 707 ? -24.277 -2.036 25.658 1.00 85.62 707 GLU A O 1
ATOM 5573 N N . LYS A 1 708 ? -26.466 -1.651 25.361 1.00 75.38 708 LYS A N 1
ATOM 5574 C CA . LYS A 1 708 ? -26.256 -0.366 24.679 1.00 75.38 708 LYS A CA 1
ATOM 5575 C C . LYS A 1 708 ? -25.882 0.676 25.721 1.00 75.38 708 LYS A C 1
ATOM 5577 O O . LYS A 1 708 ? -26.616 0.859 26.687 1.00 75.38 708 LYS A O 1
ATOM 5582 N N . THR A 1 709 ? -24.816 1.418 25.472 1.00 65.44 709 THR A N 1
ATOM 5583 C CA . THR A 1 709 ? -24.456 2.544 26.326 1.00 65.44 709 THR A CA 1
ATOM 5584 C C . THR A 1 709 ? -25.401 3.707 26.001 1.00 65.44 709 THR A C 1
ATOM 5586 O O . THR A 1 709 ? -25.262 4.352 24.967 1.00 65.44 709 THR A O 1
ATOM 5589 N N . SER A 1 710 ? -26.422 3.938 26.834 1.00 41.88 710 SER A N 1
ATOM 5590 C CA . SER A 1 710 ? -27.411 5.020 26.655 1.00 41.88 710 SER A CA 1
ATOM 5591 C C . SER A 1 710 ? -26.954 6.374 27.208 1.00 41.88 710 SER A C 1
ATOM 5593 O O . SER A 1 710 ? -27.726 7.328 27.205 1.00 41.88 710 SER A O 1
ATOM 5595 N N . GLN A 1 711 ? -25.720 6.464 27.701 1.00 37.81 711 GLN A N 1
ATOM 5596 C CA . GLN A 1 711 ? -25.155 7.680 28.265 1.00 37.81 711 GLN A CA 1
ATOM 5597 C C . GLN A 1 711 ? -23.963 8.145 27.441 1.00 37.81 711 GLN A C 1
ATOM 5599 O O . GLN A 1 711 ? -23.036 7.387 27.151 1.00 37.81 711 GLN A O 1
ATOM 5604 N N . ASP A 1 712 ? -24.027 9.425 27.101 1.00 35.25 712 ASP A N 1
ATOM 5605 C CA . ASP A 1 712 ? -22.907 10.298 26.799 1.00 35.25 712 ASP A CA 1
ATOM 5606 C C . ASP A 1 712 ? -21.654 9.877 27.595 1.00 35.25 712 ASP A C 1
ATOM 5608 O O . ASP A 1 712 ? -21.523 10.133 28.791 1.00 35.25 712 ASP A O 1
ATOM 5612 N N . THR A 1 713 ? -20.691 9.231 26.932 1.00 40.97 713 THR A N 1
ATOM 5613 C CA . THR A 1 713 ? -19.349 8.956 27.502 1.00 40.97 713 THR A CA 1
ATOM 5614 C C . THR A 1 713 ? -18.576 10.240 27.873 1.00 40.97 713 THR A C 1
ATOM 5616 O O . THR A 1 713 ? -17.453 10.173 28.357 1.00 40.97 713 THR A O 1
ATOM 5619 N N . THR A 1 714 ? -19.170 11.415 27.643 1.00 33.81 714 THR A N 1
ATOM 5620 C CA . THR A 1 714 ? -18.710 12.771 27.989 1.00 33.81 714 THR A CA 1
ATOM 5621 C C . THR A 1 714 ? -18.742 13.084 29.486 1.00 33.81 7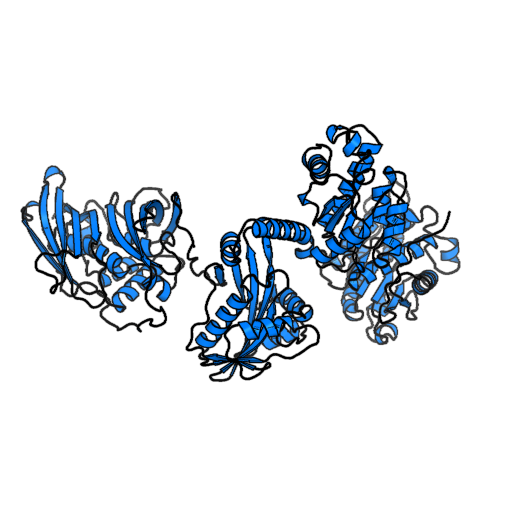14 THR A C 1
ATOM 5623 O O . THR A 1 714 ? -18.215 14.117 29.887 1.00 33.81 714 THR A O 1
ATOM 5626 N N . LEU A 1 715 ? -19.256 12.191 30.333 1.00 39.31 715 LEU A N 1
ATOM 5627 C CA . LEU A 1 715 ? -19.017 12.235 31.777 1.00 39.31 715 LEU A CA 1
ATOM 5628 C C . LEU A 1 715 ? -18.262 10.978 32.215 1.00 39.31 715 LEU A C 1
ATOM 5630 O O . LEU A 1 715 ? -18.792 10.118 32.918 1.00 39.31 715 LEU A O 1
ATOM 5634 N N . LEU A 1 716 ? -16.980 10.888 31.842 1.00 48.03 716 LEU A N 1
ATOM 5635 C CA . LEU A 1 716 ? -16.022 10.148 32.662 1.00 48.03 716 LEU A CA 1
ATOM 5636 C C . LEU A 1 716 ? -16.029 10.827 34.033 1.00 48.03 716 LEU A C 1
ATOM 5638 O O . LEU A 1 716 ? -15.361 11.839 34.237 1.00 48.03 716 LEU A O 1
ATOM 5642 N N . MET A 1 717 ? -16.837 10.319 34.967 1.00 50.44 717 MET A N 1
ATOM 5643 C CA . MET A 1 717 ? -16.735 10.753 36.354 1.00 50.44 717 MET A CA 1
ATOM 5644 C C . MET A 1 717 ? -15.280 10.534 36.770 1.00 50.44 717 MET A C 1
ATOM 5646 O O . MET A 1 717 ? -14.756 9.420 36.633 1.00 50.44 717 MET A O 1
ATOM 5650 N N . ALA A 1 718 ? -14.625 11.609 37.209 1.00 56.09 718 ALA A N 1
ATOM 5651 C CA . ALA A 1 718 ? -13.275 11.529 37.738 1.00 56.09 718 ALA A CA 1
ATOM 5652 C C . ALA A 1 718 ? -13.236 10.450 38.836 1.00 56.09 718 ALA A C 1
ATOM 5654 O O . ALA A 1 718 ? -14.220 10.332 39.582 1.00 56.09 718 ALA A O 1
ATOM 5655 N N . PRO A 1 719 ? -12.152 9.658 38.930 1.00 61.81 719 PRO A N 1
ATOM 5656 C CA . PRO A 1 719 ? -12.023 8.636 39.957 1.00 61.81 719 PRO A CA 1
ATOM 5657 C C . PRO A 1 719 ? -12.343 9.224 41.334 1.00 61.81 719 PRO A C 1
ATOM 5659 O O . PRO A 1 719 ? -11.721 10.208 41.736 1.00 61.81 719 PRO A O 1
ATOM 5662 N N . LYS A 1 720 ? -13.305 8.656 42.069 1.00 64.69 720 LYS A N 1
ATOM 5663 C CA . LYS A 1 720 ? -13.733 9.227 43.364 1.00 64.69 720 LYS A CA 1
ATOM 5664 C C . LYS A 1 720 ? -12.784 8.877 44.527 1.00 64.69 720 LYS A C 1
ATOM 5666 O O . LYS A 1 720 ? -13.114 9.133 45.681 1.00 64.69 720 LYS A O 1
ATOM 5671 N N . GLY A 1 721 ? -11.609 8.305 44.245 1.00 66.44 721 GLY A N 1
ATOM 5672 C CA . GLY A 1 721 ? -10.703 7.751 45.259 1.00 66.44 721 GLY A CA 1
ATOM 5673 C C . GLY A 1 721 ? -11.307 6.528 45.964 1.00 66.44 721 GLY A C 1
ATOM 5674 O O . GLY A 1 721 ? -12.310 5.980 45.504 1.00 66.44 721 GLY A O 1
ATOM 5675 N N . GLY A 1 722 ? -10.699 6.069 47.060 1.00 80.44 722 GLY A N 1
ATOM 5676 C CA . GLY A 1 722 ? -11.184 4.931 47.852 1.00 80.44 722 GLY A CA 1
ATOM 5677 C C . GLY A 1 722 ? -10.064 4.012 48.337 1.00 80.44 722 GLY A C 1
ATOM 5678 O O . GLY A 1 722 ? -8.886 4.300 48.136 1.00 80.44 722 GLY A O 1
ATOM 5679 N N . THR A 1 723 ? -10.430 2.909 48.990 1.00 86.44 723 THR A N 1
ATOM 5680 C CA . THR A 1 723 ? -9.475 1.884 49.430 1.00 86.44 723 THR A CA 1
ATOM 5681 C C . THR A 1 723 ? -9.160 0.923 48.280 1.00 86.44 723 THR A C 1
ATOM 5683 O O . THR A 1 723 ? -10.084 0.504 47.580 1.00 86.44 723 THR A O 1
ATOM 5686 N N . PRO A 1 724 ? -7.892 0.526 48.074 1.00 91.19 724 PRO A N 1
ATOM 5687 C CA . PRO A 1 724 ? -7.558 -0.470 47.059 1.00 91.19 724 PRO A CA 1
ATOM 5688 C C . PRO A 1 724 ? -8.105 -1.859 47.420 1.00 91.19 724 PRO A C 1
ATOM 5690 O O . PRO A 1 724 ? -8.557 -2.573 46.533 1.00 91.19 724 PRO A O 1
ATOM 5693 N N . ALA A 1 725 ? -8.151 -2.216 48.707 1.00 93.69 725 ALA A N 1
ATOM 5694 C CA . ALA A 1 725 ? -8.713 -3.483 49.170 1.00 93.69 725 ALA A CA 1
ATOM 5695 C C . ALA A 1 725 ? -10.224 -3.583 48.893 1.00 93.69 725 ALA A C 1
ATOM 5697 O O . ALA A 1 725 ? -10.963 -2.623 49.132 1.00 93.69 725 ALA A O 1
ATOM 5698 N N . LEU A 1 726 ? -10.659 -4.754 48.415 1.00 95.62 726 LEU A N 1
ATOM 5699 C CA . LEU A 1 726 ? -12.061 -5.106 48.192 1.00 95.62 726 LEU A CA 1
ATOM 5700 C C . LEU A 1 726 ? -12.765 -5.392 49.520 1.00 95.62 726 LEU A C 1
ATOM 5702 O O . LEU A 1 726 ? -13.818 -4.829 49.801 1.00 95.62 726 LEU A O 1
ATOM 5706 N N . VAL A 1 727 ? -12.192 -6.276 50.338 1.00 94.69 727 VAL A N 1
ATOM 5707 C CA . VAL A 1 727 ? -12.781 -6.690 51.616 1.00 94.69 727 VAL A CA 1
ATOM 5708 C C . VAL A 1 727 ? -12.587 -5.595 52.658 1.00 94.69 727 VAL A C 1
ATOM 5710 O O . VAL A 1 727 ? -11.476 -5.106 52.857 1.00 94.69 727 VAL A O 1
ATOM 5713 N N . THR A 1 728 ? -13.673 -5.220 53.330 1.00 91.62 728 THR A N 1
ATOM 5714 C CA . THR A 1 728 ? -13.660 -4.189 54.379 1.00 91.62 728 THR A CA 1
ATOM 5715 C C . THR A 1 728 ? -13.509 -4.772 55.779 1.00 91.62 728 THR A C 1
ATOM 5717 O O . THR A 1 728 ? -13.142 -4.055 56.709 1.00 91.62 728 THR A O 1
ATOM 5720 N N . ASP A 1 729 ? -13.803 -6.060 55.938 1.00 88.19 729 ASP A N 1
ATOM 5721 C CA . ASP A 1 729 ? -13.642 -6.777 57.197 1.00 88.19 729 ASP A CA 1
ATOM 5722 C C . ASP A 1 729 ? -12.176 -7.183 57.416 1.00 88.19 729 ASP A C 1
ATOM 5724 O O . ASP A 1 729 ? -11.421 -7.425 56.474 1.00 88.19 729 ASP A O 1
ATOM 5728 N N . THR A 1 730 ? -11.767 -7.329 58.676 1.00 84.12 730 THR A N 1
ATOM 5729 C CA . THR A 1 730 ? -10.511 -8.015 59.000 1.00 84.12 730 THR A CA 1
ATOM 5730 C C . THR A 1 730 ? -10.746 -9.522 58.938 1.00 84.12 730 THR A C 1
ATOM 5732 O O . THR A 1 730 ? -11.450 -10.077 59.780 1.00 84.12 730 THR A O 1
ATOM 5735 N N . LEU A 1 731 ? -10.184 -10.180 57.923 1.00 83.25 731 LEU A N 1
ATOM 5736 C CA . LEU A 1 731 ? -10.284 -11.627 57.752 1.00 83.25 731 LEU A CA 1
ATOM 5737 C C . LEU A 1 731 ? -9.115 -12.336 58.436 1.00 83.25 731 LEU A C 1
ATOM 5739 O O . LEU A 1 731 ? -7.956 -12.094 58.109 1.00 83.25 731 LEU A O 1
ATOM 5743 N N . GLU A 1 732 ? -9.428 -13.249 59.351 1.00 76.19 732 GLU A N 1
ATOM 5744 C CA . GLU A 1 732 ? -8.471 -14.222 59.877 1.00 76.19 732 GLU A CA 1
ATOM 5745 C C . GLU A 1 732 ? -8.739 -15.589 59.242 1.00 76.19 732 GLU A C 1
ATOM 5747 O O . GLU A 1 732 ? -9.866 -16.094 59.285 1.00 76.19 732 GLU A O 1
ATOM 5752 N N . SER A 1 733 ? -7.702 -16.198 58.660 1.00 77.56 733 SER A N 1
ATOM 5753 C CA . SER A 1 733 ? -7.828 -17.493 57.989 1.00 77.56 733 SER A CA 1
ATOM 5754 C C . SER A 1 733 ? -8.206 -18.585 58.987 1.00 77.56 733 SER A C 1
ATOM 5756 O O . SER A 1 733 ? -7.431 -18.929 59.885 1.00 77.56 733 SER A O 1
ATOM 5758 N N . ARG A 1 734 ? -9.401 -19.163 58.826 1.00 83.12 734 ARG A N 1
ATOM 5759 C CA . ARG A 1 734 ? -9.884 -20.219 59.723 1.00 83.12 734 ARG A CA 1
ATOM 5760 C C . ARG A 1 734 ? -9.161 -21.546 59.442 1.00 83.12 734 ARG A C 1
ATOM 5762 O O . ARG A 1 734 ? -9.114 -21.991 58.299 1.00 83.12 734 ARG A O 1
ATOM 5769 N N . PRO A 1 735 ? -8.600 -22.234 60.446 1.00 86.69 735 PRO A N 1
ATOM 5770 C CA . PRO A 1 735 ? -7.940 -23.519 60.246 1.00 86.69 735 PRO A CA 1
ATOM 5771 C C . PRO A 1 735 ? -8.931 -24.694 60.307 1.00 86.69 735 PRO A C 1
ATOM 5773 O O . PRO A 1 735 ? -8.765 -25.572 61.147 1.00 86.69 735 PRO A O 1
ATOM 5776 N N . LEU A 1 736 ? -9.973 -24.713 59.465 1.00 89.44 736 LEU A N 1
ATOM 5777 C CA . LEU A 1 736 ? -11.035 -25.725 59.574 1.00 89.44 736 LEU A CA 1
ATOM 5778 C C . LEU A 1 736 ? -10.652 -27.028 58.870 1.00 89.44 736 LEU A C 1
ATOM 5780 O O . LEU A 1 736 ? -10.521 -27.078 57.643 1.00 89.44 736 LEU A O 1
ATOM 5784 N N . THR A 1 737 ? -10.515 -28.103 59.641 1.00 90.62 737 THR A N 1
ATOM 5785 C CA . THR A 1 737 ? -10.445 -29.465 59.100 1.00 90.62 737 THR A CA 1
ATOM 5786 C C . THR A 1 737 ? -11.836 -29.936 58.665 1.00 90.62 737 THR A C 1
ATOM 5788 O O . THR A 1 737 ? -12.855 -29.361 59.045 1.00 90.62 737 THR A O 1
ATOM 5791 N N . LEU A 1 738 ? -11.915 -30.973 57.824 1.00 90.94 738 LEU A N 1
ATOM 5792 C CA . LEU A 1 738 ? -13.186 -31.375 57.204 1.00 90.94 738 LEU A CA 1
ATOM 5793 C C . LEU A 1 738 ? -14.267 -31.770 58.231 1.00 90.94 738 LEU A C 1
ATOM 5795 O O . LEU A 1 738 ? -15.442 -31.479 58.028 1.00 90.94 738 LEU A O 1
ATOM 5799 N N . ASP A 1 739 ? -13.875 -32.408 59.331 1.00 89.50 739 ASP A N 1
ATOM 5800 C CA . ASP A 1 739 ? -14.742 -32.803 60.448 1.00 89.50 739 ASP A CA 1
ATOM 5801 C C . ASP A 1 739 ? -15.344 -31.606 61.204 1.00 89.50 739 ASP A C 1
ATOM 5803 O O . ASP A 1 739 ? -16.414 -31.725 61.799 1.00 89.50 739 ASP A O 1
ATOM 5807 N N . GLN A 1 740 ? -14.707 -30.436 61.120 1.00 92.31 740 GLN A N 1
ATOM 5808 C CA . GLN A 1 740 ? -15.164 -29.192 61.742 1.00 92.31 740 GLN A CA 1
ATOM 5809 C C . GLN A 1 740 ? -16.135 -28.398 60.855 1.00 92.31 740 GLN A C 1
ATOM 5811 O O . GLN A 1 740 ? -16.609 -27.338 61.265 1.00 92.31 740 GLN A O 1
ATOM 5816 N N . ILE A 1 741 ? -16.445 -28.890 59.650 1.00 93.38 741 ILE A N 1
ATOM 5817 C CA . ILE A 1 741 ? -17.305 -28.215 58.671 1.00 93.38 741 ILE A CA 1
ATOM 5818 C C . ILE A 1 741 ? -18.620 -29.001 58.528 1.00 93.38 741 ILE A C 1
ATOM 5820 O O . ILE A 1 741 ? -18.765 -29.831 57.626 1.00 93.38 741 ILE A O 1
ATOM 5824 N N . PRO A 1 742 ? -19.614 -28.783 59.409 1.00 92.62 742 PRO A N 1
ATOM 5825 C CA . PRO A 1 742 ? -20.902 -29.449 59.292 1.00 92.62 742 PRO A CA 1
ATOM 5826 C C . PRO A 1 742 ? -21.725 -28.884 58.128 1.00 92.62 742 PRO A C 1
ATOM 5828 O O . PRO A 1 742 ? -21.611 -27.715 57.743 1.00 92.62 742 PRO A O 1
ATOM 5831 N N . ARG A 1 743 ? -22.646 -29.706 57.608 1.00 93.69 743 ARG A N 1
ATOM 5832 C CA . ARG A 1 743 ? -23.690 -29.226 56.696 1.00 93.69 743 ARG A CA 1
ATOM 5833 C C . ARG A 1 743 ? -24.488 -28.115 57.377 1.00 93.69 743 ARG A C 1
ATOM 5835 O O . ARG A 1 743 ? -24.958 -28.271 58.498 1.00 93.69 743 ARG A O 1
ATOM 5842 N N . GLY A 1 744 ? -24.675 -27.016 56.663 1.00 93.06 744 GLY A N 1
ATOM 5843 C CA . GLY A 1 744 ? -25.386 -25.838 57.128 1.00 93.06 744 GLY A CA 1
ATOM 5844 C C . GLY A 1 744 ? -24.504 -24.777 57.776 1.00 93.06 744 GLY A C 1
ATOM 5845 O O . GLY A 1 744 ? -25.051 -23.727 58.088 1.00 93.06 744 GLY A O 1
ATOM 5846 N N . MET A 1 745 ? -23.194 -25.010 57.946 1.00 95.31 745 MET A N 1
ATOM 5847 C CA . MET A 1 745 ? -22.256 -23.973 58.386 1.00 95.31 745 MET A CA 1
ATOM 5848 C C . MET A 1 745 ? -22.287 -22.785 57.421 1.00 95.31 745 MET A C 1
ATOM 5850 O O . MET A 1 745 ? -22.248 -22.975 56.204 1.00 95.31 745 MET A O 1
ATOM 5854 N N . GLU A 1 746 ? -22.338 -21.577 57.973 1.00 95.06 746 GLU A N 1
ATOM 5855 C CA . GLU A 1 746 ? -22.359 -20.327 57.219 1.00 95.06 746 GLU A CA 1
ATOM 5856 C C . GLU A 1 746 ? -21.117 -19.487 57.520 1.00 95.06 746 GLU A C 1
ATOM 5858 O O . GLU A 1 746 ? -20.585 -19.491 58.634 1.00 95.06 746 GLU A O 1
ATOM 5863 N N . ALA A 1 747 ? -20.650 -18.762 56.512 1.00 94.31 747 ALA A N 1
ATOM 5864 C CA . ALA A 1 747 ? -19.641 -17.728 56.662 1.00 94.31 747 ALA A CA 1
ATOM 5865 C C . ALA A 1 747 ? -19.849 -16.644 55.606 1.00 94.31 747 ALA A C 1
ATOM 5867 O O . ALA A 1 747 ? -20.527 -16.864 54.603 1.00 94.31 747 ALA A O 1
ATOM 5868 N N . GLY A 1 748 ? -19.248 -15.484 55.820 1.00 93.81 748 GLY A N 1
ATOM 5869 C CA . GLY A 1 748 ? -19.314 -14.377 54.883 1.00 93.81 748 GLY A CA 1
ATOM 5870 C C . GLY A 1 748 ? -18.498 -13.189 55.358 1.00 93.81 748 GLY A C 1
ATOM 5871 O O . GLY A 1 748 ? -17.956 -13.212 56.464 1.00 93.81 748 GLY A O 1
ATOM 5872 N N . PHE A 1 749 ? -18.407 -12.181 54.501 1.00 95.50 749 PHE A N 1
ATOM 5873 C CA . PHE A 1 749 ? -17.675 -10.945 54.739 1.00 95.50 749 PHE A CA 1
ATOM 5874 C C . PHE A 1 749 ? -18.212 -9.803 53.877 1.00 95.50 749 PHE A C 1
ATOM 5876 O O . PHE A 1 749 ? -18.818 -10.011 52.822 1.00 95.50 749 PHE A O 1
ATOM 5883 N N . ASN A 1 750 ? -17.985 -8.581 54.339 1.00 95.50 750 ASN A N 1
ATOM 5884 C CA . ASN A 1 750 ? -18.349 -7.354 53.654 1.00 95.50 750 ASN A CA 1
ATOM 5885 C C . ASN A 1 750 ? -17.229 -6.894 52.723 1.00 95.50 750 ASN A C 1
ATOM 5887 O O . ASN A 1 750 ? -16.038 -7.036 53.020 1.00 95.50 750 ASN A O 1
ATOM 5891 N N . PHE A 1 751 ? -17.619 -6.315 51.593 1.00 95.88 751 PHE A N 1
ATOM 5892 C CA . PHE A 1 751 ? -16.690 -5.756 50.624 1.00 95.88 751 PHE A CA 1
ATOM 5893 C C . PHE A 1 751 ? -17.279 -4.528 49.922 1.00 95.88 751 PHE A C 1
ATOM 5895 O O . PHE A 1 751 ? -18.497 -4.333 49.867 1.00 95.88 751 PHE A O 1
ATOM 5902 N N . VAL A 1 752 ? -16.396 -3.703 49.368 1.00 94.62 752 VAL A N 1
ATOM 5903 C CA . VAL A 1 752 ? -16.725 -2.540 48.541 1.00 94.62 752 VAL A CA 1
ATOM 5904 C C . VAL A 1 752 ? -15.768 -2.488 47.356 1.00 94.62 752 VAL A C 1
ATOM 5906 O O . VAL A 1 752 ? -14.588 -2.798 47.478 1.00 94.62 752 VAL A O 1
ATOM 5909 N N . ILE A 1 753 ? -16.266 -2.080 46.191 1.00 94.38 753 ILE A N 1
ATOM 5910 C CA . ILE A 1 753 ? -15.434 -1.890 44.998 1.00 94.38 753 ILE A CA 1
ATOM 5911 C C . ILE A 1 753 ? -15.290 -0.393 44.757 1.00 94.38 753 ILE A C 1
ATOM 5913 O O . ILE A 1 753 ? -16.290 0.296 44.557 1.00 94.38 753 ILE A O 1
ATOM 5917 N N . THR A 1 754 ? -14.064 0.125 44.761 1.00 93.44 754 THR A N 1
ATOM 5918 C CA . THR A 1 754 ? -13.788 1.550 44.520 1.00 93.44 754 THR A CA 1
ATOM 5919 C C . THR A 1 754 ? -12.940 1.744 43.267 1.00 93.44 754 THR A C 1
ATOM 5921 O O . THR A 1 754 ? -12.354 0.792 42.757 1.00 93.44 754 THR A O 1
ATOM 5924 N N . ASP A 1 755 ? -12.817 2.978 42.767 1.00 89.94 755 ASP A N 1
ATOM 5925 C CA . ASP A 1 755 ? -11.878 3.261 41.672 1.00 89.94 755 ASP A CA 1
ATOM 5926 C C . ASP A 1 755 ? -10.422 2.915 42.042 1.00 89.94 755 ASP A C 1
ATOM 5928 O O . ASP A 1 755 ? -9.659 2.519 41.165 1.00 89.94 755 ASP A O 1
ATOM 5932 N N . ALA A 1 756 ? -10.043 2.990 43.325 1.00 91.38 756 ALA A N 1
ATOM 5933 C CA . ALA A 1 756 ? -8.726 2.540 43.781 1.00 91.38 756 ALA A CA 1
ATOM 5934 C C . ALA A 1 756 ? -8.576 1.011 43.693 1.00 91.38 756 ALA A C 1
ATOM 5936 O O . ALA A 1 756 ? -7.496 0.529 43.360 1.00 91.38 756 ALA A O 1
ATOM 5937 N N . SER A 1 757 ? -9.651 0.247 43.927 1.00 94.44 757 SER A N 1
ATOM 5938 C CA . SER A 1 757 ? -9.655 -1.211 43.738 1.00 94.44 757 SER A CA 1
ATOM 5939 C C . SER A 1 757 ? -9.470 -1.591 42.267 1.00 94.44 757 SER A C 1
ATOM 5941 O O . SER A 1 757 ? -8.705 -2.501 41.956 1.00 94.44 757 SER A O 1
ATOM 5943 N N . LEU A 1 758 ? -10.131 -0.875 41.346 1.00 93.25 758 LEU A N 1
ATOM 5944 C CA . LEU A 1 758 ? -9.943 -1.086 39.906 1.00 93.25 758 LEU A CA 1
ATOM 5945 C C . LEU A 1 758 ? -8.520 -0.741 39.460 1.00 93.25 758 LEU A C 1
ATOM 5947 O O . LEU A 1 758 ? -7.944 -1.483 38.668 1.00 93.25 758 LEU A O 1
ATOM 5951 N N . LEU A 1 759 ? -7.954 0.363 39.953 1.00 92.44 759 LEU A N 1
ATOM 5952 C CA . LEU A 1 759 ? -6.586 0.753 39.622 1.00 92.44 759 LEU A CA 1
ATOM 5953 C C . LEU A 1 759 ? -5.571 -0.281 40.124 1.00 92.44 759 LEU A C 1
ATOM 5955 O O . LEU A 1 759 ? -4.744 -0.737 39.342 1.00 92.44 759 LEU A O 1
ATOM 5959 N N . ALA A 1 760 ? -5.694 -0.723 41.379 1.00 94.19 760 ALA A N 1
ATOM 5960 C CA . ALA A 1 760 ? -4.834 -1.763 41.946 1.00 94.19 760 ALA A CA 1
ATOM 5961 C C . ALA A 1 760 ? -4.924 -3.082 41.157 1.00 94.19 760 ALA A C 1
ATOM 5963 O O . ALA A 1 760 ? -3.912 -3.734 40.903 1.00 94.19 760 ALA A O 1
ATOM 5964 N N . ALA A 1 761 ? -6.125 -3.460 40.710 1.00 95.12 761 ALA A N 1
ATOM 5965 C CA . ALA A 1 761 ? -6.309 -4.610 39.833 1.00 95.12 761 ALA A CA 1
ATOM 5966 C C . ALA A 1 761 ? -5.635 -4.429 38.465 1.00 95.12 761 ALA A C 1
ATOM 5968 O O . ALA A 1 761 ? -5.023 -5.362 37.954 1.00 95.12 761 ALA A O 1
ATOM 5969 N N . TYR A 1 762 ? -5.735 -3.243 37.865 1.00 94.88 762 TYR A N 1
ATOM 5970 C CA . TYR A 1 762 ? -5.101 -2.949 36.582 1.00 94.88 762 TYR A CA 1
ATOM 5971 C C . TYR A 1 762 ? -3.569 -2.974 36.675 1.00 94.88 762 TYR A C 1
ATOM 5973 O O . TYR A 1 762 ? -2.913 -3.530 35.797 1.00 94.88 762 TYR A O 1
ATOM 5981 N N . GLU A 1 763 ? -2.997 -2.426 37.749 1.00 94.44 763 GLU A N 1
ATOM 5982 C CA . GLU A 1 763 ? -1.554 -2.472 38.025 1.00 94.44 763 GLU A CA 1
ATOM 5983 C C . GLU A 1 763 ? -1.058 -3.909 38.229 1.00 94.44 763 GLU A C 1
ATOM 5985 O O . GLU A 1 763 ? -0.025 -4.286 37.674 1.00 94.44 763 GLU A O 1
ATOM 5990 N N . LEU A 1 764 ? -1.831 -4.734 38.945 1.00 94.94 764 LEU A N 1
ATOM 5991 C CA . LEU A 1 764 ? -1.563 -6.165 39.101 1.00 94.94 764 LEU A CA 1
ATOM 5992 C C . LEU A 1 764 ? -1.524 -6.882 37.748 1.00 94.94 764 LEU A C 1
ATOM 5994 O O . LEU A 1 764 ? -0.583 -7.626 37.470 1.00 94.94 764 LEU A O 1
ATOM 5998 N N . LEU A 1 765 ? -2.525 -6.644 36.894 1.00 95.56 765 LEU A N 1
ATOM 5999 C CA . LEU A 1 765 ? -2.584 -7.222 35.549 1.00 95.56 765 LEU A CA 1
ATOM 6000 C C . LEU A 1 765 ? -1.387 -6.777 34.695 1.00 95.56 765 LEU A C 1
ATOM 6002 O O . LEU A 1 765 ? -0.774 -7.607 34.026 1.00 95.56 765 LEU A O 1
ATOM 6006 N N . ALA A 1 766 ? -1.025 -5.492 34.757 1.00 93.62 766 ALA A N 1
ATOM 6007 C CA . ALA A 1 766 ? 0.105 -4.928 34.023 1.00 93.62 766 ALA A CA 1
ATOM 6008 C C . ALA A 1 766 ? 1.455 -5.514 34.456 1.00 93.62 766 ALA A C 1
ATOM 6010 O O . ALA A 1 766 ? 2.331 -5.695 33.617 1.00 93.62 766 ALA A O 1
ATOM 6011 N N . GLY A 1 767 ? 1.619 -5.850 35.739 1.00 92.38 767 GLY A N 1
ATOM 6012 C CA . GLY A 1 767 ? 2.837 -6.480 36.257 1.00 92.38 767 GLY A CA 1
ATOM 6013 C C . GLY A 1 767 ? 3.033 -7.941 35.838 1.00 92.38 767 GLY A C 1
ATOM 6014 O O . GLY A 1 767 ? 4.102 -8.497 36.073 1.00 92.38 767 GLY A O 1
ATOM 6015 N N . ALA A 1 768 ? 2.018 -8.568 35.240 1.00 94.12 768 ALA A N 1
ATOM 6016 C CA . ALA A 1 768 ? 2.017 -9.986 34.888 1.00 94.12 768 ALA A CA 1
ATOM 6017 C C . ALA A 1 768 ? 2.000 -10.253 33.372 1.00 94.12 768 ALA A C 1
ATOM 6019 O O . ALA A 1 768 ? 1.983 -11.415 32.969 1.00 94.12 768 ALA A O 1
ATOM 6020 N N . VAL A 1 769 ? 2.005 -9.210 32.532 1.00 93.19 769 VAL A N 1
ATOM 6021 C CA . VAL A 1 769 ? 2.046 -9.307 31.060 1.00 93.19 769 VAL A CA 1
ATOM 6022 C C . VAL A 1 769 ? 3.170 -8.442 30.490 1.00 93.19 769 VAL A C 1
ATOM 6024 O O . VAL A 1 769 ? 3.500 -7.405 31.053 1.00 93.19 769 VAL A O 1
ATOM 6027 N N . ASP A 1 770 ? 3.724 -8.823 29.335 1.00 83.81 770 ASP A N 1
ATOM 6028 C CA . ASP A 1 770 ? 4.830 -8.076 28.707 1.00 83.81 770 ASP A CA 1
ATOM 6029 C C . ASP A 1 770 ? 4.409 -6.673 28.242 1.00 83.81 770 ASP A C 1
ATOM 6031 O O . ASP A 1 770 ? 5.183 -5.717 28.275 1.00 83.81 770 ASP A O 1
ATOM 6035 N N . SER A 1 771 ? 3.168 -6.547 27.769 1.00 84.25 771 SER A N 1
ATOM 6036 C CA . SER A 1 771 ? 2.592 -5.274 27.347 1.00 84.25 771 SER A CA 1
ATOM 6037 C C . SER A 1 771 ? 1.087 -5.275 27.559 1.00 84.25 771 SER A C 1
ATOM 6039 O O . SER A 1 771 ? 0.402 -6.249 27.244 1.00 84.25 771 SER A O 1
ATOM 6041 N N . MET A 1 772 ? 0.570 -4.171 28.094 1.00 86.62 772 MET A N 1
ATOM 6042 C CA . MET A 1 772 ? -0.862 -4.022 28.312 1.00 86.62 772 MET A CA 1
ATOM 6043 C C . MET A 1 772 ? -1.586 -3.838 26.977 1.00 86.62 772 MET A C 1
ATOM 6045 O O . MET A 1 772 ? -1.290 -2.881 26.260 1.00 86.62 772 MET A O 1
ATOM 6049 N N . PRO A 1 773 ? -2.561 -4.704 26.638 1.00 80.75 773 PRO A N 1
ATOM 6050 C CA . PRO A 1 773 ? -3.246 -4.627 25.351 1.00 80.75 773 PRO A CA 1
ATOM 6051 C C . PRO A 1 773 ? -4.268 -3.488 25.289 1.00 80.75 773 PRO A C 1
ATOM 6053 O O . PRO A 1 773 ? -4.805 -3.220 24.217 1.00 80.75 773 PRO A O 1
ATOM 6056 N N . VAL A 1 774 ? -4.585 -2.858 26.423 1.00 80.06 774 VAL A N 1
ATOM 6057 C CA . VAL A 1 774 ? -5.630 -1.844 26.605 1.00 80.06 774 VAL A CA 1
ATOM 6058 C C . VAL A 1 774 ? -5.202 -0.862 27.696 1.00 80.06 774 VAL A C 1
ATOM 6060 O O . VAL A 1 774 ? -4.618 -1.293 28.684 1.00 80.06 774 VAL A O 1
ATOM 6063 N N . ASP A 1 775 ? -5.483 0.434 27.533 1.00 85.00 775 ASP A N 1
ATOM 6064 C CA . ASP A 1 775 ? -5.233 1.440 28.574 1.00 85.00 775 ASP A CA 1
ATOM 6065 C C . ASP A 1 775 ? -6.283 1.390 29.701 1.00 85.00 775 ASP A C 1
ATOM 6067 O O . ASP A 1 775 ? -7.380 0.859 29.523 1.00 85.00 775 ASP A O 1
ATOM 6071 N N . TYR A 1 776 ? -5.967 1.972 30.861 1.00 83.19 776 TYR A N 1
ATOM 6072 C CA . TYR A 1 776 ? -6.816 1.918 32.056 1.00 83.19 776 TYR A CA 1
ATOM 6073 C C . TYR A 1 776 ? -8.232 2.469 31.835 1.00 83.19 776 TYR A C 1
ATOM 6075 O O . TYR A 1 776 ? -9.208 1.865 32.287 1.00 83.19 776 TYR A O 1
ATOM 6083 N N . GLU A 1 777 ? -8.358 3.592 31.124 1.00 81.06 777 GLU A N 1
ATOM 6084 C CA . GLU A 1 777 ? -9.648 4.248 30.894 1.00 81.06 777 GLU A CA 1
ATOM 6085 C C . GLU A 1 777 ? -10.544 3.400 29.995 1.00 81.06 777 GLU A C 1
ATOM 6087 O O . GLU A 1 777 ? -11.726 3.205 30.290 1.00 81.06 777 GLU A O 1
ATOM 6092 N N . THR A 1 778 ? -9.967 2.819 28.947 1.00 78.69 778 THR A N 1
ATOM 6093 C CA . THR A 1 778 ? -10.671 1.880 28.075 1.00 78.69 778 THR A CA 1
ATOM 6094 C C . THR A 1 778 ? -11.004 0.578 28.815 1.00 78.69 778 THR A C 1
ATOM 6096 O O . THR A 1 778 ? -12.132 0.086 28.732 1.00 78.69 778 THR A O 1
ATOM 6099 N N . TRP A 1 779 ? -10.062 0.022 29.583 1.00 86.06 779 TRP A N 1
ATOM 6100 C CA . TRP A 1 779 ? -10.228 -1.236 30.319 1.00 86.06 779 TRP A CA 1
ATOM 6101 C C . TRP A 1 779 ? -11.354 -1.164 31.351 1.00 86.06 779 TRP A C 1
ATOM 6103 O O . TRP A 1 779 ? -12.231 -2.032 31.364 1.00 86.06 779 TRP A O 1
ATOM 6113 N N . ARG A 1 780 ? -11.380 -0.106 32.175 1.00 82.94 780 ARG A N 1
ATOM 6114 C CA . ARG A 1 780 ? -12.372 0.044 33.250 1.00 82.94 780 ARG A CA 1
ATOM 6115 C C . ARG A 1 780 ? -13.802 0.245 32.736 1.00 82.94 780 ARG A C 1
ATOM 6117 O O . ARG A 1 780 ? -14.745 0.043 33.498 1.00 82.94 780 ARG A O 1
ATOM 6124 N N . TRP A 1 781 ? -13.966 0.650 31.474 1.00 76.25 781 TRP A N 1
ATOM 6125 C CA . TRP A 1 781 ? -15.267 0.953 30.871 1.00 76.25 781 TRP A CA 1
ATOM 6126 C C . TRP A 1 781 ? -15.816 -0.138 29.965 1.00 76.25 781 TRP A C 1
ATOM 6128 O O . TRP A 1 781 ? -17.023 -0.376 29.970 1.00 76.25 781 TRP A O 1
ATOM 6138 N N . ARG A 1 782 ? -14.956 -0.785 29.178 1.00 75.56 782 ARG A N 1
ATOM 6139 C CA . ARG A 1 782 ? -15.379 -1.695 28.104 1.00 75.56 782 ARG A CA 1
ATOM 6140 C C . ARG A 1 782 ? -16.072 -2.969 28.620 1.00 75.56 782 ARG A C 1
ATOM 6142 O O . ARG A 1 782 ? -16.954 -3.516 27.963 1.00 75.56 782 ARG A O 1
ATOM 6149 N N . CYS A 1 783 ? -15.726 -3.393 29.836 1.00 80.81 783 CYS A N 1
ATOM 6150 C CA . CYS A 1 783 ? -16.306 -4.541 30.530 1.00 80.81 783 CYS A CA 1
ATOM 6151 C C . CYS A 1 783 ? -16.851 -4.122 31.903 1.00 80.81 783 CYS A C 1
ATOM 6153 O O . CYS A 1 783 ? -16.405 -3.139 32.499 1.00 80.81 783 CYS A O 1
ATOM 6155 N N . ASP A 1 784 ? -17.798 -4.883 32.441 1.00 86.31 784 ASP A N 1
ATOM 6156 C CA . ASP A 1 784 ? -18.172 -4.833 33.851 1.00 86.31 784 ASP A CA 1
ATOM 6157 C C . ASP A 1 784 ? -17.063 -5.425 34.738 1.00 86.31 784 ASP A C 1
ATOM 6159 O O . ASP A 1 784 ? -17.129 -6.550 35.237 1.00 86.31 784 ASP A O 1
ATOM 6163 N N . THR A 1 785 ? -15.986 -4.653 34.876 1.00 86.19 785 THR A N 1
ATOM 6164 C CA . THR A 1 785 ? -14.792 -4.999 35.653 1.00 86.19 785 THR A CA 1
ATOM 6165 C C . THR A 1 785 ? -15.083 -5.125 37.144 1.00 86.19 785 THR A C 1
ATOM 6167 O O . THR A 1 785 ? -14.417 -5.907 37.811 1.00 86.19 785 THR A O 1
ATOM 6170 N N . ALA A 1 786 ? -16.093 -4.425 37.669 1.00 89.00 786 ALA A N 1
ATOM 6171 C CA . ALA A 1 786 ? -16.505 -4.546 39.064 1.00 89.00 786 ALA A CA 1
ATOM 6172 C C . ALA A 1 786 ? -17.071 -5.944 39.355 1.00 89.00 786 ALA A C 1
ATOM 6174 O O . ALA A 1 786 ? -16.601 -6.619 40.271 1.00 89.00 786 ALA A O 1
ATOM 6175 N N . SER A 1 787 ? -18.012 -6.424 38.538 1.00 92.00 787 SER A N 1
ATOM 6176 C CA . SER A 1 787 ? -18.546 -7.783 38.685 1.00 92.00 787 SER A CA 1
ATOM 6177 C C . SER A 1 787 ? -17.475 -8.852 38.475 1.00 92.00 787 SER A C 1
ATOM 6179 O O . SER A 1 787 ? -17.408 -9.804 39.251 1.00 92.00 787 SER A O 1
ATOM 6181 N N . LEU A 1 788 ? -16.581 -8.675 37.493 1.00 90.50 788 LEU A N 1
ATOM 6182 C CA . LEU A 1 788 ? -15.455 -9.593 37.312 1.00 90.50 788 LEU A CA 1
ATOM 6183 C C . LEU A 1 788 ? -14.536 -9.615 38.543 1.00 90.50 788 LEU A C 1
ATOM 6185 O O . LEU A 1 788 ? -14.172 -10.695 38.999 1.00 90.50 788 LEU A O 1
ATOM 6189 N N . LEU A 1 789 ? -14.191 -8.458 39.116 1.00 92.25 789 LEU A N 1
ATOM 6190 C CA . LEU A 1 789 ? -13.396 -8.391 40.345 1.00 92.25 789 LEU A CA 1
ATOM 6191 C C . LEU A 1 789 ? -14.097 -9.080 41.514 1.00 92.25 789 LEU A C 1
ATOM 6193 O O . LEU A 1 789 ? -13.455 -9.800 42.263 1.00 92.25 789 LEU A O 1
ATOM 6197 N N . ALA A 1 790 ? -15.416 -8.954 41.645 1.00 94.31 790 ALA A N 1
ATOM 6198 C CA . ALA A 1 790 ? -16.145 -9.661 42.695 1.00 94.31 790 ALA A CA 1
ATOM 6199 C C . ALA A 1 790 ? -16.059 -11.192 42.572 1.00 94.31 790 ALA A C 1
ATOM 6201 O O . ALA A 1 790 ? -16.179 -11.883 43.583 1.00 94.31 790 ALA A O 1
ATOM 6202 N N . THR A 1 791 ? -15.801 -11.743 41.376 1.00 94.38 791 THR A N 1
ATOM 6203 C CA . THR A 1 791 ? -15.570 -13.192 41.234 1.00 94.38 791 THR A CA 1
ATOM 6204 C C . THR A 1 791 ? -14.340 -13.658 42.009 1.00 94.38 791 THR A C 1
ATOM 6206 O O . THR A 1 791 ? -14.330 -14.786 42.503 1.00 94.38 791 THR A O 1
ATOM 6209 N N . THR A 1 792 ? -13.326 -12.802 42.190 1.00 94.56 792 THR A N 1
ATOM 6210 C CA . THR A 1 792 ? -12.097 -13.178 42.899 1.00 94.56 792 THR A CA 1
ATOM 6211 C C . THR A 1 792 ? -12.345 -13.456 44.374 1.00 94.56 792 THR A C 1
ATOM 6213 O O . THR A 1 792 ? -11.633 -14.254 44.974 1.00 94.56 792 THR A O 1
ATOM 6216 N N . LEU A 1 793 ? -13.410 -12.894 44.949 1.00 95.69 793 LEU A N 1
ATOM 6217 C CA . LEU A 1 793 ? -13.809 -13.132 46.334 1.00 95.69 793 LEU A CA 1
ATOM 6218 C C . LEU A 1 793 ? -14.245 -14.584 46.586 1.00 95.69 793 LEU A C 1
ATOM 6220 O O . LEU A 1 793 ? -14.286 -15.014 47.738 1.00 95.69 793 LEU A O 1
ATOM 6224 N N . ALA A 1 794 ? -14.496 -15.372 45.533 1.00 94.88 794 ALA A N 1
ATOM 6225 C CA . ALA A 1 794 ? -14.658 -16.816 45.659 1.00 94.88 794 ALA A CA 1
ATOM 6226 C C . ALA A 1 794 ? -13.390 -17.492 46.210 1.00 94.88 794 ALA A C 1
ATOM 6228 O O . ALA A 1 794 ? -13.510 -18.384 47.052 1.00 94.88 794 ALA A O 1
ATOM 6229 N N . SER A 1 795 ? -12.186 -17.052 45.805 1.00 92.50 795 SER A N 1
ATOM 6230 C CA . SER A 1 795 ? -10.951 -17.572 46.408 1.00 92.50 795 SER A CA 1
ATOM 6231 C C . SER A 1 795 ? -10.819 -17.107 47.852 1.00 92.50 795 SER A C 1
ATOM 6233 O O . SER A 1 795 ? -10.564 -17.944 48.710 1.00 92.50 795 SER A O 1
ATOM 6235 N N . THR A 1 796 ? -11.131 -15.838 48.144 1.00 94.62 796 THR A N 1
ATOM 6236 C CA . THR A 1 796 ? -11.131 -15.306 49.516 1.00 94.62 796 THR A CA 1
ATOM 6237 C C . THR A 1 796 ? -12.050 -16.104 50.440 1.00 94.62 796 THR A C 1
ATOM 6239 O O . THR A 1 796 ? -11.647 -16.479 51.539 1.00 94.62 796 THR A O 1
ATOM 6242 N N . PHE A 1 797 ? -13.267 -16.436 50.000 1.00 95.38 797 PHE A N 1
ATOM 6243 C CA . PHE A 1 797 ? -14.186 -17.268 50.777 1.00 95.38 797 PHE A CA 1
ATOM 6244 C C . PHE A 1 797 ? -13.589 -18.645 51.093 1.00 95.38 797 PHE A C 1
ATOM 6246 O O . PHE A 1 797 ? -13.690 -19.115 52.227 1.00 95.38 797 PHE A O 1
ATOM 6253 N N . VAL A 1 798 ? -12.918 -19.274 50.124 1.00 94.00 798 VAL A N 1
ATOM 6254 C CA . VAL A 1 798 ? -12.276 -20.580 50.323 1.00 94.00 798 VAL A CA 1
ATOM 6255 C C . VAL A 1 798 ? -11.040 -20.485 51.213 1.00 94.00 798 VAL A C 1
ATOM 6257 O O . VAL A 1 798 ? -10.899 -21.308 52.113 1.00 94.00 798 VAL A O 1
ATOM 6260 N N . GLY A 1 799 ? -10.168 -19.501 50.987 1.00 91.56 799 GLY A N 1
ATOM 6261 C CA . GLY A 1 799 ? -8.881 -19.344 51.670 1.00 91.56 799 GLY A CA 1
ATOM 6262 C C . GLY A 1 799 ? -8.970 -18.727 53.068 1.00 91.56 799 GLY A C 1
ATOM 6263 O O . GLY A 1 799 ? -8.121 -19.002 53.921 1.00 91.56 799 GLY A O 1
ATOM 6264 N N . GLN A 1 800 ? -10.014 -17.941 53.347 1.00 92.62 800 GLN A N 1
ATOM 6265 C CA . GLN A 1 800 ? -10.193 -17.262 54.636 1.00 92.62 800 GLN A CA 1
ATOM 6266 C C . GLN A 1 800 ? -11.349 -17.816 55.465 1.00 92.62 800 GLN A C 1
ATOM 6268 O O . GLN A 1 800 ? -11.223 -17.933 56.684 1.00 92.62 800 GLN A O 1
ATOM 6273 N N . CYS A 1 801 ? -12.469 -18.180 54.835 1.00 92.88 801 CYS A N 1
ATOM 6274 C CA . CYS A 1 801 ? -13.690 -18.519 55.561 1.00 92.88 801 CYS A CA 1
ATOM 6275 C C . CYS A 1 801 ? -13.895 -20.026 55.704 1.00 92.88 801 CYS A C 1
ATOM 6277 O O . CYS A 1 801 ? -13.789 -20.564 56.805 1.00 92.88 801 CYS A O 1
ATOM 6279 N N . ILE A 1 802 ? -14.248 -20.703 54.611 1.00 91.19 802 ILE A N 1
ATOM 6280 C CA . ILE A 1 802 ? -14.573 -22.129 54.603 1.00 91.19 802 ILE A CA 1
ATOM 6281 C C . ILE A 1 802 ? -13.995 -22.730 53.322 1.00 91.19 802 ILE A C 1
ATOM 6283 O O . ILE A 1 802 ? -14.504 -22.421 52.242 1.00 91.19 802 ILE A O 1
ATOM 6287 N N . PRO A 1 803 ? -13.000 -23.629 53.404 1.00 90.50 803 PRO A N 1
ATOM 6288 C CA . PRO A 1 803 ? -12.397 -24.227 54.611 1.00 90.50 803 PRO A CA 1
ATOM 6289 C C . PRO A 1 803 ? -11.351 -23.359 55.337 1.00 90.50 803 PRO A C 1
ATOM 6291 O O . PRO A 1 803 ? -10.858 -23.752 56.391 1.00 90.50 803 PRO A O 1
ATOM 6294 N N . GLY A 1 804 ? -10.972 -22.214 54.770 1.00 90.19 804 GLY A N 1
ATOM 6295 C CA . GLY A 1 804 ? -9.885 -21.372 55.262 1.00 90.19 804 GLY A CA 1
ATOM 6296 C C . GLY A 1 804 ? -8.505 -21.907 54.853 1.00 90.19 804 GLY A C 1
ATOM 6297 O O . GLY A 1 804 ? -8.312 -22.289 53.699 1.00 90.19 804 GLY A O 1
ATOM 6298 N N . ARG A 1 805 ? -7.524 -21.973 55.766 1.00 88.94 805 ARG A N 1
ATOM 6299 C CA . ARG A 1 805 ? -6.103 -22.241 55.415 1.00 88.94 805 ARG A CA 1
ATOM 6300 C C . ARG A 1 805 ? -5.841 -23.585 54.719 1.00 88.94 805 ARG A C 1
ATOM 6302 O O . ARG A 1 805 ? -4.794 -23.765 54.105 1.00 88.94 805 ARG A O 1
ATOM 6309 N N . TYR A 1 806 ? -6.739 -24.557 54.894 1.00 90.56 806 TYR A N 1
ATOM 6310 C CA . TYR A 1 806 ? -6.656 -25.891 54.284 1.00 90.56 806 TYR A CA 1
ATOM 6311 C C . TYR A 1 806 ? -7.441 -25.984 52.969 1.00 90.56 806 TYR A C 1
ATOM 6313 O O . TYR A 1 806 ? -7.493 -27.048 52.351 1.00 90.56 806 TYR A O 1
ATOM 6321 N N . GLY A 1 807 ? -8.092 -24.895 52.566 1.00 90.50 807 GLY A N 1
ATOM 6322 C CA . GLY A 1 807 ? -8.977 -24.827 51.419 1.00 90.50 807 GLY A CA 1
ATOM 6323 C C . GLY A 1 807 ? -8.237 -24.727 50.094 1.00 90.50 807 GLY A C 1
ATOM 6324 O O . GLY A 1 807 ? -7.290 -23.964 49.949 1.00 90.50 807 GLY A O 1
ATOM 6325 N N . THR A 1 808 ? -8.724 -25.455 49.094 1.00 91.81 808 THR A N 1
ATOM 6326 C CA . THR A 1 808 ? -8.321 -25.298 47.688 1.00 91.81 808 THR A CA 1
ATOM 6327 C C . THR A 1 808 ? -9.555 -25.239 46.805 1.00 91.81 808 THR A C 1
ATOM 6329 O O . THR A 1 808 ? -10.480 -26.023 46.994 1.00 91.81 808 THR A O 1
ATOM 6332 N N . CYS A 1 809 ? -9.607 -24.320 45.842 1.00 91.56 809 CYS A N 1
ATOM 6333 C CA . CYS A 1 809 ? -10.721 -24.271 44.893 1.00 91.56 809 CYS A CA 1
ATOM 6334 C C . CYS A 1 809 ? -10.597 -25.422 43.887 1.00 91.56 809 CYS A C 1
ATOM 6336 O O . CYS A 1 809 ? -9.535 -25.599 43.302 1.00 91.56 809 CYS A O 1
ATOM 6338 N N . ARG A 1 810 ? -11.674 -26.187 43.670 1.00 93.69 810 ARG A N 1
ATOM 6339 C CA . ARG A 1 810 ? -11.765 -27.197 42.597 1.00 93.69 810 ARG A CA 1
ATOM 6340 C C . ARG A 1 810 ? -12.681 -26.749 41.472 1.00 93.69 810 ARG A C 1
ATOM 6342 O O . ARG A 1 810 ? -12.349 -26.920 40.306 1.00 93.69 810 ARG A O 1
ATOM 6349 N N . ASN A 1 811 ? -13.815 -26.158 41.827 1.00 95.44 811 ASN A N 1
ATOM 6350 C CA . ASN A 1 811 ? -14.763 -25.616 40.868 1.00 95.44 811 ASN A CA 1
ATOM 6351 C C . ASN A 1 811 ? -15.490 -24.409 41.473 1.00 95.44 811 ASN A C 1
ATOM 6353 O O . ASN A 1 811 ? -15.810 -24.400 42.666 1.00 95.44 811 ASN A O 1
ATOM 6357 N N . VAL A 1 812 ? -15.726 -23.392 40.649 1.00 97.44 812 VAL A N 1
ATOM 6358 C CA . VAL A 1 812 ? -16.497 -22.196 40.999 1.00 97.44 812 VAL A CA 1
ATOM 6359 C C . VAL A 1 812 ? -17.513 -21.942 39.899 1.00 97.44 812 VAL A C 1
ATOM 6361 O O . VAL A 1 812 ? -17.164 -21.906 38.721 1.00 97.44 812 VAL A O 1
ATOM 6364 N N . GLU A 1 813 ? -18.761 -21.714 40.292 1.00 97.50 813 GLU A N 1
ATOM 6365 C CA . GLU A 1 813 ? -19.820 -21.281 39.391 1.00 97.50 813 GLU A CA 1
ATOM 6366 C C . GLU A 1 813 ? -20.553 -20.097 40.006 1.00 97.50 813 GLU A C 1
ATOM 6368 O O . GLU A 1 813 ? -21.109 -20.217 41.096 1.00 97.50 813 GLU A O 1
ATOM 6373 N N . LEU A 1 814 ? -20.568 -18.964 39.312 1.00 97.12 814 LEU A N 1
ATOM 6374 C CA . LEU A 1 814 ? -21.209 -17.726 39.748 1.00 97.12 814 LEU A CA 1
ATOM 6375 C C . LEU A 1 814 ? -22.083 -17.183 38.622 1.00 97.12 814 LEU A C 1
ATOM 6377 O O . LEU A 1 814 ? -21.658 -17.126 37.471 1.00 97.12 814 LEU A O 1
ATOM 6381 N N . THR A 1 815 ? -23.297 -16.758 38.955 1.00 96.12 815 THR A N 1
ATOM 6382 C CA . THR A 1 815 ? -24.247 -16.140 38.025 1.00 96.12 815 THR A CA 1
ATOM 6383 C C . THR A 1 815 ? -24.681 -14.784 38.573 1.00 96.12 815 THR A C 1
ATOM 6385 O O . THR A 1 815 ? -25.216 -14.699 39.676 1.00 96.12 815 THR A O 1
ATOM 6388 N N . PHE A 1 816 ? -24.455 -13.726 37.797 1.00 94.19 816 PHE A N 1
ATOM 6389 C CA . PHE A 1 816 ? -24.698 -12.328 38.158 1.00 94.19 816 PHE A CA 1
ATOM 6390 C C . PHE A 1 816 ? -26.041 -11.879 37.606 1.00 94.19 816 PHE A C 1
ATOM 6392 O O . PHE A 1 816 ? -26.160 -11.623 36.412 1.00 94.19 816 PHE A O 1
ATOM 6399 N N . HIS A 1 817 ? -27.077 -11.823 38.437 1.00 89.56 817 HIS A N 1
ATOM 6400 C CA . HIS A 1 817 ? -28.416 -11.391 38.025 1.00 89.56 817 HIS A CA 1
ATOM 6401 C C . HIS A 1 817 ? -28.479 -9.896 37.705 1.00 89.56 817 HIS A C 1
ATOM 6403 O O . HIS A 1 817 ? -29.314 -9.486 36.900 1.00 89.56 817 HIS A O 1
ATOM 6409 N N . GLN A 1 818 ? -27.600 -9.106 38.323 1.00 84.81 818 GLN A N 1
ATOM 6410 C CA . GLN A 1 818 ? -27.408 -7.680 38.077 1.00 84.81 818 GLN A CA 1
ATOM 6411 C C . GLN A 1 818 ? -25.915 -7.335 38.209 1.00 84.81 818 GLN A C 1
ATOM 6413 O O . GLN A 1 818 ? -25.215 -7.999 38.982 1.00 84.81 818 GLN A O 1
ATOM 6418 N N . PRO A 1 819 ? -25.418 -6.323 37.476 1.00 87.19 819 PRO A N 1
ATOM 6419 C CA . PRO A 1 819 ? -24.050 -5.843 37.630 1.00 87.19 819 PRO A CA 1
ATOM 6420 C C . PRO A 1 819 ? -23.840 -5.208 39.005 1.00 87.19 819 PRO A C 1
ATOM 6422 O O . PRO A 1 819 ? -24.744 -4.578 39.555 1.00 87.19 819 PRO A O 1
ATOM 6425 N N . LEU A 1 820 ? -22.631 -5.336 39.546 1.00 90.75 820 LEU A N 1
ATOM 6426 C CA . LEU A 1 820 ? -22.269 -4.675 40.794 1.00 90.75 820 LEU A CA 1
ATOM 6427 C C . LEU A 1 820 ? -21.817 -3.236 40.531 1.00 90.75 820 LEU A C 1
ATOM 6429 O O . LEU A 1 820 ? -20.910 -2.966 39.744 1.00 90.75 820 LEU A O 1
ATOM 6433 N N . GLU A 1 821 ? -22.428 -2.294 41.236 1.00 88.12 821 GLU A N 1
ATOM 6434 C CA . GLU A 1 821 ? -22.033 -0.891 41.219 1.00 88.12 821 GLU A CA 1
ATOM 6435 C C . GLU A 1 821 ? -20.869 -0.614 42.177 1.00 88.12 821 GLU A C 1
ATOM 6437 O O . GLU A 1 821 ? -20.803 -1.158 43.282 1.00 88.12 821 GLU A O 1
ATOM 6442 N N . LYS A 1 822 ? -19.970 0.289 41.773 1.00 90.19 822 LYS A N 1
ATOM 6443 C CA . LYS A 1 822 ? -18.887 0.797 42.626 1.00 90.19 822 LYS A CA 1
ATOM 6444 C C . LYS A 1 822 ? -19.448 1.612 43.793 1.00 90.19 822 LYS A C 1
ATOM 6446 O O . LYS A 1 822 ? -20.493 2.242 43.664 1.00 90.19 822 LYS A O 1
ATOM 6451 N N . TYR A 1 823 ? -18.694 1.681 44.887 1.00 90.56 823 TYR A N 1
ATOM 6452 C CA . TYR A 1 823 ? -19.000 2.442 46.105 1.00 90.56 823 TYR A CA 1
ATOM 6453 C C . TYR A 1 823 ? -20.238 1.981 46.885 1.00 90.56 823 TYR A C 1
ATOM 6455 O O . TYR A 1 823 ? -20.592 2.619 47.874 1.00 90.56 823 TYR A O 1
ATOM 6463 N N . GLN A 1 824 ? -20.861 0.873 46.484 1.00 90.56 824 GLN A N 1
ATOM 6464 C CA . GLN A 1 824 ? -21.934 0.240 47.242 1.00 90.56 824 GLN A CA 1
ATOM 6465 C C . GLN A 1 824 ? -21.364 -0.835 48.181 1.00 90.56 824 GLN A C 1
ATOM 6467 O O . GLN A 1 824 ? -20.447 -1.562 47.782 1.00 90.56 824 GLN A O 1
ATOM 6472 N N . PRO A 1 825 ? -21.881 -0.957 49.415 1.00 92.38 825 PRO A N 1
ATOM 6473 C CA . PRO A 1 825 ? -21.511 -2.040 50.313 1.00 92.38 825 PRO A CA 1
ATOM 6474 C C . PRO A 1 825 ? -22.194 -3.341 49.883 1.00 92.38 825 PRO A C 1
ATOM 6476 O O . PRO A 1 825 ? -23.405 -3.379 49.665 1.00 92.38 825 PRO A O 1
ATOM 6479 N N . TYR A 1 826 ? -21.436 -4.430 49.827 1.00 94.81 826 TYR A N 1
ATOM 6480 C CA . TYR A 1 826 ? -21.960 -5.764 49.547 1.00 94.81 826 TYR A CA 1
ATOM 6481 C C . TYR A 1 826 ? -21.530 -6.755 50.620 1.00 94.81 826 TYR A C 1
ATOM 6483 O O . TYR A 1 826 ? -20.503 -6.581 51.273 1.00 94.81 826 TYR A O 1
ATOM 6491 N N . HIS A 1 827 ? -22.309 -7.822 50.765 1.00 95.00 827 HIS A N 1
ATOM 6492 C CA . HIS A 1 827 ? -21.995 -8.945 51.635 1.00 95.00 827 HIS A CA 1
ATOM 6493 C C . HIS A 1 827 ? -21.865 -10.216 50.795 1.00 95.00 827 HIS A C 1
ATOM 6495 O O . HIS A 1 827 ? -22.833 -10.625 50.149 1.00 95.00 827 HIS A O 1
ATOM 6501 N N . PHE A 1 828 ? -20.674 -10.817 50.783 1.00 96.00 828 PHE A N 1
ATOM 6502 C CA . PHE A 1 828 ? -20.430 -12.139 50.209 1.00 96.00 828 PHE A CA 1
ATOM 6503 C C . PHE A 1 828 ? -20.649 -13.170 51.308 1.00 96.00 828 PHE A C 1
ATOM 6505 O O . PHE A 1 828 ? -19.961 -13.130 52.324 1.00 96.00 828 PHE A O 1
ATOM 6512 N N . HIS A 1 829 ? -21.562 -14.115 51.120 1.00 95.00 829 HIS A N 1
ATOM 6513 C CA . HIS A 1 829 ? -21.816 -15.157 52.109 1.00 95.00 829 HIS A CA 1
ATOM 6514 C C . HIS A 1 829 ? -22.062 -16.510 51.459 1.00 95.00 829 HIS A C 1
ATOM 6516 O O . HIS A 1 829 ? -22.410 -16.610 50.284 1.00 95.00 829 HIS A O 1
ATOM 6522 N N . GLY A 1 830 ? -21.887 -17.573 52.234 1.00 94.88 830 GLY A N 1
ATOM 6523 C CA . GLY A 1 830 ? -22.100 -18.926 51.765 1.00 94.88 830 GLY A CA 1
ATOM 6524 C C . GLY A 1 830 ? -22.507 -19.881 52.865 1.00 94.88 830 GLY A C 1
ATOM 6525 O O . GLY A 1 830 ? -22.129 -19.715 54.023 1.00 94.88 830 GLY A O 1
ATOM 6526 N N . ARG A 1 831 ? -23.263 -20.905 52.471 1.00 96.06 831 ARG A N 1
ATOM 6527 C CA . ARG A 1 831 ? -23.730 -21.990 53.326 1.00 96.06 831 ARG A CA 1
ATOM 6528 C C . ARG A 1 831 ? -23.261 -23.330 52.785 1.00 96.06 831 ARG A C 1
ATOM 6530 O O . ARG A 1 831 ? -23.459 -23.641 51.610 1.00 96.06 831 ARG A O 1
ATOM 6537 N N . VAL A 1 832 ? -22.683 -24.152 53.653 1.00 96.06 832 VAL A N 1
ATOM 6538 C CA . VAL A 1 832 ? -22.244 -25.505 53.307 1.00 96.06 832 VAL A CA 1
ATOM 6539 C C . VAL A 1 832 ? -23.457 -26.390 53.051 1.00 96.06 832 VAL A C 1
ATOM 6541 O O . VAL A 1 832 ? -24.234 -26.686 53.958 1.00 96.06 832 VAL A O 1
ATOM 6544 N N . ASN A 1 833 ? -23.600 -26.873 51.823 1.00 93.12 833 ASN A N 1
ATOM 6545 C CA . ASN A 1 833 ? -24.691 -27.767 51.450 1.00 93.12 833 ASN A CA 1
ATOM 6546 C C . ASN A 1 833 ? -24.306 -29.238 51.542 1.00 93.12 833 ASN A C 1
ATOM 6548 O O . ASN A 1 833 ? -25.172 -30.076 51.804 1.00 93.12 833 ASN A O 1
ATOM 6552 N N . TYR A 1 834 ? -23.032 -29.548 51.314 1.00 93.00 834 TYR A N 1
ATOM 6553 C CA . TYR A 1 834 ? -22.545 -30.917 51.248 1.00 93.00 834 TYR A CA 1
ATOM 6554 C C . TYR A 1 834 ? -21.071 -31.001 51.641 1.00 93.00 834 TYR A C 1
ATOM 6556 O O . TYR A 1 834 ? -20.276 -30.135 51.278 1.00 93.00 834 TYR A O 1
ATOM 6564 N N . THR A 1 835 ? -20.707 -32.072 52.342 1.00 92.75 835 THR A N 1
ATOM 6565 C CA . THR A 1 835 ? -19.324 -32.441 52.649 1.00 92.75 835 THR A CA 1
ATOM 6566 C C . THR A 1 835 ? -19.098 -33.905 52.284 1.00 92.75 835 THR A C 1
ATOM 6568 O O . THR A 1 835 ? -20.001 -34.732 52.393 1.00 92.75 835 THR A O 1
ATOM 6571 N N . SER A 1 836 ? -17.897 -34.232 51.811 1.00 92.12 836 SER A N 1
ATOM 6572 C CA . SER A 1 836 ? -17.516 -35.590 51.421 1.00 92.12 836 SER A CA 1
ATOM 6573 C C . SER A 1 836 ? -16.153 -35.934 51.993 1.00 92.12 836 SER A C 1
ATOM 6575 O O . SER A 1 836 ? -15.142 -35.368 51.575 1.00 92.12 836 SER A O 1
ATOM 6577 N N . ALA A 1 837 ? -16.133 -36.898 52.915 1.00 89.38 837 ALA A N 1
ATOM 6578 C CA . ALA A 1 837 ? -14.903 -37.461 53.467 1.00 89.38 837 ALA A CA 1
ATOM 6579 C C . ALA A 1 837 ? -14.107 -38.241 52.411 1.00 89.38 837 ALA A C 1
ATOM 6581 O O . ALA A 1 837 ? -12.891 -38.118 52.345 1.00 89.38 837 ALA A O 1
ATOM 6582 N N . SER A 1 838 ? -14.793 -38.980 51.530 1.00 88.75 838 SER A N 1
ATOM 6583 C CA . SER A 1 838 ? -14.143 -39.799 50.493 1.00 88.75 838 SER A CA 1
ATOM 6584 C C . SER A 1 838 ? -13.307 -38.981 49.502 1.00 88.75 838 SER A C 1
ATOM 6586 O O . SER A 1 838 ? -12.237 -39.412 49.087 1.00 88.75 838 SER A O 1
ATOM 6588 N N . THR A 1 839 ? -13.775 -37.782 49.147 1.00 88.75 839 THR A N 1
ATOM 6589 C CA . THR A 1 839 ? -13.110 -36.884 48.188 1.00 88.75 839 THR A CA 1
ATOM 6590 C C . THR A 1 839 ? -12.418 -35.700 48.860 1.00 88.75 839 THR A C 1
ATOM 6592 O O . THR A 1 839 ? -11.897 -34.831 48.149 1.00 88.75 839 THR A O 1
ATOM 6595 N N . MET A 1 840 ? -12.449 -35.651 50.199 1.00 93.38 840 MET A N 1
ATOM 6596 C CA . MET A 1 840 ? -11.977 -34.553 51.045 1.00 93.38 840 MET A CA 1
ATOM 6597 C C . MET A 1 840 ? -12.420 -33.182 50.523 1.00 93.38 840 MET A C 1
ATOM 6599 O O . MET A 1 840 ? -11.599 -32.360 50.119 1.00 93.38 840 MET A O 1
ATOM 6603 N N . SER A 1 841 ? -13.733 -32.951 50.442 1.00 94.12 841 SER A N 1
ATOM 6604 C CA . SER A 1 841 ? -14.263 -31.736 49.812 1.00 94.12 841 SER A CA 1
ATOM 6605 C C . SER A 1 841 ? -15.566 -31.218 50.410 1.00 94.12 841 SER A C 1
ATOM 6607 O O . SER A 1 841 ? -16.369 -31.990 50.933 1.00 94.12 841 SER A O 1
ATOM 6609 N N . VAL A 1 842 ? -15.808 -29.922 50.229 1.00 95.44 842 VAL A N 1
ATOM 6610 C CA . VAL A 1 842 ? -16.983 -29.172 50.682 1.00 95.44 842 VAL A CA 1
ATOM 6611 C C . VAL A 1 842 ? -17.621 -28.469 49.484 1.00 95.44 842 VAL A C 1
ATOM 6613 O O . VAL A 1 842 ? -16.913 -27.907 48.651 1.00 95.44 842 VAL A O 1
ATOM 6616 N N . ILE A 1 843 ? -18.950 -28.494 49.391 1.00 96.12 843 ILE A N 1
ATOM 6617 C CA . ILE A 1 843 ? -19.714 -27.705 48.420 1.00 96.12 843 ILE A CA 1
ATOM 6618 C C . ILE A 1 843 ? -20.552 -26.684 49.181 1.00 96.12 843 ILE A C 1
ATOM 6620 O O . ILE A 1 843 ? -21.443 -27.053 49.957 1.00 96.12 843 ILE A O 1
ATOM 6624 N N . SER A 1 844 ? -20.292 -25.409 48.916 1.00 96.94 844 SER A N 1
ATOM 6625 C CA . SER A 1 844 ? -21.002 -24.276 49.504 1.00 96.94 844 SER A CA 1
ATOM 6626 C C . SER A 1 844 ? -21.859 -23.591 48.448 1.00 96.94 844 SER A C 1
ATOM 6628 O O . SER A 1 844 ? -21.378 -23.318 47.351 1.00 96.94 844 SER A O 1
ATOM 6630 N N . GLN A 1 845 ? -23.120 -23.306 48.771 1.00 97.12 845 GLN A N 1
ATOM 6631 C CA . GLN A 1 845 ? -23.919 -22.349 48.003 1.00 97.12 845 GLN A CA 1
ATOM 6632 C C . GLN A 1 845 ? -23.547 -20.953 48.468 1.00 97.12 845 GLN A C 1
ATOM 6634 O O . GLN A 1 845 ? -23.560 -20.698 49.671 1.00 97.12 845 GLN A O 1
ATOM 6639 N N . VAL A 1 846 ? -23.201 -20.077 47.536 1.00 96.69 846 VAL A N 1
ATOM 6640 C CA . VAL A 1 846 ? -22.728 -18.722 47.815 1.00 96.69 846 VAL A CA 1
ATOM 6641 C C . VAL A 1 846 ? -23.632 -17.693 47.161 1.00 96.69 846 VAL A C 1
ATOM 6643 O O . VAL A 1 846 ? -24.242 -17.948 46.121 1.00 96.69 846 VAL A O 1
ATOM 6646 N N . ALA A 1 847 ? -23.704 -16.521 47.775 1.00 95.12 847 ALA A N 1
ATOM 6647 C CA . ALA A 1 847 ? -24.433 -15.388 47.251 1.00 95.12 847 ALA A CA 1
ATOM 6648 C C . ALA A 1 847 ? -23.741 -14.067 47.595 1.00 95.12 847 ALA A C 1
ATOM 6650 O O . ALA A 1 847 ? -23.020 -13.955 48.589 1.00 95.12 847 ALA A O 1
ATOM 6651 N N . ILE A 1 848 ? -23.995 -13.061 46.760 1.00 95.19 848 ILE A N 1
ATOM 6652 C CA . ILE A 1 848 ? -23.671 -11.662 47.036 1.00 95.19 848 ILE A CA 1
ATOM 6653 C C . ILE A 1 848 ? -24.981 -10.899 47.176 1.00 95.19 848 ILE A C 1
ATOM 6655 O O . ILE A 1 848 ? -25.813 -10.894 46.264 1.00 95.19 848 ILE A O 1
ATOM 6659 N N . THR A 1 849 ? -25.149 -10.236 48.314 1.00 93.19 849 THR A N 1
ATOM 6660 C CA . THR A 1 849 ? -26.342 -9.446 48.641 1.00 93.19 849 THR A CA 1
ATOM 6661 C C . THR A 1 849 ? -25.977 -7.994 48.912 1.00 93.19 849 THR A C 1
ATOM 6663 O O . THR A 1 849 ? -24.906 -7.711 49.449 1.00 93.19 849 THR A O 1
ATOM 6666 N N . HIS A 1 850 ? -26.885 -7.078 48.580 1.00 88.12 850 HIS A N 1
ATOM 6667 C CA . HIS A 1 850 ? -26.780 -5.671 48.960 1.00 88.12 850 HIS A CA 1
ATOM 6668 C C . HIS A 1 850 ? -27.634 -5.404 50.216 1.00 88.12 850 HIS A C 1
ATOM 6670 O O . HIS A 1 850 ? -28.797 -5.812 50.228 1.00 88.12 850 HIS A O 1
ATOM 6676 N N . PRO A 1 851 ? -27.133 -4.697 51.249 1.00 76.38 851 PRO A N 1
ATOM 6677 C CA . PRO A 1 851 ? -27.853 -4.481 52.512 1.00 76.38 851 PRO A CA 1
ATOM 6678 C C . PRO A 1 851 ? -29.220 -3.797 52.368 1.00 76.38 851 PRO A C 1
ATOM 6680 O O . PRO A 1 851 ? -30.090 -3.977 53.213 1.00 76.38 851 PRO A O 1
ATOM 6683 N N . GLN A 1 852 ? -29.408 -2.997 51.313 1.00 69.56 852 GLN A N 1
ATOM 6684 C CA . GLN A 1 852 ? -30.662 -2.282 51.035 1.00 69.56 852 GLN A CA 1
ATOM 6685 C C . GLN A 1 852 ? -31.553 -2.986 49.996 1.00 69.56 852 GLN A C 1
ATOM 6687 O O . GLN A 1 852 ? -32.612 -2.464 49.652 1.00 69.56 852 GLN A O 1
ATOM 6692 N N . ALA A 1 853 ? -31.138 -4.136 49.454 1.00 68.44 853 ALA A N 1
ATOM 6693 C CA . ALA A 1 853 ? -32.006 -4.914 48.574 1.00 68.44 853 ALA A CA 1
ATOM 6694 C C . ALA A 1 853 ? -33.173 -5.512 49.377 1.00 68.44 853 ALA A C 1
ATOM 6696 O O . ALA A 1 853 ? -33.048 -5.769 50.576 1.00 68.44 853 ALA A O 1
ATOM 6697 N N . ALA A 1 854 ? -34.314 -5.748 48.718 1.00 63.75 854 ALA A N 1
ATOM 6698 C CA . ALA A 1 854 ? -35.430 -6.459 49.338 1.00 63.75 854 ALA A CA 1
ATOM 6699 C C . ALA A 1 854 ? -34.928 -7.778 49.955 1.00 63.75 854 ALA A C 1
ATOM 6701 O O . ALA A 1 854 ? -34.145 -8.497 49.328 1.00 63.75 854 ALA A O 1
ATOM 6702 N N . ALA A 1 855 ? -35.350 -8.069 51.190 1.00 54.19 855 ALA A N 1
ATOM 6703 C CA . ALA A 1 855 ? -34.839 -9.194 51.967 1.00 54.19 855 ALA A CA 1
ATOM 6704 C C . ALA A 1 855 ? -34.881 -10.502 51.152 1.00 54.19 855 ALA A C 1
ATOM 6706 O O . ALA A 1 855 ? -35.953 -10.963 50.762 1.00 54.19 855 ALA A O 1
ATOM 6707 N N . GLY A 1 856 ? -33.706 -11.084 50.891 1.00 57.22 856 GLY A N 1
ATOM 6708 C CA . GLY A 1 856 ? -33.551 -12.352 50.169 1.00 57.22 856 GLY A CA 1
ATOM 6709 C C . GLY A 1 856 ? -33.209 -12.258 48.675 1.00 57.22 856 GLY A C 1
ATOM 6710 O O . GLY A 1 856 ? -33.055 -13.303 48.047 1.00 57.22 856 GLY A O 1
ATOM 6711 N N . VAL A 1 857 ? -33.054 -11.065 48.085 1.00 73.25 857 VAL A N 1
ATOM 6712 C CA . VAL A 1 857 ? -32.625 -10.939 46.678 1.00 73.25 857 VAL A CA 1
ATOM 6713 C C . VAL A 1 857 ? -31.098 -11.009 46.572 1.00 73.25 857 VAL A C 1
ATOM 6715 O O . VAL A 1 857 ? -30.389 -10.065 46.920 1.00 73.25 857 VAL A O 1
ATOM 6718 N N . ALA A 1 858 ? -30.588 -12.134 46.068 1.00 82.25 858 ALA A N 1
ATOM 6719 C CA . ALA A 1 858 ? -29.180 -12.299 45.720 1.00 82.25 858 ALA A CA 1
ATOM 6720 C C . ALA A 1 858 ? -28.882 -11.634 44.365 1.00 82.25 858 ALA A C 1
ATOM 6722 O O . ALA A 1 858 ? -29.500 -11.969 43.354 1.00 82.25 858 ALA A O 1
ATOM 6723 N N . LEU A 1 859 ? -27.918 -10.710 44.337 1.00 89.19 859 LEU A N 1
ATOM 6724 C CA . LEU A 1 859 ? -27.427 -10.094 43.096 1.00 89.19 859 LEU A CA 1
ATOM 6725 C C . LEU A 1 859 ? -26.551 -11.070 42.314 1.00 89.19 859 LEU A C 1
ATOM 6727 O O . LEU A 1 859 ? -26.577 -11.103 41.085 1.00 89.19 859 LEU A O 1
ATOM 6731 N N . VAL A 1 860 ? -25.813 -11.899 43.047 1.00 92.50 860 VAL A N 1
ATOM 6732 C CA . VAL A 1 860 ? -25.010 -12.995 42.512 1.00 92.50 860 VAL A CA 1
ATOM 6733 C C . VAL A 1 860 ? -25.358 -14.242 43.297 1.00 92.50 860 VAL A C 1
ATOM 6735 O O . VAL A 1 860 ? -25.438 -14.184 44.521 1.00 92.50 860 VAL A O 1
ATOM 6738 N N . ALA A 1 861 ? -25.555 -15.356 42.606 1.00 94.75 861 ALA A N 1
ATOM 6739 C CA . ALA A 1 861 ? -25.767 -16.660 43.217 1.00 94.75 861 ALA A CA 1
ATOM 6740 C C . ALA A 1 861 ? -24.855 -17.688 42.554 1.00 94.75 861 ALA A C 1
ATOM 6742 O O . ALA A 1 861 ? -24.536 -17.585 41.365 1.00 94.75 861 ALA A O 1
ATOM 6743 N N . GLY A 1 862 ? -24.425 -18.686 43.314 1.00 95.31 862 GLY A N 1
ATOM 6744 C CA . GLY A 1 862 ? -23.487 -19.660 42.795 1.00 95.31 862 GLY A CA 1
ATOM 6745 C C . GLY A 1 862 ? -23.143 -20.776 43.758 1.00 95.31 862 GLY A C 1
ATOM 6746 O O . GLY A 1 862 ? -23.679 -20.875 44.860 1.00 95.31 862 GLY A O 1
ATOM 6747 N N . ARG A 1 863 ? -22.202 -21.613 43.338 1.00 96.81 863 ARG A N 1
ATOM 6748 C CA . ARG A 1 863 ? -21.653 -22.696 44.148 1.00 96.81 863 ARG A CA 1
ATOM 6749 C C . ARG A 1 863 ? -20.137 -22.712 44.061 1.00 96.81 863 ARG A C 1
ATOM 6751 O O . ARG A 1 863 ? -19.559 -22.432 43.015 1.00 96.81 863 ARG A O 1
ATOM 6758 N N . ILE A 1 864 ? -19.508 -23.082 45.166 1.00 97.19 864 ILE A N 1
ATOM 6759 C CA . ILE A 1 864 ? -18.068 -23.301 45.242 1.00 97.19 864 ILE A CA 1
ATOM 6760 C C . ILE A 1 864 ? -17.831 -24.718 45.739 1.00 97.19 864 ILE A C 1
ATOM 6762 O O . ILE A 1 864 ? -18.327 -25.104 46.799 1.00 97.19 864 ILE A O 1
ATOM 6766 N N . HIS A 1 865 ? -17.059 -25.487 44.978 1.00 96.12 865 HIS A N 1
ATOM 6767 C CA . HIS A 1 865 ? -16.538 -26.784 45.385 1.00 96.12 865 HIS A CA 1
ATOM 6768 C C . HIS A 1 865 ? -15.081 -26.616 45.803 1.00 96.12 865 HIS A C 1
ATOM 6770 O O . HIS A 1 865 ? -14.210 -26.343 44.975 1.00 96.12 865 HIS A O 1
ATOM 6776 N N . ALA A 1 866 ? -14.818 -26.790 47.094 1.00 94.75 866 ALA A N 1
ATOM 6777 C CA . ALA A 1 866 ? -13.488 -26.691 47.672 1.00 94.75 866 ALA A CA 1
ATOM 6778 C C . ALA A 1 866 ? -12.970 -28.064 48.119 1.00 94.75 866 ALA A C 1
ATOM 6780 O O . ALA A 1 866 ? -13.714 -28.865 48.685 1.00 94.75 866 ALA A O 1
ATOM 6781 N N . GLY A 1 867 ? -11.689 -28.339 47.891 1.00 92.88 867 GLY A N 1
ATOM 6782 C CA . GLY A 1 867 ? -10.953 -29.414 48.549 1.00 92.88 867 GLY A CA 1
ATOM 6783 C C . GLY A 1 867 ? -10.455 -28.971 49.926 1.00 92.88 867 GLY A C 1
ATOM 6784 O O . GLY A 1 867 ? -10.102 -27.806 50.107 1.00 92.88 867 GLY A O 1
ATOM 6785 N N . VAL A 1 868 ? -10.402 -29.904 50.876 1.00 93.00 868 VAL A N 1
ATOM 6786 C CA . VAL A 1 868 ? -9.835 -29.700 52.216 1.00 93.00 868 VAL A CA 1
ATOM 6787 C C . VAL A 1 868 ? -8.581 -30.553 52.344 1.00 93.00 868 VAL A C 1
ATOM 6789 O O . VAL A 1 868 ? -8.647 -31.778 52.257 1.00 93.00 868 VAL A O 1
ATOM 6792 N N . LEU A 1 869 ? -7.431 -29.914 52.527 1.00 89.56 869 LEU A N 1
ATOM 6793 C CA . LEU A 1 869 ? -6.160 -30.614 52.672 1.00 89.56 869 LEU A CA 1
ATOM 6794 C C . LEU A 1 869 ? -6.040 -31.266 54.048 1.00 89.56 869 LEU A C 1
ATOM 6796 O O . LEU A 1 869 ? -6.336 -30.653 55.070 1.00 89.56 869 LEU A O 1
ATOM 6800 N N . SER A 1 870 ? -5.519 -32.492 54.064 1.00 81.81 870 SER A N 1
ATOM 6801 C CA . SER A 1 870 ? -4.991 -33.115 55.275 1.00 81.81 870 SER A CA 1
ATOM 6802 C C . SER A 1 870 ? -3.502 -32.800 55.352 1.00 81.81 870 SER A C 1
ATOM 6804 O O . SER A 1 870 ? -2.702 -33.434 54.666 1.00 81.81 870 SER A O 1
ATOM 6806 N N . VAL A 1 871 ? -3.128 -31.795 56.141 1.00 74.81 871 VAL A N 1
ATOM 6807 C CA . VAL A 1 871 ? -1.721 -31.427 56.344 1.00 74.81 871 VAL A CA 1
ATOM 6808 C C . VAL A 1 871 ? -1.220 -32.138 57.604 1.00 74.81 871 VAL A C 1
ATOM 6810 O O . VAL A 1 871 ? -1.821 -31.939 58.661 1.00 74.81 871 VAL A O 1
ATOM 6813 N N . PRO A 1 872 ? -0.168 -32.975 57.524 1.00 63.12 872 PRO A N 1
ATOM 6814 C CA . PRO A 1 872 ? 0.457 -33.558 58.707 1.00 63.12 872 PRO A CA 1
ATOM 6815 C C . PRO A 1 872 ? 0.914 -32.448 59.661 1.00 63.12 872 PRO A C 1
ATOM 6817 O O . PRO A 1 872 ? 1.456 -31.437 59.208 1.00 63.12 872 PRO A O 1
ATOM 6820 N N . SER A 1 873 ? 0.652 -32.630 60.957 1.00 55.00 873 SER A N 1
ATOM 6821 C CA . SER A 1 873 ? 1.022 -31.693 62.030 1.00 55.00 873 SER A CA 1
ATOM 6822 C C . SER A 1 873 ? 2.501 -31.329 62.006 1.00 55.00 873 SER A C 1
ATOM 6824 O O . SER A 1 873 ? 3.302 -32.293 61.980 1.00 55.00 873 SER A O 1
#

Secondary structure (DSSP, 8-state):
------------SSPEEEEEEESS--HHHHHHHHH--SSSPEEEEP--TT-HHHHHH-TTSHHHHT--SEEEEE--HHHH-TTHHHHHTT----HHHHHHHHHHHHHHHHHHGGGSSEEEEEPP--S--S-TTGGGSTTT-HHHHHHHHHHHHHHHHTT-TTEEEE--HHHHHHHGGGSB-HHHHHHH---B-HHHHHHHHHHHHHHHHHHTT----EEEE-SBTTTBBS-HHHH-GGG-B-STT-HHHHHHHHHHHHHHHHHHTT-EEEEEESS-HHHHHHHHHH-TT-S--GGG-SEEEESSS-HHHHHHHHHHHTT--GGGEEEE-S-HHHHHHHHHH-TTSB-----S-GGGHHHHHHHT-----SS--HHHHTHHHHHHHHHHHHHHHHT-SSHHHHHHHHTEEEEEEE--TTTHHHHHHHHHH--SSBSS-----HHHHHHHHTSTTEEEEEEEEEETTEEEEEEEEEEEEEETTEEEEEEEEE-TTTTTTTHHHHHHHHHHHHHHHTT-SEEEEE----SS-HHHHHHHHTSS-EESSSSEEEEETTSPPPPPTTEEEEESS------S---TT-EEEEEEE--HHHHHHHHHHH----HHHH-HHHHHHSTT-S----TTTGGGGGGG--TT--TTEEEEEEEEEEEE-S---TT-EEEEEEEEEEEETTTTEEEEEEEEEETTT--EEEEEEEEEEEEE--S-TT--PPP----S-SB-S-----B--GGG--TT-EEEEEEE--HHHHHHHHHHHHTTSSS-SS-HHHHHHHB-HHHHHHHHHHHHIIIIISSBTTEEEEEEEEEESSPPPTT-EEEEEEEEEEEETTTTEEEEEEEEE-TTSPTT-EEEEEEEEEEE-----

Nearest PDB structures (foldseek):
  3slr-assembly1_A  TM=8.863E-01  e=1.278E-25  Bacteroides fragilis
  4v12-assembly1_A-2  TM=6.909E-01  e=5.056E-14  Mycolicibacterium smegmatis
  1iq6-assembly1_A  TM=8.538E-01  e=6.504E-07  Aeromonas caviae
  3oml-assembly1_A  TM=5.923E-01  e=1.296E-08  Drosophila melanogaster
  1s9c-assembly3_F  TM=5.384E-01  e=1.701E-08  Homo sapiens

Mean predicted aligned error: 18.68 Å

Foldseek 3Di:
DDDDPDADDDDDPDAFEEEEEEQFDCPLLQVLLQPRRHPDHYDYDDDDHRCRLVVLQDCVDPSLVVQGQEYEYEYALCSLQVQLVCLQVQHFGDLVSSLVSLLSSLVSCVSCQVSHQAYEYEQHDDDDGPDDVQLCDPRRRSVVSSVVSRVSNCVSNPPSLRYYYHYLVVQCVQCDPQQADVPCCVVGRDGGHSSSSNVVSLLVNLQVCQVVVLFAQEEEEEQDLTLWDDDCVPPPLQPTQADDPDPQNPLSLLLQVLLLVLLLLQRAYEYQYAADPVRRLCSLDPVPRRPHHPLSHLYYDHHNDQSLVRLVVVCVVVVHDQLNYEYYYLDVVSLVVNCVSPVSHHRDDADNRSNCNSVVVVVSSRRDHSDRDPCSSCNSLLSSLVVVLVVLVVVDDDLLVSLLVFLKEKEKDWDDPVCLVVQLVQLQPFQAQKQASDHDDSVRVVVQCPDPQKTKMWIWMATPSGTPGGFWIWMWGDDPQEIETPITTGHPSCPPSCVSLQVVLVSLVVSVVVNHQKYKGFGDDDPRHVNNLVCLVVQPFDDPDSTMGMDGSLDRRDDSQNYHYHYPPLADDLDADQDAFDKDKFKWACALVLLVLLCQAEVQCFCLAPPQVQVCLFPNNGRFRQPLLVVLCVLLDSNLFHPQWAWEWFKKKKFFPATHDHGQTKMKMKGFHDADPVQRKTKIKIFIARPVPRDTGMIIMTMTGIGGDPDDPSPPPDFPDDRLYFFPDNFAFAQAALVNADAFDKDKGKGFAGPSVLVSSVVSSCVTHPDRSHDSVCSVTRYLSVQSSVQSNLSVCQCGPVVHNQKDFRMKIKGAQDRDDGPFMKMKMWGWHDGDPVQQKTKIWIFIDGPPPDPPDGRMTIITIIHGTDRDD

pLDDT: mean 87.16, std 12.56, range [25.44, 98.44]

Radius of gyration: 38.46 Å; Cα contacts (8 Å, |Δi|>4): 1740; chains: 1; bounding box: 83×74×109 Å

Solvent-accessible surface area (backbone atoms only — not comparable to full-atom values): 46415 Å² total; per-residue (Å²): 140,90,83,82,93,77,72,48,83,66,92,66,98,68,70,42,38,31,35,58,40,20,57,41,51,51,66,68,43,51,53,51,45,47,69,43,79,41,45,62,51,41,44,71,50,83,63,72,58,59,45,46,69,60,58,40,66,40,78,82,40,70,67,49,72,70,53,27,48,28,35,39,46,47,59,50,55,48,74,64,18,59,60,49,48,33,21,72,70,66,32,78,35,66,63,67,62,36,48,51,32,42,52,54,50,39,50,31,50,60,74,34,49,86,56,24,70,33,35,38,33,52,47,67,76,78,87,72,60,92,40,87,79,50,17,68,38,85,56,36,9,43,50,42,53,50,53,51,47,46,50,53,39,52,63,62,48,57,90,46,93,44,54,44,80,38,84,43,63,63,29,40,62,75,32,47,88,52,20,58,26,68,70,44,29,76,74,60,41,24,60,59,20,72,58,25,40,53,44,51,39,51,52,51,34,24,46,50,28,18,70,73,66,59,31,41,44,34,42,31,31,33,44,62,62,49,53,29,40,57,54,53,93,79,65,37,52,92,66,47,33,40,21,79,100,36,77,64,11,37,23,22,28,47,30,37,47,47,53,51,52,45,32,62,65,32,34,35,32,33,39,46,32,80,44,59,47,70,61,56,52,43,33,40,68,67,38,82,50,55,70,54,45,71,74,66,31,51,48,73,40,51,34,88,66,61,61,52,60,43,48,53,53,50,31,53,75,70,72,44,63,54,62,25,31,32,48,47,52,66,50,69,66,62,47,50,50,29,44,71,76,40,72,55,35,45,58,69,90,64,72,92,53,55,80,46,44,44,61,54,62,69,66,62,60,45,66,41,65,86,69,87,45,74,66,32,53,42,39,47,59,49,33,39,28,51,48,52,52,51,56,57,43,75,78,40,97,43,74,65,63,39,42,50,72,36,54,33,33,39,38,43,40,70,71,42,85,92,49,36,69,60,53,32,50,48,48,60,70,42,52,38,37,23,33,51,66,63,74,57,55,58,68,54,49,54,56,53,45,67,38,91,55,35,44,40,37,37,31,30,36,32,36,80,64,48,75,69,42,82,40,33,42,37,25,40,38,56,55,80,52,35,20,34,45,63,41,45,35,47,43,84,88,55,63,94,70,55,51,68,48,40,52,50,28,51,53,50,51,54,31,40,76,69,59,18,54,32,40,37,37,59,51,51,91,54,99,58,20,59,63,30,53,60,47,51,74,70,64,73,44,50,59,94,54,98,40,45,35,38,39,56,46,89,52,84,64,70,68,57,96,46,52,46,78,42,64,86,66,78,64,60,71,68,38,84,71,85,53,72,69,46,68,51,71,48,62,37,34,49,38,72,64,43,49,52,48,49,25,58,32,48,59,39,66,17,38,41,63,67,30,60,71,58,11,41,61,35,99,74,57,37,46,35,52,62,81,42,60,74,59,59,55,60,74,68,56,56,76,72,37,40,80,72,35,31,26,36,54,33,35,42,36,41,39,48,73,44,90,47,49,63,62,44,54,33,32,43,38,35,30,28,71,42,69,46,76,91,76,33,34,38,32,28,40,36,39,33,27,34,63,86,82,66,46,72,27,31,39,36,40,41,31,29,33,57,42,74,61,90,60,75,77,87,65,71,74,71,77,84,50,66,54,41,38,30,47,74,56,91,76,66,58,31,82,44,50,72,92,75,55,53,72,64,47,71,50,68,50,41,29,36,45,26,52,28,24,53,47,52,50,50,53,38,55,49,74,24,33,96,66,65,55,55,55,70,75,58,48,64,55,44,34,40,49,57,42,54,55,57,56,40,47,57,46,25,41,27,19,26,54,59,36,1,43,34,30,41,76,40,34,42,36,44,38,38,81,50,80,58,63,70,76,44,66,33,38,42,35,35,34,27,71,42,70,38,80,92,75,32,30,38,34,27,44,34,36,32,33,46,88,85,47,66,92,88,56,59,38,24,44,34,41,40,35,29,34,46,59,85,60,80,130